Protein AF-0000000067506538 (afdb_homodimer)

pLDDT: mean 72.64, std 36.06, range [13.76, 98.94]

Nearest PDB structures (foldseek):
  4bl5-assembly6_C  TM=9.824E-01  e=6.547E-61  Homo sapiens
  4e5y-assembly2_D  TM=9.819E-01  e=6.258E-58  Homo sapiens
  4b8w-assembly1_B  TM=9.930E-01  e=1.878E-56  Homo sapiens
  4e5y-assembly1_A  TM=9.834E-01  e=3.103E-55  Homo sapiens
  6aqy-assembly2_C  TM=9.647E-01  e=1.766E-44  Naegleria fowleri

Radius of gyration: 40.5 Å; Cα contacts (8 Å, |Δi|>4): 1282; chains: 2; bounding box: 120×134×134 Å

Solvent-accessible surface area (backbone atoms only — not comparable to full-atom values): 53972 Å² total; per-residue (Å²): 136,85,73,85,81,70,77,74,83,82,78,87,90,82,88,89,75,89,79,90,82,81,90,72,85,82,80,85,80,90,87,75,89,71,80,73,70,78,69,77,69,74,74,68,76,65,82,73,86,67,85,69,77,79,79,70,81,81,71,81,65,80,65,82,65,80,76,82,72,89,79,84,83,75,91,72,89,74,87,86,82,88,82,92,84,91,84,90,82,84,82,80,81,81,86,79,84,84,80,83,86,77,80,81,85,88,84,80,82,82,77,82,75,79,75,72,79,78,69,80,71,72,80,73,71,77,71,78,75,73,66,74,81,67,78,42,28,37,33,30,37,30,25,82,38,34,56,30,45,22,34,52,50,48,38,74,74,60,66,61,52,92,58,58,42,81,44,77,37,37,72,88,76,37,52,43,65,36,56,67,45,32,38,50,51,36,68,71,66,51,35,38,29,34,40,43,56,59,66,78,80,70,20,68,63,54,25,57,58,36,23,39,56,29,23,54,47,29,41,35,29,53,52,29,50,55,49,33,36,54,73,60,58,30,58,33,37,40,31,65,48,47,64,61,32,29,30,57,78,70,72,78,62,36,52,73,87,42,44,50,55,19,49,42,40,82,56,40,40,22,46,20,51,31,45,46,45,50,58,54,47,21,50,24,40,28,74,60,69,66,43,50,25,25,35,36,29,44,34,62,71,43,42,60,72,40,52,28,20,69,82,54,26,51,70,66,43,20,49,49,42,46,46,53,51,16,59,74,69,70,41,62,36,74,40,74,4,75,28,68,32,39,45,48,65,28,46,26,59,54,50,26,54,49,51,55,45,42,72,75,67,54,88,52,50,66,56,44,40,52,51,54,48,70,87,60,46,39,28,47,44,57,51,49,49,43,44,34,60,55,65,69,52,83,64,55,78,44,66,39,62,88,38,77,61,72,72,51,66,77,53,47,47,24,62,71,43,39,72,76,42,72,79,68,76,73,74,54,67,63,58,47,45,31,54,24,51,51,44,44,66,76,36,53,92,76,49,51,95,136,79,79,80,65,81,86,78,80,77,72,83,76,83,83,81,79,74,76,78,78,77,83,64,84,66,85,67,84,69,89,73,81,81,86,85,90,89,81,89,81,88,79,87,85,84,84,84,91,79,83,88,84,87,86,87,91,82,91,92,83,94,87,89,93,94,86,91,90,83,91,78,92,77,94,76,92,80,91,82,88,91,82,91,83,89,84,90,80,81,74,83,77,76,81,76,80,80,72,84,84,78,83,85,81,89,84,76,86,86,84,76,79,91,69,82,77,82,67,81,69,69,78,72,69,74,71,80,76,73,70,73,80,68,77,43,30,36,34,30,38,29,26,80,39,34,57,29,45,23,35,51,50,49,37,73,72,60,67,61,54,92,59,58,41,80,44,76,36,37,69,89,75,36,51,43,64,36,55,67,47,32,39,51,52,36,68,71,66,49,35,38,30,36,39,44,56,61,65,79,79,69,19,68,65,53,25,56,60,36,23,39,56,29,23,55,48,30,41,34,30,50,50,30,50,54,49,31,36,55,74,62,57,31,58,34,35,42,31,65,50,48,65,62,31,29,29,58,78,70,73,78,62,36,51,75,87,42,44,50,55,19,49,41,42,82,58,40,40,23,47,22,51,30,46,47,46,48,60,54,48,22,50,23,40,27,76,61,71,66,43,48,26,26,33,36,29,44,34,64,71,43,40,60,72,39,52,29,20,68,81,53,26,50,71,65,43,18,49,47,43,46,46,53,50,14,58,74,68,70,41,61,35,74,42,73,4,78,28,69,32,38,45,47,64,29,46,25,58,55,51,26,54,49,50,53,44,42,70,76,68,55,89,51,49,67,55,44,41,54,49,55,49,72,87,60,48,39,28,47,46,56,49,50,50,44,44,34,59,55,66,68,53,84,61,53,76,44,65,40,64,88,40,77,63,71,71,52,65,77,53,48,48,24,60,71,42,39,72,76,44,72,79,69,78,71,74,52,67,62,60,46,46,31,53,23,52,52,43,46,66,76,33,53,92,75,50,52,95

Secondary structure (DSSP, 8-state):
--------------------------------------------------------------------------------------------------------------------------------S------EEEEEESTTSHHHHHHHHHIIIIIPPTTEEEEE--TTT--TTSHHHHHHHHHHH--SEEEE-------HHHHHHTHHHHHHHHHHHHHHHHHHHHHTT-SEEEEE--GGGS-SS--SSB-GGGTTSS---GGGHHHHHHHHHHHHHHHHHHHHH--EEEEEEE-SEE-TT-B--TTTS-HHHHHHHHHHHHHHHTPPEEEES-S--EE--EEHHHHHHHHHHHHHH---SS-EEE---GGG-EEHHHHHHHHHHHTT--S-EEEETTS----S---B--HHHHHH-TT--PPPHHHHHHHHHHHHHHTTTTSB-/--------------------------------------------------------------------------------------------------------------------------------S------EEEEEESTTSHHHHHHHHHIIIIIPPTTEEEEE--TTT--TTSHHHHHHHHHHH--SEEEE-------HHHHHHTHHHHHHHHHHHHHHHHHHHHHTT-SEEEEE--GGGS-SS--SSB-GGGTTSS---GGGHHHHHHHHHHHHHHHHHHHHH--EEEEEEE-SEE-TT-B--TTTS-HHHHHHHHHHHHHHHTPPEEEES-S--EE--EEHHHHHHHHHHHHHH---SS-EEE---GGG-EEHHHHHHHHHHHTT--S-EEEETTS----S---B--HHHHHH-TT--PPPHHHHHHHHHHHHHHTTTTSB-

Structure (mmCIF, N/CA/C/O backbone):
data_AF-0000000067506538-model_v1
#
loop_
_entity.id
_entity.type
_entity.pdbx_description
1 polymer 'GDP-L-fucose synthase'
#
loop_
_atom_site.group_PDB
_atom_site.id
_atom_site.type_symbol
_atom_site.label_atom_id
_atom_site.label_alt_id
_atom_site.label_comp_id
_atom_site.label_asym_id
_atom_site.label_entity_id
_atom_site.label_seq_id
_atom_site.pdbx_PDB_ins_code
_atom_site.Cartn_x
_atom_site.Cartn_y
_atom_site.Cartn_z
_atom_site.occupancy
_atom_site.B_iso_or_equiv
_atom_site.auth_seq_id
_atom_site.auth_comp_id
_atom_site.auth_asym_id
_atom_site.auth_atom_id
_atom_site.pdbx_PDB_model_num
ATOM 1 N N . MET A 1 1 ? 45.25 61.656 -10.297 1 15.48 1 MET A N 1
ATOM 2 C CA . MET A 1 1 ? 44.625 62.844 -10.883 1 15.48 1 MET A CA 1
ATOM 3 C C . MET A 1 1 ? 43.625 62.438 -11.961 1 15.48 1 MET A C 1
ATOM 5 O O . MET A 1 1 ? 42.5 62.906 -11.945 1 15.48 1 MET A O 1
ATOM 9 N N . TRP A 1 2 ? 44.406 62.156 -12.953 1 16.36 2 TRP A N 1
ATOM 10 C CA . TRP A 1 2 ? 43.906 62.531 -14.266 1 16.36 2 TRP A CA 1
ATOM 11 C C . TRP A 1 2 ? 42.812 61.562 -14.719 1 16.36 2 TRP A C 1
ATOM 13 O O . TRP A 1 2 ? 42.781 60.406 -14.273 1 16.36 2 TRP A O 1
ATOM 23 N N . ARG A 1 3 ? 42.281 61.906 -15.672 1 14.91 3 ARG A N 1
ATOM 24 C CA . ARG A 1 3 ? 41 62.25 -16.266 1 14.91 3 ARG A CA 1
ATOM 25 C C . ARG A 1 3 ? 40.438 61.125 -17.125 1 14.91 3 ARG A C 1
ATOM 27 O O . ARG A 1 3 ? 39.281 60.719 -16.969 1 14.91 3 ARG A O 1
ATOM 34 N N . PRO A 1 4 ? 41 61.094 -18.359 1 17.25 4 PRO A N 1
ATOM 35 C CA . PRO A 1 4 ? 40.094 61.219 -19.516 1 17.25 4 PRO A CA 1
ATOM 36 C C . PRO A 1 4 ? 39.625 59.844 -20.031 1 17.25 4 PRO A C 1
ATOM 38 O O . PRO A 1 4 ? 40.438 59.031 -20.422 1 17.25 4 PRO A O 1
ATOM 41 N N . VAL A 1 5 ? 38.75 59.125 -19.328 1 18.78 5 VAL A N 1
ATOM 42 C CA . VAL A 1 5 ? 38.094 57.812 -19.359 1 18.78 5 VAL A CA 1
ATOM 43 C C . VAL A 1 5 ? 37.344 57.656 -20.672 1 18.78 5 VAL A C 1
ATOM 45 O O . VAL A 1 5 ? 36.094 57.594 -20.688 1 18.78 5 VAL A O 1
ATOM 48 N N . PRO A 1 6 ? 38.031 58.312 -21.609 1 16.31 6 PRO A N 1
ATOM 49 C CA . PRO A 1 6 ? 37.219 58.812 -22.719 1 16.31 6 PRO A CA 1
ATOM 50 C C . PRO A 1 6 ? 36.406 57.719 -23.406 1 16.31 6 PRO A C 1
ATOM 52 O O . PRO A 1 6 ? 36.656 56.531 -23.188 1 16.31 6 PRO A O 1
ATOM 55 N N . GLY A 1 7 ? 36.188 57.969 -24.516 1 15.46 7 GLY A N 1
ATOM 56 C CA . GLY A 1 7 ? 35.062 58.219 -25.422 1 15.46 7 GLY A CA 1
ATOM 57 C C . GLY A 1 7 ? 34.562 56.938 -26.094 1 15.46 7 GLY A C 1
ATOM 58 O O . GLY A 1 7 ? 33.375 56.594 -26 1 15.46 7 GLY A O 1
ATOM 59 N N . HIS A 1 8 ? 35 56.562 -27.359 1 14.83 8 HIS A N 1
ATOM 60 C CA . HIS A 1 8 ? 34.25 57.125 -28.484 1 14.83 8 HIS A CA 1
ATOM 61 C C . HIS A 1 8 ? 33.406 56.062 -29.172 1 14.83 8 HIS A C 1
ATOM 63 O O . HIS A 1 8 ? 32.844 56.312 -30.234 1 14.83 8 HIS A O 1
ATOM 69 N N . TRP A 1 9 ? 33.188 54.781 -28.609 1 16.8 9 TRP A N 1
ATOM 70 C CA . TRP A 1 9 ? 33 54 -29.828 1 16.8 9 TRP A CA 1
ATOM 71 C C . TRP A 1 9 ? 31.781 54.438 -30.609 1 16.8 9 TRP A C 1
ATOM 73 O O . TRP A 1 9 ? 30.844 55 -30.031 1 16.8 9 TRP A O 1
ATOM 83 N N . VAL A 1 10 ? 31.641 54.062 -31.719 1 16.06 10 VAL A N 1
ATOM 84 C CA . VAL A 1 10 ? 31.234 54.531 -33.031 1 16.06 10 VAL A CA 1
ATOM 85 C C . VAL A 1 10 ? 29.719 54.5 -33.156 1 16.06 10 VAL A C 1
ATOM 87 O O . VAL A 1 10 ? 29.047 53.812 -32.438 1 16.06 10 VAL A O 1
ATOM 90 N N . LEU A 1 11 ? 29.141 54.781 -34.312 1 15.32 11 LEU A N 1
ATOM 91 C CA . LEU A 1 11 ? 28.312 55.75 -35.031 1 15.32 11 LEU A CA 1
ATOM 92 C C . LEU A 1 11 ? 26.875 55.281 -35.125 1 15.32 11 LEU A C 1
ATOM 94 O O . LEU A 1 11 ? 25.953 56 -34.781 1 15.32 11 LEU A O 1
ATOM 98 N N . GLY A 1 12 ? 26.438 54.688 -36.188 1 14.47 12 GLY A N 1
ATOM 99 C CA . GLY A 1 12 ? 25.578 55.469 -37.094 1 14.47 12 GLY A CA 1
ATOM 100 C C . GLY A 1 12 ? 24.109 55.312 -36.75 1 14.47 12 GLY A C 1
ATOM 101 O O . GLY A 1 12 ? 23.719 54.469 -35.969 1 14.47 12 GLY A O 1
ATOM 102 N N . ASP A 1 13 ? 23.125 55.375 -37.844 1 14.57 13 ASP A N 1
ATOM 103 C CA . ASP A 1 13 ? 22.141 56.312 -38.375 1 14.57 13 ASP A CA 1
ATOM 104 C C . ASP A 1 13 ? 20.719 55.906 -37.969 1 14.57 13 ASP A C 1
ATOM 106 O O . ASP A 1 13 ? 20.5 54.781 -37.5 1 14.57 13 ASP A O 1
ATOM 110 N N . SER A 1 14 ? 19.75 56 -38.938 1 14.23 14 SER A N 1
ATOM 111 C CA . SER A 1 14 ? 18.672 56.969 -39.219 1 14.23 14 SER A CA 1
ATOM 112 C C . SER A 1 14 ? 17.328 56.406 -38.75 1 14.23 14 SER A C 1
ATOM 114 O O . SER A 1 14 ? 16.609 57.094 -38.031 1 14.23 14 SER A O 1
ATOM 116 N N . GLN A 1 15 ? 16.438 55.844 -39.719 1 13.76 15 GLN A N 1
ATOM 117 C CA . GLN A 1 15 ? 15.266 56.562 -40.219 1 13.76 15 GLN A CA 1
ATOM 118 C C . GLN A 1 15 ? 14.047 56.281 -39.344 1 13.76 15 GLN A C 1
ATOM 120 O O . GLN A 1 15 ? 14 55.281 -38.625 1 13.76 15 GLN A O 1
ATOM 125 N N . ARG A 1 16 ? 12.992 57.094 -39.625 1 14.7 16 ARG A N 1
ATOM 126 C CA . ARG A 1 16 ? 11.891 57.875 -39.094 1 14.7 16 ARG A CA 1
ATOM 127 C C . ARG A 1 16 ? 10.711 57 -38.719 1 14.7 16 ARG A C 1
ATOM 129 O O . ARG A 1 16 ? 10.625 55.844 -39.156 1 14.7 16 ARG A O 1
ATOM 136 N N . ALA A 1 17 ? 9.359 57.656 -38.469 1 14.28 17 ALA A N 1
ATOM 137 C CA . ALA A 1 17 ? 8.297 58.031 -37.531 1 14.28 17 ALA A CA 1
ATOM 138 C C . ALA A 1 17 ? 6.969 57.406 -37.938 1 14.28 17 ALA A C 1
ATOM 140 O O . ALA A 1 17 ? 5.957 57.562 -37.25 1 14.28 17 ALA A O 1
ATOM 141 N N . VAL A 1 18 ? 6.828 56.562 -38.906 1 14.52 18 VAL A N 1
ATOM 142 C CA . VAL A 1 18 ? 5.559 56.875 -39.562 1 14.52 18 VAL A CA 1
ATOM 143 C C . VAL A 1 18 ? 4.41 56.719 -38.594 1 14.52 18 VAL A C 1
ATOM 145 O O . VAL A 1 18 ? 4.434 55.812 -37.75 1 14.52 18 VAL A O 1
ATOM 148 N N . ARG A 1 19 ? 3.275 57.406 -38.812 1 14.38 19 ARG A N 1
ATOM 149 C CA . ARG A 1 19 ? 2.23 58.25 -38.219 1 14.38 19 ARG A CA 1
ATOM 150 C C . ARG A 1 19 ? 1.1 57.375 -37.656 1 14.38 19 ARG A C 1
ATOM 152 O O . ARG A 1 19 ? 0.715 57.562 -36.5 1 14.38 19 ARG A O 1
ATOM 159 N N . ARG A 1 20 ? 0.06 57.031 -38.531 1 14.58 20 ARG A N 1
ATOM 160 C CA . ARG A 1 20 ? -1.212 57.75 -38.5 1 14.58 20 ARG A CA 1
ATOM 161 C C . ARG A 1 20 ? -2.168 57.094 -37.5 1 14.58 20 ARG A C 1
ATOM 163 O O . ARG A 1 20 ? -2.125 55.875 -37.281 1 14.58 20 ARG A O 1
ATOM 170 N N . ALA A 1 21 ? -3.18 57.781 -36.906 1 14.84 21 ALA A N 1
ATOM 171 C CA . ALA A 1 21 ? -3.967 58.062 -35.719 1 14.84 21 ALA A CA 1
ATOM 172 C C . ALA A 1 21 ? -5.227 57.188 -35.688 1 14.84 21 ALA A C 1
ATOM 174 O O . ALA A 1 21 ? -5.605 56.688 -34.625 1 14.84 21 ALA A O 1
ATOM 175 N N . GLY A 1 22 ? -6.027 57 -36.781 1 14.52 22 GLY A N 1
ATOM 176 C CA . GLY A 1 22 ? -7.289 57.719 -36.594 1 14.52 22 GLY A CA 1
ATOM 177 C C . GLY A 1 22 ? -8.227 57 -35.625 1 14.52 22 GLY A C 1
ATOM 178 O O . GLY A 1 22 ? -8.703 57.594 -34.688 1 14.52 22 GLY A O 1
ATOM 179 N N . ILE A 1 23 ? -9.328 56.188 -36.188 1 15.2 23 ILE A N 1
ATOM 180 C CA . ILE A 1 23 ? -10.758 56.5 -36.125 1 15.2 23 ILE A CA 1
ATOM 181 C C . ILE A 1 23 ? -11.398 55.781 -34.938 1 15.2 23 ILE A C 1
ATOM 183 O O . ILE A 1 23 ? -11.188 54.562 -34.781 1 15.2 23 ILE A O 1
ATOM 187 N N . LEU A 1 24 ? -12.125 56.406 -34.031 1 15.18 24 LEU A N 1
ATOM 188 C CA . LEU A 1 24 ? -12.656 56.469 -32.688 1 15.18 24 LEU A CA 1
ATOM 189 C C . LEU A 1 24 ? -13.93 55.656 -32.562 1 15.18 24 LEU A C 1
ATOM 191 O O . LEU A 1 24 ? -14.539 55.625 -31.484 1 15.18 24 LEU A O 1
ATOM 195 N N . GLY A 1 25 ? -14.406 54.969 -33.594 1 15.52 25 GLY A N 1
ATOM 196 C CA . GLY A 1 25 ? -15.859 55.094 -33.531 1 15.52 25 GLY A CA 1
ATOM 197 C C . GLY A 1 25 ? -16.453 54.594 -32.25 1 15.52 25 GLY A C 1
ATOM 198 O O . GLY A 1 25 ? -15.867 53.719 -31.562 1 15.52 25 GLY A O 1
ATOM 199 N N . ALA A 1 26 ? -17.609 55.156 -31.797 1 15.46 26 ALA A N 1
ATOM 200 C CA . ALA A 1 26 ? -18.469 55.5 -30.672 1 15.46 26 ALA A CA 1
ATOM 201 C C . ALA A 1 26 ? -19.219 54.25 -30.156 1 15.46 26 ALA A C 1
ATOM 203 O O . ALA A 1 26 ? -19.625 53.406 -30.938 1 15.46 26 ALA A O 1
ATOM 204 N N . TRP A 1 27 ? -19.25 53.969 -28.781 1 15.13 27 TRP A N 1
ATOM 205 C CA . TRP A 1 27 ? -19.469 53 -27.703 1 15.13 27 TRP A CA 1
ATOM 206 C C . TRP A 1 27 ? -20.953 52.875 -27.391 1 15.13 27 TRP A C 1
ATOM 208 O O . TRP A 1 27 ? -21.344 52.344 -26.344 1 15.13 27 TRP A O 1
ATOM 218 N N . GLU A 1 28 ? -21.75 53.281 -28.469 1 15.52 28 GLU A N 1
ATOM 219 C CA . GLU A 1 28 ? -23.016 53.656 -27.859 1 15.52 28 GLU A CA 1
ATOM 220 C C . GLU A 1 28 ? -23.578 52.5 -27.016 1 15.52 28 GLU A C 1
ATOM 222 O O . GLU A 1 28 ? -23.328 51.344 -27.312 1 15.52 28 GLU A O 1
ATOM 227 N N . GLY A 1 29 ? -24.359 52.812 -25.875 1 15.34 29 GLY A N 1
ATOM 228 C CA . GLY A 1 29 ? -24.766 52.5 -24.516 1 15.34 29 GLY A CA 1
ATOM 229 C C . GLY A 1 29 ? -25.812 51.406 -24.453 1 15.34 29 GLY A C 1
ATOM 230 O O . GLY A 1 29 ? -25.672 50.438 -23.703 1 15.34 29 GLY A O 1
ATOM 231 N N . THR A 1 30 ? -27.094 51.656 -25 1 15.59 30 THR A N 1
ATOM 232 C CA . THR A 1 30 ? -28.219 51.719 -24.094 1 15.59 30 THR A CA 1
ATOM 233 C C . THR A 1 30 ? -28.781 50.312 -23.812 1 15.59 30 THR A C 1
ATOM 235 O O . THR A 1 30 ? -28.469 49.375 -24.531 1 15.59 30 THR A O 1
ATOM 238 N N . SER A 1 31 ? -30.172 50.25 -23.453 1 15.62 31 SER A N 1
ATOM 239 C CA . SER A 1 31 ? -31.016 49.906 -22.312 1 15.62 31 SER A CA 1
ATOM 240 C C . SER A 1 31 ? -31.672 48.531 -22.484 1 15.62 31 SER A C 1
ATOM 242 O O . SER A 1 31 ? -31.578 47.688 -21.609 1 15.62 31 SER A O 1
ATOM 244 N N . ARG A 1 32 ? -32.781 48.438 -23.297 1 15.54 32 ARG A N 1
ATOM 245 C CA . ARG A 1 32 ? -34.094 48.188 -22.734 1 15.54 32 ARG A CA 1
ATOM 246 C C . ARG A 1 32 ? -34.469 46.719 -22.812 1 15.54 32 ARG A C 1
ATOM 248 O O . ARG A 1 32 ? -35.188 46.188 -21.938 1 15.54 32 ARG A O 1
ATOM 255 N N . SER A 1 33 ? -34.188 46 -23.953 1 15.48 33 SER A N 1
ATOM 256 C CA . SER A 1 33 ? -35.375 45.312 -24.453 1 15.48 33 SER A CA 1
ATOM 257 C C . SER A 1 33 ? -35.688 44.094 -23.594 1 15.48 33 SER A C 1
ATOM 259 O O . SER A 1 33 ? -34.781 43.406 -23.125 1 15.48 33 SER A O 1
ATOM 261 N N . GLY A 1 34 ? -37 43.906 -23.234 1 16.98 34 GLY A N 1
ATOM 262 C CA . GLY A 1 34 ? -38 43.344 -22.328 1 16.98 34 GLY A CA 1
ATOM 263 C C . GLY A 1 34 ? -38.25 41.875 -22.547 1 16.98 34 GLY A C 1
ATOM 264 O O . GLY A 1 34 ? -39.125 41.281 -21.938 1 16.98 34 GLY A O 1
ATOM 265 N N . VAL A 1 35 ? -37.469 41.219 -23.297 1 16.62 35 VAL A N 1
ATOM 266 C CA . VAL A 1 35 ? -38.094 40.031 -23.891 1 16.62 35 VAL A CA 1
ATOM 267 C C . VAL A 1 35 ? -38.562 39.094 -22.766 1 16.62 35 VAL A C 1
ATOM 269 O O . VAL A 1 35 ? -37.844 38.844 -21.812 1 16.62 35 VAL A O 1
ATOM 272 N N . SER A 1 36 ? -39.875 38.938 -22.875 1 17.05 36 SER A N 1
ATOM 273 C CA . SER A 1 36 ? -40.875 38.344 -22.047 1 17.05 36 SER A CA 1
ATOM 274 C C . SER A 1 36 ? -40.625 36.844 -21.875 1 17.05 36 SER A C 1
ATOM 276 O O . SER A 1 36 ? -40.469 36.125 -22.859 1 17.05 36 SER A O 1
ATOM 278 N N . PRO A 1 37 ? -39.75 36.5 -21.047 1 17.69 37 PRO A N 1
ATOM 279 C CA . PRO A 1 37 ? -39.438 35.094 -20.812 1 17.69 37 PRO A CA 1
ATOM 280 C C . PRO A 1 37 ? -40.656 34.25 -20.516 1 17.69 37 PRO A C 1
ATOM 282 O O . PRO A 1 37 ? -41.562 34.688 -19.828 1 17.69 37 PRO A O 1
ATOM 285 N N . ARG A 1 38 ? -41.062 33.688 -21.672 1 16.94 38 ARG A N 1
ATOM 286 C CA . ARG A 1 38 ? -42.188 32.75 -21.719 1 16.94 38 ARG A CA 1
ATOM 287 C C . ARG A 1 38 ? -42.188 31.797 -20.516 1 16.94 38 ARG A C 1
ATOM 289 O O . ARG A 1 38 ? -41.125 31.219 -20.188 1 16.94 38 ARG A O 1
ATOM 296 N N . GLY A 1 39 ? -43 32.25 -19.547 1 16.62 39 GLY A N 1
ATOM 297 C CA . GLY A 1 39 ? -43.25 31.766 -18.203 1 16.62 39 GLY A CA 1
ATOM 298 C C . GLY A 1 39 ? -43.656 30.297 -18.156 1 16.62 39 GLY A C 1
ATOM 299 O O . GLY A 1 39 ? -44.719 29.922 -18.641 1 16.62 39 GLY A O 1
ATOM 300 N N . CYS A 1 40 ? -42.938 29.453 -18.984 1 16.72 40 CYS A N 1
ATOM 301 C CA . CYS A 1 40 ? -43.5 28.109 -19.031 1 16.72 40 CYS A CA 1
ATOM 302 C C . CYS A 1 40 ? -43.875 27.625 -17.641 1 16.72 40 CYS A C 1
ATOM 304 O O . CY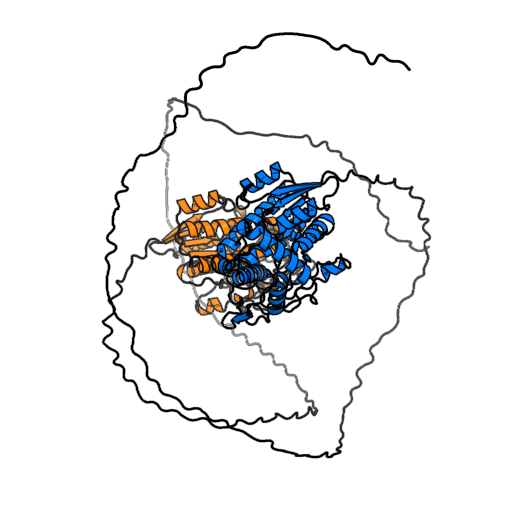S A 1 40 ? -43 27.531 -16.75 1 16.72 40 CYS A O 1
ATOM 306 N N . CYS A 1 41 ? -45.125 28.062 -17.297 1 16.83 41 CYS A N 1
ATOM 307 C CA . CYS A 1 41 ? -45.781 27.875 -16.016 1 16.83 41 CYS A CA 1
ATOM 308 C C . CYS A 1 41 ? -45.875 26.391 -15.648 1 16.83 41 CYS A C 1
ATOM 310 O O . CYS A 1 41 ? -46.594 25.641 -16.312 1 16.83 41 CYS A O 1
ATOM 312 N N . TRP A 1 42 ? -44.781 25.609 -15.906 1 17.19 42 TRP A N 1
ATOM 313 C CA . TRP A 1 42 ? -45.062 24.188 -15.688 1 17.19 42 TRP A CA 1
ATOM 314 C C . TRP A 1 42 ? -45.844 23.984 -14.391 1 17.19 42 TRP A C 1
ATOM 316 O O . TRP A 1 42 ? -45.5 24.547 -13.352 1 17.19 42 TRP A O 1
ATOM 326 N N . ALA A 1 43 ? -47.125 23.781 -14.641 1 17.19 43 ALA A N 1
ATOM 327 C CA . ALA A 1 43 ? -48.219 23.609 -13.68 1 17.19 43 ALA A CA 1
ATOM 328 C C . ALA A 1 43 ? -47.875 22.531 -12.656 1 17.19 43 ALA A C 1
ATOM 330 O O . ALA A 1 43 ? -47.656 21.375 -13.016 1 17.19 43 ALA A O 1
ATOM 331 N N . VAL A 1 44 ? -46.938 22.75 -11.852 1 18.41 44 VAL A N 1
ATOM 332 C CA . VAL A 1 44 ? -46.594 21.781 -10.812 1 18.41 44 VAL A CA 1
ATOM 333 C C . VAL A 1 44 ? -47.844 21.406 -10.016 1 18.41 44 VAL A C 1
ATOM 335 O O . VAL A 1 44 ? -48.5 22.266 -9.461 1 18.41 44 VAL A O 1
ATOM 338 N N . PRO A 1 45 ? -48.625 20.531 -10.656 1 17.19 45 PRO A N 1
ATOM 339 C CA . PRO A 1 45 ? -49.938 20.359 -10.008 1 17.19 45 PRO A CA 1
ATOM 340 C C . PRO A 1 45 ? -49.812 20.297 -8.484 1 17.19 45 PRO A C 1
ATOM 342 O O . PRO A 1 45 ? -48.75 19.984 -7.945 1 17.19 45 PRO A O 1
ATOM 345 N N . ALA A 1 46 ? -50.812 21.031 -7.922 1 16.75 46 ALA A N 1
ATOM 346 C CA . ALA A 1 46 ? -51.125 21.438 -6.555 1 16.75 46 ALA A CA 1
ATOM 347 C C . ALA A 1 46 ? -51.406 20.234 -5.672 1 16.75 46 ALA A C 1
ATOM 349 O O . ALA A 1 46 ? -51.75 20.375 -4.488 1 16.75 46 ALA A O 1
ATOM 350 N N . ILE A 1 47 ? -50.969 19.078 -6.035 1 17.66 47 ILE A N 1
ATOM 351 C CA . ILE A 1 47 ? -51.781 18.094 -5.328 1 17.66 47 ILE A CA 1
ATOM 352 C C . ILE A 1 47 ? -51.875 18.469 -3.855 1 17.66 47 ILE A C 1
ATOM 354 O O . ILE A 1 47 ? -50.875 18.719 -3.195 1 17.66 47 ILE A O 1
ATOM 358 N N . GLY A 1 48 ? -53.031 18.969 -3.559 1 15.48 48 GLY A N 1
ATOM 359 C CA . GLY A 1 48 ? -53.625 19.688 -2.451 1 15.48 48 GLY A CA 1
ATOM 360 C C . GLY A 1 48 ? -53.25 19.141 -1.093 1 15.48 48 GLY A C 1
ATOM 361 O O . GLY A 1 48 ? -52.062 18.828 -0.855 1 15.48 48 GLY A O 1
ATOM 362 N N . SER A 1 49 ? -54.281 18.734 -0.357 1 15.31 49 SER A N 1
ATOM 363 C CA . SER A 1 49 ? -54.875 19.266 0.865 1 15.31 49 SER A CA 1
ATOM 364 C C . SER A 1 49 ? -54.188 18.703 2.105 1 15.31 49 SER A C 1
ATOM 366 O O . SER A 1 49 ? -53.375 17.781 2.006 1 15.31 49 SER A O 1
ATOM 368 N N . SER A 1 50 ? -55.031 18.609 3.199 1 14.96 50 SER A N 1
ATOM 369 C CA . SER A 1 50 ? -55.219 19.094 4.562 1 14.96 50 SER A CA 1
ATOM 370 C C . SER A 1 50 ? -54.719 18.094 5.586 1 14.96 50 SER A C 1
ATOM 372 O O . SER A 1 50 ? -54.812 18.312 6.793 1 14.96 50 SER A O 1
ATOM 374 N N . ARG A 1 51 ? -54.344 16.922 5.137 1 16.42 51 ARG A N 1
ATOM 375 C CA . ARG A 1 51 ? -54.781 15.969 6.145 1 16.42 51 ARG A CA 1
ATOM 376 C C . ARG A 1 51 ? -54.219 16.312 7.516 1 16.42 51 ARG A C 1
ATOM 378 O O . ARG A 1 51 ? -53 16.328 7.699 1 16.42 51 ARG A O 1
ATOM 385 N N . CYS A 1 52 ? -54.938 17.188 8.211 1 15.01 52 CYS A N 1
ATOM 386 C CA . CYS A 1 52 ? -54.656 17.844 9.477 1 15.01 52 CYS A CA 1
ATOM 387 C C . CYS A 1 52 ? -53.938 16.906 10.43 1 15.01 52 CYS A C 1
ATOM 389 O O . CYS A 1 52 ? -53.875 15.703 10.211 1 15.01 52 CYS A O 1
ATOM 391 N N . LEU A 1 53 ? -53.594 17.516 11.484 1 16.69 53 LEU A N 1
ATOM 392 C CA . LEU A 1 53 ? -52.906 17.594 12.766 1 16.69 53 LEU A CA 1
ATOM 393 C C . LEU A 1 53 ? -53.344 16.469 13.695 1 16.69 53 LEU A C 1
ATOM 395 O O . LEU A 1 53 ? -54.531 16.266 13.938 1 16.69 53 LEU A O 1
ATOM 399 N N . GLY A 1 54 ? -52.781 15.383 13.445 1 15.84 54 GLY A N 1
ATOM 400 C CA . GLY A 1 54 ? -53 14.258 14.344 1 15.84 54 GLY A CA 1
ATOM 401 C C . GLY A 1 54 ? -53.219 14.68 15.789 1 15.84 54 GLY A C 1
ATOM 402 O O . GLY A 1 54 ? -52.781 15.758 16.203 1 15.84 54 GLY A O 1
ATOM 403 N N . ARG A 1 55 ? -54.25 14.102 16.391 1 15.78 55 ARG A N 1
ATOM 404 C CA . ARG A 1 55 ? -55 14.156 17.641 1 15.78 55 ARG A CA 1
ATOM 405 C C . ARG A 1 55 ? -54.031 14.258 18.844 1 15.78 55 ARG A C 1
ATOM 407 O O . ARG A 1 55 ? -52.875 13.844 18.75 1 15.78 55 ARG A O 1
ATOM 414 N N . ALA A 1 56 ? -54.531 14.914 19.828 1 15.99 56 ALA A N 1
ATOM 415 C CA . ALA A 1 56 ? -54.281 15.555 21.125 1 15.99 56 ALA A CA 1
ATOM 416 C C . ALA A 1 56 ? -53.812 14.539 22.156 1 15.99 56 ALA A C 1
ATOM 418 O O . ALA A 1 56 ? -53.812 14.82 23.359 1 15.99 56 ALA A O 1
ATOM 419 N N . PRO A 1 57 ? -52.875 13.625 21.875 1 16.19 57 PRO A N 1
ATOM 420 C CA . PRO A 1 57 ? -53.062 12.711 23.016 1 16.19 57 PRO A CA 1
ATOM 421 C C . PRO A 1 57 ? -53.125 13.445 24.344 1 16.19 57 PRO A C 1
ATOM 423 O O . PRO A 1 57 ? -52.688 14.586 24.469 1 16.19 57 PRO A O 1
ATOM 426 N N . SER A 1 58 ? -53.969 12.883 25.172 1 15.34 58 SER A N 1
ATOM 427 C CA . SER A 1 58 ? -54.5 12.977 26.531 1 15.34 58 SER A CA 1
ATOM 428 C C . SER A 1 58 ? -53.375 13.234 27.547 1 15.34 58 SER A C 1
ATOM 430 O O . SER A 1 58 ? -52.219 12.93 27.281 1 15.34 58 SER A O 1
ATOM 432 N N . ARG A 1 59 ? -53.719 13.969 28.516 1 15.59 59 ARG A N 1
ATOM 433 C CA . ARG A 1 59 ? -53.344 14.773 29.688 1 15.59 59 ARG A CA 1
ATOM 434 C C . ARG A 1 59 ? -52.594 13.938 30.703 1 15.59 59 ARG A C 1
ATOM 436 O O . ARG A 1 59 ? -51.938 14.477 31.609 1 15.59 59 ARG A O 1
ATOM 443 N N . ARG A 1 60 ? -52.625 12.508 30.609 1 16 60 ARG A N 1
ATOM 444 C CA . ARG A 1 60 ? -52.812 12.148 32 1 16 60 ARG A CA 1
ATOM 445 C C . ARG A 1 60 ? -51.656 12.656 32.844 1 16 60 ARG A C 1
ATOM 447 O O . ARG A 1 60 ? -50.531 12.75 32.375 1 16 60 ARG A O 1
ATOM 454 N N . GLY A 1 61 ? -51.969 13.43 33.844 1 15.68 61 GLY A N 1
ATOM 455 C CA . GLY A 1 61 ? -51.438 14.18 34.969 1 15.68 61 GLY A CA 1
ATOM 456 C C . GLY A 1 61 ? -50.469 13.391 35.844 1 15.68 61 GLY A C 1
ATOM 457 O O . GLY A 1 61 ? -50 13.883 36.875 1 15.68 61 GLY A O 1
ATOM 458 N N . TRP A 1 62 ? -49.625 12.422 35.219 1 16.2 62 TRP A N 1
ATOM 459 C CA . TRP A 1 62 ? -49.25 11.609 36.406 1 16.2 62 TRP A CA 1
ATOM 460 C C . TRP A 1 62 ? -48.594 12.469 37.469 1 16.2 62 TRP A C 1
ATOM 462 O O . TRP A 1 62 ? -47.844 13.398 37.156 1 16.2 62 TRP A O 1
ATOM 472 N N . PRO A 1 63 ? -49.125 12.406 38.594 1 17.27 63 PRO A N 1
ATOM 473 C CA . PRO A 1 63 ? -49.031 13.109 39.875 1 17.27 63 PRO A CA 1
ATOM 474 C C . PRO A 1 63 ? -47.656 12.953 40.531 1 17.27 63 PRO A C 1
ATOM 476 O O . PRO A 1 63 ? -47.375 13.602 41.531 1 17.27 63 PRO A O 1
ATOM 479 N N . TRP A 1 64 ? -46.625 12.469 39.688 1 16.42 64 TRP A N 1
ATOM 480 C CA . TRP A 1 64 ? -45.812 11.742 40.656 1 16.42 64 TRP A CA 1
ATOM 481 C C . TRP A 1 64 ? -45.156 12.695 41.656 1 16.42 64 TRP A C 1
ATOM 483 O O . TRP A 1 64 ? -44.344 13.555 41.281 1 16.42 64 TRP A O 1
ATOM 493 N N . GLY A 1 65 ? -45.906 13.305 42.5 1 15.38 65 GLY A N 1
ATOM 494 C CA . GLY A 1 65 ? -45.281 14.242 43.406 1 15.38 65 GLY A CA 1
ATOM 495 C C . GLY A 1 65 ? -44.125 13.648 44.188 1 15.38 65 GLY A C 1
ATOM 496 O O . GLY A 1 65 ? -43.125 14.328 44.438 1 15.38 65 GLY A O 1
ATOM 497 N N . PRO A 1 66 ? -43.969 12.234 44.5 1 16.03 66 PRO A N 1
ATOM 498 C CA . PRO A 1 66 ? -43.75 12.227 45.938 1 16.03 66 PRO A CA 1
ATOM 499 C C . PRO A 1 66 ? -42.312 12.617 46.312 1 16.03 66 PRO A C 1
ATOM 501 O O . PRO A 1 66 ? -41.406 12.469 45.5 1 16.03 66 PRO A O 1
ATOM 504 N N . ALA A 1 67 ? -42.094 13.484 47.344 1 16.47 67 ALA A N 1
ATOM 505 C CA . ALA A 1 67 ? -41.062 14.172 48.125 1 16.47 67 ALA A CA 1
ATOM 506 C C . ALA A 1 67 ? -40.125 13.18 48.812 1 16.47 67 ALA A C 1
ATOM 508 O O . ALA A 1 67 ? -39.156 13.57 49.438 1 16.47 67 ALA A O 1
ATOM 509 N N . GLY A 1 68 ? -40.031 11.766 48.344 1 15.1 68 GLY A N 1
ATOM 510 C CA . GLY A 1 68 ? -39.688 11.062 49.562 1 15.1 68 GLY A CA 1
ATOM 511 C C . GLY A 1 68 ? -38.344 11.5 50.156 1 15.1 68 GLY A C 1
ATOM 512 O O . GLY A 1 68 ? -37.438 11.906 49.438 1 15.1 68 GLY A O 1
ATOM 513 N N . GLU A 1 69 ? -38.188 11.672 51.469 1 15.35 69 GLU A N 1
ATOM 514 C CA . GLU A 1 69 ? -37.375 12.117 52.625 1 15.35 69 GLU A CA 1
ATOM 515 C C . GLU A 1 69 ? -36.25 11.148 52.906 1 15.35 69 GLU A C 1
ATOM 517 O O . GLU A 1 69 ? -35.281 11.5 53.594 1 15.35 69 GLU A O 1
ATOM 522 N N . ALA A 1 70 ? -35.938 9.992 52.219 1 15.12 70 ALA A N 1
ATOM 523 C CA . ALA A 1 70 ? -35.469 9.086 53.281 1 15.12 70 ALA A CA 1
ATOM 524 C C . ALA A 1 70 ? -34.219 9.617 53.938 1 15.12 70 ALA A C 1
ATOM 526 O O . ALA A 1 70 ? -33.344 10.219 53.281 1 15.12 70 ALA A O 1
ATOM 527 N N . ALA A 1 71 ? -34.094 9.305 55.281 1 15.69 71 ALA A N 1
ATOM 528 C CA . ALA A 1 71 ? -33.469 9.445 56.594 1 15.69 71 ALA A CA 1
ATOM 529 C C . ALA A 1 71 ? -32.062 8.836 56.625 1 15.69 71 ALA A C 1
ATOM 531 O O . ALA A 1 71 ? -31.75 8.016 55.75 1 15.69 71 ALA A O 1
ATOM 532 N N . GLU A 1 72 ? -31.359 8.961 57.75 1 16.67 72 GLU A N 1
ATOM 533 C CA . GLU A 1 72 ? -30.062 9.156 58.375 1 16.67 72 GLU A CA 1
ATOM 534 C C . GLU A 1 72 ? -29.312 7.836 58.5 1 16.67 72 GLU A C 1
ATOM 536 O O . GLU A 1 72 ? -28.078 7.805 58.406 1 16.67 72 GLU A O 1
ATOM 541 N N . LEU A 1 73 ? -29.953 6.512 58.406 1 15.72 73 LEU A N 1
ATOM 542 C CA . LEU A 1 73 ? -29.531 5.82 59.625 1 15.72 73 LEU A CA 1
ATOM 543 C C . LEU A 1 73 ? -28.078 5.387 59.531 1 15.72 73 LEU A C 1
ATOM 545 O O . LEU A 1 73 ? -27.547 5.223 58.406 1 15.72 73 LEU A O 1
ATOM 549 N N . SER A 1 74 ? -27.5 4.797 60.719 1 15.58 74 SER A N 1
ATOM 550 C CA . SER A 1 74 ? -26.422 4.695 61.688 1 15.58 74 SER A CA 1
ATOM 551 C C . SER A 1 74 ? -25.516 3.498 61.375 1 15.58 74 SER A C 1
ATOM 553 O O . SER A 1 74 ? -24.422 3.385 61.938 1 15.58 74 SER A O 1
ATOM 555 N N . CYS A 1 75 ? -25.719 2.525 60.344 1 15.85 75 CYS A N 1
ATOM 556 C CA . CYS A 1 75 ? -25.328 1.294 61.031 1 15.85 75 CYS A CA 1
ATOM 557 C C . CYS A 1 75 ? -23.828 1.209 61.188 1 15.85 75 CYS A C 1
ATOM 559 O O . CYS A 1 75 ? -23.078 1.528 60.25 1 15.85 75 CYS A O 1
ATOM 561 N N . SER A 1 76 ? -23.328 0.831 62.438 1 15.87 76 SER A N 1
ATOM 562 C CA . SER A 1 76 ? -22.203 0.725 63.375 1 15.87 76 SER A CA 1
ATOM 563 C C . SER A 1 76 ? -21.266 -0.406 62.969 1 15.87 76 SER A C 1
ATOM 565 O O . SER A 1 76 ? -20.078 -0.375 63.281 1 15.87 76 SER A O 1
ATOM 567 N N . CYS A 1 77 ? -21.688 -1.563 62.312 1 16.23 77 CYS A N 1
ATOM 568 C CA . CYS A 1 77 ? -21.141 -2.676 63.062 1 16.23 77 CYS A CA 1
ATOM 569 C C . CYS A 1 77 ? -19.625 -2.805 62.844 1 16.23 77 CYS A C 1
ATOM 571 O O . CYS A 1 77 ? -19.141 -2.586 61.719 1 16.23 77 CYS A O 1
ATOM 573 N N . ARG A 1 78 ? -18.828 -3.125 63.906 1 16.11 78 ARG A N 1
ATOM 574 C CA . ARG A 1 78 ? -17.531 -3.174 64.562 1 16.11 78 ARG A CA 1
ATOM 575 C C . ARG A 1 78 ? -16.688 -4.348 64.062 1 16.11 78 ARG A C 1
ATOM 577 O O . ARG A 1 78 ? -15.492 -4.422 64.375 1 16.11 78 ARG A O 1
ATOM 584 N N . ILE A 1 79 ? -17.219 -5.375 63.25 1 15.82 79 ILE A N 1
ATOM 585 C CA . ILE A 1 79 ? -16.719 -6.617 63.812 1 15.82 79 ILE A CA 1
ATOM 586 C C . ILE A 1 79 ? -15.211 -6.695 63.656 1 15.82 79 ILE A C 1
ATOM 588 O O . ILE A 1 79 ? -14.672 -6.273 62.625 1 15.82 79 ILE A O 1
ATOM 592 N N . ARG A 1 80 ? -14.547 -7.465 64.688 1 15.3 80 ARG A N 1
ATOM 593 C CA . ARG A 1 80 ? -13.328 -7.73 65.438 1 15.3 80 ARG A CA 1
ATOM 594 C C . ARG A 1 80 ? -12.312 -8.484 64.562 1 15.3 80 ARG A C 1
ATOM 596 O O . ARG A 1 80 ? -12.672 -9.094 63.562 1 15.3 80 ARG A O 1
ATOM 603 N N . PHE A 1 81 ? -11.172 -8.93 65.188 1 16.03 81 PHE A N 1
ATOM 604 C CA . PHE A 1 81 ? -9.711 -8.953 65.25 1 16.03 81 PHE A CA 1
ATOM 605 C C . PHE A 1 81 ? -9.18 -10.289 64.75 1 16.03 81 PHE A C 1
ATOM 607 O O . PHE A 1 81 ? -8.156 -10.344 64.062 1 16.03 81 PHE A O 1
ATOM 614 N N . PRO A 1 82 ? -9.859 -11.625 64.875 1 15.85 82 PRO A N 1
ATOM 615 C CA . PRO A 1 82 ? -8.953 -12.383 65.688 1 15.85 82 PRO A CA 1
ATOM 616 C C . PRO A 1 82 ? -7.73 -12.906 65 1 15.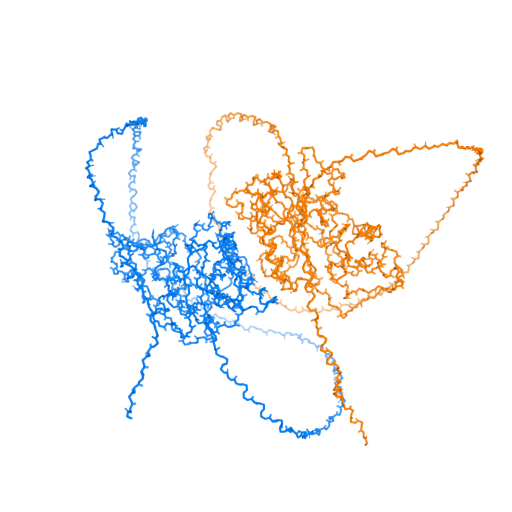85 82 PRO A C 1
ATOM 618 O O . PRO A 1 82 ? -7.664 -12.82 63.75 1 15.85 82 PRO A O 1
ATOM 621 N N . ALA A 1 83 ? -7.438 -14.375 65.125 1 15.77 83 ALA A N 1
ATOM 622 C CA . ALA A 1 83 ? -6.453 -15.133 65.875 1 15.77 83 ALA A CA 1
ATOM 623 C C . ALA A 1 83 ? -5.41 -15.766 65 1 15.77 83 ALA A C 1
ATOM 625 O O . ALA A 1 83 ? -4.207 -15.578 65.188 1 15.77 83 ALA A O 1
ATOM 626 N N . PRO A 1 84 ? -5.562 -17.094 64.5 1 16.06 84 PRO A N 1
ATOM 627 C CA . PRO A 1 84 ? -4.652 -18.078 65.062 1 16.06 84 PRO A CA 1
ATOM 628 C C . PRO A 1 84 ? -3.398 -18.312 64.25 1 16.06 84 PRO A C 1
ATOM 630 O O . PRO A 1 84 ? -3.359 -17.938 63.062 1 16.06 84 PRO A O 1
ATOM 633 N N . ARG A 1 85 ? -2.525 -19.375 64.625 1 15.68 85 ARG A N 1
ATOM 634 C CA . ARG A 1 85 ? -1.211 -19.859 65 1 15.68 85 ARG A CA 1
ATOM 635 C C . ARG A 1 85 ? -0.552 -20.641 63.906 1 15.68 85 ARG A C 1
ATOM 637 O O . ARG A 1 85 ? 0.654 -20.531 63.656 1 15.68 85 ARG A O 1
ATOM 644 N N . ILE A 1 86 ? -1.212 -21.656 63.031 1 15.2 86 ILE A N 1
ATOM 645 C CA . ILE A 1 86 ? -0.611 -22.969 63.219 1 15.2 86 ILE A CA 1
ATOM 646 C C . ILE A 1 86 ? 0.603 -23.094 62.281 1 15.2 86 ILE A C 1
ATOM 648 O O . ILE A 1 86 ? 0.708 -22.391 61.281 1 15.2 86 ILE A O 1
ATOM 652 N N . GLY A 1 87 ? 1.218 -24.375 62.094 1 15.4 87 GLY A N 1
ATOM 653 C CA . GLY A 1 87 ? 2.375 -25.188 62.406 1 15.4 87 GLY A CA 1
ATOM 654 C C . GLY A 1 87 ? 3.238 -25.5 61.219 1 15.4 87 GLY A C 1
ATOM 655 O O . GLY A 1 87 ? 4.445 -25.25 61.219 1 15.4 87 GLY A O 1
ATOM 656 N N . SER A 1 88 ? 2.979 -26.562 60.312 1 15.1 88 SER A N 1
ATOM 657 C CA . SER A 1 88 ? 3.83 -27.75 60.344 1 15.1 88 SER A CA 1
ATOM 658 C C . SER A 1 88 ? 4.891 -27.688 59.25 1 15.1 88 SER A C 1
ATOM 660 O O . SER A 1 88 ? 4.801 -26.875 58.344 1 15.1 88 SER A O 1
ATOM 662 N N . SER A 1 89 ? 5.422 -28.891 58.688 1 15.68 89 SER A N 1
ATOM 663 C CA . SER A 1 89 ? 6.652 -29.656 58.812 1 15.68 89 SER A CA 1
ATOM 664 C C . SER A 1 89 ? 7.449 -29.625 57.5 1 15.68 89 SER A C 1
ATOM 666 O O . SER A 1 89 ? 8.641 -29.328 57.5 1 15.68 89 SER A O 1
ATOM 668 N N . GLY A 1 90 ? 7.039 -30.344 56.375 1 15.47 90 GLY A N 1
ATOM 669 C CA . GLY A 1 90 ? 7.828 -31.516 56.062 1 15.47 90 GLY A CA 1
ATOM 670 C C . GLY A 1 90 ? 8.961 -31.234 55.094 1 15.47 90 GLY A C 1
ATOM 671 O O . GLY A 1 90 ? 9.062 -30.141 54.562 1 15.47 90 GLY A O 1
ATOM 672 N N . ALA A 1 91 ? 9.359 -32.281 54.094 1 15.97 91 ALA A N 1
ATOM 673 C CA . ALA A 1 91 ? 10.523 -33.125 53.844 1 15.97 91 ALA A CA 1
ATOM 674 C C . ALA A 1 91 ? 11.281 -32.656 52.594 1 15.97 91 ALA A C 1
ATOM 676 O O . ALA A 1 91 ? 10.836 -32.875 51.469 1 15.97 91 ALA A O 1
ATOM 677 N N . ARG A 1 92 ? 11.586 -31.422 52.375 1 16.16 92 ARG A N 1
ATOM 678 C CA . ARG A 1 92 ? 12.086 -31.047 51.062 1 16.16 92 ARG A CA 1
ATOM 679 C C . ARG A 1 92 ? 13.398 -31.766 50.75 1 16.16 92 ARG A C 1
ATOM 681 O O . ARG A 1 92 ? 14.398 -31.562 51.438 1 16.16 92 ARG A O 1
ATOM 688 N N . GLU A 1 93 ? 13.289 -32.844 50.219 1 15.78 93 GLU A N 1
ATOM 689 C CA . GLU A 1 93 ? 14.352 -33.844 50.031 1 15.78 93 GLU A CA 1
ATOM 690 C C . GLU A 1 93 ? 15.539 -33.25 49.281 1 15.78 93 GLU A C 1
ATOM 692 O O . GLU A 1 93 ? 15.414 -32.219 48.625 1 15.78 93 GLU A O 1
ATOM 697 N N . CYS A 1 94 ? 16.422 -34.188 48.531 1 15.51 94 CYS A N 1
ATOM 698 C CA . CYS A 1 94 ? 17.766 -34.75 48.656 1 15.51 94 CYS A CA 1
ATOM 699 C C . CYS A 1 94 ? 18.703 -34.188 47.594 1 15.51 94 CYS A C 1
ATOM 701 O O . CYS A 1 94 ? 19.812 -33.75 47.938 1 15.51 94 CYS A O 1
ATOM 703 N N . CYS A 1 95 ? 18.562 -34.5 46.188 1 16.23 95 CYS A N 1
ATOM 704 C CA . CYS A 1 95 ? 19.672 -35.312 45.719 1 16.23 95 CYS A CA 1
ATOM 705 C C . CYS A 1 95 ? 20.797 -34.438 45.156 1 16.23 95 CYS A C 1
ATOM 707 O O . CYS A 1 95 ? 20.547 -33.344 44.656 1 16.23 95 CYS A O 1
ATOM 709 N N . PRO A 1 96 ? 22.141 -34.906 45.062 1 15.91 96 PRO A N 1
ATOM 710 C CA . PRO A 1 96 ? 23.531 -34.469 45.188 1 15.91 96 PRO A CA 1
ATOM 711 C C . PRO A 1 96 ? 24.125 -34.031 43.844 1 15.91 96 PRO A C 1
ATOM 713 O O . PRO A 1 96 ? 25.297 -33.688 43.75 1 15.91 96 PRO A O 1
ATOM 716 N N . LYS A 1 97 ? 23.328 -33.719 42.781 1 16.48 97 LYS A N 1
ATOM 717 C CA . LYS A 1 97 ? 24.016 -34.125 41.562 1 16.48 97 LYS A CA 1
ATOM 718 C C . LYS A 1 97 ? 25.406 -33.5 41.469 1 16.48 97 LYS A C 1
ATOM 720 O O . LYS A 1 97 ? 25.656 -32.438 42.094 1 16.48 97 LYS A O 1
ATOM 725 N N . ALA A 1 98 ? 26.266 -34 40.438 1 16.47 98 ALA A N 1
ATOM 726 C CA . ALA A 1 98 ? 27.656 -34.344 40.125 1 16.47 98 ALA A CA 1
ATOM 727 C C . ALA A 1 98 ? 28.422 -33.094 39.656 1 16.47 98 ALA A C 1
ATOM 729 O O . ALA A 1 98 ? 27.844 -32.188 39.062 1 16.47 98 ALA A O 1
ATOM 730 N N . CYS A 1 99 ? 29.734 -32.906 39.969 1 16.27 99 CYS A N 1
ATOM 731 C CA . CYS A 1 99 ? 30.875 -32 40.156 1 16.27 99 CYS A CA 1
ATOM 732 C C . CYS A 1 99 ? 31.547 -31.688 38.844 1 16.27 99 CYS A C 1
ATOM 734 O O . CYS A 1 99 ? 32.594 -31.047 38.812 1 16.27 99 CYS A O 1
ATOM 736 N N . PRO A 1 100 ? 30.859 -31.844 37.562 1 17.58 100 PRO A N 1
ATOM 737 C CA . PRO A 1 100 ? 31.953 -32.219 36.688 1 17.58 100 PRO A CA 1
ATOM 738 C C . PRO A 1 100 ? 33.094 -31.188 36.688 1 17.58 100 PRO A C 1
ATOM 740 O O . PRO A 1 100 ? 32.875 -30.031 37.094 1 17.58 100 PRO A O 1
ATOM 743 N N . VAL A 1 101 ? 34.188 -31.531 35.844 1 16.75 101 VAL A N 1
ATOM 744 C CA . VAL A 1 101 ? 35.656 -31.562 35.688 1 16.75 101 VAL A CA 1
ATOM 745 C C . VAL A 1 101 ? 36.125 -30.281 34.969 1 16.75 101 VAL A C 1
ATOM 747 O O . VAL A 1 101 ? 35.75 -30.047 33.812 1 16.75 101 VAL A O 1
ATOM 750 N N . LEU A 1 102 ? 36.344 -29.156 35.531 1 17.41 102 LEU A N 1
ATOM 751 C CA . LEU A 1 102 ? 36.688 -27.797 35.125 1 17.41 102 LEU A CA 1
ATOM 752 C C . LEU A 1 102 ? 38.094 -27.703 34.562 1 17.41 102 LEU A C 1
ATOM 754 O O . LEU A 1 102 ? 38.562 -26.625 34.219 1 17.41 102 LEU A O 1
ATOM 758 N N . SER A 1 103 ? 38.875 -28.828 34.344 1 15.97 103 SER A N 1
ATOM 759 C CA . SER A 1 103 ? 40.188 -28.391 34.812 1 15.97 103 SER A CA 1
ATOM 760 C C . SER A 1 103 ? 40.75 -27.281 33.906 1 15.97 103 SER A C 1
ATOM 762 O O . SER A 1 103 ? 41.125 -26.203 34.406 1 15.97 103 SER A O 1
ATOM 764 N N . PRO A 1 104 ? 42.062 -27.484 33.312 1 16.67 104 PRO A N 1
ATOM 765 C CA . PRO A 1 104 ? 43.312 -26.828 33.625 1 16.67 104 PRO A CA 1
ATOM 766 C C . PRO A 1 104 ? 43.688 -25.734 32.625 1 16.67 104 PRO A C 1
ATOM 768 O O . PRO A 1 104 ? 44.25 -24.703 33.031 1 16.67 104 PRO A O 1
ATOM 771 N N . LYS A 1 105 ? 43.688 -26.047 31.234 1 16.77 105 LYS A N 1
ATOM 772 C CA . LYS A 1 105 ? 45.031 -26.031 30.672 1 16.77 105 LYS A CA 1
ATOM 773 C C . LYS A 1 105 ? 45.562 -24.594 30.531 1 16.77 105 LYS A C 1
ATOM 775 O O . LYS A 1 105 ? 46.656 -24.281 31 1 16.77 105 LYS A O 1
ATOM 780 N N . ARG A 1 106 ? 45.688 -24.047 29.125 1 17.83 106 ARG A N 1
ATOM 781 C CA . ARG A 1 106 ? 46.969 -23.734 28.469 1 17.83 106 ARG A CA 1
ATOM 782 C C . ARG A 1 106 ? 47.312 -22.266 28.609 1 17.83 106 ARG A C 1
ATOM 784 O O . ARG A 1 106 ? 46.438 -21.422 28.812 1 17.83 106 ARG A O 1
ATOM 791 N N . ASP A 1 107 ? 48.625 -21.828 28.328 1 17.88 107 ASP A N 1
ATOM 792 C CA . ASP A 1 107 ? 49.688 -20.859 28.656 1 17.88 107 ASP A CA 1
ATOM 793 C C . ASP A 1 107 ? 49.469 -19.547 27.906 1 17.88 107 ASP A C 1
ATOM 795 O O . ASP A 1 107 ? 48.938 -19.531 26.797 1 17.88 107 ASP A O 1
ATOM 799 N N . LEU A 1 108 ? 49.719 -18.422 28.562 1 18.78 108 LEU A N 1
ATOM 800 C CA . LEU A 1 108 ? 49.5 -16.984 28.531 1 18.78 108 LEU A CA 1
ATOM 801 C C . LEU A 1 108 ? 50.469 -16.297 27.562 1 18.78 108 LEU A C 1
ATOM 803 O O . LEU A 1 108 ? 51.531 -15.82 27.969 1 18.78 108 LEU A O 1
ATOM 807 N N . PRO A 1 109 ? 50.625 -16.844 26.266 1 19.45 109 PRO A N 1
ATOM 808 C CA . PRO A 1 109 ? 51.875 -16.25 25.781 1 19.45 109 PRO A CA 1
ATOM 809 C C . PRO A 1 109 ? 51.844 -14.727 25.797 1 19.45 109 PRO A C 1
ATOM 811 O O . PRO A 1 109 ? 50.781 -14.117 25.844 1 19.45 109 PRO A O 1
ATOM 814 N N . SER A 1 110 ? 53.125 -14.117 25.766 1 17.95 110 SER A N 1
ATOM 815 C CA . SER A 1 110 ? 53.812 -12.883 26.078 1 17.95 110 SER A CA 1
ATOM 816 C C . SER A 1 110 ? 53.469 -11.773 25.094 1 17.95 110 SER A C 1
ATOM 818 O O . SER A 1 110 ? 53.094 -12.055 23.953 1 17.95 110 SER A O 1
ATOM 820 N N . ARG A 1 111 ? 53.469 -10.453 25.609 1 19.8 111 ARG A N 1
ATOM 821 C CA . ARG A 1 111 ? 52.969 -9.102 25.406 1 19.8 111 ARG A CA 1
ATOM 822 C C . ARG A 1 111 ? 53.719 -8.383 24.297 1 19.8 111 ARG A C 1
ATOM 824 O O . ARG A 1 111 ? 53.531 -7.184 24.094 1 19.8 111 ARG A O 1
ATOM 831 N N . THR A 1 112 ? 54.688 -9.078 23.562 1 18.56 112 THR A N 1
ATOM 832 C CA . THR A 1 112 ? 55.688 -8.102 23.141 1 18.56 112 THR A CA 1
ATOM 833 C C . THR A 1 112 ? 55.062 -7.059 22.219 1 18.56 112 THR A C 1
ATOM 835 O O . THR A 1 112 ? 54.438 -7.406 21.234 1 18.56 112 THR A O 1
ATOM 838 N N . ARG A 1 113 ? 55.031 -5.809 22.734 1 18.41 113 ARG A N 1
ATOM 839 C CA . ARG A 1 113 ? 54.5 -4.488 22.406 1 18.41 113 ARG A CA 1
ATOM 840 C C . ARG A 1 113 ? 55.125 -3.932 21.141 1 18.41 113 ARG A C 1
ATOM 842 O O . ARG A 1 113 ? 56.312 -3.555 21.156 1 18.41 113 ARG A O 1
ATOM 849 N N . LEU A 1 114 ? 55.031 -4.703 19.969 1 18.17 114 LEU A N 1
ATOM 850 C CA . LEU A 1 114 ? 55.719 -4.176 18.797 1 18.17 114 LEU A CA 1
ATOM 851 C C . LEU A 1 114 ? 55.312 -2.723 18.547 1 18.17 114 LEU A C 1
ATOM 853 O O . LEU A 1 114 ? 54.125 -2.418 18.375 1 18.17 114 LEU A O 1
ATOM 857 N N . ALA A 1 115 ? 56.156 -1.652 18.984 1 19.73 115 ALA A N 1
ATOM 858 C CA . ALA A 1 115 ? 56.281 -0.201 18.875 1 19.73 115 ALA A CA 1
ATOM 859 C C . ALA A 1 115 ? 56.281 0.236 17.406 1 19.73 115 ALA A C 1
ATOM 861 O O . ALA A 1 115 ? 57.312 0.186 16.734 1 19.73 115 ALA A O 1
ATOM 862 N N . LYS A 1 116 ? 55.656 -0.553 16.547 1 19.97 116 LYS A N 1
ATOM 863 C CA . LYS A 1 116 ? 55.969 -0.118 15.188 1 19.97 116 LYS A CA 1
ATOM 864 C C . LYS A 1 116 ? 55.719 1.375 15.016 1 19.97 116 LYS A C 1
ATOM 866 O O . LYS A 1 116 ? 54.719 1.894 15.516 1 19.97 116 LYS A O 1
ATOM 871 N N . THR A 1 117 ? 56.75 2.176 14.773 1 19.58 117 THR A N 1
ATOM 872 C CA . THR A 1 117 ? 57.062 3.576 14.5 1 19.58 117 THR A CA 1
ATOM 873 C C . THR A 1 117 ? 56.094 4.129 13.43 1 19.58 117 THR A C 1
ATOM 875 O O . THR A 1 117 ? 56.062 3.609 12.312 1 19.58 117 THR A O 1
ATOM 878 N N . LEU A 1 118 ? 54.906 4.512 13.836 1 22.33 118 LEU A N 1
ATOM 879 C CA . LEU A 1 118 ? 53.844 5.168 13.109 1 22.33 118 LEU A CA 1
ATOM 880 C C . LEU A 1 118 ? 54.344 6.379 12.336 1 22.33 118 LEU A C 1
ATOM 882 O O . LEU A 1 118 ? 54.719 7.387 12.938 1 22.33 118 LEU A O 1
ATOM 886 N N . GLY A 1 119 ? 55.281 5.969 11.352 1 20.05 119 GLY A N 1
ATOM 887 C CA . GLY A 1 119 ? 55.906 7.059 10.594 1 20.05 119 GLY A CA 1
ATOM 888 C C . GLY A 1 119 ? 54.906 8.125 10.195 1 20.05 119 GLY A C 1
ATOM 889 O O . GLY A 1 119 ? 53.688 7.902 10.25 1 20.05 119 GLY A O 1
ATOM 890 N N . ASP A 1 120 ? 55.5 9.328 9.781 1 22.09 120 ASP A N 1
ATOM 891 C CA . ASP A 1 120 ? 55.188 10.734 9.586 1 22.09 120 ASP A CA 1
ATOM 892 C C . ASP A 1 120 ? 54.219 10.922 8.414 1 22.09 120 ASP A C 1
ATOM 894 O O . ASP A 1 120 ? 54.625 10.875 7.254 1 22.09 120 ASP A O 1
ATOM 898 N N . GLN A 1 121 ? 53.344 9.906 8.188 1 20.94 121 GLN A N 1
ATOM 899 C CA . GLN A 1 121 ? 52.719 10.156 6.887 1 20.94 121 GLN A CA 1
ATOM 900 C C . GLN A 1 121 ? 52.25 11.594 6.777 1 20.94 121 GLN A C 1
ATOM 902 O O . GLN A 1 121 ? 51.688 12.148 7.734 1 20.94 121 GLN A O 1
ATOM 907 N N . PRO A 1 122 ? 52.875 12.32 5.742 1 22.61 122 PRO A N 1
ATOM 908 C CA . PRO A 1 122 ? 52.656 13.766 5.598 1 22.61 122 PRO A CA 1
ATOM 909 C C . PRO A 1 122 ? 51.188 14.172 5.711 1 22.61 122 PRO A C 1
ATOM 911 O O . PRO A 1 122 ? 50.312 13.328 5.57 1 22.61 122 PRO A O 1
ATOM 914 N N . ALA A 1 123 ? 51.062 15.43 6.074 1 20.39 123 ALA A N 1
ATOM 915 C CA . ALA A 1 123 ? 49.906 16.281 6.348 1 20.39 123 ALA A CA 1
ATOM 916 C C . ALA A 1 123 ? 48.938 16.266 5.176 1 20.39 123 ALA A C 1
ATOM 918 O O . ALA A 1 123 ? 49.25 16.781 4.094 1 20.39 123 ALA A O 1
ATOM 919 N N . ALA A 1 124 ? 48.344 15.125 4.918 1 22.33 124 ALA A N 1
ATOM 920 C CA . ALA A 1 124 ? 47.344 15.078 3.855 1 22.33 124 ALA A CA 1
ATOM 921 C C . ALA A 1 124 ? 46.594 16.406 3.736 1 22.33 124 ALA A C 1
ATOM 923 O O . ALA A 1 124 ? 46.219 17.016 4.746 1 22.33 124 ALA A O 1
ATOM 924 N N . GLY A 1 125 ? 46.844 17.094 2.719 1 21.31 125 GLY A N 1
ATOM 925 C CA . GLY A 1 125 ? 46.344 18.422 2.402 1 21.31 125 GLY A CA 1
ATOM 926 C C . GLY A 1 125 ? 44.906 18.625 2.832 1 21.31 125 GLY A C 1
ATOM 927 O O . GLY A 1 125 ? 44.188 17.656 3.047 1 21.31 125 GLY A O 1
ATOM 928 N N . ALA A 1 126 ? 44.656 19.75 3.436 1 21.97 126 ALA A N 1
ATOM 929 C CA . ALA A 1 126 ? 43.406 20.422 3.785 1 21.97 126 ALA A CA 1
ATOM 930 C C . ALA A 1 126 ? 42.375 20.281 2.672 1 21.97 126 ALA A C 1
ATOM 932 O O . ALA A 1 126 ? 42.562 20.812 1.574 1 21.97 126 ALA A O 1
ATOM 933 N N . ALA A 1 127 ? 41.938 19.062 2.469 1 26.03 127 ALA A N 1
ATOM 934 C CA . ALA A 1 127 ? 40.781 18.984 1.572 1 26.03 127 ALA A CA 1
ATOM 935 C C . ALA A 1 127 ? 39.969 20.266 1.623 1 26.03 127 ALA A C 1
ATOM 937 O O . ALA A 1 127 ? 39.625 20.75 2.705 1 26.03 127 ALA A O 1
ATOM 938 N N . ASN A 1 128 ? 40.344 21.172 0.759 1 27.3 128 ASN A N 1
ATOM 939 C CA . ASN A 1 128 ? 39.656 22.438 0.561 1 27.3 128 ASN A CA 1
ATOM 940 C C . ASN A 1 128 ? 38.156 22.297 0.898 1 27.3 128 ASN A C 1
ATOM 942 O O . ASN A 1 128 ? 37.5 21.375 0.44 1 27.3 128 ASN A O 1
ATOM 946 N N . MET A 1 129 ? 37.719 22.891 1.938 1 29.05 129 MET A N 1
ATOM 947 C CA . MET A 1 129 ? 36.406 23.172 2.527 1 29.05 129 MET A CA 1
ATOM 948 C C . MET A 1 129 ? 35.344 23.312 1.444 1 29.05 129 MET A C 1
ATOM 950 O O . MET A 1 129 ? 34.312 22.688 1.521 1 29.05 129 MET A O 1
ATOM 954 N N . GLY A 1 130 ? 35.281 24.562 0.873 1 31.89 130 GLY A N 1
ATOM 955 C CA . GLY A 1 130 ? 34.031 25.234 0.535 1 31.89 130 GLY A CA 1
ATOM 956 C C . GLY A 1 130 ? 33.375 24.672 -0.712 1 31.89 130 GLY A C 1
ATOM 957 O O . GLY A 1 130 ? 33.688 25.078 -1.829 1 31.89 130 GLY A O 1
ATOM 958 N N . GLU A 1 131 ? 33.406 23.453 -0.979 1 38.5 131 GLU A N 1
ATOM 959 C CA . GLU A 1 131 ? 32.594 23.297 -2.189 1 38.5 131 GLU A CA 1
ATOM 960 C C . GLU A 1 131 ? 31.422 24.25 -2.201 1 38.5 131 GLU A C 1
ATOM 962 O O . GLU A 1 131 ? 30.75 24.438 -1.18 1 38.5 131 GLU A O 1
ATOM 967 N N . PRO A 1 132 ? 31.391 25.328 -2.934 1 40.25 132 PRO A N 1
ATOM 968 C CA . PRO A 1 132 ? 30.281 26.281 -2.924 1 40.25 132 PRO A CA 1
ATOM 969 C C . PRO A 1 132 ? 28.938 25.625 -2.66 1 40.25 132 PRO A C 1
ATOM 971 O O . PRO A 1 132 ? 28.656 24.547 -3.201 1 40.25 132 PRO A O 1
ATOM 974 N N . GLN A 1 133 ? 28.406 25.391 -1.52 1 47.12 133 GLN A N 1
ATOM 975 C CA . GLN A 1 133 ? 27.031 24.969 -1.238 1 47.12 133 GLN A CA 1
ATOM 976 C C . GLN A 1 133 ? 26.094 25.344 -2.383 1 47.12 133 GLN A C 1
ATOM 978 O O . GLN A 1 133 ? 25.812 26.516 -2.596 1 47.12 133 GLN A O 1
ATOM 983 N N . GLY A 1 134 ? 26.203 24.797 -3.582 1 60.31 134 GLY A N 1
ATOM 984 C CA . GLY A 1 134 ? 25.391 25.094 -4.746 1 60.31 134 GLY A CA 1
ATOM 985 C C . GLY A 1 134 ? 23.984 25.562 -4.391 1 60.31 134 GLY A C 1
ATOM 986 O O . GLY A 1 134 ? 23.578 25.453 -3.234 1 60.31 134 GLY A O 1
ATOM 987 N N . SER A 1 135 ? 23.234 26.328 -5.242 1 85.81 135 SER A N 1
ATOM 988 C CA . SER A 1 135 ? 21.891 26.906 -5.168 1 85.81 135 SER A CA 1
ATOM 989 C C . SER A 1 135 ? 20.844 25.859 -4.879 1 85.81 135 SER A C 1
ATOM 991 O O . SER A 1 135 ? 20.859 24.781 -5.477 1 85.81 135 SER A O 1
ATOM 993 N N . MET A 1 136 ? 20.188 25.969 -3.609 1 94.88 136 MET A N 1
ATOM 994 C CA . MET A 1 136 ? 19.078 25.078 -3.217 1 94.88 136 MET A CA 1
ATOM 995 C C . MET A 1 136 ? 17.766 25.578 -3.789 1 94.88 136 MET A C 1
ATOM 997 O O . MET A 1 136 ? 17.359 26.719 -3.543 1 94.88 136 MET A O 1
ATOM 1001 N N . ARG A 1 137 ? 17.188 24.812 -4.664 1 98.31 137 ARG A N 1
ATOM 1002 C CA . ARG A 1 137 ? 15.852 25.094 -5.184 1 98.31 137 ARG A CA 1
ATOM 1003 C C . ARG A 1 137 ? 14.812 24.156 -4.566 1 98.31 137 ARG A C 1
ATOM 1005 O O . ARG A 1 137 ? 14.867 22.953 -4.77 1 98.31 137 ARG A O 1
ATOM 1012 N N . ILE A 1 138 ? 13.898 24.766 -3.791 1 98.81 138 ILE A N 1
ATOM 1013 C CA . ILE A 1 138 ? 12.945 23.984 -3.006 1 98.81 138 ILE A CA 1
ATOM 1014 C C . ILE A 1 138 ? 11.555 24.094 -3.629 1 98.81 138 ILE A C 1
ATOM 1016 O O . ILE A 1 138 ? 10.984 25.188 -3.711 1 98.81 138 ILE A O 1
ATOM 1020 N N . LEU A 1 139 ? 11.047 22.984 -4.129 1 98.94 139 LEU A N 1
ATOM 1021 C CA . LEU A 1 139 ? 9.68 22.922 -4.645 1 98.94 139 LEU A CA 1
ATOM 1022 C C . LEU A 1 139 ? 8.711 22.484 -3.551 1 98.94 139 LEU A C 1
ATOM 1024 O O . LEU A 1 139 ? 8.93 21.469 -2.889 1 98.94 139 LEU A O 1
ATOM 1028 N N . VAL A 1 140 ? 7.68 23.234 -3.293 1 98.94 140 VAL A N 1
ATOM 1029 C CA . VAL A 1 140 ? 6.625 22.891 -2.346 1 98.94 140 VAL A CA 1
ATOM 1030 C C . VAL A 1 140 ? 5.324 22.625 -3.096 1 98.94 140 VAL A C 1
ATOM 1032 O O . VAL A 1 140 ? 4.734 23.531 -3.682 1 98.94 140 VAL A O 1
ATOM 1035 N N . THR A 1 141 ? 4.891 21.344 -3.111 1 98.88 141 THR A N 1
ATOM 1036 C CA . THR A 1 141 ? 3.596 21.016 -3.697 1 98.88 141 THR A CA 1
ATOM 1037 C C . THR A 1 141 ? 2.48 21.188 -2.668 1 98.88 141 THR A C 1
ATOM 1039 O O . THR A 1 141 ? 2.717 21.062 -1.464 1 98.88 141 THR A O 1
ATOM 1042 N N . GLY A 1 142 ? 1.259 21.453 -3.166 1 98.12 142 GLY A N 1
ATOM 1043 C CA . GLY A 1 142 ? 0.16 21.672 -2.24 1 98.12 142 GLY A CA 1
ATOM 1044 C C . GLY A 1 142 ? 0.297 22.969 -1.444 1 98.12 142 GLY A C 1
ATOM 1045 O O . GLY A 1 142 ? -0.097 23.016 -0.278 1 98.12 142 GLY A O 1
ATOM 1046 N N . SER A 1 143 ? 0.816 23.984 -2.051 1 98 143 SER A N 1
ATOM 1047 C CA . SER A 1 143 ? 1.219 25.188 -1.334 1 98 143 SER A CA 1
ATOM 1048 C C . SER A 1 143 ? 0.013 26.062 -0.993 1 98 143 SER A C 1
ATOM 1050 O O . SER A 1 143 ? 0.113 26.969 -0.175 1 98 143 SER A O 1
ATOM 1052 N N . SER A 1 144 ? -1.138 25.797 -1.542 1 96.69 144 SER A N 1
ATOM 1053 C CA . SER A 1 144 ? -2.33 26.594 -1.273 1 96.69 144 SER A CA 1
ATOM 1054 C C . SER A 1 144 ? -3.057 26.094 -0.027 1 96.69 144 SER A C 1
ATOM 1056 O O . SER A 1 144 ? -4.008 26.734 0.437 1 96.69 144 SER A O 1
ATOM 1058 N N . GLY A 1 145 ? -2.619 24.984 0.515 1 96.12 145 GLY A N 1
ATOM 1059 C CA . GLY A 1 145 ? -3.25 24.422 1.703 1 96.12 145 GLY A CA 1
ATOM 1060 C C . GLY A 1 145 ? -2.721 25.031 2.992 1 96.12 145 GLY A C 1
ATOM 1061 O O . GLY A 1 145 ? -1.843 25.891 2.967 1 96.12 145 GLY A O 1
ATOM 1062 N N . LEU A 1 146 ? -3.234 24.531 4.086 1 97.25 146 LEU A N 1
ATOM 1063 C CA . LEU A 1 146 ? -2.932 25.016 5.434 1 97.25 146 LEU A CA 1
ATOM 1064 C C . LEU A 1 146 ? -1.428 25 5.688 1 97.25 146 LEU A C 1
ATOM 1066 O O . LEU A 1 146 ? -0.845 26.047 6.023 1 97.25 146 LEU A O 1
ATOM 1070 N N . VAL A 1 147 ? -0.808 23.859 5.484 1 98.38 147 VAL A N 1
ATOM 1071 C CA . VAL A 1 147 ? 0.61 23.703 5.793 1 98.38 147 VAL A CA 1
ATOM 1072 C C . VAL A 1 147 ? 1.447 24.469 4.77 1 98.38 147 VAL A C 1
ATOM 1074 O O . VAL A 1 147 ? 2.453 25.094 5.121 1 98.38 147 VAL A O 1
ATOM 1077 N N . GLY A 1 148 ? 1.051 24.453 3.516 1 98.69 148 GLY A N 1
ATOM 1078 C CA . GLY A 1 148 ? 1.745 25.203 2.48 1 98.69 148 GLY A CA 1
ATOM 1079 C C . GLY A 1 148 ? 1.789 26.688 2.756 1 98.69 148 GLY A C 1
ATOM 1080 O O . GLY A 1 148 ? 2.848 27.312 2.65 1 98.69 148 GLY A O 1
ATOM 1081 N N . ARG A 1 149 ? 0.668 27.266 3.146 1 98.56 149 ARG A N 1
ATOM 1082 C CA . ARG A 1 149 ? 0.586 28.688 3.467 1 98.56 149 ARG A CA 1
ATOM 1083 C C . ARG A 1 149 ? 1.404 29.016 4.711 1 98.56 149 ARG A C 1
ATOM 1085 O O . ARG A 1 149 ? 1.964 30.109 4.82 1 98.56 149 ARG A O 1
ATOM 1092 N N . ALA A 1 150 ? 1.408 28.078 5.609 1 98.81 150 ALA A N 1
ATOM 1093 C CA . ALA A 1 150 ? 2.219 28.281 6.809 1 98.81 150 ALA A CA 1
ATOM 1094 C C . ALA A 1 150 ? 3.705 28.344 6.461 1 98.81 150 ALA A C 1
ATOM 1096 O O . ALA A 1 150 ? 4.438 29.172 6.992 1 98.81 150 ALA A O 1
ATOM 1097 N N . ILE A 1 151 ? 4.141 27.453 5.57 1 98.88 151 ILE A N 1
ATOM 1098 C CA . ILE A 1 151 ? 5.539 27.438 5.16 1 98.88 151 ILE A CA 1
ATOM 1099 C C . ILE A 1 151 ? 5.867 28.75 4.426 1 98.88 151 ILE A C 1
ATOM 1101 O O . ILE A 1 151 ? 6.918 29.344 4.652 1 98.88 151 ILE A O 1
ATOM 1105 N N . GLN A 1 152 ? 4.988 29.203 3.578 1 98.69 152 GLN A N 1
ATOM 1106 C CA . GLN A 1 152 ? 5.176 30.484 2.895 1 98.69 152 GLN A CA 1
ATOM 1107 C C . GLN A 1 152 ? 5.375 31.625 3.893 1 98.69 152 GLN A C 1
ATOM 1109 O O . GLN A 1 152 ? 6.277 32.438 3.73 1 98.69 152 GLN A O 1
ATOM 1114 N N . LYS A 1 153 ? 4.547 31.641 4.918 1 98.62 153 LYS A N 1
ATOM 1115 C CA . LYS A 1 153 ? 4.617 32.688 5.93 1 98.62 153 LYS A CA 1
ATOM 1116 C C . LYS A 1 153 ? 5.945 32.625 6.684 1 98.62 153 LYS A C 1
ATOM 1118 O O . LYS A 1 153 ? 6.602 33.656 6.871 1 98.62 153 LYS A O 1
ATOM 1123 N N . VAL A 1 154 ? 6.297 31.438 7.117 1 98.62 154 VAL A N 1
ATOM 1124 C CA . VAL A 1 154 ? 7.52 31.266 7.895 1 98.62 154 VAL A CA 1
ATOM 1125 C C . VAL A 1 154 ? 8.734 31.656 7.047 1 98.62 154 VAL A C 1
ATOM 1127 O O . VAL A 1 154 ? 9.664 32.281 7.539 1 98.62 154 VAL A O 1
ATOM 1130 N N . VAL A 1 155 ? 8.773 31.281 5.754 1 98.38 155 VAL A N 1
ATOM 1131 C CA . VAL A 1 155 ? 9.852 31.625 4.832 1 98.38 155 VAL A CA 1
ATOM 1132 C C . VAL A 1 155 ? 9.891 33.125 4.625 1 98.38 155 VAL A C 1
ATOM 1134 O O . VAL A 1 155 ? 10.961 33.75 4.672 1 98.38 155 VAL A O 1
ATOM 1137 N N . ALA A 1 156 ? 8.773 33.781 4.469 1 97.81 156 ALA A N 1
ATOM 1138 C CA . ALA A 1 156 ? 8.68 35.219 4.273 1 97.81 156 ALA A CA 1
ATOM 1139 C C . ALA A 1 156 ? 9.117 35.969 5.527 1 97.81 156 ALA A C 1
ATOM 1141 O O . ALA A 1 156 ? 9.672 37.062 5.438 1 97.81 156 ALA A O 1
ATOM 1142 N N . ASP A 1 157 ? 8.891 35.344 6.668 1 97.56 157 ASP A N 1
ATOM 1143 C CA . ASP A 1 157 ? 9.18 36 7.941 1 97.56 157 ASP A CA 1
ATOM 1144 C C . ASP A 1 157 ? 10.648 35.844 8.32 1 97.56 157 ASP A C 1
ATOM 1146 O O . ASP A 1 157 ? 11.055 36.219 9.422 1 97.56 157 ASP A O 1
ATOM 1150 N N . GLY A 1 158 ? 11.461 35.188 7.453 1 96.38 158 GLY A N 1
ATOM 1151 C CA . GLY A 1 158 ? 12.883 35.25 7.719 1 96.38 158 GLY A CA 1
ATOM 1152 C C . GLY A 1 158 ? 13.555 33.906 7.688 1 96.38 158 GLY A C 1
ATOM 1153 O O . GLY A 1 158 ? 14.773 33.812 7.855 1 96.38 158 GLY A O 1
ATOM 1154 N N . ALA A 1 159 ? 12.766 32.844 7.449 1 96.25 159 ALA A N 1
ATOM 1155 C CA . ALA A 1 159 ? 13.375 31.5 7.492 1 96.25 159 ALA A CA 1
ATOM 1156 C C . ALA A 1 159 ? 14.172 31.219 6.223 1 96.25 159 ALA A C 1
ATOM 1158 O O . ALA A 1 159 ? 14.961 30.281 6.176 1 96.25 159 ALA A O 1
ATOM 1159 N N . ARG A 1 160 ? 14.016 32 5.207 1 96.12 160 ARG A N 1
ATOM 1160 C CA . ARG A 1 160 ? 14.75 31.812 3.961 1 96.12 160 ARG A CA 1
ATOM 1161 C C . ARG A 1 160 ? 16.25 32.031 4.172 1 96.12 160 ARG A C 1
ATOM 1163 O O . ARG A 1 160 ? 16.656 33.031 4.75 1 96.12 160 ARG A O 1
ATOM 1170 N N . LEU A 1 161 ? 17.062 31.109 3.711 1 95.88 161 LEU A N 1
ATOM 1171 C CA . LEU A 1 161 ? 18.5 31.25 3.773 1 95.88 161 LEU A CA 1
ATOM 1172 C C . LEU A 1 161 ? 19.062 31.75 2.439 1 95.88 161 LEU A C 1
ATOM 1174 O O . LEU A 1 161 ? 18.438 31.562 1.396 1 95.88 161 LEU A O 1
ATOM 1178 N N . PRO A 1 162 ? 20.266 32.375 2.516 1 94.44 162 PRO A N 1
ATOM 1179 C CA . PRO A 1 162 ? 20.906 32.75 1.253 1 94.44 162 PRO A CA 1
ATOM 1180 C C . PRO A 1 162 ? 21.156 31.562 0.335 1 94.44 162 PRO A C 1
ATOM 1182 O O . PRO A 1 162 ? 21.547 30.484 0.802 1 94.44 162 PRO A O 1
ATOM 1185 N N . GLY A 1 163 ? 20.797 31.703 -0.918 1 95.31 163 GLY A N 1
ATOM 1186 C CA . GLY A 1 163 ? 21.031 30.656 -1.892 1 95.31 163 GLY A CA 1
ATOM 1187 C C . GLY A 1 163 ? 19.828 29.75 -2.076 1 95.31 163 GLY A C 1
ATOM 1188 O O . GLY A 1 163 ? 19.844 28.844 -2.922 1 95.31 163 GLY A O 1
ATOM 1189 N N . GLU A 1 164 ? 18.797 30.031 -1.268 1 97.44 164 GLU A N 1
ATOM 1190 C CA . GLU A 1 164 ? 17.594 29.219 -1.394 1 97.44 164 GLU A CA 1
ATOM 1191 C C . GLU A 1 164 ? 16.578 29.875 -2.332 1 97.44 164 GLU A C 1
ATOM 1193 O O . GLU A 1 164 ? 16.344 31.094 -2.25 1 97.44 164 GLU A O 1
ATOM 1198 N N . ASP A 1 165 ? 16.094 29.094 -3.246 1 97.94 165 ASP A N 1
ATOM 1199 C CA . ASP A 1 165 ? 14.984 29.484 -4.117 1 97.94 165 ASP A CA 1
ATOM 1200 C C . ASP A 1 165 ? 13.75 28.625 -3.84 1 97.94 165 ASP A C 1
ATOM 1202 O O . ASP A 1 165 ? 13.789 27.406 -4 1 97.94 165 ASP A O 1
ATOM 1206 N N . TRP A 1 166 ? 12.742 29.312 -3.4 1 98.56 166 TRP A N 1
ATOM 1207 C CA . TRP A 1 166 ? 11.516 28.609 -3.029 1 98.56 166 TRP A CA 1
ATOM 1208 C C . TRP A 1 166 ? 10.461 28.75 -4.121 1 98.56 166 TRP A C 1
ATOM 1210 O O . TRP A 1 166 ? 10.109 29.859 -4.516 1 98.56 166 TRP A O 1
ATOM 1220 N N . VAL A 1 167 ? 9.969 27.625 -4.609 1 98.75 167 VAL A N 1
ATOM 1221 C CA . VAL A 1 167 ? 8.93 27.578 -5.629 1 98.75 167 VAL A CA 1
ATOM 1222 C C . VAL A 1 167 ? 7.676 26.906 -5.059 1 98.75 167 VAL A C 1
ATOM 1224 O O . VAL A 1 167 ? 7.691 25.719 -4.746 1 98.75 167 VAL A O 1
ATOM 1227 N N . PHE A 1 168 ? 6.656 27.703 -4.93 1 98.81 168 PHE A N 1
ATOM 1228 C CA . PHE A 1 168 ? 5.395 27.219 -4.383 1 98.81 168 PHE A CA 1
ATOM 1229 C C . PHE A 1 168 ? 4.383 26.953 -5.492 1 98.81 168 PHE A C 1
ATOM 1231 O O . PHE A 1 168 ? 4.094 27.844 -6.297 1 98.81 168 PHE A O 1
ATOM 1238 N N . VAL A 1 169 ? 3.834 25.656 -5.52 1 98.75 169 VAL A N 1
ATOM 1239 C CA . VAL A 1 169 ? 2.926 25.328 -6.613 1 98.75 169 VAL A CA 1
ATOM 1240 C C . VAL A 1 169 ? 1.642 24.719 -6.051 1 98.75 169 VAL A C 1
ATOM 1242 O O . VAL A 1 169 ? 1.627 24.219 -4.926 1 98.75 169 VAL A O 1
ATOM 1245 N N . SER A 1 170 ? 0.583 24.844 -6.832 1 97.56 170 SER A N 1
ATOM 1246 C CA . SER A 1 170 ? -0.731 24.281 -6.527 1 97.56 170 SER A CA 1
ATOM 1247 C C . SER A 1 170 ? -1.293 23.516 -7.719 1 97.56 170 SER A C 1
ATOM 1249 O O . SER A 1 170 ? -0.605 23.328 -8.727 1 97.56 170 SER A O 1
ATOM 1251 N N . SER A 1 171 ? -2.535 23.047 -7.535 1 96.31 171 SER A N 1
ATOM 1252 C CA . SER A 1 171 ? -3.191 22.266 -8.586 1 96.31 171 SER A CA 1
ATOM 1253 C C . SER A 1 171 ? -3.385 23.109 -9.844 1 96.31 171 SER A C 1
ATOM 1255 O O . SER A 1 171 ? -3.615 22.578 -10.93 1 96.31 171 SER A O 1
ATOM 1257 N N . LYS A 1 172 ? -3.301 24.438 -9.727 1 96.31 172 LYS A N 1
ATOM 1258 C CA . LYS A 1 172 ? -3.402 25.328 -10.875 1 96.31 172 LYS A CA 1
ATOM 1259 C C . LYS A 1 172 ? -2.162 25.234 -11.758 1 96.31 172 LYS A C 1
ATOM 1261 O O . LYS A 1 172 ? -2.227 25.516 -12.961 1 96.31 172 LYS A O 1
ATOM 1266 N N . ASP A 1 173 ? -1.107 24.797 -11.203 1 98.19 173 ASP A N 1
ATOM 1267 C CA . ASP A 1 173 ? 0.156 24.719 -11.93 1 98.19 173 ASP A CA 1
ATOM 1268 C C . ASP A 1 173 ? 0.287 23.375 -12.648 1 98.19 173 ASP A C 1
ATOM 1270 O O . ASP A 1 173 ? 0.87 23.297 -13.734 1 98.19 173 ASP A O 1
ATOM 1274 N N . ALA A 1 174 ? -0.21 22.297 -12.023 1 98.44 174 ALA A N 1
ATOM 1275 C CA . ALA A 1 174 ? -0.165 20.953 -12.602 1 98.44 174 ALA A CA 1
ATOM 1276 C C . ALA A 1 174 ? -1.096 20 -11.859 1 98.44 174 ALA A C 1
ATOM 1278 O O . ALA A 1 174 ? -1.19 20.047 -10.633 1 98.44 174 ALA A O 1
ATOM 1279 N N . ASP A 1 175 ? -1.746 19.156 -12.602 1 98.5 175 ASP A N 1
ATOM 1280 C CA . ASP A 1 175 ? -2.428 18 -12.008 1 98.5 175 ASP A CA 1
ATOM 1281 C C . ASP A 1 175 ? -1.441 16.891 -11.672 1 98.5 175 ASP A C 1
ATOM 1283 O O . ASP A 1 175 ? -0.996 16.156 -12.562 1 98.5 175 ASP A O 1
ATOM 1287 N N . LEU A 1 176 ? -1.209 16.703 -10.445 1 98.75 176 LEU A N 1
ATOM 1288 C CA . LEU A 1 176 ? -0.148 15.797 -10.016 1 98.75 176 LEU A CA 1
ATOM 1289 C C . LEU A 1 176 ? -0.6 14.344 -10.125 1 98.75 176 LEU A C 1
ATOM 1291 O O . LEU A 1 176 ? 0.207 13.422 -9.961 1 98.75 176 LEU A O 1
ATOM 1295 N N . THR A 1 177 ? -1.89 14.055 -10.383 1 98.19 177 THR A N 1
ATOM 1296 C CA . THR A 1 177 ? -2.328 12.688 -10.672 1 98.19 177 THR A CA 1
ATOM 1297 C C . THR A 1 177 ? -1.904 12.273 -12.078 1 98.19 177 THR A C 1
ATOM 1299 O O . THR A 1 177 ? -1.919 11.078 -12.406 1 98.19 177 THR A O 1
ATOM 1302 N N . ASP A 1 178 ? -1.592 13.258 -12.859 1 97.62 178 ASP A N 1
ATOM 1303 C CA . ASP A 1 178 ? -1.144 13.031 -14.227 1 97.62 178 ASP A CA 1
ATOM 1304 C C . ASP A 1 178 ? 0.38 12.961 -14.305 1 97.62 178 ASP A C 1
ATOM 1306 O O . ASP A 1 178 ? 1.066 13.945 -14.039 1 97.62 178 ASP A O 1
ATOM 1310 N N . ALA A 1 179 ? 0.874 11.875 -14.789 1 97.56 179 ALA A N 1
ATOM 1311 C CA . ALA A 1 179 ? 2.314 11.633 -14.797 1 97.56 179 ALA A CA 1
ATOM 1312 C C . ALA A 1 179 ? 3.029 12.609 -15.719 1 97.56 179 ALA A C 1
ATOM 1314 O O . ALA A 1 179 ? 4.094 13.133 -15.383 1 97.56 179 ALA A O 1
ATOM 1315 N N . ALA A 1 180 ? 2.494 12.867 -16.844 1 97.5 180 ALA A N 1
ATOM 1316 C CA . ALA A 1 180 ? 3.133 13.742 -17.812 1 97.5 180 ALA A CA 1
ATOM 1317 C C . ALA A 1 180 ? 3.189 15.18 -17.312 1 97.5 180 ALA A C 1
ATOM 1319 O O . ALA A 1 180 ? 4.215 15.852 -17.453 1 97.5 180 ALA A O 1
ATOM 1320 N N . GLN A 1 181 ? 2.088 15.648 -16.719 1 98.38 181 GLN A N 1
ATOM 1321 C CA . GLN A 1 181 ? 2.066 17 -16.188 1 98.38 181 GLN A CA 1
ATOM 1322 C C . GLN A 1 181 ? 3.047 17.156 -15.023 1 98.38 181 GLN A C 1
ATOM 1324 O O . GLN A 1 181 ? 3.711 18.188 -14.898 1 98.38 181 GLN A O 1
ATOM 1329 N N . THR A 1 182 ? 3.115 16.109 -14.195 1 98.75 182 THR A N 1
ATOM 1330 C CA . THR A 1 182 ? 4.031 16.156 -13.062 1 98.75 182 THR A CA 1
ATOM 1331 C C . THR A 1 182 ? 5.48 16.219 -13.539 1 98.75 182 THR A C 1
ATOM 1333 O O . THR A 1 182 ? 6.266 17.031 -13.055 1 98.75 182 THR A O 1
ATOM 1336 N N . ARG A 1 183 ? 5.801 15.406 -14.5 1 98.5 183 ARG A N 1
ATOM 1337 C CA . ARG A 1 183 ? 7.152 15.383 -15.055 1 98.5 183 ARG A CA 1
ATOM 1338 C C . ARG A 1 183 ? 7.516 16.734 -15.664 1 98.5 183 ARG A C 1
ATOM 1340 O O . ARG A 1 183 ? 8.641 17.219 -15.484 1 98.5 183 ARG A O 1
ATOM 1347 N N . ALA A 1 184 ? 6.586 17.281 -16.359 1 98.69 184 ALA A N 1
ATOM 1348 C CA . ALA A 1 184 ? 6.828 18.578 -17 1 98.69 184 ALA A CA 1
ATOM 1349 C C . ALA A 1 184 ? 7.109 19.656 -15.945 1 98.69 184 ALA A C 1
ATOM 1351 O O . ALA A 1 184 ? 7.992 20.5 -16.141 1 98.69 184 ALA A O 1
ATOM 1352 N N . LEU A 1 185 ? 6.355 19.641 -14.891 1 98.81 185 LEU A N 1
ATOM 1353 C CA . LEU A 1 185 ? 6.559 20.594 -13.797 1 98.81 185 LEU A CA 1
ATOM 1354 C C . LEU A 1 185 ? 7.957 20.453 -13.203 1 98.81 185 LEU A C 1
ATOM 1356 O O . LEU A 1 185 ? 8.648 21.453 -13 1 98.81 185 LEU A O 1
ATOM 1360 N N . PHE A 1 186 ? 8.414 19.25 -12.969 1 98.88 186 PHE A N 1
ATOM 1361 C CA . PHE A 1 186 ? 9.711 19 -12.344 1 98.88 186 PHE A CA 1
ATOM 1362 C C . PHE A 1 186 ? 10.844 19.328 -13.305 1 98.88 186 PHE A C 1
ATOM 1364 O O . PHE A 1 186 ? 11.906 19.797 -12.875 1 98.88 186 PHE A O 1
ATOM 1371 N N . GLU A 1 187 ? 10.656 19.094 -14.609 1 98.62 187 GLU A N 1
ATOM 1372 C CA . GLU A 1 187 ? 11.656 19.453 -15.609 1 98.62 187 GLU A CA 1
ATOM 1373 C C . GLU A 1 187 ? 11.812 20.969 -15.719 1 98.62 187 GLU A C 1
ATOM 1375 O O . GLU A 1 187 ? 12.906 21.484 -15.961 1 98.62 187 GLU A O 1
ATOM 1380 N N . LYS A 1 188 ? 10.727 21.609 -15.562 1 98.56 188 LYS A N 1
ATOM 1381 C CA . LYS A 1 188 ? 10.742 23.062 -15.617 1 98.56 188 LYS A CA 1
ATOM 1382 C C . LYS A 1 188 ? 11.43 23.656 -14.391 1 98.56 188 LYS A C 1
ATOM 1384 O O . LYS A 1 188 ? 12.273 24.547 -14.516 1 98.56 188 LYS A O 1
ATOM 1389 N N . VAL A 1 189 ? 11.117 23.125 -13.211 1 98.5 189 VAL A N 1
ATOM 1390 C CA . VAL A 1 189 ? 11.57 23.703 -11.953 1 98.5 189 VAL A CA 1
ATOM 1391 C C . VAL A 1 189 ? 12.961 23.156 -11.609 1 98.5 189 VAL A C 1
ATOM 1393 O O . VAL A 1 189 ? 13.797 23.891 -11.055 1 98.5 189 VAL A O 1
ATOM 1396 N N . ARG A 1 190 ? 13.188 21.906 -11.883 1 98.25 190 ARG A N 1
ATOM 1397 C CA . ARG A 1 190 ? 14.414 21.188 -11.562 1 98.25 190 ARG A CA 1
ATOM 1398 C C . ARG A 1 190 ? 14.797 21.375 -10.094 1 98.25 190 ARG A C 1
ATOM 1400 O O . ARG A 1 190 ? 15.906 21.812 -9.789 1 98.25 190 ARG A O 1
ATOM 1407 N N . PRO A 1 191 ? 13.953 21 -9.188 1 98.75 191 PRO A N 1
ATOM 1408 C CA . PRO A 1 191 ? 14.227 21.203 -7.766 1 98.75 191 PRO A CA 1
ATOM 1409 C C . PRO A 1 191 ? 15.352 20.312 -7.246 1 98.75 191 PRO A C 1
ATOM 1411 O O . PRO A 1 191 ? 15.5 19.172 -7.699 1 98.75 191 PRO A O 1
ATOM 1414 N N . THR A 1 192 ? 16.094 20.859 -6.293 1 98.44 192 THR A N 1
ATOM 1415 C CA . THR A 1 192 ? 17.062 20.047 -5.555 1 98.44 192 THR A CA 1
ATOM 1416 C C . THR A 1 192 ? 16.406 19.422 -4.324 1 98.44 192 THR A C 1
ATOM 1418 O O . THR A 1 192 ? 16.844 18.391 -3.838 1 98.44 192 THR A O 1
ATOM 1421 N N . HIS A 1 193 ? 15.422 20.125 -3.762 1 98.62 193 HIS A N 1
ATOM 1422 C CA . HIS A 1 193 ? 14.656 19.672 -2.602 1 98.62 193 HIS A CA 1
ATOM 1423 C C . HIS A 1 193 ? 13.156 19.844 -2.834 1 98.62 193 HIS A C 1
ATOM 1425 O O . HIS A 1 193 ? 12.734 20.734 -3.557 1 98.62 193 HIS A O 1
ATOM 1431 N N . VAL A 1 194 ? 12.367 18.906 -2.24 1 98.88 194 VAL A N 1
ATOM 1432 C CA . VAL A 1 194 ? 10.922 18.953 -2.424 1 98.88 194 VAL A CA 1
ATOM 1433 C C . VAL A 1 194 ? 10.227 18.781 -1.075 1 98.88 194 VAL A C 1
ATOM 1435 O O . VAL A 1 194 ? 10.594 17.922 -0.277 1 98.88 194 VAL A O 1
ATOM 1438 N N . ILE A 1 195 ? 9.352 19.641 -0.757 1 98.94 195 ILE A N 1
ATOM 1439 C CA . ILE A 1 195 ? 8.344 19.422 0.272 1 98.94 195 ILE A CA 1
ATOM 1440 C C . ILE A 1 195 ? 7.02 19.016 -0.38 1 98.94 195 ILE A C 1
ATOM 1442 O O . ILE A 1 195 ? 6.418 19.812 -1.11 1 98.94 195 ILE A O 1
ATOM 1446 N N . HIS A 1 196 ? 6.602 17.828 -0.149 1 98.94 196 HIS A N 1
ATOM 1447 C CA . HIS A 1 196 ? 5.434 17.266 -0.819 1 98.94 196 HIS A CA 1
ATOM 1448 C C . HIS A 1 196 ? 4.223 17.25 0.106 1 98.94 196 HIS A C 1
ATOM 1450 O O . HIS A 1 196 ? 4.051 16.312 0.893 1 98.94 196 HIS A O 1
ATOM 1456 N N . LEU A 1 197 ? 3.309 18.203 -0.128 1 98.88 197 LEU A N 1
ATOM 1457 C CA . LEU A 1 197 ? 2.137 18.359 0.729 1 98.88 197 LEU A CA 1
ATOM 1458 C C . LEU A 1 197 ? 0.86 18.016 -0.033 1 98.88 197 LEU A C 1
ATOM 1460 O O . LEU A 1 197 ? -0.204 17.859 0.569 1 98.88 197 LEU A O 1
ATOM 1464 N N . ALA A 1 198 ? 0.938 17.953 -1.346 1 98.69 198 ALA A N 1
ATOM 1465 C CA . ALA A 1 198 ? -0.248 17.734 -2.172 1 98.69 198 ALA A CA 1
ATOM 1466 C C . ALA A 1 198 ? -0.89 16.391 -1.876 1 98.69 198 ALA A C 1
ATOM 1468 O O . ALA A 1 198 ? -0.194 15.375 -1.754 1 98.69 198 ALA A O 1
ATOM 1469 N N . ALA A 1 199 ? -2.166 16.438 -1.712 1 98.12 199 ALA A N 1
ATOM 1470 C CA . ALA A 1 199 ? -2.951 15.227 -1.474 1 98.12 199 ALA A CA 1
ATOM 1471 C C . ALA A 1 199 ? -4.445 15.508 -1.643 1 98.12 199 ALA A C 1
ATOM 1473 O O . ALA A 1 199 ? -4.883 16.656 -1.552 1 98.12 199 ALA A O 1
ATOM 1474 N N . MET A 1 200 ? -5.16 14.484 -2.027 1 95.56 200 MET A N 1
ATOM 1475 C CA . MET A 1 200 ? -6.59 14.492 -1.73 1 95.56 200 MET A CA 1
ATOM 1476 C C . MET A 1 200 ? -6.836 14.266 -0.243 1 95.56 200 MET A C 1
ATOM 1478 O O . MET A 1 200 ? -6.355 13.281 0.329 1 95.56 200 MET A O 1
ATOM 1482 N N . VAL A 1 201 ? -7.492 15.266 0.328 1 89.81 201 VAL A N 1
ATOM 1483 C CA . VAL A 1 201 ? -7.762 15.211 1.761 1 89.81 201 VAL A CA 1
ATOM 1484 C C . VAL A 1 201 ? -9.25 15.43 2.018 1 89.81 201 VAL A C 1
ATOM 1486 O O . VAL A 1 201 ? -9.977 15.891 1.132 1 89.81 201 VAL A O 1
ATOM 1489 N N . GLY A 1 202 ? -9.711 15.008 3.158 1 84.38 202 GLY A N 1
ATOM 1490 C CA . GLY A 1 202 ? -11.094 15.219 3.549 1 84.38 202 GLY A CA 1
ATOM 1491 C C . GLY A 1 202 ? -11.414 14.672 4.926 1 84.38 202 GLY A C 1
ATOM 1492 O O . GLY A 1 202 ? -10.664 13.859 5.469 1 84.38 202 GLY A O 1
ATOM 1493 N N . GLY A 1 203 ? -12.539 15.141 5.402 1 80 203 GLY A N 1
ATOM 1494 C CA . GLY A 1 203 ? -12.984 14.688 6.707 1 80 203 GLY A CA 1
ATOM 1495 C C . GLY A 1 203 ? -13.477 13.25 6.703 1 80 203 GLY A C 1
ATOM 1496 O O . GLY A 1 203 ? -13.328 12.539 5.703 1 80 203 GLY A O 1
ATOM 1497 N N . LEU A 1 204 ? -13.992 12.82 7.75 1 78 204 LEU A N 1
ATOM 1498 C CA . LEU A 1 204 ? -14.406 11.445 8.008 1 78 204 LEU A CA 1
ATOM 1499 C C . LEU A 1 204 ? -15.445 10.992 6.988 1 78 204 LEU A C 1
ATOM 1501 O O . LEU A 1 204 ? -15.305 9.938 6.375 1 78 204 LEU A O 1
ATOM 1505 N N . PHE A 1 205 ? -16.375 11.758 6.715 1 78.44 205 PHE A N 1
ATOM 1506 C CA . PHE A 1 205 ? -17.484 11.359 5.859 1 78.44 205 PHE A CA 1
ATOM 1507 C C . PHE A 1 205 ? -17.047 11.242 4.406 1 78.44 205 PHE A C 1
ATOM 1509 O O . PHE A 1 205 ? -17.5 10.352 3.682 1 78.44 205 PHE A O 1
ATOM 1516 N N . ARG A 1 206 ? -16.25 12.164 4.047 1 85.62 206 ARG A N 1
ATOM 1517 C CA . ARG A 1 206 ? -15.734 12.094 2.684 1 85.62 206 ARG A CA 1
ATOM 1518 C C . ARG A 1 206 ? -14.891 10.844 2.484 1 85.62 206 ARG A C 1
ATOM 1520 O O . ARG A 1 206 ? -14.961 10.203 1.434 1 85.62 206 ARG A O 1
ATOM 1527 N N . ASN A 1 207 ? -14.148 10.492 3.504 1 86.12 207 ASN A N 1
ATOM 1528 C CA . ASN A 1 207 ? -13.336 9.289 3.434 1 86.12 207 ASN A CA 1
ATOM 1529 C C . ASN A 1 207 ? -14.203 8.031 3.334 1 86.12 207 ASN A C 1
ATOM 1531 O O . ASN A 1 207 ? -13.938 7.152 2.516 1 86.12 207 ASN A O 1
ATOM 1535 N N . ILE A 1 208 ? -15.18 7.973 4.051 1 86.25 208 ILE A N 1
ATOM 1536 C CA . ILE A 1 208 ? -16.062 6.812 4.039 1 86.25 208 ILE A CA 1
ATOM 1537 C C . ILE A 1 208 ? -16.688 6.652 2.656 1 86.25 208 ILE A C 1
ATOM 1539 O O . ILE A 1 208 ? -16.766 5.543 2.131 1 86.25 208 ILE A O 1
ATOM 1543 N N . LYS A 1 209 ? -16.984 7.734 2.102 1 90 209 LYS A N 1
ATOM 1544 C CA . LYS A 1 209 ? -17.703 7.699 0.834 1 90 209 LYS A CA 1
ATOM 1545 C C . LYS A 1 209 ? -16.75 7.465 -0.337 1 90 209 LYS A C 1
ATOM 1547 O O . LYS A 1 209 ? -17.141 6.855 -1.339 1 90 209 LYS A O 1
ATOM 1552 N N . TYR A 1 210 ? -15.539 7.914 -0.241 1 95.56 210 TYR A N 1
ATOM 1553 C CA . TYR A 1 210 ? -14.664 7.926 -1.407 1 95.56 210 TYR A CA 1
ATOM 1554 C C . TYR A 1 210 ? -13.32 7.27 -1.09 1 95.56 210 TYR A C 1
ATOM 1556 O O . TYR A 1 210 ? -12.266 7.789 -1.457 1 95.56 210 TYR A O 1
ATOM 1564 N N . ASN A 1 211 ? -13.312 6.148 -0.4 1 96.31 211 ASN A N 1
ATOM 1565 C CA . ASN A 1 211 ? -12.07 5.465 -0.041 1 96.31 211 ASN A CA 1
ATOM 1566 C C . ASN A 1 211 ? -11.25 5.105 -1.276 1 96.31 211 ASN A C 1
ATOM 1568 O O . ASN A 1 211 ? -10.023 5.203 -1.262 1 96.31 211 ASN A O 1
ATOM 1572 N N . LEU A 1 212 ? -11.938 4.668 -2.326 1 98.38 212 LEU A N 1
ATOM 1573 C CA . LEU A 1 212 ? -11.219 4.297 -3.541 1 98.38 212 LEU A CA 1
ATOM 1574 C C . LEU A 1 212 ? -10.508 5.504 -4.145 1 98.38 212 LEU A C 1
ATOM 1576 O O . LEU A 1 212 ? -9.344 5.414 -4.527 1 98.38 212 LEU A O 1
ATOM 1580 N N . ASP A 1 213 ? -11.203 6.602 -4.223 1 98 213 ASP A N 1
ATOM 1581 C CA . ASP A 1 213 ? -10.609 7.82 -4.766 1 98 213 ASP A CA 1
ATOM 1582 C C . ASP A 1 213 ? -9.406 8.258 -3.93 1 98 213 ASP A C 1
ATOM 1584 O O . ASP A 1 213 ? -8.375 8.664 -4.477 1 98 213 ASP A O 1
ATOM 1588 N N . PHE A 1 214 ? -9.594 8.18 -2.598 1 97.81 214 PHE A N 1
ATOM 1589 C CA . PHE A 1 214 ? -8.5 8.547 -1.707 1 97.81 214 PHE A CA 1
ATOM 1590 C C . PHE A 1 214 ? -7.281 7.668 -1.956 1 97.81 214 PHE A C 1
ATOM 1592 O O . PHE A 1 214 ? -6.148 8.148 -1.938 1 97.81 214 PHE A O 1
ATOM 1599 N N . TRP A 1 215 ? -7.5 6.391 -2.23 1 98.38 215 TRP A N 1
ATOM 1600 C CA . TRP A 1 215 ? -6.391 5.492 -2.535 1 98.38 215 TRP A CA 1
ATOM 1601 C C . TRP A 1 215 ? -5.77 5.836 -3.887 1 98.38 215 TRP A C 1
ATOM 1603 O O . TRP A 1 215 ? -4.586 6.168 -3.967 1 98.38 215 TRP A O 1
ATOM 1613 N N . ARG A 1 216 ? -6.527 5.824 -4.918 1 98.31 216 ARG A N 1
ATOM 1614 C CA . ARG A 1 216 ? -6.008 5.891 -6.281 1 98.31 216 ARG A CA 1
ATOM 1615 C C . ARG A 1 216 ? -5.375 7.25 -6.559 1 98.31 216 ARG A C 1
ATOM 1617 O O . ARG A 1 216 ? -4.258 7.328 -7.07 1 98.31 216 ARG A O 1
ATOM 1624 N N . LYS A 1 217 ? -6.07 8.328 -6.199 1 98.38 217 LYS A N 1
ATOM 1625 C CA . LYS A 1 217 ? -5.539 9.664 -6.488 1 98.38 217 LYS A CA 1
ATOM 1626 C C . LYS A 1 217 ? -4.254 9.922 -5.711 1 98.38 217 LYS A C 1
ATOM 1628 O O . LYS A 1 217 ? -3.271 10.406 -6.273 1 98.38 217 LYS A O 1
ATOM 1633 N N . ASN A 1 218 ? -4.262 9.57 -4.43 1 98.62 218 ASN A N 1
ATOM 1634 C CA . ASN A 1 218 ? -3.082 9.875 -3.629 1 98.62 218 ASN A CA 1
ATOM 1635 C C . ASN A 1 218 ? -1.901 8.984 -4.012 1 98.62 218 ASN A C 1
ATOM 1637 O O . ASN A 1 218 ? -0.749 9.414 -3.957 1 98.62 218 ASN A O 1
ATOM 1641 N N . VAL A 1 219 ? -2.143 7.734 -4.414 1 98.62 219 VAL A N 1
ATOM 1642 C CA . VAL A 1 219 ? -1.045 6.883 -4.855 1 98.62 219 VAL A CA 1
ATOM 1643 C C . VAL A 1 219 ? -0.441 7.438 -6.145 1 98.62 219 VAL A C 1
ATOM 1645 O O . VAL A 1 219 ? 0.778 7.414 -6.328 1 98.62 219 VAL A O 1
ATOM 1648 N N . HIS A 1 220 ? -1.279 7.977 -7.062 1 98.5 220 HIS A N 1
ATOM 1649 C CA . HIS A 1 220 ? -0.781 8.594 -8.281 1 98.5 220 HIS A CA 1
ATOM 1650 C C . HIS A 1 220 ? 0.022 9.852 -7.977 1 98.5 220 HIS A C 1
ATOM 1652 O O . HIS A 1 220 ? 1.125 10.039 -8.492 1 98.5 220 HIS A O 1
ATOM 1658 N N . ILE A 1 221 ? -0.524 10.688 -7.133 1 98.81 221 ILE A N 1
ATOM 1659 C CA . ILE A 1 221 ? 0.154 11.922 -6.766 1 98.81 221 ILE A CA 1
ATOM 1660 C C . ILE A 1 221 ? 1.521 11.609 -6.164 1 98.81 221 ILE A C 1
ATOM 1662 O O . ILE A 1 221 ? 2.539 12.148 -6.598 1 98.81 221 ILE A O 1
ATOM 1666 N N . ASN A 1 222 ? 1.512 10.703 -5.195 1 98.81 222 ASN A N 1
ATOM 1667 C CA . ASN A 1 222 ? 2.734 10.367 -4.477 1 98.81 222 ASN A CA 1
ATOM 1668 C C . ASN A 1 222 ? 3.779 9.75 -5.402 1 98.81 222 ASN A C 1
ATOM 1670 O O . ASN A 1 222 ? 4.941 10.156 -5.395 1 98.81 222 ASN A O 1
ATOM 1674 N N . ASP A 1 223 ? 3.373 8.789 -6.176 1 98.69 223 ASP A N 1
ATOM 1675 C CA . ASP A 1 223 ? 4.301 8.102 -7.07 1 98.69 223 ASP A CA 1
ATOM 1676 C C . ASP A 1 223 ? 4.879 9.07 -8.102 1 98.69 223 ASP A C 1
ATOM 1678 O O . ASP A 1 223 ? 6.078 9.047 -8.383 1 98.69 223 ASP A O 1
ATOM 1682 N N . ASN A 1 224 ? 4.02 9.898 -8.688 1 98.75 224 ASN A N 1
ATOM 1683 C CA . ASN A 1 224 ? 4.465 10.859 -9.695 1 98.75 224 ASN A CA 1
ATOM 1684 C C . ASN A 1 224 ? 5.461 11.859 -9.125 1 98.75 224 ASN A C 1
ATOM 1686 O O . ASN A 1 224 ? 6.48 12.156 -9.75 1 98.75 224 ASN A O 1
ATOM 1690 N N . VAL A 1 225 ? 5.199 12.312 -7.953 1 98.94 225 VAL A N 1
ATOM 1691 C CA . VAL A 1 225 ? 6.055 13.328 -7.336 1 98.94 225 VAL A CA 1
ATOM 1692 C C . VAL A 1 225 ? 7.402 12.711 -6.969 1 98.94 225 VAL A C 1
ATOM 1694 O O . VAL A 1 225 ? 8.453 13.258 -7.312 1 98.94 225 VAL A O 1
ATOM 1697 N N . LEU A 1 226 ? 7.391 11.602 -6.312 1 98.88 226 LEU A N 1
ATOM 1698 C CA . LEU A 1 226 ? 8.633 10.961 -5.887 1 98.88 226 LEU A CA 1
ATOM 1699 C C . LEU A 1 226 ? 9.469 10.547 -7.09 1 98.88 226 LEU A C 1
ATOM 1701 O O . LEU A 1 226 ? 10.688 10.742 -7.102 1 98.88 226 LEU A O 1
ATOM 1705 N N . HIS A 1 227 ? 8.797 10.031 -8.07 1 98.75 227 HIS A N 1
ATOM 1706 C CA . HIS A 1 227 ? 9.539 9.555 -9.234 1 98.75 227 HIS A CA 1
ATOM 1707 C C . HIS A 1 227 ? 10.102 10.719 -10.047 1 98.75 227 HIS A C 1
ATOM 1709 O O . HIS A 1 227 ? 11.227 10.648 -10.539 1 98.75 227 HIS A O 1
ATOM 1715 N N . SER A 1 228 ? 9.305 11.75 -10.242 1 98.88 228 SER A N 1
ATOM 1716 C CA . SER A 1 228 ? 9.797 12.922 -10.953 1 98.88 228 SER A CA 1
ATOM 1717 C C . SER A 1 228 ? 10.961 13.578 -10.203 1 98.88 228 SER A C 1
ATOM 1719 O O . SER A 1 228 ? 11.914 14.039 -10.828 1 98.88 228 SER A O 1
ATOM 1721 N N . ALA A 1 229 ? 10.852 13.625 -8.883 1 98.88 229 ALA A N 1
ATOM 1722 C CA . ALA A 1 229 ? 11.961 14.125 -8.078 1 98.88 229 ALA A CA 1
ATOM 1723 C C . ALA A 1 229 ? 13.234 13.32 -8.328 1 98.88 229 ALA A C 1
ATOM 1725 O O . ALA A 1 229 ? 14.305 13.883 -8.539 1 98.88 229 ALA A O 1
ATOM 1726 N N . PHE A 1 230 ? 13.141 12 -8.305 1 98.75 230 PHE A N 1
ATOM 1727 C CA . PHE A 1 230 ? 14.258 11.109 -8.562 1 98.75 230 PHE A CA 1
ATOM 1728 C C . PHE A 1 230 ? 14.859 11.367 -9.938 1 98.75 230 PHE A C 1
ATOM 1730 O O . PHE A 1 230 ? 16.078 11.477 -10.086 1 98.75 230 PHE A O 1
ATOM 1737 N N . GLU A 1 231 ? 13.953 11.516 -10.938 1 98.56 231 GLU A N 1
ATOM 1738 C CA . GLU A 1 231 ? 14.383 11.641 -12.328 1 98.56 231 GLU A CA 1
ATOM 1739 C C . GLU A 1 231 ? 15.188 12.922 -12.539 1 98.56 231 GLU A C 1
ATOM 1741 O O . GLU A 1 231 ? 16.141 12.938 -13.336 1 98.56 231 GLU A O 1
ATOM 1746 N N . VAL A 1 232 ? 14.859 13.977 -11.875 1 98.31 232 VAL A N 1
ATOM 1747 C CA . VAL A 1 232 ? 15.547 15.242 -12.094 1 98.31 232 VAL A CA 1
ATOM 1748 C C . VAL A 1 232 ? 16.719 15.359 -11.133 1 98.31 232 VAL A C 1
ATOM 1750 O O . VAL A 1 232 ? 17.422 16.375 -11.125 1 98.31 232 VAL A O 1
ATOM 1753 N N . GLY A 1 233 ? 16.891 14.398 -10.273 1 97.88 233 GLY A N 1
ATOM 1754 C CA . GLY A 1 233 ? 18.062 14.344 -9.414 1 97.88 233 GLY A CA 1
ATOM 1755 C C . GLY A 1 233 ? 17.891 15.102 -8.117 1 97.88 233 GLY A C 1
ATOM 1756 O O . GLY A 1 233 ? 18.859 15.602 -7.547 1 97.88 233 GLY A O 1
ATOM 1757 N N . ALA A 1 234 ? 16.641 15.258 -7.621 1 98.19 234 ALA A N 1
ATOM 1758 C CA . ALA A 1 234 ? 16.406 15.891 -6.324 1 98.19 234 ALA A CA 1
ATOM 1759 C C . ALA A 1 234 ? 17.156 15.148 -5.219 1 98.19 234 ALA A C 1
ATOM 1761 O O . ALA A 1 234 ? 17.172 13.914 -5.191 1 98.19 234 ALA A O 1
ATOM 1762 N N . ARG A 1 235 ? 17.703 15.883 -4.332 1 96.5 235 ARG A N 1
ATOM 1763 C CA . ARG A 1 235 ? 18.516 15.32 -3.256 1 96.5 235 ARG A CA 1
ATOM 1764 C C . ARG A 1 235 ? 17.625 14.82 -2.119 1 96.5 235 ARG A C 1
ATOM 1766 O O . ARG A 1 235 ? 17.969 13.852 -1.438 1 96.5 235 ARG A O 1
ATOM 1773 N N . LYS A 1 236 ? 16.547 15.555 -1.926 1 98.06 236 LYS A N 1
ATOM 1774 C CA . LYS A 1 236 ? 15.711 15.219 -0.777 1 98.06 236 LYS A CA 1
ATOM 1775 C C . LYS A 1 236 ? 14.242 15.555 -1.05 1 98.06 236 LYS A C 1
ATOM 1777 O O . LYS A 1 236 ? 13.945 16.562 -1.691 1 98.06 236 LYS A O 1
ATOM 1782 N N . VAL A 1 237 ? 13.406 14.648 -0.613 1 98.88 237 VAL A N 1
ATOM 1783 C CA . VAL A 1 237 ? 11.969 14.883 -0.594 1 98.88 237 VAL A CA 1
ATOM 1784 C C . VAL A 1 237 ? 11.43 14.672 0.819 1 98.88 237 VAL A C 1
ATOM 1786 O O . VAL A 1 237 ? 11.742 13.672 1.47 1 98.88 237 VAL A O 1
ATOM 1789 N N . VAL A 1 238 ? 10.703 15.625 1.363 1 98.94 238 VAL A N 1
ATOM 1790 C CA . VAL A 1 238 ? 10 15.5 2.635 1 98.94 238 VAL A CA 1
ATOM 1791 C C . VAL A 1 238 ? 8.492 15.469 2.391 1 98.94 238 VAL A C 1
ATOM 1793 O O . VAL A 1 238 ? 7.895 16.484 2.053 1 98.94 238 VAL A O 1
ATOM 1796 N N . SER A 1 239 ? 7.934 14.32 2.57 1 98.94 239 SER A N 1
ATOM 1797 C CA . SER A 1 239 ? 6.5 14.148 2.375 1 98.94 239 SER A CA 1
ATOM 1798 C C . SER A 1 239 ? 5.742 14.281 3.691 1 98.94 239 SER A C 1
ATOM 1800 O O . SER A 1 239 ? 6.324 14.133 4.766 1 98.94 239 SER A O 1
ATOM 1802 N N . CYS A 1 240 ? 4.48 14.578 3.59 1 98.81 240 CYS A N 1
ATOM 1803 C CA . CYS A 1 240 ? 3.623 14.742 4.758 1 98.81 240 CYS A CA 1
ATOM 1804 C C . CYS A 1 240 ? 2.66 13.57 4.895 1 98.81 240 CYS A C 1
ATOM 1806 O O . CYS A 1 240 ? 1.788 13.375 4.047 1 98.81 240 CYS A O 1
ATOM 1808 N N . LEU A 1 241 ? 2.812 12.82 5.953 1 98.44 241 LEU A N 1
ATOM 1809 C CA . LEU A 1 241 ? 1.889 11.734 6.27 1 98.44 241 LEU A CA 1
ATOM 1810 C C . LEU A 1 241 ? 0.837 12.195 7.273 1 98.44 241 LEU A C 1
ATOM 1812 O O . LEU A 1 241 ? 0.325 13.312 7.176 1 98.44 241 LEU A O 1
ATOM 1816 N N . SER A 1 242 ? 0.23 11.289 8.016 1 96.25 242 SER A N 1
ATOM 1817 C CA . SER A 1 242 ? -0.8 11.531 9.023 1 96.25 242 SER A CA 1
ATOM 1818 C C . SER A 1 242 ? -0.8 10.438 10.086 1 96.25 242 SER A C 1
ATOM 1820 O O . SER A 1 242 ? -0.336 9.328 9.844 1 96.25 242 SER A O 1
ATOM 1822 N N . THR A 1 243 ? -1.305 10.805 11.234 1 95.25 243 THR A N 1
ATOM 1823 C CA . THR A 1 243 ? -1.395 9.781 12.273 1 95.25 243 THR A CA 1
ATOM 1824 C C . THR A 1 243 ? -2.443 8.734 11.914 1 95.25 243 THR A C 1
ATOM 1826 O O . THR A 1 243 ? -2.488 7.664 12.516 1 95.25 243 THR A O 1
ATOM 1829 N N . CYS A 1 244 ? -3.301 9.008 10.969 1 93.94 244 CYS A N 1
ATOM 1830 C CA . CYS A 1 244 ? -4.309 8.047 10.531 1 93.94 244 CYS A CA 1
ATOM 1831 C C . CYS A 1 244 ? -3.654 6.805 9.945 1 93.94 244 CYS A C 1
ATOM 1833 O O . CYS A 1 244 ? -4.305 5.766 9.805 1 93.94 244 CYS A O 1
ATOM 1835 N N . ILE A 1 245 ? -2.408 6.859 9.656 1 97.38 245 ILE A N 1
ATOM 1836 C CA . ILE A 1 245 ? -1.726 5.762 8.977 1 97.38 245 ILE A CA 1
ATOM 1837 C C . ILE A 1 245 ? -1.427 4.648 9.977 1 97.38 245 ILE A C 1
ATOM 1839 O O . ILE A 1 245 ? -1.091 3.527 9.578 1 97.38 245 ILE A O 1
ATOM 1843 N N . PHE A 1 246 ? -1.476 4.941 11.266 1 97.56 246 PHE A N 1
ATOM 1844 C CA . PHE A 1 246 ? -1.121 3.961 12.281 1 97.56 246 PHE A CA 1
ATOM 1845 C C . PHE A 1 246 ? -2.227 2.924 12.445 1 97.56 246 PHE A C 1
ATOM 1847 O O . PHE A 1 246 ? -3.375 3.172 12.07 1 97.56 246 PHE A O 1
ATOM 1854 N N . PRO A 1 247 ? -1.858 1.788 13.055 1 97.19 247 PRO A N 1
ATOM 1855 C CA . PRO A 1 247 ? -2.871 0.756 13.289 1 97.19 247 PRO A CA 1
ATOM 1856 C C . PRO A 1 247 ? -4.027 1.249 14.156 1 97.19 247 PRO A C 1
ATOM 1858 O O . PRO A 1 247 ? -3.809 2.006 15.109 1 97.19 247 PRO A O 1
ATOM 1861 N N . ASP A 1 248 ? -5.176 0.788 13.75 1 94.44 248 ASP A N 1
ATOM 1862 C CA . ASP A 1 248 ? -6.363 1.097 14.539 1 94.44 248 ASP A CA 1
ATOM 1863 C C . ASP A 1 248 ? -6.285 0.461 15.922 1 94.44 248 ASP A C 1
ATOM 1865 O O . ASP A 1 248 ? -6.551 1.12 16.938 1 94.44 248 ASP A O 1
ATOM 1869 N N . LYS A 1 249 ? -5.98 -0.813 15.969 1 93.88 249 LYS A N 1
ATOM 1870 C CA . LYS A 1 249 ? -5.746 -1.524 17.219 1 93.88 249 LYS A CA 1
ATOM 1871 C C . LYS A 1 249 ? -4.266 -1.537 17.578 1 93.88 249 LYS A C 1
ATOM 1873 O O . LYS A 1 249 ? -3.465 -2.191 16.922 1 93.88 249 LYS A O 1
ATOM 1878 N N . THR A 1 250 ? -3.928 -0.761 18.594 1 94.81 250 THR A N 1
ATOM 1879 C CA . THR A 1 250 ? -2.529 -0.622 18.984 1 94.81 250 THR A CA 1
ATOM 1880 C C . THR A 1 250 ? -2.414 -0.127 20.422 1 94.81 250 THR A C 1
ATOM 1882 O O . THR A 1 250 ? -3.426 0.119 21.078 1 94.81 250 THR A O 1
ATOM 1885 N N . THR A 1 251 ? -1.202 -0.071 20.891 1 94.81 251 THR A N 1
ATOM 1886 C CA . THR A 1 251 ? -0.906 0.51 22.203 1 94.81 251 THR A CA 1
ATOM 1887 C C . THR A 1 251 ? -0.449 1.959 22.062 1 94.81 251 THR A C 1
ATOM 1889 O O . THR A 1 251 ? -0.071 2.391 20.969 1 94.81 251 THR A O 1
ATOM 1892 N N . TYR A 1 252 ? -0.557 2.688 23.172 1 94.06 252 TYR A N 1
ATOM 1893 C CA . TYR A 1 252 ? -0.17 4.094 23.172 1 94.06 252 TYR A CA 1
ATOM 1894 C C . TYR A 1 252 ? 0.907 4.355 24.219 1 94.06 252 TYR A C 1
ATOM 1896 O O . TYR A 1 252 ? 0.953 3.686 25.266 1 94.06 252 TYR A O 1
ATOM 1904 N N . PRO A 1 253 ? 1.749 5.305 24 1 97.38 253 PRO A N 1
ATOM 1905 C CA . PRO A 1 253 ? 1.791 6.168 22.812 1 97.38 253 PRO A CA 1
ATOM 1906 C C . PRO A 1 253 ? 2.354 5.457 21.594 1 97.38 253 PRO A C 1
ATOM 1908 O O . PRO A 1 253 ? 3.199 4.57 21.719 1 97.38 253 PRO A O 1
ATOM 1911 N N . ILE A 1 254 ? 1.876 5.879 20.469 1 97.56 254 ILE A N 1
ATOM 1912 C CA . ILE A 1 254 ? 2.432 5.352 19.219 1 97.56 254 ILE A CA 1
ATOM 1913 C C . ILE A 1 254 ? 3.754 6.051 18.906 1 97.56 254 ILE A C 1
ATOM 1915 O O . ILE A 1 254 ? 3.951 7.211 19.281 1 97.56 254 ILE A O 1
ATOM 1919 N N . ASP A 1 255 ? 4.613 5.367 18.219 1 98.19 255 ASP A N 1
ATOM 1920 C CA . ASP A 1 255 ? 5.859 5.953 17.734 1 98.19 255 ASP A CA 1
ATOM 1921 C C . ASP A 1 255 ? 6.16 5.512 16.297 1 98.19 255 ASP A C 1
ATOM 1923 O O . ASP A 1 255 ? 5.375 4.781 15.695 1 98.19 255 ASP A O 1
ATOM 1927 N N . GLU A 1 256 ? 7.258 5.961 15.711 1 98.5 256 GLU A N 1
ATOM 1928 C CA . GLU A 1 256 ? 7.555 5.832 14.281 1 98.5 256 GLU A CA 1
ATOM 1929 C C . GLU A 1 256 ? 7.715 4.367 13.883 1 98.5 256 GLU A C 1
ATOM 1931 O O . GLU A 1 256 ? 7.535 4.012 12.719 1 98.5 256 GLU A O 1
ATOM 1936 N N . THR A 1 257 ? 7.98 3.447 14.797 1 97.62 257 THR A N 1
ATOM 1937 C CA . THR A 1 257 ? 8.266 2.051 14.484 1 97.62 257 THR A CA 1
ATOM 1938 C C . THR A 1 257 ? 6.973 1.257 14.32 1 97.62 257 THR A C 1
ATOM 1940 O O . THR A 1 257 ? 6.996 0.109 13.875 1 97.62 257 THR A O 1
ATOM 1943 N N . MET A 1 258 ? 5.922 1.868 14.57 1 97.88 258 MET A N 1
ATOM 1944 C CA . MET A 1 258 ? 4.68 1.113 14.719 1 97.88 258 MET A CA 1
ATOM 1945 C C . MET A 1 258 ? 3.791 1.27 13.492 1 97.88 258 MET A C 1
ATOM 1947 O O . MET A 1 258 ? 2.689 0.72 13.445 1 97.88 258 MET A O 1
ATOM 1951 N N . ILE A 1 259 ? 4.191 1.969 12.484 1 98 259 ILE A N 1
ATOM 1952 C CA . ILE A 1 259 ? 3.393 2.373 11.328 1 98 259 ILE A CA 1
ATOM 1953 C C . ILE A 1 259 ? 2.771 1.142 10.672 1 98 259 ILE A C 1
ATOM 1955 O O . ILE A 1 259 ? 1.589 1.145 10.328 1 98 259 ILE A O 1
ATOM 1959 N N . HIS A 1 260 ?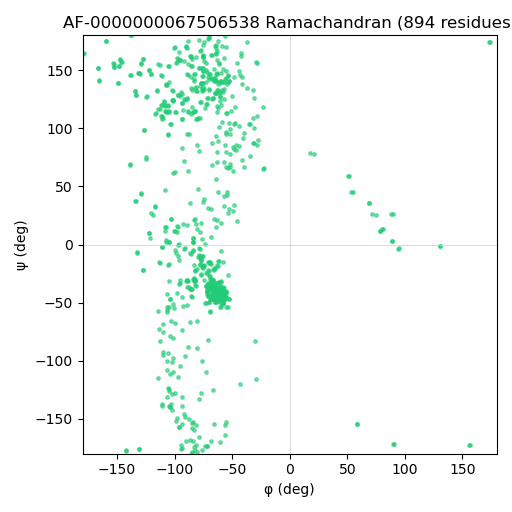 3.477 0.058 10.539 1 97.75 260 HIS A N 1
ATOM 1960 C CA . HIS A 1 260 ? 3.055 -1.068 9.719 1 97.75 260 HIS A CA 1
ATOM 1961 C C . HIS A 1 260 ? 2.627 -2.252 10.578 1 97.75 260 HIS A C 1
ATOM 1963 O O . HIS A 1 260 ? 2.43 -3.357 10.062 1 97.75 260 HIS A O 1
ATOM 1969 N N . ASN A 1 261 ? 2.387 -2.041 11.852 1 97.31 261 ASN A N 1
ATOM 1970 C CA . ASN A 1 261 ? 2.184 -3.141 12.789 1 97.31 261 ASN A CA 1
ATOM 1971 C C . ASN A 1 261 ? 0.736 -3.625 12.781 1 97.31 261 ASN A C 1
ATOM 1973 O O . ASN A 1 261 ? 0.368 -4.504 13.562 1 97.31 261 ASN A O 1
ATOM 1977 N N . GLY A 1 262 ? -0.086 -3.156 11.961 1 97.25 262 GLY A N 1
ATOM 1978 C CA . GLY A 1 262 ? -1.486 -3.535 11.844 1 97.25 262 GLY A CA 1
ATOM 1979 C C . GLY A 1 262 ? -2.256 -2.676 10.859 1 97.25 262 GLY A C 1
ATOM 1980 O O . GLY A 1 262 ? -1.727 -1.688 10.336 1 97.25 262 GLY A O 1
ATOM 1981 N N . PRO A 1 263 ? -3.494 -3.062 10.641 1 97.25 263 PRO A N 1
ATOM 1982 C CA . PRO A 1 263 ? -4.293 -2.283 9.688 1 97.25 263 PRO A CA 1
ATOM 1983 C C . PRO A 1 263 ? -4.766 -0.954 10.266 1 97.25 263 PRO A C 1
ATOM 1985 O O . PRO A 1 263 ? -5.039 -0.861 11.469 1 97.25 263 PRO A O 1
ATOM 1988 N N . PRO A 1 264 ? -4.836 0.051 9.43 1 96.44 264 PRO A N 1
ATOM 1989 C CA . PRO A 1 264 ? -5.453 1.301 9.883 1 96.44 264 PRO A CA 1
ATOM 1990 C C . PRO A 1 264 ? -6.961 1.181 10.078 1 96.44 264 PRO A C 1
ATOM 1992 O O . PRO A 1 264 ? -7.535 0.115 9.836 1 96.44 264 PRO A O 1
ATOM 1995 N N . HIS A 1 265 ? -7.504 2.277 10.523 1 93.56 265 HIS A N 1
ATOM 1996 C CA . HIS A 1 265 ? -8.945 2.283 10.75 1 93.56 265 HIS A CA 1
ATOM 1997 C C . HIS A 1 265 ? -9.711 2.074 9.453 1 93.56 265 HIS A C 1
ATOM 1999 O O . HIS A 1 265 ? -9.32 2.605 8.406 1 93.56 265 HIS A O 1
ATOM 2005 N N . SER A 1 266 ? -10.844 1.425 9.516 1 92.69 266 SER A N 1
ATOM 2006 C CA . SER A 1 266 ? -11.578 0.983 8.328 1 92.69 266 SER A CA 1
ATOM 2007 C C . SER A 1 266 ? -12.289 2.15 7.652 1 92.69 266 SER A C 1
ATOM 2009 O O . SER A 1 266 ? -12.641 2.07 6.473 1 92.69 266 SER A O 1
ATOM 2011 N N . SER A 1 267 ? -12.508 3.27 8.305 1 90.62 267 SER A N 1
ATOM 2012 C CA . SER A 1 267 ? -13.281 4.379 7.762 1 90.62 267 SER A CA 1
ATOM 2013 C C . SER A 1 267 ? -12.469 5.18 6.75 1 90.62 267 SER A C 1
ATOM 2015 O O . SER A 1 267 ? -13.031 5.852 5.883 1 90.62 267 SER A O 1
ATOM 2017 N N . ASN A 1 268 ? -11.164 5.152 6.891 1 94.06 268 ASN A N 1
ATOM 2018 C CA . ASN A 1 268 ? -10.32 5.949 6.008 1 94.06 268 ASN A CA 1
ATOM 2019 C C . ASN A 1 268 ? -9.141 5.141 5.469 1 94.06 268 ASN A C 1
ATOM 2021 O O . ASN A 1 268 ? -8.031 5.656 5.352 1 94.06 268 ASN A O 1
ATOM 2025 N N . PHE A 1 269 ? -9.383 3.91 5.18 1 96.19 269 PHE A N 1
ATOM 2026 C CA . PHE A 1 269 ? -8.289 3.008 4.844 1 96.19 269 PHE A CA 1
ATOM 2027 C C . PHE A 1 269 ? -7.652 3.404 3.518 1 96.19 269 PHE A C 1
ATOM 2029 O O . PHE A 1 269 ? -6.445 3.238 3.332 1 96.19 269 PHE A O 1
ATOM 2036 N N . GLY A 1 270 ? -8.438 4.004 2.561 1 97.56 270 GLY A N 1
ATOM 2037 C CA . GLY A 1 270 ? -7.844 4.445 1.311 1 97.56 270 GLY A CA 1
ATOM 2038 C C . GLY A 1 270 ? -6.793 5.523 1.499 1 97.56 270 GLY A C 1
ATOM 2039 O O . GLY A 1 270 ? -5.676 5.406 0.993 1 97.56 270 GLY A O 1
ATOM 2040 N N . TYR A 1 271 ? -7.129 6.508 2.273 1 97.25 271 TYR A N 1
ATOM 2041 C CA . TYR A 1 271 ? -6.219 7.602 2.598 1 97.25 271 TYR A CA 1
ATOM 2042 C C . TYR A 1 271 ? -5.02 7.098 3.393 1 97.25 271 TYR A C 1
ATOM 2044 O O . TYR A 1 271 ? -3.873 7.41 3.064 1 97.25 271 TYR A O 1
ATOM 2052 N N . SER A 1 272 ? -5.258 6.277 4.371 1 97.81 272 SER A N 1
ATOM 2053 C CA . SER A 1 272 ? -4.23 5.781 5.277 1 97.81 272 SER A CA 1
ATOM 2054 C C . SER A 1 272 ? -3.199 4.938 4.539 1 97.81 272 SER A C 1
ATOM 2056 O O . SER A 1 272 ? -1.994 5.16 4.672 1 97.81 272 SER A O 1
ATOM 2058 N N . TYR A 1 273 ? -3.664 4.035 3.76 1 98.38 273 TYR A N 1
ATOM 2059 C CA . TYR A 1 273 ? -2.729 3.18 3.039 1 98.38 273 TYR A CA 1
ATOM 2060 C C . TYR A 1 273 ? -1.958 3.973 1.991 1 98.38 273 TYR A C 1
ATOM 2062 O O . TYR A 1 273 ? -0.77 3.729 1.769 1 98.38 273 TYR A O 1
ATOM 2070 N N . ALA A 1 274 ? -2.635 4.883 1.332 1 98.56 274 ALA A N 1
ATOM 2071 C CA . ALA A 1 274 ? -1.935 5.688 0.334 1 98.56 274 ALA A CA 1
ATOM 2072 C C . ALA A 1 274 ? -0.765 6.441 0.959 1 98.56 274 ALA A C 1
ATOM 2074 O O . ALA A 1 274 ? 0.334 6.473 0.399 1 98.56 274 ALA A O 1
ATOM 2075 N N . LYS A 1 275 ? -0.973 6.988 2.121 1 98.5 275 LYS A N 1
ATOM 2076 C CA . LYS A 1 275 ? 0.079 7.73 2.811 1 98.5 275 LYS A CA 1
ATOM 2077 C C . LYS A 1 275 ? 1.143 6.785 3.365 1 98.5 275 LYS A C 1
ATOM 2079 O O . LYS A 1 275 ? 2.336 7.09 3.314 1 98.5 275 LYS A O 1
ATOM 2084 N N . ARG A 1 276 ? 0.727 5.672 3.797 1 98.06 276 ARG A N 1
ATOM 2085 C CA . ARG A 1 276 ? 1.654 4.668 4.309 1 98.06 276 ARG A CA 1
ATOM 2086 C C . ARG A 1 276 ? 2.646 4.238 3.236 1 98.06 276 ARG A C 1
ATOM 2088 O O . ARG A 1 276 ? 3.816 3.982 3.529 1 98.06 276 ARG A O 1
ATOM 2095 N N . MET A 1 277 ? 2.154 4.145 2.1 1 98.56 277 MET A N 1
ATOM 2096 C CA . MET A 1 277 ? 2.992 3.609 1.03 1 98.56 277 MET A CA 1
ATOM 2097 C C . MET A 1 277 ? 4.094 4.594 0.656 1 98.56 277 MET A C 1
ATOM 2099 O O . MET A 1 277 ? 5.082 4.215 0.027 1 98.56 277 MET A O 1
ATOM 2103 N N . ILE A 1 278 ? 3.982 5.875 1.076 1 98.75 278 ILE A N 1
ATOM 2104 C CA . ILE A 1 278 ? 5.086 6.809 0.883 1 98.75 278 ILE A CA 1
ATOM 2105 C C . ILE A 1 278 ? 6.309 6.332 1.657 1 98.75 278 ILE A C 1
ATOM 2107 O O . ILE A 1 278 ? 7.434 6.379 1.148 1 98.75 278 ILE A O 1
ATOM 2111 N N . ASP A 1 279 ? 6.078 5.918 2.869 1 98.44 279 ASP A N 1
ATOM 2112 C CA . ASP A 1 279 ? 7.168 5.387 3.684 1 98.44 279 ASP A CA 1
ATOM 2113 C C . ASP A 1 279 ? 7.84 4.199 2.998 1 98.44 279 ASP A C 1
ATOM 2115 O O . ASP A 1 279 ? 9.07 4.094 2.994 1 98.44 279 ASP A O 1
ATOM 2119 N N . VAL A 1 280 ? 7.035 3.346 2.402 1 98.12 280 VAL A N 1
ATOM 2120 C CA . VAL A 1 280 ? 7.527 2.176 1.686 1 98.12 280 VAL A CA 1
ATOM 2121 C C . VAL A 1 280 ? 8.336 2.617 0.469 1 98.12 280 VAL A C 1
ATOM 2123 O O . VAL A 1 280 ? 9.438 2.107 0.225 1 98.12 280 VAL A O 1
ATOM 2126 N N . GLN A 1 281 ? 7.852 3.562 -0.235 1 98.56 281 GLN A N 1
ATOM 2127 C CA . GLN A 1 281 ? 8.547 4.074 -1.411 1 98.56 281 GLN A CA 1
ATOM 2128 C C . GLN A 1 281 ? 9.859 4.742 -1.027 1 98.56 281 GLN A C 1
ATOM 2130 O O . GLN A 1 281 ? 10.867 4.59 -1.725 1 98.56 281 GLN A O 1
ATOM 2135 N N . ASN A 1 282 ? 9.828 5.48 0.067 1 98.62 282 ASN A N 1
ATOM 2136 C CA . ASN A 1 282 ? 11.055 6.117 0.526 1 98.62 282 ASN A CA 1
ATOM 2137 C C . ASN A 1 282 ? 12.156 5.094 0.788 1 98.62 282 ASN A C 1
ATOM 2139 O O . ASN A 1 282 ? 13.297 5.273 0.353 1 98.62 282 ASN A O 1
ATOM 2143 N N . ARG A 1 283 ? 11.805 4.082 1.445 1 97.69 283 ARG A N 1
ATOM 2144 C CA . ARG A 1 283 ? 12.758 3.008 1.722 1 97.69 283 ARG A CA 1
ATOM 2145 C C . ARG A 1 283 ? 13.266 2.379 0.428 1 97.69 283 ARG A C 1
ATOM 2147 O O . ARG A 1 283 ? 14.461 2.113 0.287 1 97.69 283 ARG A O 1
ATOM 2154 N N . ALA A 1 284 ? 12.367 2.182 -0.446 1 98.06 284 ALA A N 1
ATOM 2155 C CA . ALA A 1 284 ? 12.734 1.558 -1.716 1 98.06 284 ALA A CA 1
ATOM 2156 C C . ALA A 1 284 ? 13.68 2.449 -2.514 1 98.06 284 ALA A C 1
ATOM 2158 O O . ALA A 1 284 ? 14.641 1.962 -3.113 1 98.06 284 ALA A O 1
ATOM 2159 N N . TYR A 1 285 ? 13.398 3.738 -2.596 1 98.44 285 TYR A N 1
ATOM 2160 C CA . TYR A 1 285 ? 14.281 4.672 -3.297 1 98.44 285 TYR A CA 1
ATOM 2161 C C . TYR A 1 285 ? 15.664 4.688 -2.67 1 98.44 285 TYR A C 1
ATOM 2163 O O . TYR A 1 285 ? 16.672 4.793 -3.375 1 98.44 285 TYR A O 1
ATOM 2171 N N . PHE A 1 286 ? 15.758 4.559 -1.34 1 98 286 PHE A N 1
ATOM 2172 C CA . PHE A 1 286 ? 17.031 4.535 -0.647 1 98 286 PHE A CA 1
ATOM 2173 C C . PHE A 1 286 ? 17.797 3.256 -0.971 1 98 286 PHE A C 1
ATOM 2175 O O . PHE A 1 286 ? 18.984 3.305 -1.339 1 98 286 PHE A O 1
ATOM 2182 N N . GLN A 1 287 ? 17.125 2.137 -0.91 1 96.44 287 GLN A N 1
ATOM 2183 C CA . GLN A 1 287 ? 17.766 0.844 -1.112 1 96.44 287 GLN A CA 1
ATOM 2184 C C . GLN A 1 287 ? 18.25 0.691 -2.549 1 96.44 287 GLN A C 1
ATOM 2186 O O . GLN A 1 287 ? 19.344 0.182 -2.787 1 96.44 287 GLN A O 1
ATOM 2191 N N . GLN A 1 288 ? 17.453 1.145 -3.438 1 96.94 288 GLN A N 1
ATOM 2192 C CA . GLN A 1 288 ? 17.781 0.881 -4.84 1 96.94 288 GLN A CA 1
ATOM 2193 C C . GLN A 1 288 ? 18.672 1.97 -5.414 1 96.94 288 GLN A C 1
ATOM 2195 O O . GLN A 1 288 ? 19.5 1.703 -6.297 1 96.94 288 GLN A O 1
ATOM 2200 N N . HIS A 1 289 ? 18.547 3.271 -4.902 1 97.06 289 HIS A N 1
ATOM 2201 C CA . HIS A 1 289 ? 19.234 4.363 -5.586 1 97.06 289 HIS A CA 1
ATOM 2202 C C . HIS A 1 289 ? 19.984 5.246 -4.594 1 97.06 289 HIS A C 1
ATOM 2204 O O . HIS A 1 289 ? 20.641 6.211 -4.988 1 97.06 289 HIS A O 1
ATOM 2210 N N . GLY A 1 290 ? 19.828 5.02 -3.322 1 96.19 290 GLY A N 1
ATOM 2211 C CA . GLY A 1 290 ? 20.547 5.789 -2.322 1 96.19 290 GLY A CA 1
ATOM 2212 C C . GLY A 1 290 ? 19.922 7.148 -2.053 1 96.19 290 GLY A C 1
ATOM 2213 O O . GLY A 1 290 ? 20.562 8.023 -1.46 1 96.19 290 GLY A O 1
ATOM 2214 N N . CYS A 1 291 ? 18.641 7.402 -2.521 1 94.19 291 CYS A N 1
ATOM 2215 C CA . CYS A 1 291 ? 17.938 8.664 -2.312 1 94.19 291 CYS A CA 1
ATOM 2216 C C . CYS A 1 291 ? 17.547 8.836 -0.85 1 94.19 291 CYS A C 1
ATOM 2218 O O . CYS A 1 291 ? 17.141 7.867 -0.197 1 94.19 291 CYS A O 1
ATOM 2220 N N . THR A 1 292 ? 17.641 10.055 -0.354 1 95.19 292 THR A N 1
ATOM 2221 C CA . THR A 1 292 ? 17.219 10.352 1.007 1 95.19 292 THR A CA 1
ATOM 2222 C C . THR A 1 292 ? 15.828 10.992 1.006 1 95.19 292 THR A C 1
ATOM 2224 O O . THR A 1 292 ? 15.672 12.148 1.405 1 95.19 292 THR A O 1
ATOM 2227 N N . PHE A 1 293 ? 14.836 10.32 0.562 1 98.69 293 PHE A N 1
ATOM 2228 C CA . PHE A 1 293 ? 13.43 10.695 0.695 1 98.69 293 PHE A CA 1
ATOM 2229 C C . PHE A 1 293 ? 12.891 10.289 2.059 1 98.69 293 PHE A C 1
ATOM 2231 O O . PHE A 1 293 ? 13.227 9.227 2.574 1 98.69 293 PHE A O 1
ATOM 2238 N N . THR A 1 294 ? 12.156 11.188 2.701 1 98.81 294 THR A N 1
ATOM 2239 C CA . THR A 1 294 ? 11.609 10.906 4.023 1 98.81 294 THR A CA 1
ATOM 2240 C C . THR A 1 294 ? 10.211 11.5 4.164 1 98.81 294 THR A C 1
ATOM 2242 O O . THR A 1 294 ? 9.609 11.93 3.178 1 98.81 294 THR A O 1
ATOM 2245 N N . ALA A 1 295 ? 9.648 11.32 5.395 1 98.88 295 ALA A N 1
ATOM 2246 C CA . ALA A 1 295 ? 8.297 11.82 5.637 1 98.88 295 ALA A CA 1
ATOM 2247 C C . ALA A 1 295 ? 8.125 12.258 7.09 1 98.88 295 ALA A C 1
ATOM 2249 O O . ALA A 1 295 ? 8.867 11.82 7.969 1 98.88 295 ALA A O 1
ATOM 2250 N N . VAL A 1 296 ? 7.262 13.133 7.293 1 98.94 296 VAL A N 1
ATOM 2251 C CA . VAL A 1 296 ? 6.918 13.578 8.641 1 98.94 296 VAL A CA 1
ATOM 2252 C C . VAL A 1 296 ? 5.488 13.156 8.977 1 98.94 296 VAL A C 1
ATOM 2254 O O . VAL A 1 296 ? 4.668 12.945 8.078 1 98.94 296 VAL A O 1
ATOM 2257 N N . ILE A 1 297 ? 5.254 13.023 10.227 1 98.81 297 ILE A N 1
ATOM 2258 C CA . ILE A 1 297 ? 3.932 12.648 10.719 1 98.81 297 ILE A CA 1
ATOM 2259 C C . ILE A 1 297 ? 3.459 13.664 11.758 1 98.81 297 ILE A C 1
ATOM 2261 O O . ILE A 1 297 ? 3.793 13.555 12.938 1 98.81 297 ILE A O 1
ATOM 2265 N N . PRO A 1 298 ? 2.662 14.562 11.336 1 98.56 298 PRO A N 1
ATOM 2266 C CA . PRO A 1 298 ? 2.113 15.516 12.305 1 98.56 298 PRO A CA 1
ATOM 2267 C C . PRO A 1 298 ? 0.853 15 12.992 1 98.56 298 PRO A C 1
ATOM 2269 O O . PRO A 1 298 ? 0.239 14.039 12.523 1 98.56 298 PRO A O 1
ATOM 2272 N N . THR A 1 299 ? 0.579 15.641 14.109 1 97.19 299 THR A N 1
ATOM 2273 C CA . THR A 1 299 ? -0.692 15.391 14.781 1 97.19 299 THR A CA 1
ATOM 2274 C C . THR A 1 299 ? -1.657 16.547 14.562 1 97.19 299 THR A C 1
ATOM 2276 O O . THR A 1 299 ? -1.259 17.719 14.625 1 97.19 299 THR A O 1
ATOM 2279 N N . ASN A 1 300 ? -2.881 16.375 14.352 1 95.06 300 ASN A N 1
ATOM 2280 C CA . ASN A 1 300 ? -4.02 17.281 14.25 1 95.06 300 ASN A CA 1
ATOM 2281 C C . ASN A 1 300 ? -3.568 18.719 14.008 1 95.06 300 ASN A C 1
ATOM 2283 O O . ASN A 1 300 ? -3.682 19.578 14.891 1 95.06 300 ASN A O 1
ATOM 2287 N N . VAL A 1 301 ? -3.221 19.062 12.867 1 97.88 301 VAL A N 1
ATOM 2288 C CA . VAL A 1 301 ? -2.695 20.375 12.492 1 97.88 301 VAL A CA 1
ATOM 2289 C C . VAL A 1 301 ? -3.836 21.391 12.43 1 97.88 301 VAL A C 1
ATOM 2291 O O . VAL A 1 301 ? -4.934 21.062 11.969 1 97.88 301 VAL A O 1
ATOM 2294 N N . PHE A 1 302 ? -3.588 22.625 12.945 1 98.19 302 PHE A N 1
ATOM 2295 C CA . PHE A 1 302 ? -4.559 23.703 12.836 1 98.19 302 PHE A CA 1
ATOM 2296 C C . PHE A 1 302 ? -3.861 25.047 12.719 1 98.19 302 PHE A C 1
ATOM 2298 O O . PHE A 1 302 ? -2.68 25.172 13.055 1 98.19 302 PHE A O 1
ATOM 2305 N N . GLY A 1 303 ? -4.559 26.031 12.203 1 98.56 303 GLY A N 1
ATOM 2306 C CA . GLY A 1 303 ? -4.004 27.375 12.078 1 98.56 303 GLY A CA 1
ATOM 2307 C C . GLY A 1 303 ? -4.68 28.203 11 1 98.56 303 GLY A C 1
ATOM 2308 O O . GLY A 1 303 ? -5.711 27.797 10.461 1 98.56 303 GLY A O 1
ATOM 2309 N N . PRO A 1 304 ? -4.102 29.391 10.727 1 97.88 304 PRO A N 1
ATOM 2310 C CA . PRO A 1 304 ? -4.609 30.219 9.633 1 97.88 304 PRO A CA 1
ATOM 2311 C C . PRO A 1 304 ? -4.703 29.453 8.305 1 97.88 304 PRO A C 1
ATOM 2313 O O . PRO A 1 304 ? -3.842 28.625 8.008 1 97.88 304 PRO A O 1
ATOM 2316 N N . HIS A 1 305 ? -5.75 29.672 7.508 1 96.81 305 HIS A N 1
ATOM 2317 C CA . HIS A 1 305 ? -5.98 29.109 6.184 1 96.81 305 HIS A CA 1
ATOM 2318 C C . HIS A 1 305 ? -6.473 27.672 6.27 1 96.81 305 HIS A C 1
ATOM 2320 O O . HIS A 1 305 ? -6.492 26.953 5.266 1 96.81 305 HIS A O 1
ATOM 2326 N N . ASP A 1 306 ? 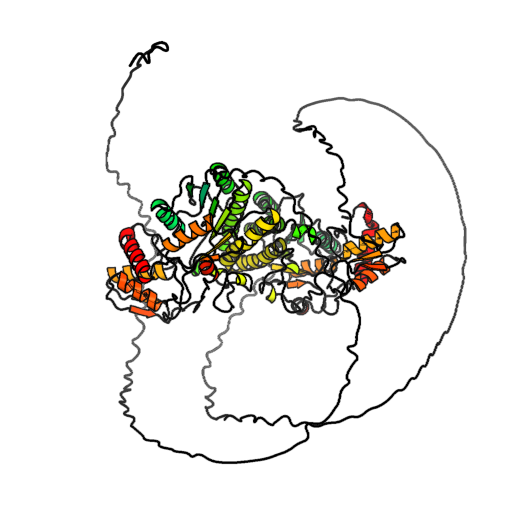-6.848 27.203 7.461 1 96.88 306 ASP A N 1
ATOM 2327 C CA . ASP A 1 306 ? -7.418 25.875 7.617 1 96.88 306 ASP A CA 1
ATOM 2328 C C . ASP A 1 306 ? -8.758 25.766 6.887 1 96.88 306 ASP A C 1
ATOM 2330 O O . ASP A 1 306 ? -9.273 26.75 6.379 1 96.88 306 ASP A O 1
ATOM 2334 N N . ASN A 1 307 ? -9.195 24.516 6.691 1 94.19 307 ASN A N 1
ATOM 2335 C CA . ASN A 1 307 ? -10.562 24.266 6.234 1 94.19 307 ASN A CA 1
ATOM 2336 C C . ASN A 1 307 ? -11.562 24.344 7.387 1 94.19 307 ASN A C 1
ATOM 2338 O O . ASN A 1 307 ? -11.703 23.375 8.148 1 94.19 307 ASN A O 1
ATOM 2342 N N . PHE A 1 308 ? -12.383 25.422 7.414 1 95.44 308 PHE A N 1
ATOM 2343 C CA . PHE A 1 308 ? -13.273 25.672 8.547 1 95.44 308 PHE A CA 1
ATOM 2344 C C . PHE A 1 308 ? -14.68 25.172 8.25 1 95.44 308 PHE A C 1
ATOM 2346 O O . PHE A 1 308 ? -15.633 25.531 8.938 1 95.44 308 PHE A O 1
ATOM 2353 N N . ASN A 1 309 ? -14.773 24.312 7.184 1 92 309 ASN A N 1
ATOM 2354 C CA . ASN A 1 309 ? -16.062 23.703 6.891 1 92 309 ASN A CA 1
ATOM 2355 C C . ASN A 1 309 ? -16.516 22.766 8.023 1 92 309 ASN A C 1
ATOM 2357 O O . ASN A 1 309 ? -15.758 21.906 8.453 1 92 309 ASN A O 1
ATOM 2361 N N . ILE A 1 310 ? -17.719 22.984 8.422 1 86.44 310 ILE A N 1
ATOM 2362 C CA . ILE A 1 310 ? -18.219 22.266 9.594 1 86.44 310 ILE A CA 1
ATOM 2363 C C . ILE A 1 310 ? -18.438 20.797 9.242 1 86.44 310 ILE A C 1
ATOM 2365 O O . ILE A 1 310 ? -18.188 19.906 10.07 1 86.44 310 ILE A O 1
ATOM 2369 N N . GLU A 1 311 ? -18.844 20.453 8.055 1 79.38 311 GLU A N 1
ATOM 2370 C CA . GLU A 1 311 ? -19.156 19.078 7.652 1 79.38 311 GLU A CA 1
ATOM 2371 C C . GLU A 1 311 ? -17.906 18.344 7.191 1 79.38 311 GLU A C 1
ATOM 2373 O O . GLU A 1 311 ? -17.719 17.172 7.527 1 79.38 311 GLU A O 1
ATOM 2378 N N . ASP A 1 312 ? -17.031 19.031 6.504 1 81.81 312 ASP A N 1
ATOM 2379 C CA . ASP A 1 312 ? -15.93 18.375 5.824 1 81.81 312 ASP A CA 1
ATOM 2380 C C . ASP A 1 312 ? -14.594 18.719 6.484 1 81.81 312 ASP A C 1
ATOM 2382 O O . ASP A 1 312 ? -13.555 18.188 6.113 1 81.81 312 ASP A O 1
ATOM 2386 N N . GLY A 1 313 ? -14.68 19.547 7.477 1 84.44 313 GLY A N 1
ATOM 2387 C CA . GLY A 1 313 ? -13.445 19.969 8.117 1 84.44 313 GLY A CA 1
ATOM 2388 C C . GLY A 1 313 ? -13.078 19.125 9.32 1 84.44 313 GLY A C 1
ATOM 2389 O O . GLY A 1 313 ? -13.719 18.109 9.594 1 84.44 313 GLY A O 1
ATOM 2390 N N . HIS A 1 314 ? -11.977 19.547 10.008 1 88.12 314 HIS A N 1
ATOM 2391 C CA . HIS A 1 314 ? -11.492 18.891 11.219 1 88.12 314 HIS A CA 1
ATOM 2392 C C . HIS A 1 314 ? -12.125 19.484 12.469 1 88.12 314 HIS A C 1
ATOM 2394 O O . HIS A 1 314 ? -12.773 20.531 12.391 1 88.12 314 HIS A O 1
ATOM 2400 N N . VAL A 1 315 ? -11.93 18.891 13.539 1 87 315 VAL A N 1
ATOM 2401 C CA . VAL A 1 315 ? -12.648 19.172 14.773 1 87 315 VAL A CA 1
ATOM 2402 C C . VAL A 1 315 ? -12.406 20.609 15.195 1 87 315 VAL A C 1
ATOM 2404 O O . VAL A 1 315 ? -13.359 21.375 15.422 1 87 315 VAL A O 1
ATOM 2407 N N . LEU A 1 316 ? -11.195 21.078 15.25 1 94.19 316 LEU A N 1
ATOM 2408 C CA . LEU A 1 316 ? -10.883 22.375 15.836 1 94.19 316 LEU A CA 1
ATOM 2409 C C . LEU A 1 316 ? -11.336 23.5 14.922 1 94.19 316 LEU A C 1
ATOM 2411 O O . LEU A 1 316 ? -12.023 24.422 15.359 1 94.19 316 LEU A O 1
ATOM 2415 N N . PRO A 1 317 ? -10.969 23.453 13.625 1 95.75 317 PRO A N 1
ATOM 2416 C CA . PRO A 1 317 ? -11.516 24.5 12.758 1 95.75 317 PRO A CA 1
ATOM 2417 C C . PRO A 1 317 ? -13.047 24.469 12.688 1 95.75 317 PRO A C 1
ATOM 2419 O O . PRO A 1 317 ? -13.68 25.516 12.578 1 95.75 317 PRO A O 1
ATOM 2422 N N . GLY A 1 318 ? -13.617 23.266 12.789 1 92.56 318 GLY A N 1
ATOM 2423 C CA . GLY A 1 318 ? -15.07 23.172 12.867 1 92.56 318 GLY A CA 1
ATOM 2424 C C . GLY A 1 318 ? -15.641 23.844 14.094 1 92.56 318 GLY A C 1
ATOM 2425 O O . GLY A 1 318 ? -16.656 24.547 14.008 1 92.56 318 GLY A O 1
ATOM 2426 N N . LEU A 1 319 ? -15.031 23.672 15.188 1 94.44 319 LEU A N 1
ATOM 2427 C CA . LEU A 1 319 ? -15.445 24.297 16.438 1 94.44 319 LEU A CA 1
ATOM 2428 C C . LEU A 1 319 ? -15.336 25.812 16.344 1 94.44 319 LEU A C 1
ATOM 2430 O O . LEU A 1 319 ? -16.219 26.547 16.797 1 94.44 319 LEU A O 1
ATOM 2434 N N . ILE A 1 320 ? -14.297 26.281 15.797 1 97.25 320 ILE A N 1
ATOM 2435 C CA . ILE A 1 320 ? -14.07 27.703 15.633 1 97.25 320 ILE A CA 1
ATOM 2436 C C . ILE A 1 320 ? -15.203 28.312 14.812 1 97.25 320 ILE A C 1
ATOM 2438 O O . ILE A 1 320 ? -15.758 29.359 15.18 1 97.25 320 ILE A O 1
ATOM 2442 N N . HIS A 1 321 ? -15.5 27.656 13.719 1 96.75 321 HIS A N 1
ATOM 2443 C CA . HIS A 1 321 ? -16.578 28.141 12.867 1 96.75 321 HIS A CA 1
ATOM 2444 C C . HIS A 1 321 ? -17.922 28.125 13.594 1 96.75 321 HIS A C 1
ATOM 2446 O O . HIS A 1 321 ? -18.703 29.062 13.492 1 96.75 321 HIS A O 1
ATOM 2452 N N . LYS A 1 322 ? -18.188 27.078 14.336 1 95.06 322 LYS A N 1
ATOM 2453 C CA . LYS A 1 322 ? -19.422 26.969 15.086 1 95.06 322 LYS A CA 1
ATOM 2454 C C . LYS A 1 322 ? -19.562 28.078 16.109 1 95.06 322 LYS A C 1
ATOM 2456 O O . LYS A 1 322 ? -20.641 28.656 16.266 1 95.06 322 LYS A O 1
ATOM 2461 N N . VAL A 1 323 ? -18.531 28.375 16.797 1 96.31 323 VAL A N 1
ATOM 2462 C CA . VAL A 1 323 ? -18.562 29.438 17.797 1 96.31 323 VAL A CA 1
ATOM 2463 C C . VAL A 1 323 ? -18.781 30.781 17.125 1 96.31 323 VAL A C 1
ATOM 2465 O O . VAL A 1 323 ? -19.531 31.625 17.625 1 96.31 323 VAL A O 1
ATOM 2468 N N . HIS A 1 324 ? -18.078 30.984 16.016 1 95.88 324 HIS A N 1
ATOM 2469 C CA . HIS A 1 324 ? -18.266 32.219 15.258 1 95.88 324 HIS A CA 1
ATOM 2470 C C . HIS A 1 324 ? -19.734 32.406 14.875 1 95.88 324 HIS A C 1
ATOM 2472 O O . HIS A 1 324 ? -20.281 33.5 15.031 1 95.88 324 HIS A O 1
ATOM 2478 N N . LEU A 1 325 ? -20.375 31.328 14.391 1 95.5 325 LEU A N 1
ATOM 2479 C CA . LEU A 1 325 ? -21.766 31.375 13.992 1 95.5 325 LEU A CA 1
ATOM 2480 C C . LEU A 1 325 ? -22.672 31.625 15.195 1 95.5 325 LEU A C 1
ATOM 2482 O O . LEU A 1 325 ? -23.609 32.438 15.133 1 95.5 325 LEU A O 1
ATOM 2486 N N . ALA A 1 326 ? -22.391 30.938 16.25 1 95.44 326 ALA A N 1
ATOM 2487 C CA . ALA A 1 326 ? -23.172 31.109 17.469 1 95.44 326 ALA A CA 1
ATOM 2488 C C . ALA A 1 326 ? -23.078 32.531 17.984 1 95.44 326 ALA A C 1
ATOM 2490 O O . ALA A 1 326 ? -24.078 33.125 18.406 1 95.44 326 ALA A O 1
ATOM 2491 N N . LYS A 1 327 ? -21.922 33.062 17.984 1 94.69 327 LYS A N 1
ATOM 2492 C CA . LYS A 1 327 ? -21.703 34.438 18.438 1 94.69 327 LYS A CA 1
ATOM 2493 C C . LYS A 1 327 ? -22.438 35.438 17.562 1 94.69 327 LYS A C 1
ATOM 2495 O O . LYS A 1 327 ? -23.078 36.375 18.062 1 94.69 327 LYS A O 1
ATOM 2500 N N . SER A 1 328 ? -22.375 35.219 16.297 1 93.56 328 SER A N 1
ATOM 2501 C CA . SER A 1 328 ? -23 36.125 15.344 1 93.56 328 SER A CA 1
ATOM 2502 C C . SER A 1 328 ? -24.516 36.062 15.43 1 93.56 328 SER A C 1
ATOM 2504 O O . SER A 1 328 ? -25.203 37.062 15.242 1 93.56 328 SER A O 1
ATOM 2506 N N . SER A 1 329 ? -25.047 34.844 15.742 1 94 329 SER A N 1
ATOM 2507 C CA . SER A 1 329 ? -26.484 34.656 15.758 1 94 329 SER A CA 1
ATOM 2508 C C . SER A 1 329 ? -27.047 34.812 17.172 1 94 329 SER A C 1
ATOM 2510 O O . SER A 1 329 ? -28.266 34.812 17.375 1 94 329 SER A O 1
ATOM 2512 N N . GLY A 1 330 ? -26.188 34.812 18.047 1 92.56 330 GLY A N 1
ATOM 2513 C CA . GLY A 1 330 ? -26.641 34.875 19.438 1 92.56 330 GLY A CA 1
ATOM 2514 C C . GLY A 1 330 ? -27.219 33.562 19.922 1 92.56 330 GLY A C 1
ATOM 2515 O O . GLY A 1 330 ? -28.094 33.562 20.797 1 92.56 330 GLY A O 1
ATOM 2516 N N . SER A 1 331 ? -26.797 32.469 19.312 1 93.5 331 SER A N 1
ATOM 2517 C CA . SER A 1 331 ? -27.281 31.156 19.672 1 93.5 331 SER A CA 1
ATOM 2518 C C . SER A 1 331 ? -26.281 30.422 20.562 1 93.5 331 SER A C 1
ATOM 2520 O O . SER A 1 331 ? -25.156 30.891 20.766 1 93.5 331 SER A O 1
ATOM 2522 N N . ALA A 1 332 ? -26.781 29.297 21.109 1 93.62 332 ALA A N 1
ATOM 2523 C CA . ALA A 1 332 ? -25.922 28.469 21.938 1 93.62 332 ALA A CA 1
ATOM 2524 C C . ALA A 1 332 ? -24.953 27.672 21.078 1 93.62 332 ALA A C 1
ATOM 2526 O O . ALA A 1 332 ? -25.203 27.422 19.906 1 93.62 332 ALA A O 1
ATOM 2527 N N . LEU A 1 333 ? -23.812 27.359 21.656 1 94.88 333 LEU A N 1
ATOM 2528 C CA . LEU A 1 333 ? -22.828 26.484 21.016 1 94.88 333 LEU A CA 1
ATOM 2529 C C . LEU A 1 333 ? -23.094 25.031 21.375 1 94.88 333 LEU A C 1
ATOM 2531 O O . LEU A 1 333 ? -23.219 24.672 22.547 1 94.88 333 LEU A O 1
ATOM 2535 N N . THR A 1 334 ? -23.219 24.219 20.391 1 92.62 334 THR A N 1
ATOM 2536 C CA . THR A 1 334 ? -23.328 22.781 20.609 1 92.62 334 THR A CA 1
ATOM 2537 C C . THR A 1 334 ? -22.062 22.062 20.172 1 92.62 334 THR A C 1
ATOM 2539 O O . THR A 1 334 ? -21.656 22.156 19 1 92.62 334 THR A O 1
ATOM 2542 N N . VAL A 1 335 ? -21.438 21.406 21.109 1 92.62 335 VAL A N 1
ATOM 2543 C CA . VAL A 1 335 ? -20.266 20.578 20.828 1 92.62 335 VAL A CA 1
ATOM 2544 C C . VAL A 1 335 ? -20.688 19.125 20.688 1 92.62 335 VAL A C 1
ATOM 2546 O O . VAL A 1 335 ? -21.375 18.578 21.547 1 92.62 335 VAL A O 1
ATOM 2549 N N . TRP A 1 336 ? -20.266 18.531 19.594 1 86.44 336 TRP A N 1
ATOM 2550 C CA . TRP A 1 336 ? -20.625 17.141 19.359 1 86.44 336 TRP A CA 1
ATOM 2551 C C . TRP A 1 336 ? -19.812 16.203 20.234 1 86.44 336 TRP A C 1
ATOM 2553 O O . TRP A 1 336 ? -18.594 16.344 20.312 1 86.44 336 TRP A O 1
ATOM 2563 N N . GLY A 1 337 ? -20.531 15.258 20.859 1 88.5 337 GLY A N 1
ATOM 2564 C CA . GLY A 1 337 ? -19.891 14.281 21.734 1 88.5 337 GLY A CA 1
ATOM 2565 C C . GLY A 1 337 ? -19.797 14.734 23.172 1 88.5 337 GLY A C 1
ATOM 2566 O O . GLY A 1 337 ? -20.391 15.742 23.547 1 88.5 337 GLY A O 1
ATOM 2567 N N . THR A 1 338 ? -19.062 13.922 23.938 1 91.44 338 THR A N 1
ATOM 2568 C CA . THR A 1 338 ? -18.938 14.195 25.359 1 91.44 338 THR A CA 1
ATOM 2569 C C . THR A 1 338 ? -17.859 15.25 25.609 1 91.44 338 THR A C 1
ATOM 2571 O O . THR A 1 338 ? -17.812 15.844 26.688 1 91.44 338 THR A O 1
ATOM 2574 N N . GLY A 1 339 ? -16.984 15.344 24.656 1 92.88 339 GLY A N 1
ATOM 2575 C CA . GLY A 1 339 ? -15.859 16.234 24.828 1 92.88 339 GLY A CA 1
ATOM 2576 C C . GLY A 1 339 ? -14.672 15.586 25.5 1 92.88 339 GLY A C 1
ATOM 2577 O O . GLY A 1 339 ? -13.617 16.203 25.641 1 92.88 339 GLY A O 1
ATOM 2578 N N . LYS A 1 340 ? -14.75 14.359 25.781 1 92.88 340 LYS A N 1
ATOM 2579 C CA . LYS A 1 340 ? -13.75 13.672 26.578 1 92.88 340 LYS A CA 1
ATOM 2580 C C . LYS A 1 340 ? -12.547 13.266 25.719 1 92.88 340 LYS A C 1
ATOM 2582 O O . LYS A 1 340 ? -11.422 13.211 26.219 1 92.88 340 LYS A O 1
ATOM 2587 N N . PRO A 1 341 ? -12.75 12.953 24.406 1 93.19 341 PRO A N 1
ATOM 2588 C CA . PRO A 1 341 ? -11.602 12.539 23.594 1 93.19 341 PRO A CA 1
ATOM 2589 C C . PRO A 1 341 ? -10.469 13.562 23.609 1 93.19 341 PRO A C 1
ATOM 2591 O O . PRO A 1 341 ? -10.727 14.766 23.688 1 93.19 341 PRO A O 1
ATOM 2594 N N . ARG A 1 342 ? -9.281 13.031 23.609 1 95.31 342 ARG A N 1
ATOM 2595 C CA . ARG A 1 342 ? -8.102 13.883 23.703 1 95.31 342 ARG A CA 1
ATOM 2596 C C . ARG A 1 342 ? -7.305 13.859 22.406 1 95.31 342 ARG A C 1
ATOM 2598 O O . ARG A 1 342 ? -7.281 12.844 21.703 1 95.31 342 ARG A O 1
ATOM 2605 N N . ARG A 1 343 ? -6.723 14.977 22.094 1 95.69 343 ARG A N 1
ATOM 2606 C CA . ARG A 1 343 ? -5.906 15.117 20.891 1 95.69 343 ARG A CA 1
ATOM 2607 C C . ARG A 1 343 ? -4.648 15.93 21.172 1 95.69 343 ARG A C 1
ATOM 2609 O O . ARG A 1 343 ? -4.629 16.75 22.094 1 95.69 343 ARG A O 1
ATOM 2616 N N . GLN A 1 344 ? -3.633 15.617 20.547 1 97.75 344 GLN A N 1
ATOM 2617 C CA . GLN A 1 344 ? -2.475 16.5 20.406 1 97.75 344 GLN A CA 1
ATOM 2618 C C . GLN A 1 344 ? -2.611 17.406 19.188 1 97.75 344 GLN A C 1
ATOM 2620 O O . GLN A 1 344 ? -2.602 16.922 18.047 1 97.75 344 GLN A O 1
ATOM 2625 N N . PHE A 1 345 ? -2.723 18.719 19.422 1 97.94 345 PHE A N 1
ATOM 2626 C CA . PHE A 1 345 ? -2.844 19.688 18.344 1 97.94 345 PHE A CA 1
ATOM 2627 C C . PHE A 1 345 ? -1.514 20.391 18.094 1 97.94 345 PHE A C 1
ATOM 2629 O O . PHE A 1 345 ? -0.855 20.828 19.031 1 97.94 345 PHE A O 1
ATOM 2636 N N . ILE A 1 346 ? -1.152 20.453 16.859 1 98.56 346 ILE A N 1
ATOM 2637 C CA . ILE A 1 346 ? 0.053 21.203 16.531 1 98.56 346 ILE A CA 1
ATOM 2638 C C . ILE A 1 346 ? -0.312 22.406 15.672 1 98.56 346 ILE A C 1
ATOM 2640 O O . ILE A 1 346 ? -1.098 22.297 14.727 1 98.56 346 ILE A O 1
ATOM 2644 N N . TYR A 1 347 ? 0.236 23.562 16.062 1 98.81 347 TYR A N 1
ATOM 2645 C CA . TYR A 1 347 ? 0.038 24.812 15.344 1 98.81 347 TYR A CA 1
ATOM 2646 C C . TYR A 1 347 ? 0.763 24.797 14 1 98.81 347 TYR A C 1
ATOM 2648 O O . TYR A 1 347 ? 1.931 24.406 13.922 1 98.81 347 TYR A O 1
ATOM 2656 N N . SER A 1 348 ? 0.087 25.219 12.898 1 98.81 348 SER A N 1
ATOM 2657 C CA . SER A 1 348 ? 0.601 25.109 11.539 1 98.81 348 SER A CA 1
ATOM 2658 C C . SER A 1 348 ? 1.937 25.828 11.391 1 98.81 348 SER A C 1
ATOM 2660 O O . SER A 1 348 ? 2.824 25.359 10.672 1 98.81 348 SER A O 1
ATOM 2662 N N . LEU A 1 349 ? 2.123 26.969 12.062 1 98.81 349 LEU A N 1
ATOM 2663 C CA . LEU A 1 349 ? 3.377 27.719 11.953 1 98.81 349 LEU A CA 1
ATOM 2664 C C . LEU A 1 349 ? 4.516 26.953 12.625 1 98.81 349 LEU A C 1
ATOM 2666 O O . LEU A 1 349 ? 5.66 27.016 12.18 1 98.81 349 LEU A O 1
ATOM 2670 N N . ASP A 1 350 ? 4.207 26.281 13.727 1 98.88 350 ASP A N 1
ATOM 2671 C CA . ASP A 1 350 ? 5.207 25.422 14.352 1 98.88 350 ASP A CA 1
ATOM 2672 C C . ASP A 1 350 ? 5.59 24.266 13.438 1 98.88 350 ASP A C 1
ATOM 2674 O O . ASP A 1 350 ? 6.77 23.938 13.289 1 98.88 350 ASP A O 1
ATOM 2678 N N . LEU A 1 351 ? 4.582 23.656 12.859 1 98.88 351 LEU A N 1
ATOM 2679 C CA . LEU A 1 351 ? 4.832 22.562 11.938 1 98.88 351 LEU A CA 1
ATOM 2680 C C . LEU A 1 351 ? 5.676 23.031 10.75 1 98.88 351 LEU A C 1
ATOM 2682 O O . LEU A 1 351 ? 6.566 22.297 10.297 1 98.88 351 LEU A O 1
ATOM 2686 N N . ALA A 1 352 ? 5.387 24.203 10.242 1 98.94 352 ALA A N 1
ATOM 2687 C CA . ALA A 1 352 ? 6.148 24.781 9.133 1 98.94 352 ALA A CA 1
ATOM 2688 C C . ALA A 1 352 ? 7.629 24.906 9.484 1 98.94 352 ALA A C 1
ATOM 2690 O O . ALA A 1 352 ? 8.492 24.531 8.695 1 98.94 352 ALA A O 1
ATOM 2691 N N . ARG A 1 353 ? 7.902 25.438 10.633 1 98.81 353 ARG A N 1
ATOM 2692 C CA . ARG A 1 353 ? 9.289 25.547 11.078 1 98.81 353 ARG A CA 1
ATOM 2693 C C . ARG A 1 353 ? 9.953 24.188 11.172 1 98.81 353 ARG A C 1
ATOM 2695 O O . ARG A 1 353 ? 11.125 24.031 10.82 1 98.81 353 ARG A O 1
ATOM 2702 N N . LEU A 1 354 ? 9.211 23.219 11.656 1 98.94 354 LEU A N 1
ATOM 2703 C CA . LEU A 1 354 ? 9.758 21.875 11.781 1 98.94 354 LEU A CA 1
ATOM 2704 C C . LEU A 1 354 ? 9.969 21.25 10.414 1 98.94 354 LEU A C 1
ATOM 2706 O O . LEU A 1 354 ? 10.93 20.5 10.211 1 98.94 354 LEU A O 1
ATOM 2710 N N . PHE A 1 355 ? 9.094 21.484 9.43 1 98.88 355 PHE A N 1
ATOM 2711 C CA . PHE A 1 355 ? 9.297 21.016 8.062 1 98.88 355 PHE A CA 1
ATOM 2712 C C . PHE A 1 355 ? 10.625 21.516 7.512 1 98.88 355 PHE A C 1
ATOM 2714 O O . PHE A 1 355 ? 11.367 20.75 6.879 1 98.88 355 PHE A O 1
ATOM 2721 N N . ILE A 1 356 ? 10.891 22.797 7.707 1 98.75 356 ILE A N 1
ATOM 2722 C CA . ILE A 1 356 ? 12.117 23.391 7.203 1 98.75 356 ILE A CA 1
ATOM 2723 C C . ILE A 1 356 ? 13.32 22.75 7.879 1 98.75 356 ILE A C 1
ATOM 2725 O O . ILE A 1 356 ? 14.328 22.469 7.227 1 98.75 356 ILE A O 1
ATOM 2729 N N . TRP A 1 357 ? 13.219 22.469 9.172 1 98.75 357 TRP A N 1
ATOM 2730 C CA . TRP A 1 357 ? 14.289 21.781 9.883 1 98.75 357 TRP A CA 1
ATOM 2731 C C . TRP A 1 357 ? 14.516 20.391 9.289 1 98.75 357 TRP A C 1
ATOM 2733 O O . TRP A 1 357 ? 15.656 19.984 9.047 1 98.75 357 TRP A O 1
ATOM 2743 N N . VAL A 1 358 ? 13.438 19.625 9.062 1 98.88 358 VAL A N 1
ATOM 2744 C CA . VAL A 1 358 ? 13.562 18.281 8.508 1 98.88 358 VAL A CA 1
ATOM 2745 C C . VAL A 1 358 ? 14.227 18.359 7.133 1 98.88 358 VAL A C 1
ATOM 2747 O O . VAL A 1 358 ? 15.094 17.531 6.816 1 98.88 358 VAL A O 1
ATOM 2750 N N . LEU A 1 359 ? 13.812 19.328 6.367 1 98.62 359 LEU A N 1
ATOM 2751 C CA . LEU A 1 359 ? 14.359 19.5 5.027 1 98.62 359 LEU A CA 1
ATOM 2752 C C . LEU A 1 359 ? 15.867 19.734 5.074 1 98.62 359 LEU A C 1
ATOM 2754 O O . LEU A 1 359 ? 16.609 19.156 4.27 1 98.62 359 LEU A O 1
ATOM 2758 N N . ARG A 1 360 ? 16.359 20.422 6.02 1 97.88 360 ARG A N 1
ATOM 2759 C CA . ARG A 1 360 ? 17.734 20.906 6.043 1 97.88 360 ARG A CA 1
ATOM 2760 C C . ARG A 1 360 ? 18.625 19.953 6.836 1 97.88 360 ARG A C 1
ATOM 2762 O O . ARG A 1 360 ? 19.797 19.75 6.492 1 97.88 360 ARG A O 1
ATOM 2769 N N . GLU A 1 361 ? 18 19.328 7.91 1 97.81 361 GLU A N 1
ATOM 2770 C CA . GLU A 1 361 ? 18.906 18.781 8.906 1 97.81 361 GLU A CA 1
ATOM 2771 C C . GLU A 1 361 ? 18.609 17.312 9.203 1 97.81 361 GLU A C 1
ATOM 2773 O O . GLU A 1 361 ? 19.438 16.609 9.773 1 97.81 361 GLU A O 1
ATOM 2778 N N . TYR A 1 362 ? 17.469 16.875 8.938 1 98.44 362 TYR A N 1
ATOM 2779 C CA . TYR A 1 362 ? 17.094 15.492 9.203 1 98.44 362 TYR A CA 1
ATOM 2780 C C . TYR A 1 362 ? 17.531 14.586 8.062 1 98.44 362 TYR A C 1
ATOM 2782 O O . TYR A 1 362 ? 16.922 14.609 6.984 1 98.44 362 TYR A O 1
ATOM 2790 N N . ASN A 1 363 ? 18.453 13.68 8.258 1 96.88 363 ASN A N 1
ATOM 2791 C CA . ASN A 1 363 ? 19.031 12.93 7.148 1 96.88 363 ASN A CA 1
ATOM 2792 C C . ASN A 1 363 ? 18.734 11.438 7.27 1 96.88 363 ASN A C 1
ATOM 2794 O O . ASN A 1 363 ? 19.578 10.609 6.914 1 96.88 363 ASN A O 1
ATOM 2798 N N . GLU A 1 364 ? 17.594 11.102 7.82 1 97.69 364 GLU A N 1
ATOM 2799 C CA . GLU A 1 364 ? 17.125 9.711 7.867 1 97.69 364 GLU A CA 1
ATOM 2800 C C . GLU A 1 364 ? 16 9.469 6.867 1 97.69 364 GLU A C 1
ATOM 2802 O O . GLU A 1 364 ? 15.312 10.406 6.461 1 97.69 364 GLU A O 1
ATOM 2807 N N . VAL A 1 365 ? 15.922 8.211 6.469 1 98.12 365 VAL A N 1
ATOM 2808 C CA . VAL A 1 365 ? 14.859 7.797 5.562 1 98.12 365 VAL A CA 1
ATOM 2809 C C . VAL A 1 365 ? 13.586 7.512 6.359 1 98.12 365 VAL A C 1
ATOM 2811 O O . VAL A 1 365 ? 12.477 7.723 5.867 1 98.12 365 VAL A O 1
ATOM 2814 N N . GLU A 1 366 ? 13.766 7.078 7.645 1 98.06 366 GLU A N 1
ATOM 2815 C CA . GLU A 1 366 ? 12.641 6.773 8.523 1 98.06 366 GLU A CA 1
ATOM 2816 C C . GLU A 1 366 ? 11.828 8.023 8.836 1 98.06 366 GLU A C 1
ATOM 2818 O O . GLU A 1 366 ? 12.391 9.102 9.047 1 98.06 366 GLU A O 1
ATOM 2823 N N . PRO A 1 367 ? 10.547 7.816 8.922 1 98.69 367 PRO A N 1
ATOM 2824 C CA . PRO A 1 367 ? 9.711 8.984 9.211 1 98.69 367 PRO A CA 1
ATOM 2825 C C . PRO A 1 367 ? 9.922 9.516 10.625 1 98.69 367 PRO A C 1
ATOM 2827 O O . PRO A 1 367 ? 10.508 8.836 11.469 1 98.69 367 PRO A O 1
ATOM 2830 N N . ILE A 1 368 ? 9.492 10.719 10.852 1 98.88 368 ILE A N 1
ATOM 2831 C CA . ILE A 1 368 ? 9.609 11.344 12.164 1 98.88 368 ILE A CA 1
ATOM 2832 C C . ILE A 1 368 ? 8.281 12.016 12.531 1 98.88 368 ILE A C 1
ATOM 2834 O O . ILE A 1 368 ? 7.68 12.703 11.711 1 98.88 368 ILE A O 1
ATOM 2838 N N . ILE A 1 369 ? 7.832 11.773 13.719 1 98.88 369 ILE A N 1
ATOM 2839 C CA . ILE A 1 369 ? 6.621 12.391 14.242 1 98.88 369 ILE A CA 1
ATOM 2840 C C . ILE A 1 369 ? 6.922 13.828 14.672 1 98.88 369 ILE A C 1
ATOM 2842 O O . ILE A 1 369 ? 7.844 14.07 15.453 1 98.88 369 ILE A O 1
ATOM 2846 N N . LEU A 1 370 ? 6.203 14.719 14.102 1 98.81 370 LEU A N 1
ATOM 2847 C CA . LEU A 1 370 ? 6.25 16.125 14.5 1 98.81 370 LEU A CA 1
ATOM 2848 C C . LEU A 1 370 ? 5.008 16.5 15.289 1 98.81 370 LEU A C 1
ATOM 2850 O O . LEU A 1 370 ? 3.971 16.844 14.711 1 98.81 370 LEU A O 1
ATOM 2854 N N . SER A 1 371 ? 5.129 16.438 16.594 1 98.31 371 SER A N 1
ATOM 2855 C CA . SER A 1 371 ? 3.996 16.656 17.484 1 98.31 371 SER A CA 1
ATOM 2856 C C . SER A 1 371 ? 4.438 17.328 18.781 1 98.31 371 SER A C 1
ATOM 2858 O O . SER A 1 371 ? 5.602 17.234 19.172 1 98.31 371 SER A O 1
ATOM 2860 N N . VAL A 1 372 ? 3.463 17.984 19.406 1 98.31 372 VAL A N 1
ATOM 2861 C CA . VAL A 1 372 ? 3.654 18.375 20.797 1 98.31 372 VAL A CA 1
ATOM 2862 C C . VAL A 1 372 ? 3.771 17.141 21.672 1 98.31 372 VAL A C 1
ATOM 2864 O O . VAL A 1 372 ? 3.541 16.016 21.219 1 98.31 372 VAL A O 1
ATOM 2867 N N . GLY A 1 373 ? 4.125 17.344 22.891 1 96.75 373 GLY A N 1
ATOM 2868 C CA . GLY A 1 373 ? 4.324 16.219 23.797 1 96.75 373 GLY A CA 1
ATOM 2869 C C . GLY A 1 373 ? 3.021 15.633 24.312 1 96.75 373 GLY A C 1
ATOM 2870 O O . GLY A 1 373 ? 1.962 16.25 24.172 1 96.75 373 GLY A O 1
ATOM 2871 N N . GLU A 1 374 ? 3.127 14.461 24.922 1 95.88 374 GLU A N 1
ATOM 2872 C CA . GLU A 1 374 ? 1.976 13.789 25.516 1 95.88 374 GLU A CA 1
ATOM 2873 C C . GLU A 1 374 ? 1.332 14.648 26.594 1 95.88 374 GLU A C 1
ATOM 2875 O O . GLU A 1 374 ? 0.113 14.625 26.781 1 95.88 374 GLU A O 1
ATOM 2880 N N . GLU A 1 375 ? 2.123 15.406 27.266 1 94.94 375 GLU A N 1
ATOM 2881 C CA . GLU A 1 375 ? 1.667 16.266 28.344 1 94.94 375 GLU A CA 1
ATOM 2882 C C . GLU A 1 375 ? 0.811 17.406 27.828 1 94.94 375 GLU A C 1
ATOM 2884 O O . GLU A 1 375 ? 0.094 18.062 28.594 1 94.94 375 GLU A O 1
ATOM 2889 N N . ASP A 1 376 ? 0.893 17.641 26.562 1 96.56 376 ASP A N 1
ATOM 2890 C CA . ASP A 1 376 ? 0.172 18.766 25.969 1 96.56 376 ASP A CA 1
ATOM 2891 C C . ASP A 1 376 ? -1.122 18.297 25.312 1 96.56 376 ASP A C 1
ATOM 2893 O O . ASP A 1 376 ? -1.769 19.062 24.594 1 96.56 376 ASP A O 1
ATOM 2897 N N . GLU A 1 377 ? -1.496 17.125 25.547 1 96.19 377 GLU A N 1
ATOM 2898 C CA . GLU A 1 377 ? -2.791 16.641 25.062 1 96.19 377 GLU A CA 1
ATOM 2899 C C . GLU A 1 377 ? -3.936 17.422 25.719 1 96.19 377 GLU A C 1
ATOM 2901 O O . GLU A 1 377 ? -3.887 17.734 26.906 1 96.19 377 GLU A O 1
ATOM 2906 N N . VAL A 1 378 ? -4.969 17.703 24.875 1 97.06 378 VAL A N 1
ATOM 2907 C CA . VAL A 1 378 ? -6.137 18.406 25.406 1 97.06 378 VAL A CA 1
ATOM 2908 C C . VAL A 1 378 ? -7.41 17.672 24.984 1 97.06 378 VAL A C 1
ATOM 2910 O O . VAL A 1 378 ? -7.465 17.078 23.906 1 97.06 378 VAL A O 1
ATOM 2913 N N . SER A 1 379 ? -8.391 17.734 25.844 1 95.94 379 SER A N 1
ATOM 2914 C CA . SER A 1 379 ? -9.688 17.172 25.484 1 95.94 379 SER A CA 1
ATOM 2915 C C . SER A 1 379 ? -10.43 18.078 24.5 1 95.94 379 SER A C 1
ATOM 2917 O O . SER A 1 379 ? -10.102 19.266 24.375 1 95.94 379 SER A O 1
ATOM 2919 N N . ILE A 1 380 ? -11.359 17.516 23.859 1 94.69 380 ILE A N 1
ATOM 2920 C CA . ILE A 1 380 ? -12.195 18.312 22.969 1 94.69 380 ILE A CA 1
ATOM 2921 C C . ILE A 1 380 ? -12.906 19.406 23.766 1 94.69 380 ILE A C 1
ATOM 2923 O O . ILE A 1 380 ? -13.109 20.516 23.281 1 94.69 380 ILE A O 1
ATOM 2927 N N . GLN A 1 381 ? -13.312 19.094 24.969 1 95.56 381 GLN A N 1
ATOM 2928 C CA . GLN A 1 381 ? -13.914 20.094 25.844 1 95.56 381 GLN A CA 1
ATOM 2929 C C . GLN A 1 381 ? -12.953 21.25 26.109 1 95.56 381 GLN A C 1
ATOM 2931 O O . GLN A 1 381 ? -13.336 22.422 26.016 1 95.56 381 GLN A O 1
ATOM 2936 N N . GLU A 1 382 ? -11.75 20.938 26.453 1 97 382 GLU A N 1
ATOM 2937 C CA . GLU A 1 382 ? -10.742 21.969 26.688 1 97 382 GLU A CA 1
ATOM 2938 C C . GLU A 1 382 ? -10.492 22.797 25.422 1 97 382 GLU A C 1
ATOM 2940 O O . GLU A 1 382 ? -10.273 24 25.5 1 97 382 GLU A O 1
ATOM 2945 N N . ALA A 1 383 ? -10.484 22.125 24.281 1 97.25 383 ALA A N 1
ATOM 2946 C CA . ALA A 1 383 ? -10.344 22.828 23.016 1 97.25 383 ALA A CA 1
ATOM 2947 C C . ALA A 1 383 ? -11.5 23.797 22.781 1 97.25 383 ALA A C 1
ATOM 2949 O O . ALA A 1 383 ? -11.297 24.938 22.359 1 97.25 383 ALA A O 1
ATOM 2950 N N . ALA A 1 384 ? -12.688 23.328 23.094 1 96.56 384 ALA A N 1
ATOM 2951 C CA . ALA A 1 384 ? -13.867 24.172 22.953 1 96.56 384 ALA A CA 1
ATOM 2952 C C . ALA A 1 384 ? -13.781 25.375 23.875 1 96.56 384 ALA A C 1
ATOM 2954 O O . ALA A 1 384 ? -14.102 26.5 23.469 1 96.56 384 ALA A O 1
ATOM 2955 N N . GLU A 1 385 ? -13.383 25.156 25.016 1 96.81 385 GLU A N 1
ATOM 2956 C CA . GLU A 1 385 ? -13.234 26.234 25.984 1 96.81 385 GLU A CA 1
ATOM 2957 C C . GLU A 1 385 ? -12.203 27.266 25.516 1 96.81 385 GLU A C 1
ATOM 2959 O O . GLU A 1 385 ? -12.398 28.469 25.688 1 96.81 385 GLU A O 1
ATOM 2964 N N . ALA A 1 386 ? -11.141 26.766 24.984 1 98.06 386 ALA A N 1
ATOM 2965 C CA . ALA A 1 386 ? -10.109 27.656 24.469 1 98.06 386 ALA A CA 1
ATOM 2966 C C . ALA A 1 386 ? -10.664 28.531 23.344 1 98.06 386 ALA A C 1
ATOM 2968 O O . ALA A 1 386 ? -10.359 29.719 23.266 1 98.06 386 ALA A O 1
ATOM 2969 N N . VAL A 1 387 ? -11.445 27.922 22.484 1 98.25 387 VAL A N 1
ATOM 2970 C CA . VAL A 1 387 ? -12.039 28.672 21.375 1 98.25 387 VAL A CA 1
ATOM 2971 C C . VAL A 1 387 ? -13.031 29.703 21.906 1 98.25 387 VAL A C 1
ATOM 2973 O O . VAL A 1 387 ? -13.055 30.844 21.453 1 98.25 387 VAL A O 1
ATOM 2976 N N . VAL A 1 388 ? -13.883 29.312 22.859 1 97.62 388 VAL A N 1
ATOM 2977 C CA . VAL A 1 388 ? -14.875 30.188 23.484 1 97.62 388 VAL A CA 1
ATOM 2978 C C . VAL A 1 388 ? -14.18 31.406 24.094 1 97.62 388 VAL A C 1
ATOM 2980 O O . VAL A 1 388 ? -14.633 32.531 23.922 1 97.62 388 VAL A O 1
ATOM 2983 N N . GLU A 1 389 ? -13.109 31.141 24.766 1 97.75 389 GLU A N 1
ATOM 2984 C CA . GLU A 1 389 ? -12.328 32.219 25.375 1 97.75 389 GLU A CA 1
ATOM 2985 C C . GLU A 1 389 ? -11.719 33.125 24.328 1 97.75 389 GLU A C 1
ATOM 2987 O O . GLU A 1 389 ? -11.805 34.344 24.438 1 97.75 389 GLU A O 1
ATOM 2992 N N . ALA A 1 390 ? -11.125 32.562 23.328 1 98.19 390 ALA A N 1
ATOM 2993 C CA . ALA A 1 390 ? -10.438 33.312 22.281 1 98.19 390 ALA A CA 1
ATOM 2994 C C . ALA A 1 390 ? -11.422 34.219 21.516 1 98.19 390 ALA A C 1
ATOM 2996 O O . ALA A 1 390 ? -11.062 35.312 21.078 1 98.19 390 ALA A O 1
ATOM 2997 N N . MET A 1 391 ? -12.633 33.75 21.391 1 97.31 391 MET A N 1
ATOM 2998 C CA . MET A 1 391 ? -13.633 34.469 20.594 1 97.31 391 MET A CA 1
ATOM 2999 C C . MET A 1 391 ? -14.508 35.344 21.484 1 97.31 391 MET A C 1
ATOM 3001 O O . MET A 1 391 ? -15.422 36.031 20.984 1 97.31 391 MET A O 1
ATOM 3005 N N . ASP A 1 392 ? -14.234 35.312 22.719 1 96.56 392 ASP A N 1
ATOM 3006 C CA . ASP A 1 392 ? -15.023 36.062 23.688 1 96.56 392 ASP A CA 1
ATOM 3007 C C . ASP A 1 392 ? -16.516 35.75 23.562 1 96.56 392 ASP A C 1
ATOM 3009 O O . ASP A 1 392 ? -17.344 36.656 23.438 1 96.56 392 ASP A O 1
ATOM 3013 N N . PHE A 1 393 ? -16.766 34.469 23.453 1 97.12 393 PHE A N 1
ATOM 3014 C CA . PHE A 1 393 ? -18.141 34 23.375 1 97.12 393 PHE A CA 1
ATOM 3015 C C . PHE A 1 393 ? -18.719 33.812 24.781 1 97.12 393 PHE A C 1
ATOM 3017 O O . PHE A 1 393 ? -18.109 33.188 25.641 1 97.12 393 PHE A O 1
ATOM 3024 N N . HIS A 1 394 ? -19.922 34.281 25 1 94.75 394 HIS A N 1
ATOM 3025 C CA . HIS A 1 394 ? -20.516 34.281 26.344 1 94.75 394 HIS A CA 1
ATOM 3026 C C . HIS A 1 394 ? -21.844 33.5 26.344 1 94.75 394 HIS A C 1
ATOM 3028 O O . HIS A 1 394 ? -22.562 33.531 27.344 1 94.75 394 HIS A O 1
ATOM 3034 N N . GLY A 1 395 ? -22.141 32.844 25.328 1 94.06 395 GLY A N 1
ATOM 3035 C CA . GLY A 1 395 ? -23.359 32.062 25.281 1 94.06 395 GLY A CA 1
ATOM 3036 C C . GLY A 1 395 ? -23.219 30.703 25.953 1 94.06 395 GLY A C 1
ATOM 3037 O O . GLY A 1 395 ? -22.141 30.375 26.469 1 94.06 395 GLY A O 1
ATOM 3038 N N . ASP A 1 396 ? -24.344 29.953 25.844 1 94.94 396 ASP A N 1
ATOM 3039 C CA . ASP A 1 396 ? -24.359 28.625 26.453 1 94.94 396 ASP A CA 1
ATOM 3040 C C . ASP A 1 396 ? -23.594 27.625 25.594 1 94.94 396 ASP A C 1
ATOM 3042 O O . ASP A 1 396 ? -23.641 27.672 24.375 1 94.94 396 ASP A O 1
ATOM 3046 N N . VAL A 1 397 ? -22.875 26.812 26.281 1 94.69 397 VAL A N 1
ATOM 3047 C CA . VAL A 1 397 ? -22.156 25.703 25.641 1 94.69 397 VAL A CA 1
ATOM 3048 C C . VAL A 1 397 ? -22.781 24.375 26.062 1 94.69 397 VAL A C 1
ATOM 3050 O O . VAL A 1 397 ? -22.875 24.062 27.25 1 94.69 397 VAL A O 1
ATOM 3053 N N . THR A 1 398 ? -23.266 23.609 25.078 1 94.19 398 THR A N 1
ATOM 3054 C CA . THR A 1 398 ? -23.859 22.312 25.344 1 94.19 398 THR A CA 1
ATOM 3055 C C . THR A 1 398 ? -23.109 21.203 24.594 1 94.19 398 THR A C 1
ATOM 3057 O O . THR A 1 398 ? -22.562 21.438 23.516 1 94.19 398 THR A O 1
ATOM 3060 N N . PHE A 1 399 ? -23.062 20.016 25.25 1 93.25 399 PHE A N 1
ATOM 3061 C CA . PHE A 1 399 ? -22.453 18.844 24.641 1 93.25 399 PHE A CA 1
ATOM 3062 C C . PHE A 1 399 ? -23.516 17.844 24.188 1 93.25 399 PHE A C 1
ATOM 3064 O O . PHE A 1 399 ? -24.328 17.391 25 1 93.25 399 PHE A O 1
ATOM 3071 N N . ASP A 1 400 ? -23.531 17.594 22.906 1 91.56 400 ASP A N 1
ATOM 3072 C CA . ASP A 1 400 ? -24.5 16.656 22.344 1 91.56 400 ASP A CA 1
ATOM 3073 C C . ASP A 1 400 ? -23.969 15.227 22.391 1 91.56 400 ASP A C 1
ATOM 3075 O O . ASP A 1 400 ? -23.359 14.75 21.422 1 91.56 400 ASP A O 1
ATOM 3079 N N . THR A 1 401 ? -24.266 14.477 23.344 1 90.19 401 THR A N 1
ATOM 3080 C CA . THR A 1 401 ? -23.719 13.148 23.609 1 90.19 401 THR A CA 1
ATOM 3081 C C . THR A 1 401 ? -24.375 12.109 22.703 1 90.19 401 THR A C 1
ATOM 3083 O O . THR A 1 401 ? -23.984 10.938 22.719 1 90.19 401 THR A O 1
ATOM 3086 N N . THR A 1 402 ? -25.344 12.523 21.891 1 88 402 THR A N 1
ATOM 3087 C CA . THR A 1 402 ? -25.938 11.602 20.922 1 88 402 THR A CA 1
ATOM 3088 C C . THR A 1 402 ? -25 11.391 19.734 1 88 402 THR A C 1
ATOM 3090 O O . THR A 1 402 ? -25.156 10.422 18.984 1 88 402 THR A O 1
ATOM 3093 N N . LYS A 1 403 ? -24.156 12.273 19.625 1 81 403 LYS A N 1
ATOM 3094 C CA . LYS A 1 403 ? -23.141 12.164 18.578 1 81 403 LYS A CA 1
ATOM 3095 C C . LYS A 1 403 ? -21.922 11.406 19.078 1 81 403 LYS A C 1
ATOM 3097 O O . LYS A 1 403 ? -21.594 11.461 20.266 1 81 403 LYS A O 1
ATOM 3102 N N . SER A 1 404 ? -21.297 10.672 18.188 1 76.38 404 SER A N 1
ATOM 3103 C CA . SER A 1 404 ? -20.188 9.797 18.531 1 76.38 404 SER A CA 1
ATOM 3104 C C . SER A 1 404 ? -18.953 10.602 18.938 1 76.38 404 SER A C 1
ATOM 3106 O O . SER A 1 404 ? -18.688 11.664 18.375 1 76.38 404 SER A O 1
ATOM 3108 N N . ASP A 1 405 ? -18.172 10.078 19.969 1 81.31 405 ASP A N 1
ATOM 3109 C CA . ASP A 1 405 ? -16.891 10.641 20.391 1 81.31 405 ASP A CA 1
ATOM 3110 C C . ASP A 1 405 ? -15.781 10.281 19.406 1 81.31 405 ASP A C 1
ATOM 3112 O O . ASP A 1 405 ? -14.734 10.922 19.391 1 81.31 405 ASP A O 1
ATOM 3116 N N . GLY A 1 406 ? -16.016 9.43 18.5 1 71.62 406 GLY A N 1
ATOM 3117 C CA . GLY A 1 406 ? -14.922 8.914 17.703 1 71.62 406 GLY A CA 1
ATOM 3118 C C . GLY A 1 406 ? -13.844 8.25 18.531 1 71.62 406 GLY A C 1
ATOM 3119 O O . GLY A 1 406 ? -14.133 7.641 19.562 1 71.62 406 GLY A O 1
ATOM 3120 N N . GLN A 1 407 ? -12.672 8.195 18.078 1 76.62 407 GLN A N 1
ATOM 3121 C CA . GLN A 1 407 ? -11.531 7.609 18.781 1 76.62 407 GLN A CA 1
ATOM 3122 C C . GLN A 1 407 ? -11.172 8.43 20.016 1 76.62 407 GLN A C 1
ATOM 3124 O O . GLN A 1 407 ? -11.047 9.648 19.938 1 76.62 407 GLN A O 1
ATOM 3129 N N . PHE A 1 408 ? -11.117 7.734 21.203 1 77.62 408 PHE A N 1
ATOM 3130 C CA . PHE A 1 408 ? -10.891 8.422 22.469 1 77.62 408 PHE A CA 1
ATOM 3131 C C . PHE A 1 408 ? -9.555 9.148 22.453 1 77.62 408 PHE A C 1
ATOM 3133 O O . PHE A 1 408 ? -9.477 10.32 22.828 1 77.62 408 PHE A O 1
ATOM 3140 N N . LYS A 1 409 ? -8.555 8.312 22.125 1 82.44 409 LYS A N 1
ATOM 3141 C CA . LYS A 1 409 ? -7.254 8.977 22.031 1 82.44 409 LYS A CA 1
ATOM 3142 C C . LYS A 1 409 ? -6.332 8.25 21.062 1 82.44 409 LYS A C 1
ATOM 3144 O O . LYS A 1 409 ? -6.527 7.066 20.781 1 82.44 409 LYS A O 1
ATOM 3149 N N . LYS A 1 410 ? -5.398 8.977 20.469 1 88.25 410 LYS A N 1
ATOM 3150 C CA . LYS A 1 410 ? -4.305 8.492 19.625 1 88.25 410 LYS A CA 1
ATOM 3151 C C . LYS A 1 410 ? -3.008 9.234 19.938 1 88.25 410 LYS A C 1
ATOM 3153 O O . LYS A 1 410 ? -2.469 9.93 19.078 1 88.25 410 LYS A O 1
ATOM 3158 N N . THR A 1 411 ? -2.52 8.953 21.141 1 96.69 411 THR A N 1
ATOM 3159 C CA . THR A 1 411 ? -1.361 9.672 21.656 1 96.69 411 THR A CA 1
ATOM 3160 C C . THR A 1 411 ? -0.095 9.266 20.906 1 96.69 411 THR A C 1
ATOM 3162 O O . THR A 1 411 ? 0.197 8.078 20.766 1 96.69 411 THR A O 1
ATOM 3165 N N . ALA A 1 412 ? 0.568 10.266 20.406 1 98.12 412 ALA A N 1
ATOM 3166 C CA . ALA A 1 412 ? 1.822 10.031 19.688 1 98.12 412 ALA A CA 1
ATOM 3167 C C . ALA A 1 412 ? 3.018 10.492 20.516 1 98.12 412 ALA A C 1
ATOM 3169 O O . ALA A 1 412 ? 2.963 11.531 21.188 1 98.12 412 ALA A O 1
ATOM 3170 N N . SER A 1 413 ? 4.062 9.711 20.531 1 98.31 413 SER A N 1
ATOM 3171 C CA . SER A 1 413 ? 5.309 10.094 21.188 1 98.31 413 SER A CA 1
ATOM 3172 C C . SER A 1 413 ? 6.141 11.016 20.297 1 98.31 413 SER A C 1
ATOM 3174 O O . SER A 1 413 ? 6.328 10.742 19.109 1 98.31 413 SER A O 1
ATOM 3176 N N . ASN A 1 414 ? 6.625 12.102 20.859 1 98.31 414 ASN A N 1
ATOM 3177 C CA . ASN A 1 414 ? 7.555 12.945 20.125 1 98.31 414 ASN A CA 1
ATOM 3178 C C . ASN A 1 414 ? 8.992 12.742 20.578 1 98.31 414 ASN A C 1
ATOM 3180 O O . ASN A 1 414 ? 9.828 13.633 20.438 1 98.31 414 ASN A O 1
ATOM 3184 N N . GLY A 1 415 ? 9.211 11.57 21.188 1 98.44 415 GLY A N 1
ATOM 3185 C CA . GLY A 1 415 ? 10.531 11.258 21.703 1 98.44 415 GLY A CA 1
ATOM 3186 C C . GLY A 1 415 ? 11.633 11.43 20.672 1 98.44 415 GLY A C 1
ATOM 3187 O O . GLY A 1 415 ? 12.68 12 20.984 1 98.44 415 GLY A O 1
ATOM 3188 N N . LYS A 1 416 ? 11.492 10.953 19.5 1 98.62 416 LYS A N 1
ATOM 3189 C CA . LYS A 1 416 ? 12.492 11.078 18.453 1 98.62 416 LYS A CA 1
ATOM 3190 C C . LYS A 1 416 ? 12.758 12.539 18.109 1 98.62 416 LYS A C 1
ATOM 3192 O O . LYS A 1 416 ? 13.914 12.953 17.969 1 98.62 416 LYS A O 1
ATOM 3197 N N . LEU A 1 417 ? 11.719 13.328 17.969 1 98.81 417 LEU A N 1
ATOM 3198 C CA . LEU A 1 417 ? 11.867 14.758 17.703 1 98.81 417 LEU A CA 1
ATOM 3199 C C . LEU A 1 417 ? 12.68 15.43 18.812 1 98.81 417 LEU A C 1
ATOM 3201 O O . LEU A 1 417 ? 13.609 16.188 18.531 1 98.81 417 LEU A O 1
ATOM 3205 N N . ARG A 1 418 ? 12.383 15.117 20.047 1 98.69 418 ARG A N 1
ATOM 3206 C CA . ARG A 1 418 ? 13.031 15.734 21.188 1 98.69 418 ARG A CA 1
ATOM 3207 C C . ARG A 1 418 ? 14.5 15.328 21.281 1 98.69 418 ARG A C 1
ATOM 3209 O O . ARG A 1 418 ? 15.336 16.094 21.75 1 98.69 418 ARG A O 1
ATOM 3216 N N . ALA A 1 419 ? 14.773 14.156 20.812 1 98.5 419 ALA A N 1
ATOM 3217 C CA . ALA A 1 419 ? 16.172 13.742 20.766 1 98.5 419 ALA A CA 1
ATOM 3218 C C . ALA A 1 419 ? 16.984 14.625 19.812 1 98.5 419 ALA A C 1
ATOM 3220 O O . ALA A 1 419 ? 18.156 14.906 20.062 1 98.5 419 ALA A O 1
ATOM 3221 N N . TYR A 1 420 ? 16.391 15.094 18.75 1 98.5 420 TYR A N 1
ATOM 3222 C CA . TYR A 1 420 ? 17.047 15.953 17.781 1 98.5 420 TYR A CA 1
ATOM 3223 C C . TYR A 1 420 ? 16.984 17.422 18.219 1 98.5 420 TYR A C 1
ATOM 3225 O O . TYR A 1 420 ? 17.953 18.172 18.062 1 98.5 420 TYR A O 1
ATOM 3233 N N . LEU A 1 421 ? 15.734 17.781 18.672 1 98.44 421 LEU A N 1
ATOM 3234 C CA . LEU A 1 421 ? 15.477 19.172 19.016 1 98.44 421 LEU A CA 1
ATOM 3235 C C . LEU A 1 421 ? 14.961 19.297 20.438 1 98.44 421 LEU A C 1
ATOM 3237 O O . LEU A 1 421 ? 13.805 19.688 20.656 1 98.44 421 LEU A O 1
ATOM 3241 N N . PRO A 1 422 ? 15.789 19.156 21.406 1 97.56 422 PRO A N 1
ATOM 3242 C CA . PRO A 1 422 ? 15.328 19.203 22.797 1 97.56 422 PRO A CA 1
ATOM 3243 C C . PRO A 1 422 ? 14.82 20.594 23.203 1 97.56 422 PRO A C 1
ATOM 3245 O O . PRO A 1 422 ? 13.977 20.703 24.094 1 97.56 422 PRO A O 1
ATOM 3248 N N . ASP A 1 423 ? 15.234 21.625 22.484 1 97.06 423 ASP A N 1
ATOM 3249 C CA . ASP A 1 423 ? 14.93 22.984 22.938 1 97.06 423 ASP A CA 1
ATOM 3250 C C . ASP A 1 423 ? 13.859 23.625 22.062 1 97.06 423 ASP A C 1
ATOM 3252 O O . ASP A 1 423 ? 13.578 24.812 22.188 1 97.06 423 ASP A O 1
ATOM 3256 N N . PHE A 1 424 ? 13.352 22.891 21.109 1 98.12 424 PHE A N 1
ATOM 3257 C CA . PHE A 1 424 ? 12.297 23.469 20.281 1 98.12 424 PHE A CA 1
ATOM 3258 C C . PHE A 1 424 ? 11.086 23.844 21.125 1 98.12 424 PHE A C 1
ATOM 3260 O O . PHE A 1 424 ? 10.625 23.047 21.938 1 98.12 424 PHE A O 1
ATOM 3267 N N . ARG A 1 425 ? 10.594 25.016 20.969 1 97.94 425 ARG A N 1
ATOM 3268 C CA . ARG A 1 425 ? 9.438 25.484 21.734 1 97.94 425 ARG A CA 1
ATOM 3269 C C . ARG A 1 425 ? 8.203 25.594 20.844 1 97.94 425 ARG A C 1
ATOM 3271 O O . ARG A 1 425 ? 8.195 26.359 19.875 1 97.94 425 ARG A O 1
ATOM 3278 N N . PHE A 1 426 ? 7.23 24.922 21.25 1 98.62 426 PHE A N 1
ATOM 3279 C CA . PHE A 1 426 ? 5.949 25.016 20.562 1 98.62 426 PHE A CA 1
ATOM 3280 C C . PHE A 1 426 ? 5.168 26.234 21.047 1 98.62 426 PHE A C 1
ATOM 3282 O O . PHE A 1 426 ? 5.262 26.625 22.203 1 98.62 426 PHE A O 1
ATOM 3289 N N . THR A 1 427 ? 4.402 26.828 20.109 1 98.62 427 THR A N 1
ATOM 3290 C CA . THR A 1 427 ? 3.453 27.859 20.516 1 98.62 427 THR A CA 1
ATOM 3291 C C . THR A 1 427 ? 2.432 27.297 21.5 1 98.62 427 THR A C 1
ATOM 3293 O O . THR A 1 427 ? 1.828 26.25 21.25 1 98.62 427 THR A O 1
ATOM 3296 N N . PRO A 1 428 ? 2.301 27.969 22.641 1 98.12 428 PRO A N 1
ATOM 3297 C CA . PRO A 1 428 ? 1.29 27.484 23.578 1 98.12 428 PRO A CA 1
ATOM 3298 C C . PRO A 1 428 ? -0.091 27.344 22.938 1 98.12 428 PRO A C 1
ATOM 3300 O O . PRO A 1 428 ? -0.489 28.203 22.125 1 98.12 428 PRO A O 1
ATOM 3303 N N . PHE A 1 429 ? -0.849 26.328 23.375 1 98.38 429 PHE A N 1
ATOM 3304 C CA . PHE A 1 429 ? -2.094 25.922 22.734 1 98.38 429 PHE A CA 1
ATOM 3305 C C . PHE A 1 429 ? -3.078 27.094 22.703 1 98.38 429 PHE A C 1
ATOM 3307 O O . PHE A 1 429 ? -3.637 27.406 21.641 1 98.38 429 PHE A O 1
ATOM 3314 N N . LYS A 1 430 ? -3.279 27.75 23.766 1 98.25 430 LYS A N 1
ATOM 3315 C CA . LYS A 1 430 ? -4.25 28.828 23.859 1 98.25 430 LYS A CA 1
ATOM 3316 C C . LYS A 1 430 ? -3.85 30 22.969 1 98.25 430 LYS A C 1
ATOM 3318 O O . LYS A 1 430 ? -4.707 30.656 22.359 1 98.25 430 LYS A O 1
ATOM 3323 N N . GLN A 1 431 ? -2.58 30.266 22.938 1 98.56 431 GLN A N 1
ATOM 3324 C CA . GLN A 1 431 ? -2.094 31.312 22.047 1 98.56 431 GLN A CA 1
ATOM 3325 C C . GLN A 1 431 ? -2.359 30.969 20.578 1 98.56 431 GLN A C 1
ATOM 3327 O O . GLN A 1 431 ? -2.818 31.812 19.812 1 98.56 431 GLN A O 1
ATOM 3332 N N . ALA A 1 432 ? -2.027 29.75 20.203 1 98.75 432 ALA A N 1
ATOM 3333 C CA . ALA A 1 432 ? -2.246 29.297 18.828 1 98.75 432 ALA A CA 1
ATOM 3334 C C . ALA A 1 432 ? -3.725 29.375 18.453 1 98.75 432 ALA A C 1
ATOM 3336 O O . ALA A 1 432 ? -4.074 29.766 17.344 1 98.75 432 ALA A O 1
ATOM 3337 N N . VAL A 1 433 ? -4.59 28.984 19.391 1 98.69 433 VAL A N 1
ATOM 3338 C CA . VAL A 1 433 ? -6.031 29.031 19.156 1 98.69 433 VAL A CA 1
ATOM 3339 C C . VAL A 1 433 ? -6.48 30.484 18.984 1 98.69 433 VAL A C 1
ATOM 3341 O O . VAL A 1 433 ? -7.242 30.797 18.062 1 98.69 433 VAL A O 1
ATOM 3344 N N . LYS A 1 434 ? -6.004 31.359 19.828 1 98.62 434 LYS A N 1
ATOM 3345 C CA . LYS A 1 434 ? -6.352 32.781 19.75 1 98.62 434 LYS A CA 1
ATOM 3346 C C . LYS A 1 434 ? -5.961 33.375 18.391 1 98.62 434 LYS A C 1
ATOM 3348 O O . LYS A 1 434 ? -6.75 34.062 17.766 1 98.62 434 LYS A O 1
ATOM 3353 N N . GLU A 1 435 ? -4.758 33.031 17.984 1 98.56 435 GLU A N 1
ATOM 3354 C CA . GLU A 1 435 ? -4.262 33.531 16.703 1 98.56 435 GLU A CA 1
ATOM 3355 C C . GLU A 1 435 ? -5.082 32.969 15.531 1 98.56 435 GLU A C 1
ATOM 3357 O O . GLU A 1 435 ? -5.352 33.688 14.562 1 98.56 435 GLU A O 1
ATOM 3362 N N . THR A 1 436 ? -5.465 31.719 15.625 1 98.69 436 THR A N 1
ATOM 3363 C CA . THR A 1 436 ? -6.25 31.078 14.57 1 98.69 436 THR A CA 1
ATOM 3364 C C . THR A 1 436 ? -7.652 31.688 14.508 1 98.69 436 THR A C 1
ATOM 3366 O O . THR A 1 436 ? -8.164 31.969 13.43 1 98.69 436 THR A O 1
ATOM 3369 N N . CYS A 1 437 ? -8.281 31.891 15.68 1 98.44 437 CYS A N 1
ATOM 3370 C CA . CYS A 1 437 ? -9.602 32.5 15.758 1 98.44 437 CYS A CA 1
ATOM 3371 C C . CYS A 1 437 ? -9.586 33.906 15.188 1 98.44 437 CYS A C 1
ATOM 3373 O O . CYS A 1 437 ? -10.492 34.281 14.445 1 98.44 437 CYS A O 1
ATOM 3375 N N . ALA A 1 438 ? -8.562 34.688 15.57 1 98.19 438 ALA A N 1
ATOM 3376 C CA . ALA A 1 438 ? -8.43 36.062 15.062 1 98.19 438 ALA A CA 1
ATOM 3377 C C . ALA A 1 438 ? -8.312 36.062 13.539 1 98.19 438 ALA A C 1
ATOM 3379 O O . ALA A 1 438 ? -8.961 36.844 12.867 1 98.19 438 ALA A O 1
ATOM 3380 N N . TRP A 1 439 ? -7.492 35.156 13.016 1 98.19 439 TRP A N 1
ATOM 3381 C CA . TRP A 1 439 ? -7.34 35.062 11.562 1 98.19 439 TRP A CA 1
ATOM 3382 C C . TRP A 1 439 ? -8.672 34.75 10.898 1 98.19 439 TRP A C 1
ATOM 3384 O O . TRP A 1 439 ? -9.031 35.344 9.883 1 98.19 439 TRP A O 1
ATOM 3394 N N . PHE A 1 440 ? -9.359 33.75 11.445 1 98 440 PHE A N 1
ATOM 3395 C CA . PHE A 1 440 ? -10.633 33.312 10.883 1 98 440 PHE A CA 1
ATOM 3396 C C . PHE A 1 440 ? -11.633 34.469 10.859 1 98 440 PHE A C 1
ATOM 3398 O O . PHE A 1 440 ? -12.305 34.688 9.852 1 98 440 PHE A O 1
ATOM 3405 N N . THR A 1 441 ? -11.703 35.219 11.945 1 96.69 441 THR A N 1
ATOM 3406 C CA . THR A 1 441 ? -12.648 36.312 12.055 1 96.69 441 THR A CA 1
ATOM 3407 C C . THR A 1 441 ? -12.297 37.438 11.055 1 96.69 441 THR A C 1
ATOM 3409 O O . THR A 1 441 ? -13.172 37.938 10.367 1 96.69 441 THR A O 1
ATOM 3412 N N . ASP A 1 442 ? -11.031 37.688 10.93 1 97.25 442 ASP A N 1
ATOM 3413 C CA . ASP A 1 442 ? -10.57 38.75 10.047 1 97.25 442 ASP A CA 1
ATOM 3414 C C . ASP A 1 442 ? -10.727 38.375 8.586 1 97.25 442 ASP A C 1
ATOM 3416 O O . ASP A 1 442 ? -10.82 39.219 7.707 1 97.25 442 ASP A O 1
ATOM 3420 N N . ASN A 1 443 ? -10.758 37.031 8.305 1 97.38 443 ASN A N 1
ATOM 3421 C CA . ASN A 1 443 ? -10.781 36.562 6.93 1 97.38 443 ASN A CA 1
ATOM 3422 C C . ASN A 1 443 ? -12.031 35.719 6.648 1 97.38 443 ASN A C 1
ATOM 3424 O O . ASN A 1 443 ? -12.023 34.875 5.77 1 97.38 443 ASN A O 1
ATOM 3428 N N . TYR A 1 444 ? -13.07 35.969 7.375 1 95.56 444 TYR A N 1
ATOM 3429 C CA . TYR A 1 444 ? -14.266 35.125 7.336 1 95.56 444 TYR A CA 1
ATOM 3430 C C . TYR A 1 444 ? -14.805 35 5.918 1 95.56 444 TYR A C 1
ATOM 3432 O O . TYR A 1 444 ? -15.203 33.906 5.484 1 95.56 444 TYR A O 1
ATOM 3440 N N . GLU A 1 445 ? -14.797 36.094 5.141 1 93.69 445 GLU A N 1
ATOM 3441 C CA . GLU A 1 445 ? -15.383 36.125 3.803 1 93.69 445 GLU A CA 1
ATOM 3442 C C . GLU A 1 445 ? -14.555 35.281 2.83 1 93.69 445 GLU A C 1
ATOM 3444 O O . GLU A 1 445 ? -15.094 34.688 1.894 1 93.69 445 GLU A O 1
ATOM 3449 N N . GLN A 1 446 ? -13.242 35.094 3.043 1 92.56 446 GLN A N 1
ATOM 3450 C CA . GLN A 1 446 ? -12.344 34.438 2.111 1 92.56 446 GLN A CA 1
ATOM 3451 C C . GLN A 1 446 ? -11.984 33.031 2.604 1 92.56 446 GLN A C 1
ATOM 3453 O O . GLN A 1 446 ? -11.477 32.219 1.837 1 92.56 446 GLN A O 1
ATOM 3458 N N . ALA A 1 447 ? -12.227 32.812 3.873 1 92.31 447 ALA A N 1
ATOM 3459 C CA . ALA A 1 447 ? -11.82 31.531 4.473 1 92.31 447 ALA A CA 1
ATOM 3460 C C . ALA A 1 447 ? -12.594 30.359 3.865 1 92.31 447 ALA A C 1
ATOM 3462 O O . ALA A 1 447 ? -13.758 30.516 3.477 1 92.31 447 ALA A O 1
ATOM 3463 N N . ARG A 1 448 ? -11.914 29.25 3.672 1 84 448 ARG A N 1
ATOM 3464 C CA . ARG A 1 448 ? -12.594 28.016 3.283 1 84 448 ARG A CA 1
ATOM 3465 C C . ARG A 1 448 ? -13.562 27.562 4.371 1 84 448 ARG A C 1
ATOM 3467 O O . ARG A 1 448 ? -13.148 27.266 5.496 1 84 448 ARG A O 1
ATOM 3474 N N . LYS A 1 449 ? -14.891 27.5 3.957 1 83 449 LYS A N 1
ATOM 3475 C CA . LYS A 1 449 ? -15.883 27.172 4.98 1 83 449 LYS A CA 1
ATOM 3476 C C . LYS A 1 449 ? -17.125 26.562 4.355 1 83 449 LYS A C 1
ATOM 3478 O O . LYS A 1 449 ? -17.406 26.766 3.174 1 83 449 LYS A O 1
ATOM 3483 N N . MET B 1 1 ? 64.688 -18.859 17.719 1 18.8 1 MET B N 1
ATOM 3484 C CA . MET B 1 1 ? 64.688 -18.875 16.25 1 18.8 1 MET B CA 1
ATOM 3485 C C . MET B 1 1 ? 63.312 -18.656 15.672 1 18.8 1 MET B C 1
ATOM 3487 O O . MET B 1 1 ? 63.125 -18.688 14.453 1 18.8 1 MET B O 1
ATOM 3491 N N . TRP B 1 2 ? 62.344 -18.812 16.609 1 21.03 2 TRP B N 1
ATOM 3492 C CA . TRP B 1 2 ? 61.031 -19.266 16.156 1 21.03 2 TRP B CA 1
ATOM 3493 C C . TRP B 1 2 ? 60.375 -18.25 15.219 1 21.03 2 TRP B C 1
ATOM 3495 O O . TRP B 1 2 ? 60.75 -17.062 15.242 1 21.03 2 TRP B O 1
ATOM 3505 N N . ARG B 1 3 ? 59.344 -18.703 14.641 1 20.52 3 ARG B N 1
ATOM 3506 C CA . ARG B 1 3 ? 58.625 -18.719 13.375 1 20.52 3 ARG B CA 1
ATOM 3507 C C . ARG B 1 3 ? 57.656 -17.547 13.273 1 20.52 3 ARG B C 1
ATOM 3509 O O . ARG B 1 3 ? 56.625 -17.531 13.953 1 20.52 3 ARG B O 1
ATOM 3516 N N . PRO B 1 4 ? 58.156 -16.328 13.281 1 22.59 4 PRO B N 1
ATOM 3517 C CA . PRO B 1 4 ? 57.469 -15.039 13.242 1 22.59 4 PRO B CA 1
ATOM 3518 C C . PRO B 1 4 ? 56.562 -14.891 12.031 1 22.59 4 PRO B C 1
ATOM 3520 O O . PRO B 1 4 ? 57.031 -14.828 10.898 1 22.59 4 PRO B O 1
ATOM 3523 N N . VAL B 1 5 ? 55.469 -15.656 12.109 1 19.95 5 VAL B N 1
ATOM 3524 C CA . VAL B 1 5 ? 54.781 -16.125 10.93 1 19.95 5 VAL B CA 1
ATOM 3525 C C . VAL B 1 5 ? 54.094 -14.961 10.227 1 19.95 5 VAL B C 1
ATOM 3527 O O . VAL B 1 5 ? 53.688 -15.062 9.062 1 19.95 5 VAL B O 1
ATOM 3530 N N . PRO B 1 6 ? 53.656 -13.867 11.055 1 21.52 6 PRO B N 1
ATOM 3531 C CA . PRO B 1 6 ? 52.375 -13.461 10.469 1 21.52 6 PRO B CA 1
ATOM 3532 C C . PRO B 1 6 ? 52.531 -12.969 9.031 1 21.52 6 PRO B C 1
ATOM 3534 O O . PRO B 1 6 ? 53.656 -12.672 8.586 1 21.52 6 PRO B O 1
ATOM 3537 N N . GLY B 1 7 ? 51.375 -12.703 8.453 1 20.39 7 GLY B N 1
ATOM 3538 C CA . GLY B 1 7 ? 50.594 -12.68 7.227 1 20.39 7 GLY B CA 1
ATOM 3539 C C . GLY B 1 7 ? 50.875 -11.461 6.367 1 20.39 7 GLY B C 1
ATOM 3540 O O . GLY B 1 7 ? 50.75 -10.328 6.84 1 20.39 7 GLY B O 1
ATOM 3541 N N . HIS B 1 8 ? 51.906 -11.555 5.527 1 18.86 8 HIS B N 1
ATOM 3542 C CA . HIS B 1 8 ? 52.5 -10.727 4.5 1 18.86 8 HIS B CA 1
ATOM 3543 C C . HIS B 1 8 ? 51.469 -10.188 3.525 1 18.86 8 HIS B C 1
ATOM 3545 O O . HIS B 1 8 ? 50.594 -10.93 3.086 1 18.86 8 HIS B O 1
ATOM 3551 N N . TRP B 1 9 ? 51.156 -8.859 3.721 1 21.55 9 TRP B N 1
ATOM 3552 C CA . TRP B 1 9 ? 50.312 -7.898 2.996 1 21.55 9 TRP B CA 1
ATOM 3553 C C . TRP B 1 9 ? 50.688 -7.867 1.518 1 21.55 9 TRP B C 1
ATOM 3555 O O . TRP B 1 9 ? 51.812 -7.531 1.165 1 21.55 9 TRP B O 1
ATOM 3565 N N . VAL B 1 10 ? 50.375 -9 0.824 1 17.81 10 VAL B N 1
ATOM 3566 C CA . VAL B 1 10 ? 50.75 -9.055 -0.583 1 17.81 10 VAL B CA 1
ATOM 3567 C C . VAL B 1 10 ? 50.156 -7.867 -1.329 1 17.81 10 VAL B C 1
ATOM 3569 O O . VAL B 1 10 ? 48.938 -7.668 -1.291 1 17.81 10 VAL B O 1
ATOM 3572 N N . LEU B 1 11 ? 50.906 -6.75 -1.561 1 19.73 11 LEU B N 1
ATOM 3573 C CA . LEU B 1 11 ? 50.844 -5.5 -2.309 1 19.73 11 LEU B CA 1
ATOM 3574 C C . LEU B 1 11 ? 50.531 -5.758 -3.779 1 19.73 11 LEU B C 1
ATOM 3576 O O . LEU B 1 11 ? 50.875 -4.941 -4.641 1 19.73 11 LEU B O 1
ATOM 3580 N N . GLY B 1 12 ? 49.75 -6.859 -4.074 1 16.62 12 GLY B N 1
ATOM 3581 C CA . GLY B 1 12 ? 49.906 -7.082 -5.504 1 16.62 12 GLY B CA 1
ATOM 3582 C C . GLY B 1 12 ? 49.594 -5.848 -6.336 1 16.62 12 GLY B C 1
ATOM 3583 O O . GLY B 1 12 ? 48.875 -4.957 -5.891 1 16.62 12 GLY B O 1
ATOM 3584 N N . ASP B 1 13 ? 50.344 -5.508 -7.434 1 17.2 13 ASP B N 1
ATOM 3585 C CA . ASP B 1 13 ? 50.844 -4.648 -8.5 1 17.2 13 ASP B CA 1
ATOM 3586 C C . ASP B 1 13 ? 49.719 -4.254 -9.469 1 17.2 13 ASP B C 1
ATOM 3588 O O . ASP B 1 13 ? 49.719 -3.133 -9.984 1 17.2 13 ASP B O 1
ATOM 3592 N N . SER B 1 14 ? 48.969 -5.223 -9.93 1 16.25 14 SER B N 1
ATOM 3593 C CA . SER B 1 14 ? 49 -5.195 -11.391 1 16.25 14 SER B CA 1
ATOM 3594 C C . SER B 1 14 ? 48.281 -3.961 -11.93 1 16.25 14 SER B C 1
ATOM 3596 O O . SER B 1 14 ? 47.5 -3.318 -11.211 1 16.25 14 SER B O 1
ATOM 3598 N N . GLN B 1 15 ? 48.031 -3.922 -13.289 1 16.67 15 GLN B N 1
ATOM 3599 C CA . GLN B 1 15 ? 48.125 -3.266 -14.586 1 16.67 15 GLN B CA 1
ATOM 3600 C C . GLN B 1 15 ? 46.906 -2.404 -14.867 1 16.67 15 GLN B C 1
ATOM 3602 O O . GLN B 1 15 ? 45.781 -2.768 -14.5 1 16.67 15 GLN B O 1
ATOM 3607 N N . ARG B 1 16 ? 47.094 -1.08 -14.977 1 17.98 16 ARG B N 1
ATOM 3608 C CA . ARG B 1 16 ? 46.531 0.213 -15.352 1 17.98 16 ARG B CA 1
ATOM 3609 C C . ARG B 1 16 ? 45.812 0.122 -16.672 1 17.98 16 ARG B C 1
ATOM 3611 O O . ARG B 1 16 ? 46.25 0.65 -17.688 1 17.98 16 ARG B O 1
ATOM 3618 N N . ALA B 1 17 ? 45.344 -1.085 -17.25 1 16.8 17 ALA B N 1
ATOM 3619 C CA . ALA B 1 17 ? 45.031 -0.941 -18.672 1 16.8 17 ALA B CA 1
ATOM 3620 C C . ALA B 1 17 ? 43.875 0.036 -18.906 1 16.8 17 ALA B C 1
ATOM 3622 O O . ALA B 1 17 ? 42.812 -0.09 -18.281 1 16.8 17 ALA B O 1
ATOM 3623 N N . VAL B 1 18 ? 44.188 1.328 -19.156 1 18.09 18 VAL B N 1
ATOM 3624 C CA . VAL B 1 18 ? 43.5 2.555 -19.562 1 18.09 18 VAL B CA 1
ATOM 3625 C C . VAL B 1 18 ? 42.625 2.281 -20.781 1 18.09 18 VAL B C 1
ATOM 3627 O O . VAL B 1 18 ? 43.031 2.516 -21.922 1 18.09 18 VAL B O 1
ATOM 3630 N N . ARG B 1 19 ? 42.094 1.044 -20.984 1 16.48 19 ARG B N 1
ATOM 3631 C CA . ARG B 1 19 ? 41.594 0.89 -22.359 1 16.48 19 ARG B CA 1
ATOM 3632 C C . ARG B 1 19 ? 40.531 1.922 -22.672 1 16.48 19 ARG B C 1
ATOM 3634 O O . ARG B 1 19 ? 39.656 2.199 -21.828 1 16.48 19 ARG B O 1
ATOM 3641 N N . ARG B 1 20 ? 40.906 2.961 -23.484 1 18.56 20 ARG B N 1
ATOM 3642 C CA . ARG B 1 20 ? 40.281 4.043 -24.25 1 18.56 20 ARG B CA 1
ATOM 3643 C C . ARG B 1 20 ? 39.031 3.562 -24.969 1 18.56 20 ARG B C 1
ATOM 3645 O O . ARG B 1 20 ? 39.094 2.689 -25.828 1 18.56 20 ARG B O 1
ATOM 3652 N N . ALA B 1 21 ? 37.938 3.322 -24.188 1 17.05 21 ALA B N 1
ATOM 3653 C CA . ALA B 1 21 ? 36.688 2.814 -24.734 1 17.05 21 ALA B CA 1
ATOM 3654 C C . ALA B 1 21 ? 36.188 3.707 -25.859 1 17.05 21 ALA B C 1
ATOM 3656 O O . ALA B 1 21 ? 36.188 4.934 -25.734 1 17.05 21 ALA B O 1
ATOM 3657 N N . GLY B 1 22 ? 36.531 3.328 -27.188 1 18.8 22 GLY B N 1
ATOM 3658 C CA . GLY B 1 22 ? 36.062 3.717 -28.5 1 18.8 22 GLY B CA 1
ATOM 3659 C C . GLY B 1 22 ? 34.531 3.889 -28.562 1 18.8 22 GLY B C 1
ATOM 3660 O O . GLY B 1 22 ? 33.781 3.033 -28.094 1 18.8 22 GLY B O 1
ATOM 3661 N N . ILE B 1 23 ? 34.062 5.141 -28.312 1 17.06 23 ILE B N 1
ATOM 3662 C CA . ILE B 1 23 ? 32.688 5.602 -28.359 1 17.06 23 ILE B CA 1
ATOM 3663 C C . ILE B 1 23 ? 32.031 5.145 -29.672 1 17.06 23 ILE B C 1
ATOM 3665 O O . ILE B 1 23 ? 32.469 5.555 -30.75 1 17.06 23 ILE B O 1
ATOM 3669 N N . LEU B 1 24 ? 31.562 3.953 -29.734 1 17.73 24 LEU B N 1
ATOM 3670 C CA . LEU B 1 24 ? 30.969 3.236 -30.859 1 17.73 24 LEU B CA 1
ATOM 3671 C C . LEU B 1 24 ? 29.656 3.887 -31.281 1 17.73 24 LEU B C 1
ATOM 3673 O O . LEU B 1 24 ? 29.047 3.48 -32.281 1 17.73 24 LEU B O 1
ATOM 3677 N N . GLY B 1 25 ? 29.328 5.109 -31.031 1 16.03 25 GLY B N 1
ATOM 3678 C CA . GLY B 1 25 ? 27.891 5.25 -31.109 1 16.03 25 GLY B CA 1
ATOM 3679 C C . GLY B 1 25 ? 27.328 4.938 -32.469 1 16.03 25 GLY B C 1
ATOM 3680 O O . GLY B 1 25 ? 27.719 5.551 -33.469 1 16.03 25 GLY B O 1
ATOM 3681 N N . ALA B 1 26 ? 26.781 3.84 -32.719 1 17.72 26 ALA B N 1
ATOM 3682 C CA . ALA B 1 26 ? 26.219 3.139 -33.875 1 17.72 26 ALA B CA 1
ATOM 3683 C C . ALA B 1 26 ? 24.844 3.703 -34.219 1 17.72 26 ALA B C 1
ATOM 3685 O O . ALA B 1 26 ? 24.297 3.389 -35.281 1 17.72 26 ALA B O 1
ATOM 3686 N N . TRP B 1 27 ? 24.328 4.832 -33.875 1 15.66 27 TRP B N 1
ATOM 3687 C CA . TRP B 1 27 ? 22.875 4.734 -33.844 1 15.66 27 TRP B CA 1
ATOM 3688 C C . TRP B 1 27 ? 22.328 4.539 -35.25 1 15.66 27 TRP B C 1
ATOM 3690 O O . TRP B 1 27 ? 22.719 5.242 -36.188 1 15.66 27 TRP B O 1
ATOM 3700 N N . GLU B 1 28 ? 21.609 3.562 -35.406 1 17.78 28 GLU B N 1
ATOM 3701 C CA . GLU B 1 28 ? 21.062 2.771 -36.5 1 17.78 28 GLU B CA 1
ATOM 3702 C C . GLU B 1 28 ? 19.812 3.428 -37.094 1 17.78 28 GLU B C 1
ATOM 3704 O O . GLU B 1 28 ? 19.297 2.982 -38.094 1 17.78 28 GLU B O 1
ATOM 3709 N N . GLY B 1 29 ? 19.469 4.629 -36.938 1 16.58 29 GLY B N 1
ATOM 3710 C CA . GLY B 1 29 ? 18.031 4.676 -37.062 1 16.58 29 GLY B CA 1
ATOM 3711 C C . GLY B 1 29 ? 17.516 4.195 -38.406 1 16.58 29 GLY B C 1
ATOM 3712 O O . GLY B 1 29 ? 18.266 4.188 -39.375 1 16.58 29 GLY B O 1
ATOM 3713 N N . THR B 1 30 ? 16.328 3.588 -38.375 1 16.98 30 THR B N 1
ATOM 3714 C CA . THR B 1 30 ? 15.477 2.613 -39.062 1 16.98 30 THR B CA 1
ATOM 3715 C C . THR B 1 30 ? 14.75 3.256 -40.25 1 16.98 30 THR B C 1
ATOM 3717 O O . THR B 1 30 ? 14.328 2.562 -41.156 1 16.98 30 THR B O 1
ATOM 3720 N N . SER B 1 31 ? 14.344 4.484 -40.375 1 17.39 31 SER B N 1
ATOM 3721 C CA . SER B 1 31 ? 12.945 4.516 -40.781 1 17.39 31 SER B CA 1
ATOM 3722 C C . SER B 1 31 ? 12.789 4.246 -42.281 1 17.39 31 SER B C 1
ATOM 3724 O O . SER B 1 31 ? 13.195 5.059 -43.094 1 17.39 31 SER B O 1
ATOM 3726 N N . ARG B 1 32 ? 12.844 3.033 -42.594 1 17.67 32 ARG B N 1
ATOM 3727 C CA . ARG B 1 32 ? 12.766 2.656 -44 1 17.67 32 ARG B CA 1
ATOM 3728 C C . ARG B 1 32 ? 11.383 2.957 -44.562 1 17.67 32 ARG B C 1
ATOM 3730 O O . ARG B 1 32 ? 10.391 2.375 -44.125 1 17.67 32 ARG B O 1
ATOM 3737 N N . SER B 1 33 ? 11.117 4.066 -45.031 1 16.61 33 SER B N 1
ATOM 3738 C CA . SER B 1 33 ? 9.812 4.387 -45.625 1 16.61 33 SER B CA 1
ATOM 3739 C C . SER B 1 33 ? 9.453 3.418 -46.75 1 16.61 33 SER B C 1
ATOM 3741 O O . SER B 1 33 ? 10.305 2.65 -47.188 1 16.61 33 SER B O 1
ATOM 3743 N N . GLY B 1 34 ? 8.453 3.705 -47.656 1 15.99 34 GLY B N 1
ATOM 3744 C CA . GLY B 1 34 ? 7.234 3.232 -48.312 1 15.99 34 GLY B CA 1
ATOM 3745 C C . GLY B 1 34 ? 7.48 2.545 -49.625 1 15.99 34 GLY B C 1
ATOM 3746 O O . GLY B 1 34 ? 6.836 1.54 -49.938 1 15.99 34 GLY B O 1
ATOM 3747 N N . VAL B 1 35 ? 8.188 3.004 -50.719 1 16.05 35 VAL B N 1
ATOM 3748 C CA . VAL B 1 35 ? 7.387 3.342 -51.906 1 16.05 35 VAL B CA 1
ATOM 3749 C C . VAL B 1 35 ? 6.996 2.066 -52.656 1 16.05 35 VAL B C 1
ATOM 3751 O O . VAL B 1 35 ? 7.508 0.985 -52.344 1 16.05 35 VAL B O 1
ATOM 3754 N N . SER B 1 36 ? 7.168 2.025 -54.031 1 15.42 36 SER B N 1
ATOM 3755 C CA . SER B 1 36 ? 6.344 1.887 -55.25 1 15.42 36 SER B CA 1
ATOM 3756 C C . SER B 1 36 ? 6.27 0.433 -55.688 1 15.42 36 SER B C 1
ATOM 3758 O O . SER B 1 36 ? 5.238 -0.222 -55.531 1 15.42 36 SER B O 1
ATOM 3760 N N . PRO B 1 37 ? 6.523 0.041 -57.094 1 16.05 37 PRO B N 1
ATOM 3761 C CA . PRO B 1 37 ? 5.637 -0.291 -58.219 1 16.05 37 PRO B CA 1
ATOM 3762 C C . PRO B 1 37 ? 5.496 -1.796 -58.438 1 16.05 37 PRO B C 1
ATOM 3764 O O . PRO B 1 37 ? 6.117 -2.586 -57.719 1 16.05 37 PRO B O 1
ATOM 3767 N N . ARG B 1 38 ? 5.77 -2.271 -59.812 1 15.5 38 ARG B N 1
ATOM 3768 C CA . ARG B 1 38 ? 5.18 -2.83 -61.031 1 15.5 38 ARG B CA 1
ATOM 3769 C C . ARG B 1 38 ? 5.441 -4.328 -61.125 1 15.5 38 ARG B C 1
ATOM 3771 O O . ARG B 1 38 ? 6.184 -4.891 -60.312 1 15.5 38 ARG B O 1
ATOM 3778 N N . GLY B 1 39 ? 5.988 -4.918 -62.25 1 15.03 39 GLY B N 1
ATOM 3779 C CA . GLY B 1 39 ? 5.504 -5.762 -63.344 1 15.03 39 GLY B CA 1
ATOM 3780 C C . GLY B 1 39 ? 5.973 -7.199 -63.219 1 15.03 39 GLY B C 1
ATOM 3781 O O . GLY B 1 39 ? 5.191 -8.133 -63.438 1 15.03 39 GLY B O 1
ATOM 3782 N N . CYS B 1 40 ? 7.285 -7.66 -63.156 1 14.93 40 CYS B N 1
ATOM 3783 C CA . CYS B 1 40 ? 7.688 -8.422 -64.312 1 14.93 40 CYS B CA 1
ATOM 3784 C C . CYS B 1 40 ? 7.32 -9.898 -64.188 1 14.93 40 CYS B C 1
ATOM 3786 O O . CYS B 1 40 ? 7.238 -10.406 -63.062 1 14.93 40 CYS B O 1
ATOM 3788 N N . CYS B 1 41 ? 7.266 -10.789 -65.375 1 15.65 41 CYS B N 1
ATOM 3789 C CA . CYS B 1 41 ? 6.648 -11.828 -66.188 1 15.65 41 CYS B CA 1
ATOM 3790 C C . CYS B 1 41 ? 7.148 -13.203 -65.75 1 15.65 41 CYS B C 1
ATOM 3792 O O . CYS B 1 41 ? 6.371 -14.164 -65.688 1 15.65 41 CYS B O 1
ATOM 3794 N N . TRP B 1 42 ? 8.477 -13.539 -65.625 1 14.47 42 TRP B N 1
ATOM 3795 C CA . TRP B 1 42 ? 8.82 -14.492 -66.688 1 14.47 42 TRP B CA 1
ATOM 3796 C C . TRP B 1 42 ? 8.398 -15.906 -66.312 1 14.47 42 TRP B C 1
ATOM 3798 O O . TRP B 1 42 ? 8.219 -16.203 -65.125 1 14.47 42 TRP B O 1
ATOM 3808 N N . ALA B 1 43 ? 8.781 -16.984 -67.125 1 15.3 43 ALA B N 1
ATOM 3809 C CA . ALA B 1 43 ? 8.359 -18.125 -67.938 1 15.3 43 ALA B CA 1
ATOM 3810 C C . ALA B 1 43 ? 8.602 -19.438 -67.25 1 15.3 43 ALA B C 1
ATOM 3812 O O . ALA B 1 43 ? 7.723 -20.312 -67.188 1 15.3 43 ALA B O 1
ATOM 3813 N N . VAL B 1 44 ? 9.797 -19.938 -66.688 1 15.27 44 VAL B N 1
ATOM 3814 C CA . VAL B 1 44 ? 10.164 -21.047 -67.562 1 15.27 44 VAL B CA 1
ATOM 3815 C C . VAL B 1 44 ? 9.438 -22.328 -67.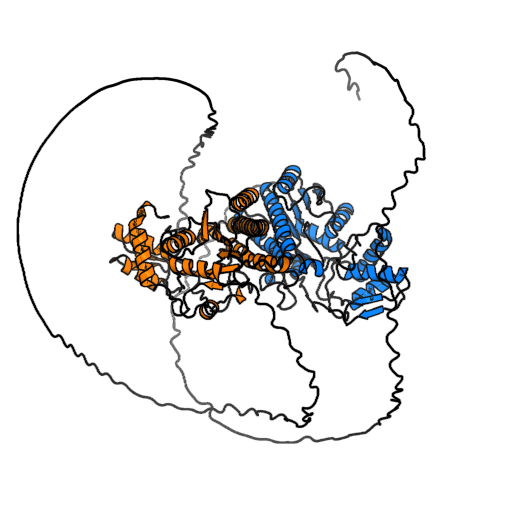125 1 15.27 44 VAL B C 1
ATOM 3817 O O . VAL B 1 44 ? 8.992 -22.422 -66 1 15.27 44 VAL B O 1
ATOM 3820 N N . PRO B 1 45 ? 9.969 -23.531 -67.5 1 15.82 45 PRO B N 1
ATOM 3821 C CA . PRO B 1 45 ? 9.523 -24.688 -68.312 1 15.82 45 PRO B CA 1
ATOM 3822 C C . PRO B 1 45 ? 9.07 -25.844 -67.438 1 15.82 45 PRO B C 1
ATOM 3824 O O . PRO B 1 45 ? 7.871 -26.047 -67.25 1 15.82 45 PRO B O 1
ATOM 3827 N N . ALA B 1 46 ? 9.906 -26.969 -67.438 1 15.37 46 ALA B N 1
ATOM 3828 C CA . ALA B 1 46 ? 9.664 -28.25 -68.062 1 15.37 46 ALA B CA 1
ATOM 3829 C C . ALA B 1 46 ? 9.086 -29.266 -67.125 1 15.37 46 ALA B C 1
ATOM 3831 O O . ALA B 1 46 ? 7.98 -29.766 -67.312 1 15.37 46 ALA B O 1
ATOM 3832 N N . ILE B 1 47 ? 9.938 -30.312 -66.625 1 15.19 47 ILE B N 1
ATOM 3833 C CA . ILE B 1 47 ? 9.938 -31.641 -67.25 1 15.19 47 ILE B CA 1
ATOM 3834 C C . ILE B 1 47 ? 9.203 -32.625 -66.375 1 15.19 47 ILE B C 1
ATOM 3836 O O . ILE B 1 47 ? 8.984 -32.375 -65.188 1 15.19 47 ILE B O 1
ATOM 3840 N N . GLY B 1 48 ? 9.742 -33.875 -66.25 1 14.66 48 GLY B N 1
ATOM 3841 C CA . GLY B 1 48 ? 9.367 -35.188 -66.75 1 14.66 48 GLY B CA 1
ATOM 3842 C C . GLY B 1 48 ? 8.758 -36.062 -65.625 1 14.66 48 GLY B C 1
ATOM 3843 O O . GLY B 1 48 ? 8.664 -35.656 -64.5 1 14.66 48 GLY B O 1
ATOM 3844 N N . SER B 1 49 ? 9.336 -37.281 -65.438 1 14.47 49 SER B N 1
ATOM 3845 C CA . SER B 1 49 ? 8.961 -38.656 -65.75 1 14.47 49 SER B CA 1
ATOM 3846 C C . SER B 1 49 ? 8.453 -39.406 -64.562 1 14.47 49 SER B C 1
ATOM 3848 O O . SER B 1 49 ? 8.594 -38.938 -63.406 1 14.47 49 SER B O 1
ATOM 3850 N N . SER B 1 50 ? 8.797 -40.781 -64.438 1 13.8 50 SER B N 1
ATOM 3851 C CA . SER B 1 50 ? 8.195 -42.094 -64.562 1 13.8 50 SER B CA 1
ATOM 3852 C C . SER B 1 50 ? 8.125 -42.844 -63.25 1 13.8 50 SER B C 1
ATOM 3854 O O . SER B 1 50 ? 7.145 -43.531 -62.969 1 13.8 50 SER B O 1
ATOM 3856 N N . ARG B 1 51 ? 9.406 -43.031 -62.594 1 14.38 51 ARG B N 1
ATOM 3857 C CA . ARG B 1 51 ? 9.789 -44.438 -62.469 1 14.38 51 ARG B CA 1
ATOM 3858 C C . ARG B 1 51 ? 8.844 -45.188 -61.531 1 14.38 51 ARG B C 1
ATOM 3860 O O . ARG B 1 51 ? 8.156 -44.594 -60.719 1 14.38 51 ARG B O 1
ATOM 3867 N N . CYS B 1 52 ? 9.359 -46.344 -60.875 1 14.02 52 CYS B N 1
ATOM 3868 C CA . CYS B 1 52 ? 9.133 -47.812 -60.906 1 14.02 52 CYS B CA 1
ATOM 3869 C C . CYS B 1 52 ? 8.336 -48.25 -59.719 1 14.02 52 CYS B C 1
ATOM 3871 O O . CYS B 1 52 ? 8.164 -47.5 -58.75 1 14.02 52 CYS B O 1
ATOM 3873 N N . LEU B 1 53 ? 8.711 -49.469 -59.094 1 14.84 53 LEU B N 1
ATOM 3874 C CA . LEU B 1 53 ? 8.281 -50.875 -59.125 1 14.84 53 LEU B CA 1
ATOM 3875 C C . LEU B 1 53 ? 7.699 -51.281 -57.781 1 14.84 53 LEU B C 1
ATOM 3877 O O . LEU B 1 53 ? 7.637 -50.469 -56.844 1 14.84 53 LEU B O 1
ATOM 3881 N N . GLY B 1 54 ? 8.445 -52.281 -57.094 1 14.43 54 GLY B N 1
ATOM 3882 C CA . GLY B 1 54 ? 8.062 -53.656 -56.906 1 14.43 54 GLY B CA 1
ATOM 3883 C C . GLY B 1 54 ? 7.328 -53.906 -55.594 1 14.43 54 GLY B C 1
ATOM 3884 O O . GLY B 1 54 ? 7.242 -53.031 -54.75 1 14.43 54 GLY B O 1
ATOM 3885 N N . ARG B 1 55 ? 7.668 -55.156 -54.812 1 15.19 55 ARG B N 1
ATOM 3886 C CA . ARG B 1 55 ? 7.066 -56.438 -54.562 1 15.19 55 ARG B CA 1
ATOM 3887 C C . ARG B 1 55 ? 6.516 -56.531 -53.125 1 15.19 55 ARG B C 1
ATOM 3889 O O . ARG B 1 55 ? 6.785 -55.656 -52.312 1 15.19 55 ARG B O 1
ATOM 3896 N N . ALA B 1 56 ? 6.855 -57.688 -52.344 1 15.23 56 ALA B N 1
ATOM 3897 C CA . ALA B 1 56 ? 6.098 -58.906 -52.031 1 15.23 56 ALA B CA 1
ATOM 3898 C C . ALA B 1 56 ? 5.613 -58.875 -50.594 1 15.23 56 ALA B C 1
ATOM 3900 O O . ALA B 1 56 ? 6 -58 -49.812 1 15.23 56 ALA B O 1
ATOM 3901 N N . PRO B 1 57 ? 6.004 -60 -49.688 1 15.42 57 PRO B N 1
ATOM 3902 C CA . PRO B 1 57 ? 5.176 -61.125 -49.25 1 15.42 57 PRO B CA 1
ATOM 3903 C C . PRO B 1 57 ? 4.691 -61 -47.812 1 15.42 57 PRO B C 1
ATOM 3905 O O . PRO B 1 57 ? 5.09 -60.062 -47.125 1 15.42 57 PRO B O 1
ATOM 3908 N N . SER B 1 58 ? 4.988 -62.062 -46.906 1 13.85 58 SER B N 1
ATOM 3909 C CA . SER B 1 58 ? 4.258 -63.156 -46.312 1 13.85 58 SER B CA 1
ATOM 3910 C C . SER B 1 58 ? 4.051 -62.938 -44.812 1 13.85 58 SER B C 1
ATOM 3912 O O . SER B 1 58 ? 2.926 -63.031 -44.312 1 13.85 58 SER B O 1
ATOM 3914 N N . ARG B 1 59 ? 5.09 -63.594 -43.875 1 14.3 59 ARG B N 1
ATOM 3915 C CA . ARG B 1 59 ? 4.859 -64.812 -43.062 1 14.3 59 ARG B CA 1
ATOM 3916 C C . ARG B 1 59 ? 4.18 -64.438 -41.75 1 14.3 59 ARG B C 1
ATOM 3918 O O . ARG B 1 59 ? 4.195 -63.281 -41.312 1 14.3 59 ARG B O 1
ATOM 3925 N N . ARG B 1 60 ? 4.43 -65.375 -40.531 1 14.98 60 ARG B N 1
ATOM 3926 C CA . ARG B 1 60 ? 3.754 -66.438 -39.75 1 14.98 60 ARG B CA 1
ATOM 3927 C C . ARG B 1 60 ? 3.412 -65.938 -38.344 1 14.98 60 ARG B C 1
ATOM 3929 O O . ARG B 1 60 ? 3.832 -64.875 -37.938 1 14.98 60 ARG B O 1
ATOM 3936 N N . GLY B 1 61 ? 3.68 -66.875 -37.25 1 14.44 61 GLY B N 1
ATOM 3937 C CA . GLY B 1 61 ? 2.936 -67.75 -36.344 1 14.44 61 GLY B CA 1
ATOM 3938 C C . GLY B 1 61 ? 2.912 -67.312 -34.906 1 14.44 61 GLY B C 1
ATOM 3939 O O . GLY B 1 61 ? 1.842 -67.188 -34.312 1 14.44 61 GLY B O 1
ATOM 3940 N N . TRP B 1 62 ? 4.043 -67.438 -33.938 1 14.52 62 TRP B N 1
ATOM 3941 C CA . TRP B 1 62 ? 4.012 -68.438 -32.875 1 14.52 62 TRP B CA 1
ATOM 3942 C C . TRP B 1 62 ? 3.326 -67.875 -31.641 1 14.52 62 TRP B C 1
ATOM 3944 O O . TRP B 1 62 ? 3.271 -66.625 -31.453 1 14.52 62 TRP B O 1
ATOM 3954 N N . PRO B 1 63 ? 3.09 -68.812 -30.453 1 15.91 63 PRO B N 1
ATOM 3955 C CA . PRO B 1 63 ? 2.109 -69.312 -29.5 1 15.91 63 PRO B CA 1
ATOM 3956 C C . PRO B 1 63 ? 2.248 -68.688 -28.109 1 15.91 63 PRO B C 1
ATOM 3958 O O . PRO B 1 63 ? 1.258 -68.25 -27.531 1 15.91 63 PRO B O 1
ATOM 3961 N N . TRP B 1 64 ? 3.475 -68.938 -27.234 1 14.45 64 TRP B N 1
ATOM 3962 C CA . TRP B 1 64 ? 3.48 -69.812 -26.062 1 14.45 64 TRP B CA 1
ATOM 3963 C C . TRP B 1 64 ? 2.906 -69.062 -24.859 1 14.45 64 TRP B C 1
ATOM 3965 O O . TRP B 1 64 ? 2.807 -67.875 -24.859 1 14.45 64 TRP B O 1
ATOM 3975 N N . GLY B 1 65 ? 3.398 -69.625 -23.5 1 14.75 65 GLY B N 1
ATOM 3976 C CA . GLY B 1 65 ? 2.943 -70.375 -22.359 1 14.75 65 GLY B CA 1
ATOM 3977 C C . GLY B 1 65 ? 2.682 -69.562 -21.125 1 14.75 65 GLY B C 1
ATOM 3978 O O . GLY B 1 65 ? 2.943 -68.312 -21.141 1 14.75 65 GLY B O 1
ATOM 3979 N N . PRO B 1 66 ? 3.102 -70.125 -19.766 1 15.56 66 PRO B N 1
ATOM 3980 C CA . PRO B 1 66 ? 2.354 -70.625 -18.609 1 15.56 66 PRO B CA 1
ATOM 3981 C C . PRO B 1 66 ? 2.324 -69.625 -17.469 1 15.56 66 PRO B C 1
ATOM 3983 O O . PRO B 1 66 ? 1.253 -69.125 -17.094 1 15.56 66 PRO B O 1
ATOM 3986 N N . ALA B 1 67 ? 3.121 -70 -16.156 1 14.84 67 ALA B N 1
ATOM 3987 C CA . ALA B 1 67 ? 2.791 -70.562 -14.875 1 14.84 67 ALA B CA 1
ATOM 3988 C C . ALA B 1 67 ? 2.809 -69.562 -13.75 1 14.84 67 ALA B C 1
ATOM 3990 O O . ALA B 1 67 ? 1.827 -69.438 -13.016 1 14.84 67 ALA B O 1
ATOM 3991 N N . GLY B 1 68 ? 3.922 -69.625 -12.766 1 14.3 68 GLY B N 1
ATOM 3992 C CA . GLY B 1 68 ? 3.93 -70.188 -11.422 1 14.3 68 GLY B CA 1
ATOM 3993 C C . GLY B 1 68 ? 3.643 -69.188 -10.344 1 14.3 68 GLY B C 1
ATOM 3994 O O . GLY B 1 68 ? 3.627 -68 -10.602 1 14.3 68 GLY B O 1
ATOM 3995 N N . GLU B 1 69 ? 4.156 -69.438 -8.969 1 14.71 69 GLU B N 1
ATOM 3996 C CA . GLU B 1 69 ? 3.875 -69.812 -7.578 1 14.71 69 GLU B CA 1
ATOM 3997 C C . GLU B 1 69 ? 4.07 -68.625 -6.652 1 14.71 69 GLU B C 1
ATOM 3999 O O . GLU B 1 69 ? 4.605 -67.562 -7.07 1 14.71 69 GLU B O 1
ATOM 4004 N N . ALA B 1 70 ? 4.789 -68.938 -5.254 1 14.65 70 ALA B N 1
ATOM 4005 C CA . ALA B 1 70 ? 4.398 -69.125 -3.861 1 14.65 70 ALA B CA 1
ATOM 4006 C C . ALA B 1 70 ? 4.734 -67.875 -3.02 1 14.65 70 ALA B C 1
ATOM 4008 O O . ALA B 1 70 ? 3.926 -67.438 -2.199 1 14.65 70 ALA B O 1
ATOM 4009 N N . ALA B 1 71 ? 5.938 -67.125 -2.992 1 14.67 71 ALA B N 1
ATOM 4010 C CA . ALA B 1 71 ? 6.762 -67.25 -1.792 1 14.67 71 ALA B CA 1
ATOM 4011 C C . ALA B 1 71 ? 6.266 -66.312 -0.695 1 14.67 71 ALA B C 1
ATOM 4013 O O . ALA B 1 71 ? 5.844 -65.188 -0.974 1 14.67 71 ALA B O 1
ATOM 4014 N N . GLU B 1 72 ? 6.312 -66.812 0.739 1 15.53 72 GLU B N 1
ATOM 4015 C CA . GLU B 1 72 ? 5.875 -66.875 2.129 1 15.53 72 GLU B CA 1
ATOM 4016 C C . GLU B 1 72 ? 6.535 -65.75 2.957 1 15.53 72 GLU B C 1
ATOM 4018 O O . GLU B 1 72 ? 5.957 -65.312 3.932 1 15.53 72 GLU B O 1
ATOM 4023 N N . LEU B 1 73 ? 7.727 -65.125 2.824 1 15.14 73 LEU B N 1
ATOM 4024 C CA . LEU B 1 73 ? 8.57 -65.25 4.008 1 15.14 73 LEU B CA 1
ATOM 4025 C C . LEU B 1 73 ? 8.039 -64.375 5.137 1 15.14 73 LEU B C 1
ATOM 4027 O O . LEU B 1 73 ? 7.52 -63.281 4.891 1 15.14 73 LEU B O 1
ATOM 4031 N N . SER B 1 74 ? 8.281 -64.812 6.598 1 14.78 74 SER B N 1
ATOM 4032 C CA . SER B 1 74 ? 7.98 -65 8.016 1 14.78 74 SER B CA 1
ATOM 4033 C C . SER B 1 74 ? 8.547 -63.844 8.844 1 14.78 74 SER B C 1
ATOM 4035 O O . SER B 1 74 ? 8.062 -63.562 9.938 1 14.78 74 SER B O 1
ATOM 4037 N N . CYS B 1 75 ? 9.586 -63.062 8.719 1 15.05 75 CYS B N 1
ATOM 4038 C CA . CYS B 1 75 ? 10.445 -63.094 9.898 1 15.05 75 CYS B CA 1
ATOM 4039 C C . CYS B 1 75 ? 9.805 -62.312 11.047 1 15.05 75 CYS B C 1
ATOM 4041 O O . CYS B 1 75 ? 9.102 -61.312 10.828 1 15.05 75 CYS B O 1
ATOM 4043 N N . SER B 1 76 ? 10.227 -62.625 12.438 1 14.98 76 SER B N 1
ATOM 4044 C CA . SER B 1 76 ? 9.977 -62.906 13.844 1 14.98 76 SER B CA 1
ATOM 4045 C C . SER B 1 76 ? 10.219 -61.656 14.703 1 14.98 76 SER B C 1
ATOM 4047 O O . SER B 1 76 ? 9.523 -61.438 15.688 1 14.98 76 SER B O 1
ATOM 4049 N N . CYS B 1 77 ? 11.344 -60.906 14.75 1 15.37 77 CYS B N 1
ATOM 4050 C CA . CYS B 1 77 ? 12 -60.906 16.047 1 15.37 77 CYS B CA 1
ATOM 4051 C C . CYS B 1 77 ? 11.242 -60.031 17.047 1 15.37 77 CYS B C 1
ATOM 4053 O O . CYS B 1 77 ? 10.586 -59.062 16.672 1 15.37 77 CYS B O 1
ATOM 4055 N N . ARG B 1 78 ? 11.539 -60.219 18.484 1 15.02 78 ARG B N 1
ATOM 4056 C CA . ARG B 1 78 ? 11.07 -60.406 19.844 1 15.02 78 ARG B CA 1
ATOM 4057 C C . ARG B 1 78 ? 11.188 -59.125 20.656 1 15.02 78 ARG B C 1
ATOM 4059 O O . ARG B 1 78 ? 10.328 -58.844 21.5 1 15.02 78 ARG B O 1
ATOM 4066 N N . ILE B 1 79 ? 12.266 -58.312 20.703 1 14.76 79 ILE B N 1
ATOM 4067 C CA . ILE B 1 79 ? 12.812 -58.25 22.062 1 14.76 79 ILE B CA 1
ATOM 4068 C C . ILE B 1 79 ? 11.953 -57.312 22.906 1 14.76 79 ILE B C 1
ATOM 4070 O O . ILE B 1 79 ? 11.336 -56.375 22.391 1 14.76 79 ILE B O 1
ATOM 4074 N N . ARG B 1 80 ? 12.383 -57.25 24.359 1 14.49 80 ARG B N 1
ATOM 4075 C CA . ARG B 1 80 ? 11.867 -57.344 25.734 1 14.49 80 ARG B CA 1
ATOM 4076 C C . ARG B 1 80 ? 11.672 -55.969 26.344 1 14.49 80 ARG B C 1
ATOM 4078 O O . ARG B 1 80 ? 10.625 -55.688 26.938 1 14.49 80 ARG B O 1
ATOM 4085 N N . PHE B 1 81 ? 12.719 -55.031 26.688 1 14.7 81 PHE B N 1
ATOM 4086 C CA . PHE B 1 81 ? 12.984 -54.875 28.109 1 14.7 81 PHE B CA 1
ATOM 4087 C C . PHE B 1 81 ? 12.023 -53.875 28.734 1 14.7 81 PHE B C 1
ATOM 4089 O O . PHE B 1 81 ? 11.469 -53.031 28.047 1 14.7 81 PHE B O 1
ATOM 4096 N N . PRO B 1 82 ? 12.398 -53.469 30.156 1 15.34 82 PRO B N 1
ATOM 4097 C CA . PRO B 1 82 ? 11.695 -53.5 31.438 1 15.34 82 PRO B CA 1
ATOM 4098 C C . PRO B 1 82 ? 11.047 -52.188 31.828 1 15.34 82 PRO B C 1
ATOM 4100 O O . PRO B 1 82 ? 11.234 -51.188 31.141 1 15.34 82 PRO B O 1
ATOM 4103 N N . ALA B 1 83 ? 11.625 -51.531 33.031 1 14.84 83 ALA B N 1
ATOM 4104 C CA . ALA B 1 83 ? 11.07 -51.5 34.375 1 14.84 83 ALA B CA 1
ATOM 4105 C C . ALA B 1 83 ? 10.484 -50.125 34.719 1 14.84 83 ALA B C 1
ATOM 4107 O O . ALA B 1 83 ? 9.328 -50.031 35.125 1 14.84 83 ALA B O 1
ATOM 4108 N N . PRO B 1 84 ? 11.336 -49.156 35.406 1 15.57 84 PRO B N 1
ATOM 4109 C CA . PRO B 1 84 ? 10.961 -48.906 36.812 1 15.57 84 PRO B CA 1
ATOM 4110 C C . PRO B 1 84 ? 9.961 -47.75 36.969 1 15.57 84 PRO B C 1
ATOM 4112 O O . PRO B 1 84 ? 9.781 -46.969 36.062 1 15.57 84 PRO B O 1
ATOM 4115 N N . ARG B 1 85 ? 9.773 -47.312 38.344 1 14.62 85 ARG B N 1
ATOM 4116 C CA . ARG B 1 85 ? 8.773 -47.156 39.375 1 14.62 85 ARG B CA 1
ATOM 4117 C C . ARG B 1 85 ? 8.445 -45.656 39.562 1 14.62 85 ARG B C 1
ATOM 4119 O O . ARG B 1 85 ? 7.281 -45.281 39.719 1 14.62 85 ARG B O 1
ATOM 4126 N N . ILE B 1 86 ? 9.453 -44.688 39.875 1 15.12 86 ILE B N 1
ATOM 4127 C CA . ILE B 1 86 ? 9.359 -44.156 41.219 1 15.12 86 ILE B CA 1
ATOM 4128 C C . ILE B 1 86 ? 8.328 -43.031 41.219 1 15.12 86 ILE B C 1
ATOM 4130 O O . ILE B 1 86 ? 8.016 -42.438 40.188 1 15.12 86 ILE B O 1
ATOM 4134 N N . GLY B 1 87 ? 8.406 -42.062 42.344 1 14.67 87 GLY B N 1
ATOM 4135 C CA . GLY B 1 87 ? 7.641 -41.75 43.531 1 14.67 87 GLY B CA 1
ATOM 4136 C C . GLY B 1 87 ? 6.863 -40.469 43.406 1 14.67 87 GLY B C 1
ATOM 4137 O O . GLY B 1 87 ? 5.637 -40.469 43.312 1 14.67 87 GLY B O 1
ATOM 4138 N N . SER B 1 88 ? 7.355 -39.281 44 1 14.85 88 SER B N 1
ATOM 4139 C CA . SER B 1 88 ? 6.789 -38.719 45.219 1 14.85 88 SER B CA 1
ATOM 4140 C C . SER B 1 88 ? 5.793 -37.594 44.906 1 14.85 88 SER B C 1
ATOM 4142 O O . SER B 1 88 ? 5.727 -37.125 43.781 1 14.85 88 SER B O 1
ATOM 4144 N N . SER B 1 89 ? 5.684 -36.562 45.875 1 15.14 89 SER B N 1
ATOM 4145 C CA . SER B 1 89 ? 4.648 -36.156 46.844 1 15.14 89 SER B CA 1
ATOM 4146 C C . SER B 1 89 ? 3.943 -34.875 46.406 1 15.14 89 SER B C 1
ATOM 4148 O O . SER B 1 89 ? 2.719 -34.781 46.469 1 15.14 89 SER B O 1
ATOM 4150 N N . GLY B 1 90 ? 4.699 -33.781 46.125 1 15.49 90 GLY B N 1
ATOM 4151 C CA . GLY B 1 90 ? 4.391 -32.719 47.062 1 15.49 90 GLY B CA 1
ATOM 4152 C C . GLY B 1 90 ? 3.078 -32.031 46.75 1 15.49 90 GLY B C 1
ATOM 4153 O O . GLY B 1 90 ? 2.516 -32.188 45.656 1 15.49 90 GLY B O 1
ATOM 4154 N N . ALA B 1 91 ? 2.762 -30.906 47.625 1 16 91 ALA B N 1
ATOM 4155 C CA . ALA B 1 91 ? 1.662 -30.406 48.438 1 16 91 ALA B CA 1
ATOM 4156 C C . ALA B 1 91 ? 0.867 -29.344 47.688 1 16 91 ALA B C 1
ATOM 4158 O O . ALA B 1 91 ? -0.123 -28.812 48.188 1 16 91 ALA B O 1
ATOM 4159 N N . ARG B 1 92 ? 1.1 -29.188 46.438 1 16.08 92 ARG B N 1
ATOM 4160 C CA . ARG B 1 92 ? 0.726 -27.797 46.188 1 16.08 92 ARG B CA 1
ATOM 4161 C C . ARG B 1 92 ? -0.73 -27.547 46.562 1 16.08 92 ARG B C 1
ATOM 4163 O O . ARG B 1 92 ? -1.595 -28.391 46.312 1 16.08 92 ARG B O 1
ATOM 4170 N N . GLU B 1 93 ? -0.869 -26.469 47.312 1 16.14 93 GLU B N 1
ATOM 4171 C CA . GLU B 1 93 ? -1.907 -25.891 48.156 1 16.14 93 GLU B CA 1
ATOM 4172 C C . GLU B 1 93 ? -3.146 -25.531 47.344 1 16.14 93 GLU B C 1
ATOM 4174 O O . GLU B 1 93 ? -3.061 -25.344 46.125 1 16.14 93 GLU B O 1
ATOM 4179 N N . CYS B 1 94 ? -4.316 -25.406 48.062 1 15.45 94 CYS B N 1
ATOM 4180 C CA . CYS B 1 94 ? -5.762 -25.578 48.062 1 15.45 94 CYS B CA 1
ATOM 4181 C C . CYS B 1 94 ? -6.473 -24.344 47.562 1 15.45 94 CYS B C 1
ATOM 4183 O O . CYS B 1 94 ? -7.703 -24.281 47.562 1 15.45 94 CYS B O 1
ATOM 4185 N N . CYS B 1 95 ? -5.68 -23.391 46.844 1 17.05 95 CYS B N 1
ATOM 4186 C CA . CYS B 1 95 ? -6.363 -22.141 47.188 1 17.05 95 CYS B CA 1
ATOM 4187 C C . CYS B 1 95 ? -7.809 -22.156 46.719 1 17.05 95 CYS B C 1
ATOM 4189 O O . CYS B 1 95 ? -8.102 -22.656 45.625 1 17.05 95 CYS B O 1
ATOM 4191 N N . PRO B 1 96 ? -8.664 -21.656 47.562 1 15.45 96 PRO B N 1
ATOM 4192 C CA . PRO B 1 96 ? -10.109 -21.828 47.719 1 15.45 96 PRO B CA 1
ATOM 4193 C C . PRO B 1 96 ? -10.922 -21.125 46.656 1 15.45 96 PRO B C 1
ATOM 4195 O O . PRO B 1 96 ? -10.484 -20.109 46.094 1 15.45 96 PRO B O 1
ATOM 4198 N N . LYS B 1 97 ? -11.641 -21.797 45.875 1 16.22 97 LYS B N 1
ATOM 4199 C CA . LYS B 1 97 ? -12.641 -21.547 44.844 1 16.22 97 LYS B CA 1
ATOM 4200 C C . LYS B 1 97 ? -13.781 -20.688 45.375 1 16.22 97 LYS B C 1
ATOM 4202 O O . LYS B 1 97 ? -14.57 -21.141 46.188 1 16.22 97 LYS B O 1
ATOM 4207 N N . ALA B 1 98 ? -13.461 -19.438 45.688 1 15.97 98 ALA B N 1
ATOM 4208 C CA . ALA B 1 98 ? -14.586 -18.734 46.312 1 15.97 98 ALA B CA 1
ATOM 4209 C C . ALA B 1 98 ? -15.828 -18.812 45.406 1 15.97 98 ALA B C 1
ATOM 4211 O O . ALA B 1 98 ? -15.727 -18.781 44.188 1 15.97 98 ALA B O 1
ATOM 4212 N N . CYS B 1 99 ? -17.047 -19.047 46 1 16.06 99 CYS B N 1
ATOM 4213 C CA . CYS B 1 99 ? -18.422 -19.531 45.812 1 16.06 99 CYS B CA 1
ATOM 4214 C C . CYS B 1 99 ? -19.297 -18.438 45.188 1 16.06 99 CYS B C 1
ATOM 4216 O O . CYS B 1 99 ? -20.484 -18.656 44.969 1 16.06 99 CYS B O 1
ATOM 4218 N N . PRO B 1 100 ? -18.75 -17.297 44.625 1 17.34 100 PRO B N 1
ATOM 4219 C CA . PRO B 1 100 ? -19.828 -16.375 45 1 17.34 100 PRO B CA 1
ATOM 4220 C C . PRO B 1 100 ? -21.172 -16.797 44.438 1 17.34 100 PRO B C 1
ATOM 4222 O O . PRO B 1 100 ? -21.25 -17.547 43.469 1 17.34 100 PRO B O 1
ATOM 4225 N N . VAL B 1 101 ? -22.312 -16.031 44.969 1 16.59 101 VAL B N 1
ATOM 4226 C CA . VAL B 1 101 ? -23.719 -16.078 45.344 1 16.59 101 VAL B CA 1
ATOM 4227 C C . VAL B 1 101 ? -24.578 -15.812 44.094 1 16.59 101 VAL B C 1
ATOM 4229 O O . VAL B 1 101 ? -24.391 -14.812 43.406 1 16.59 101 VAL B O 1
ATOM 4232 N N . LEU B 1 102 ? -25.312 -16.75 43.594 1 17.5 102 LEU B N 1
ATOM 4233 C CA . LEU B 1 102 ? -26.219 -17.047 42.469 1 17.5 102 LEU B CA 1
ATOM 4234 C C . LEU B 1 102 ? -27.531 -16.281 42.656 1 17.5 102 LEU B C 1
ATOM 4236 O O . LEU B 1 102 ? -28.484 -16.5 41.906 1 17.5 102 LEU B O 1
ATOM 4240 N N . SER B 1 103 ? -27.578 -15.078 43.281 1 15.97 103 SER B N 1
ATOM 4241 C CA . SER B 1 103 ? -28.969 -15.062 43.719 1 15.97 103 SER B CA 1
ATOM 4242 C C . SER B 1 103 ? -29.922 -15.133 42.531 1 15.97 103 SER B C 1
ATOM 4244 O O . SER B 1 103 ? -29.531 -14.812 41.406 1 15.97 103 SER B O 1
ATOM 4246 N N . PRO B 1 104 ? -31.328 -14.891 42.812 1 16.25 104 PRO B N 1
ATOM 4247 C CA . PRO B 1 104 ? -32.594 -15.562 42.625 1 16.25 104 PRO B CA 1
ATOM 4248 C C . PRO B 1 104 ? -33.312 -15.133 41.312 1 16.25 104 PRO B C 1
ATOM 4250 O O . PRO B 1 104 ? -33.75 -15.984 40.562 1 16.25 104 PRO B O 1
ATOM 4253 N N . LYS B 1 105 ? -33.906 -13.844 41.281 1 16.22 105 LYS B N 1
ATOM 4254 C CA . LYS B 1 105 ? -35.375 -13.859 41.344 1 16.22 105 LYS B CA 1
ATOM 4255 C C . LYS B 1 105 ? -35.969 -14.016 39.969 1 16.22 105 LYS B C 1
ATOM 4257 O O . LYS B 1 105 ? -36.938 -14.766 39.781 1 16.22 105 LYS B O 1
ATOM 4262 N N . ARG B 1 106 ? -35.844 -12.945 38.906 1 17.19 106 ARG B N 1
ATOM 4263 C CA . ARG B 1 106 ? -37.094 -12.289 38.562 1 17.19 106 ARG B CA 1
ATOM 4264 C C . ARG B 1 106 ? -37.844 -13.086 37.531 1 17.19 106 ARG B C 1
ATOM 4266 O O . ARG B 1 106 ? -37.25 -13.781 36.719 1 17.19 106 ARG B O 1
ATOM 4273 N N . ASP B 1 107 ? -39.25 -12.883 37.375 1 16.86 107 ASP B N 1
ATOM 4274 C CA . ASP B 1 107 ? -40.531 -13.477 37.031 1 16.86 107 ASP B CA 1
ATOM 4275 C C . ASP B 1 107 ? -40.719 -13.531 35.5 1 16.86 107 ASP B C 1
ATOM 4277 O O . ASP B 1 107 ? -40.094 -12.75 34.781 1 16.86 107 ASP B O 1
ATOM 4281 N N . LEU B 1 108 ? -41.656 -14.391 35.062 1 17.55 108 LEU B N 1
ATOM 4282 C CA . LEU B 1 108 ? -42.125 -15.211 33.969 1 17.55 108 LEU B CA 1
ATOM 4283 C C . LEU B 1 108 ? -43 -14.398 33.031 1 17.55 108 LEU B C 1
ATOM 4285 O O . LEU B 1 108 ? -43.562 -14.945 32.062 1 17.55 108 LEU B O 1
ATOM 4289 N N . PRO B 1 109 ? -42.812 -13.07 32.719 1 18.22 109 PRO B N 1
ATOM 4290 C CA . PRO B 1 109 ? -44.125 -12.656 32.25 1 18.22 109 PRO B CA 1
ATOM 4291 C C . PRO B 1 109 ? -44.594 -13.406 31.016 1 18.22 109 PRO B C 1
ATOM 4293 O O . PRO B 1 109 ? -43.75 -13.938 30.281 1 18.22 109 PRO B O 1
ATOM 4296 N N . SER B 1 110 ? -45.969 -13.477 30.781 1 17.45 110 SER B N 1
ATOM 4297 C CA . SER B 1 110 ? -47.031 -14.203 30.094 1 17.45 110 SER B CA 1
ATOM 4298 C C . SER B 1 110 ? -47.031 -13.938 28.594 1 17.45 110 SER B C 1
ATOM 4300 O O . SER B 1 110 ? -46.5 -12.906 28.141 1 17.45 110 SER B O 1
ATOM 4302 N N . ARG B 1 111 ? -47.625 -14.93 27.766 1 19.59 111 ARG B N 1
ATOM 4303 C CA . ARG B 1 111 ? -47.688 -15.562 26.438 1 19.59 111 ARG B CA 1
ATOM 4304 C C . ARG B 1 111 ? -48.531 -14.75 25.484 1 19.59 111 ARG B C 1
ATOM 4306 O O . ARG B 1 111 ? -48.625 -15.086 24.297 1 19.59 111 ARG B O 1
ATOM 4313 N N . THR B 1 112 ? -49.469 -13.836 25.938 1 16.48 112 THR B N 1
ATOM 4314 C CA . THR B 1 112 ? -50.719 -14.031 25.219 1 16.48 112 THR B CA 1
ATOM 4315 C C . THR B 1 112 ? -50.594 -13.578 23.766 1 16.48 112 THR B C 1
ATOM 4317 O O . THR B 1 112 ? -51 -14.289 22.844 1 16.48 112 THR B O 1
ATOM 4320 N N . ARG B 1 113 ? -50.75 -12.172 23.484 1 16.22 113 ARG B N 1
ATOM 4321 C CA . ARG B 1 113 ? -51.938 -11.711 22.75 1 16.22 113 ARG B CA 1
ATOM 4322 C C . ARG B 1 113 ? -51.75 -11.938 21.25 1 16.22 113 ARG B C 1
ATOM 4324 O O . ARG B 1 113 ? -52.625 -12.469 20.578 1 16.22 113 ARG B O 1
ATOM 4331 N N . LEU B 1 114 ? -51.125 -10.883 20.484 1 17.78 114 LEU B N 1
ATOM 4332 C CA . LEU B 1 114 ? -51.844 -10.234 19.391 1 17.78 114 LEU B CA 1
ATOM 4333 C C . LEU B 1 114 ? -51.688 -11.039 18.094 1 17.78 114 LEU B C 1
ATOM 4335 O O . LEU B 1 114 ? -50.594 -11.406 17.703 1 17.78 114 LEU B O 1
ATOM 4339 N N . ALA B 1 115 ? -52.781 -11.555 17.516 1 17.39 115 ALA B N 1
ATOM 4340 C CA . ALA B 1 115 ? -53.344 -12.344 16.422 1 17.39 115 ALA B CA 1
ATOM 4341 C C . ALA B 1 115 ? -53.031 -11.711 15.078 1 17.39 115 ALA B C 1
ATOM 4343 O O . ALA B 1 115 ? -53.625 -12.086 14.062 1 17.39 115 ALA B O 1
ATOM 4344 N N . LYS B 1 116 ? -52.406 -10.492 15.055 1 20.11 116 LYS B N 1
ATOM 4345 C CA . LYS B 1 116 ? -52.812 -9.852 13.812 1 20.11 116 LYS B CA 1
ATOM 4346 C C . LYS B 1 116 ? -52.625 -10.781 12.617 1 20.11 116 LYS B C 1
ATOM 4348 O O . LYS B 1 116 ? -51.656 -11.555 12.586 1 20.11 116 LYS B O 1
ATOM 4353 N N . THR B 1 117 ? -53.656 -10.969 11.812 1 18.92 117 THR B N 1
ATOM 4354 C CA . THR B 1 117 ? -54.094 -11.727 10.648 1 18.92 117 THR B CA 1
ATOM 4355 C C . THR B 1 117 ? -53.094 -11.578 9.492 1 18.92 117 THR B C 1
ATOM 4357 O O . THR B 1 117 ? -52.688 -10.461 9.164 1 18.92 117 THR B O 1
ATOM 4360 N N . LEU B 1 118 ? -52.312 -12.57 9.234 1 20.53 118 LEU B N 1
ATOM 4361 C CA . LEU B 1 118 ? -51.312 -12.922 8.227 1 20.53 118 LEU B CA 1
ATOM 4362 C C . LEU B 1 118 ? -51.906 -12.812 6.82 1 20.53 118 LEU B C 1
ATOM 4364 O O . LEU B 1 118 ? -52.656 -13.703 6.379 1 20.53 118 LEU B O 1
ATOM 4368 N N . GLY B 1 119 ? -52.688 -11.562 6.652 1 20.91 119 GLY B N 1
ATOM 4369 C CA . GLY B 1 119 ? -53.344 -11.633 5.363 1 20.91 119 GLY B CA 1
ATOM 4370 C C . GLY B 1 119 ? -52.469 -12.18 4.258 1 20.91 119 GLY B C 1
ATOM 4371 O O . GLY B 1 119 ? -51.25 -12.234 4.41 1 20.91 119 GLY B O 1
ATOM 4372 N N . ASP B 1 120 ? -53.188 -12.609 3.17 1 21.8 120 ASP B N 1
ATOM 4373 C CA . ASP B 1 120 ? -52.969 -13.445 1.99 1 21.8 120 ASP B CA 1
ATOM 4374 C C . ASP B 1 120 ? -51.906 -12.844 1.076 1 21.8 120 ASP B C 1
ATOM 4376 O O . ASP B 1 120 ? -52.062 -11.734 0.574 1 21.8 120 ASP B O 1
ATOM 4380 N N . GLN B 1 121 ? -50.688 -12.914 1.56 1 19.81 121 GLN B N 1
ATOM 4381 C CA . GLN B 1 121 ? -49.562 -12.445 0.739 1 19.81 121 GLN B CA 1
ATOM 4382 C C . GLN B 1 121 ? -49.656 -12.977 -0.687 1 19.81 121 GLN B C 1
ATOM 4384 O O . GLN B 1 121 ? -49.75 -14.188 -0.896 1 19.81 121 GLN B O 1
ATOM 4389 N N . PRO B 1 122 ? -50.469 -12.156 -1.499 1 23.41 122 PRO B N 1
ATOM 4390 C CA . PRO B 1 122 ? -50.594 -12.789 -2.814 1 23.41 122 PRO B CA 1
ATOM 4391 C C . PRO B 1 122 ? -49.281 -13.375 -3.316 1 23.41 122 PRO B C 1
ATOM 4393 O O . PRO B 1 122 ? -48.219 -12.992 -2.838 1 23.41 122 PRO B O 1
ATOM 4396 N N . ALA B 1 123 ? -49.438 -14.492 -4.004 1 19.7 123 ALA B N 1
ATOM 4397 C CA . ALA B 1 123 ? -48.406 -15.328 -4.641 1 19.7 123 ALA B CA 1
ATOM 4398 C C . ALA B 1 123 ? -47.469 -14.484 -5.477 1 19.7 123 ALA B C 1
ATOM 4400 O O . ALA B 1 123 ? -47.875 -13.789 -6.406 1 19.7 123 ALA B O 1
ATOM 4401 N N . ALA B 1 124 ? -46.5 -13.93 -4.812 1 21.92 124 ALA B N 1
ATOM 4402 C CA . ALA B 1 124 ? -45.375 -13.219 -5.449 1 21.92 124 ALA B CA 1
ATOM 4403 C C . ALA B 1 124 ? -45.062 -13.828 -6.812 1 21.92 124 ALA B C 1
ATOM 4405 O O . ALA B 1 124 ? -44.969 -15.055 -6.949 1 21.92 124 ALA B O 1
ATOM 4406 N N . GLY B 1 125 ? -45.531 -13.203 -7.805 1 21.44 125 GLY B N 1
ATOM 4407 C CA . GLY B 1 125 ? -45.312 -13.602 -9.188 1 21.44 125 GLY B CA 1
ATOM 4408 C C . GLY B 1 125 ? -44 -14.289 -9.422 1 21.44 125 GLY B C 1
ATOM 4409 O O . GLY B 1 125 ? -43.062 -14.109 -8.648 1 21.44 125 GLY B O 1
ATOM 4410 N N . ALA B 1 126 ? -44.031 -15.461 -10 1 22.28 126 ALA B N 1
ATOM 4411 C CA . ALA B 1 126 ? -42.938 -16.25 -10.562 1 22.28 126 ALA B CA 1
ATOM 4412 C C . ALA B 1 126 ? -41.875 -15.352 -11.195 1 22.28 126 ALA B C 1
ATOM 4414 O O . ALA B 1 126 ? -42.156 -14.641 -12.156 1 22.28 126 ALA B O 1
ATOM 4415 N N . ALA B 1 127 ? -41.094 -14.75 -10.344 1 26.08 127 ALA B N 1
ATOM 4416 C CA . ALA B 1 127 ? -39.906 -14.133 -10.906 1 26.08 127 ALA B CA 1
ATOM 4417 C C . ALA B 1 127 ? -39.438 -14.852 -12.172 1 26.08 127 ALA B C 1
ATOM 4419 O O . ALA B 1 127 ? -39.312 -16.078 -12.18 1 26.08 127 ALA B O 1
ATOM 4420 N N . ASN B 1 128 ? -40.031 -14.43 -13.258 1 26.91 128 ASN B N 1
ATOM 4421 C CA . ASN B 1 128 ? -39.625 -14.922 -14.57 1 26.91 128 ASN B CA 1
ATOM 4422 C C . ASN B 1 128 ? -38.188 -15.445 -14.547 1 26.91 128 ASN B C 1
ATOM 4424 O O . ASN B 1 128 ? -37.312 -14.812 -13.961 1 26.91 128 ASN B O 1
ATOM 4428 N N . MET B 1 129 ? -37.969 -16.688 -14.82 1 28.11 129 MET B N 1
ATOM 4429 C CA . MET B 1 129 ? -36.812 -17.562 -15.039 1 28.11 129 MET B CA 1
ATOM 4430 C C . MET B 1 129 ? -35.625 -16.781 -15.609 1 28.11 129 MET B C 1
ATOM 4432 O O . MET B 1 129 ? -34.594 -16.625 -14.938 1 28.11 129 MET B O 1
ATOM 4436 N N . GLY B 1 130 ? -35.25 -17.156 -16.875 1 31.55 130 GLY B N 1
ATOM 4437 C CA . GLY B 1 130 ? -34.031 -17.297 -17.609 1 31.55 130 GLY B CA 1
ATOM 4438 C C . GLY B 1 130 ? -33.406 -15.969 -18.031 1 31.55 130 GLY B C 1
ATOM 4439 O O . GLY B 1 130 ? -33.812 -15.383 -19.031 1 31.55 130 GLY B O 1
ATOM 4440 N N . GLU B 1 131 ? -33.438 -15.008 -17.25 1 38.34 131 GLU B N 1
ATOM 4441 C CA . GLU B 1 131 ? -32.656 -13.992 -17.953 1 38.34 131 GLU B CA 1
ATOM 4442 C C . GLU B 1 131 ? -31.5 -14.617 -18.75 1 38.34 131 GLU B C 1
ATOM 4444 O O . GLU B 1 131 ? -30.828 -15.523 -18.266 1 38.34 131 GLU B O 1
ATOM 4449 N N . PRO B 1 132 ? -31.547 -14.766 -20.047 1 40.31 132 PRO B N 1
ATOM 4450 C CA . PRO B 1 132 ? -30.469 -15.398 -20.812 1 40.31 132 PRO B CA 1
ATOM 4451 C C . PRO B 1 132 ? -29.094 -15.188 -20.188 1 40.31 132 PRO B C 1
ATOM 4453 O O . PRO B 1 132 ? -28.781 -14.086 -19.734 1 40.31 132 PRO B O 1
ATOM 4456 N N . GLN B 1 133 ? -28.562 -15.93 -19.297 1 47.16 133 GLN B N 1
ATOM 4457 C CA . GLN B 1 133 ? -27.172 -15.875 -18.844 1 47.16 133 GLN B CA 1
ATOM 4458 C C . GLN B 1 133 ? -26.281 -15.242 -19.906 1 47.16 133 GLN B C 1
ATOM 4460 O O . GLN B 1 133 ? -26.031 -15.844 -20.953 1 47.16 133 GLN B O 1
ATOM 4465 N N . GLY B 1 134 ? -26.391 -14 -20.281 1 60.34 134 GLY B N 1
ATOM 4466 C CA . GLY B 1 134 ? -25.609 -13.32 -21.297 1 60.34 134 GLY B CA 1
ATOM 4467 C C . GLY B 1 134 ? -24.219 -13.875 -21.453 1 60.34 134 GLY B C 1
ATOM 4468 O O . GLY B 1 134 ? -23.766 -14.688 -20.641 1 60.34 134 GLY B O 1
ATOM 4469 N N . SER B 1 135 ? -23.5 -13.727 -22.594 1 85.75 135 SER B N 1
ATOM 4470 C CA . SER B 1 135 ? -22.172 -14.148 -23.047 1 85.75 135 SER B CA 1
ATOM 4471 C C . SER B 1 135 ? -21.094 -13.664 -22.078 1 85.75 135 SER B C 1
ATOM 4473 O O . SER B 1 135 ? -21.109 -12.508 -21.656 1 85.75 135 SER B O 1
ATOM 4475 N N . MET B 1 136 ? -20.406 -14.703 -21.344 1 94.94 136 MET B N 1
ATOM 4476 C CA . MET B 1 136 ? -19.281 -14.406 -20.469 1 94.94 136 MET B CA 1
ATOM 4477 C C . MET B 1 136 ? -17.984 -14.273 -21.25 1 94.94 136 MET B C 1
ATOM 4479 O O . MET B 1 136 ? -17.594 -15.203 -21.969 1 94.94 136 MET B O 1
ATOM 4483 N N . ARG B 1 137 ? -17.422 -13.109 -21.266 1 98.31 137 ARG B N 1
ATOM 4484 C CA . ARG B 1 137 ? -16.109 -12.867 -21.875 1 98.31 137 ARG B CA 1
ATOM 4485 C C . ARG B 1 137 ? -15.047 -12.711 -20.797 1 98.31 137 ARG B C 1
ATOM 4487 O O . ARG B 1 137 ? -15.078 -11.758 -20.016 1 98.31 137 ARG B O 1
ATOM 4494 N N . ILE B 1 138 ? -14.117 -13.68 -20.766 1 98.81 138 ILE B N 1
ATOM 4495 C CA . ILE B 1 138 ? -13.125 -13.742 -19.703 1 98.81 138 ILE B CA 1
ATOM 4496 C C . ILE B 1 138 ? -11.758 -13.32 -20.234 1 98.81 138 ILE B C 1
ATOM 4498 O O . ILE B 1 138 ? -11.211 -13.961 -21.141 1 98.81 138 ILE B O 1
ATOM 4502 N N . LEU B 1 139 ? -11.25 -12.203 -19.75 1 98.94 139 LEU B N 1
ATOM 4503 C CA . LEU B 1 139 ? -9.906 -11.742 -20.078 1 98.94 139 LEU B CA 1
ATOM 4504 C C . LEU B 1 139 ? -8.891 -12.266 -19.062 1 98.94 139 LEU B C 1
ATOM 4506 O O . LEU B 1 139 ? -9.07 -12.109 -17.859 1 98.94 139 LEU B O 1
ATOM 4510 N N . VAL B 1 140 ? -7.859 -12.953 -19.516 1 98.94 140 VAL B N 1
ATOM 4511 C CA . VAL B 1 140 ? -6.77 -13.422 -18.656 1 98.94 140 VAL B CA 1
ATOM 4512 C C . VAL B 1 140 ? -5.492 -12.656 -18.984 1 98.94 140 VAL B C 1
ATOM 4514 O O . VAL B 1 140 ? -4.934 -12.805 -20.078 1 98.94 140 VAL B O 1
ATOM 4517 N N . THR B 1 141 ? -5.039 -11.797 -18.062 1 98.88 141 THR B N 1
ATOM 4518 C CA . THR B 1 141 ? -3.76 -11.117 -18.234 1 98.88 141 THR B CA 1
ATOM 4519 C C . THR B 1 141 ? -2.613 -11.984 -17.734 1 98.88 141 THR B C 1
ATOM 4521 O O . THR B 1 141 ? -2.805 -12.812 -16.844 1 98.88 141 THR B O 1
ATOM 4524 N N . GLY B 1 142 ? -1.423 -11.773 -18.297 1 98.12 142 GLY B N 1
ATOM 4525 C CA . GLY B 1 142 ? -0.295 -12.594 -17.906 1 98.12 142 GLY B CA 1
ATOM 4526 C C . GLY B 1 142 ? -0.424 -14.039 -18.359 1 98.12 142 GLY B C 1
ATOM 4527 O O . GLY B 1 142 ? 0.011 -14.953 -17.656 1 98.12 142 GLY B O 1
ATOM 4528 N N . SER B 1 143 ? -0.98 -14.258 -19.5 1 98 143 SER B N 1
ATOM 4529 C CA . SER B 1 143 ? -1.373 -15.594 -19.938 1 98 143 SER B CA 1
ATOM 4530 C C . SER B 1 143 ? -0.167 -16.406 -20.406 1 98 143 SER B C 1
ATOM 4532 O O . SER B 1 143 ? -0.251 -17.625 -20.562 1 98 143 SER B O 1
ATOM 4534 N N . SER B 1 144 ? 0.972 -15.797 -20.609 1 96.69 144 SER B N 1
ATOM 4535 C CA . SER B 1 144 ? 2.164 -16.5 -21.078 1 96.69 144 SER B CA 1
ATOM 4536 C C . SER B 1 144 ? 2.939 -17.109 -19.906 1 96.69 144 SER B C 1
ATOM 4538 O O . SER B 1 144 ? 3.9 -17.844 -20.125 1 96.69 144 SER B O 1
ATOM 4540 N N . GLY B 1 145 ? 2.543 -16.797 -18.688 1 96.06 145 GLY B N 1
ATOM 4541 C CA . GLY B 1 145 ? 3.221 -17.312 -17.516 1 96.06 145 GLY B CA 1
ATOM 4542 C C . GLY B 1 145 ? 2.729 -18.688 -17.109 1 96.06 145 GLY B C 1
ATOM 4543 O O . GLY B 1 145 ? 1.836 -19.25 -17.75 1 96.06 145 GLY B O 1
ATOM 4544 N N . LEU B 1 146 ? 3.293 -19.188 -16.047 1 97.12 146 LEU B N 1
ATOM 4545 C CA . LEU B 1 146 ? 3.031 -20.516 -15.523 1 97.12 146 LEU B CA 1
ATOM 4546 C C . LEU B 1 146 ? 1.537 -20.734 -15.297 1 97.12 146 LEU B C 1
ATOM 4548 O O . LEU B 1 146 ? 0.951 -21.672 -15.836 1 97.12 146 LEU B O 1
ATOM 4552 N N . VAL B 1 147 ? 0.92 -19.844 -14.547 1 98.38 147 VAL B N 1
ATOM 4553 C CA . VAL B 1 147 ? -0.483 -20 -14.172 1 98.38 147 VAL B CA 1
ATOM 4554 C C . VAL B 1 147 ? -1.369 -19.75 -15.391 1 98.38 147 VAL B C 1
ATOM 4556 O O . VAL B 1 147 ? -2.369 -20.438 -15.594 1 98.38 147 VAL B O 1
ATOM 4559 N N . GLY B 1 148 ? -1.019 -18.766 -16.203 1 98.69 148 GLY B N 1
ATOM 4560 C CA . GLY B 1 148 ? -1.762 -18.5 -17.422 1 98.69 148 GLY B CA 1
ATOM 4561 C C . GLY B 1 148 ? -1.817 -19.688 -18.375 1 98.69 148 GLY B C 1
ATOM 4562 O O . GLY B 1 148 ? -2.887 -20.031 -18.875 1 98.69 148 GLY B O 1
ATOM 4563 N N . ARG B 1 149 ? -0.694 -20.328 -18.578 1 98.56 149 ARG B N 1
ATOM 4564 C CA . ARG B 1 149 ? -0.622 -21.5 -19.453 1 98.56 149 ARG B CA 1
ATOM 4565 C C . ARG B 1 149 ? -1.399 -22.672 -18.859 1 98.56 149 ARG B C 1
ATOM 4567 O O . ARG B 1 149 ? -1.97 -23.484 -19.594 1 98.56 149 ARG B O 1
ATOM 4574 N N . ALA B 1 150 ? -1.36 -22.734 -17.578 1 98.81 150 ALA B N 1
ATOM 4575 C CA . ALA B 1 150 ? -2.131 -23.781 -16.906 1 98.81 150 ALA B CA 1
ATOM 4576 C C . ALA B 1 150 ? -3.629 -23.594 -17.125 1 98.81 150 ALA B C 1
ATOM 4578 O O . ALA B 1 150 ? -4.355 -24.562 -17.391 1 98.81 150 ALA B O 1
ATOM 4579 N N . ILE B 1 151 ? -4.086 -22.344 -17.031 1 98.88 151 ILE B N 1
ATOM 4580 C CA . ILE B 1 151 ? -5.5 -22.047 -17.234 1 98.88 151 ILE B CA 1
ATOM 4581 C C . ILE B 1 151 ? -5.867 -22.359 -18.688 1 98.88 151 ILE B C 1
ATOM 4583 O O . ILE B 1 151 ? -6.922 -22.938 -18.969 1 98.88 151 ILE B O 1
ATOM 4587 N N . GLN B 1 152 ? -5.02 -22 -19.625 1 98.69 152 GLN B N 1
ATOM 4588 C CA . GLN B 1 152 ? -5.25 -22.328 -21.031 1 98.69 152 GLN B CA 1
ATOM 4589 C C . GLN B 1 152 ? -5.43 -23.828 -21.234 1 98.69 152 GLN B C 1
ATOM 4591 O O . GLN B 1 152 ? -6.352 -24.266 -21.922 1 98.69 152 GLN B O 1
ATOM 4596 N N . LYS B 1 153 ? -4.562 -24.609 -20.609 1 98.62 153 LYS B N 1
ATOM 4597 C CA . LYS B 1 153 ? -4.613 -26.062 -20.734 1 98.62 153 LYS B CA 1
ATOM 4598 C C . LYS B 1 153 ? -5.906 -26.609 -20.156 1 98.62 153 LYS B C 1
ATOM 4600 O O . LYS B 1 153 ? -6.57 -27.438 -20.781 1 98.62 153 LYS B O 1
ATOM 4605 N N . VAL B 1 154 ? -6.234 -26.156 -18.953 1 98.62 154 VAL B N 1
ATOM 4606 C CA . VAL B 1 154 ? -7.426 -26.656 -18.266 1 98.62 154 VAL B CA 1
ATOM 4607 C C . VAL B 1 154 ? -8.672 -26.281 -19.078 1 98.62 154 VAL B C 1
ATOM 4609 O O . VAL B 1 154 ? -9.594 -27.094 -19.203 1 98.62 154 VAL B O 1
ATOM 4612 N N . VAL B 1 155 ? -8.758 -25.062 -19.641 1 98.44 155 VAL B N 1
ATOM 4613 C CA . VAL B 1 155 ? -9.875 -24.609 -20.453 1 98.44 155 VAL B CA 1
ATOM 4614 C C . VAL B 1 155 ? -9.945 -25.453 -21.734 1 98.44 155 VAL B C 1
ATOM 4616 O O . VAL B 1 155 ? -11.023 -25.906 -22.125 1 98.44 155 VAL B O 1
ATOM 4619 N N . ALA B 1 156 ? -8.828 -25.734 -22.359 1 97.81 156 ALA B N 1
ATOM 4620 C CA . ALA B 1 156 ? -8.758 -26.531 -23.594 1 97.81 156 ALA B CA 1
ATOM 4621 C C . ALA B 1 156 ? -9.164 -27.969 -23.328 1 97.81 156 ALA B C 1
ATOM 4623 O O . ALA B 1 156 ? -9.734 -28.641 -24.188 1 97.81 156 ALA B O 1
ATOM 4624 N N . ASP B 1 157 ? -8.891 -28.438 -22.109 1 97.56 157 ASP B N 1
ATOM 4625 C CA . ASP B 1 157 ? -9.141 -29.828 -21.766 1 97.56 157 ASP B CA 1
ATOM 4626 C C . ASP B 1 157 ? -10.594 -30.047 -21.344 1 97.56 157 ASP B C 1
ATOM 4628 O O . ASP B 1 157 ? -10.961 -31.125 -20.906 1 97.56 157 ASP B O 1
ATOM 4632 N N . GLY B 1 158 ? -11.422 -28.969 -21.391 1 96.44 158 GLY B N 1
ATOM 4633 C CA . GLY B 1 158 ? -12.836 -29.234 -21.219 1 96.44 158 GLY B CA 1
ATOM 4634 C C . GLY B 1 158 ? -13.492 -28.328 -20.188 1 96.44 158 GLY B C 1
ATOM 4635 O O . GLY B 1 158 ? -14.703 -28.422 -19.953 1 96.44 158 GLY B O 1
ATOM 4636 N N . ALA B 1 159 ? -12.703 -27.438 -19.562 1 96.38 159 ALA B N 1
ATOM 4637 C CA . ALA B 1 159 ? -13.289 -26.609 -18.5 1 96.38 159 ALA B CA 1
ATOM 4638 C C . ALA B 1 159 ? -14.125 -25.484 -19.094 1 96.38 159 ALA B C 1
ATOM 4640 O O . ALA B 1 159 ? -14.906 -24.844 -18.391 1 96.38 159 ALA B O 1
ATOM 4641 N N . ARG B 1 160 ? -14.023 -25.203 -20.344 1 96.12 160 ARG B N 1
ATOM 4642 C CA . ARG B 1 160 ? -14.805 -24.156 -21 1 96.12 160 ARG B CA 1
ATOM 4643 C C . ARG B 1 160 ? -16.297 -24.484 -20.969 1 96.12 160 ARG B C 1
ATOM 4645 O O . ARG B 1 160 ? -16.688 -25.594 -21.344 1 96.12 160 ARG B O 1
ATOM 4652 N N . LEU B 1 161 ? -17.109 -23.562 -20.562 1 95.94 161 LEU B N 1
ATOM 4653 C CA . LEU B 1 161 ? -18.562 -23.719 -20.578 1 95.94 161 LEU B CA 1
ATOM 4654 C C . LEU B 1 161 ? -19.156 -23.047 -21.797 1 95.94 161 LEU B C 1
ATOM 4656 O O . LEU B 1 161 ? -18.562 -22.125 -22.375 1 95.94 161 LEU B O 1
ATOM 4660 N N . PRO B 1 162 ? -20.375 -23.531 -22.203 1 94.5 162 PRO B N 1
ATOM 4661 C CA . PRO B 1 162 ? -21.062 -22.828 -23.281 1 94.5 162 PRO B CA 1
ATOM 4662 C C . PRO B 1 162 ? -21.312 -21.359 -22.969 1 94.5 162 PRO B C 1
ATOM 4664 O O . PRO B 1 162 ? -21.688 -21.016 -21.844 1 94.5 162 PRO B O 1
ATOM 4667 N N . GLY B 1 163 ? -21.016 -20.516 -23.922 1 95.44 163 GLY B N 1
ATOM 4668 C CA . GLY B 1 163 ? -21.25 -19.078 -23.734 1 95.44 163 GLY B CA 1
ATOM 4669 C C . GLY B 1 163 ? -20.047 -18.328 -23.219 1 95.44 163 GLY B C 1
ATOM 4670 O O . GLY B 1 163 ? -20.078 -17.109 -23.078 1 95.44 163 GLY B O 1
ATOM 4671 N N . GLU B 1 164 ? -19 -19.109 -22.938 1 97.5 164 GLU B N 1
ATOM 4672 C CA . GLU B 1 164 ? -17.781 -18.469 -22.453 1 97.5 164 GLU B CA 1
ATOM 4673 C C . GLU B 1 164 ? -16.812 -18.172 -23.594 1 97.5 164 GLU B C 1
ATOM 4675 O O . GLU B 1 164 ? -16.594 -19.031 -24.453 1 97.5 164 GLU B O 1
ATOM 4680 N N . ASP B 1 165 ? -16.359 -16.953 -23.625 1 97.94 165 ASP B N 1
ATOM 4681 C CA . ASP B 1 165 ? -15.289 -16.531 -24.516 1 97.94 165 ASP B CA 1
ATOM 4682 C C . ASP B 1 165 ? -14.031 -16.156 -23.734 1 97.94 165 ASP B C 1
ATOM 4684 O O . ASP B 1 165 ? -14.055 -15.234 -22.922 1 97.94 165 ASP B O 1
ATOM 4688 N N . TRP B 1 166 ? -13.016 -16.938 -24 1 98.56 166 TRP B N 1
ATOM 4689 C CA . TRP B 1 166 ? -11.773 -16.734 -23.266 1 98.56 166 TRP B CA 1
ATOM 4690 C C . TRP B 1 166 ? -10.75 -15.977 -24.109 1 98.56 166 TRP B C 1
ATOM 4692 O O . TRP B 1 166 ? -10.43 -16.406 -25.234 1 98.56 166 TRP B O 1
ATOM 4702 N N . VAL B 1 167 ? -10.266 -14.852 -23.594 1 98.75 167 VAL B N 1
ATOM 4703 C CA . VAL B 1 167 ? -9.258 -14.039 -24.266 1 98.75 167 VAL B CA 1
ATOM 4704 C C . VAL B 1 167 ? -7.977 -14.008 -23.438 1 98.75 167 VAL B C 1
ATOM 4706 O O . VAL B 1 167 ? -7.961 -13.469 -22.328 1 98.75 167 VAL B O 1
ATOM 4709 N N . PHE B 1 168 ? -6.969 -14.602 -23.984 1 98.81 168 PHE B N 1
ATOM 4710 C CA . PHE B 1 168 ? -5.68 -14.68 -23.312 1 98.81 168 PHE B CA 1
ATOM 4711 C C . PHE B 1 168 ? -4.707 -13.648 -23.875 1 98.81 168 PHE B C 1
ATOM 4713 O O . PHE B 1 168 ? -4.457 -13.617 -25.078 1 98.81 168 PHE B O 1
ATOM 4720 N N . VAL B 1 169 ? -4.141 -12.773 -22.922 1 98.75 169 VAL B N 1
ATOM 4721 C CA . VAL B 1 169 ? -3.266 -11.719 -23.422 1 98.75 169 VAL B CA 1
ATOM 4722 C C . VAL B 1 169 ? -1.954 -11.727 -22.641 1 98.75 169 VAL B C 1
ATOM 4724 O O . VAL B 1 169 ? -1.89 -12.25 -21.516 1 98.75 169 VAL B O 1
ATOM 4727 N N . SER B 1 170 ? -0.931 -11.203 -23.281 1 97.56 170 SER B N 1
ATOM 4728 C CA . SER B 1 170 ? 0.401 -11.039 -22.703 1 97.56 170 SER B CA 1
ATOM 4729 C C . SER B 1 170 ? 0.932 -9.625 -22.922 1 97.56 170 SER B C 1
ATOM 4731 O O . SER B 1 170 ? 0.213 -8.758 -23.422 1 97.56 170 SER B O 1
ATOM 4733 N N . SER B 1 171 ? 2.186 -9.438 -22.484 1 96.25 171 SER B N 1
ATOM 4734 C CA . SER B 1 171 ? 2.814 -8.125 -22.625 1 96.25 171 SER B CA 1
ATOM 4735 C C . SER B 1 171 ? 2.947 -7.727 -24.094 1 96.25 171 SER B C 1
ATOM 4737 O O . SER B 1 171 ? 3.143 -6.547 -24.406 1 96.25 171 SER B O 1
ATOM 4739 N N . LYS B 1 172 ? 2.854 -8.672 -25 1 96.19 172 LYS B N 1
ATOM 4740 C CA . LYS B 1 172 ? 2.898 -8.391 -26.438 1 96.19 172 LYS B CA 1
ATOM 4741 C C . LYS B 1 172 ? 1.629 -7.676 -26.906 1 96.19 172 LYS B C 1
ATOM 4743 O O . LYS B 1 172 ? 1.645 -6.953 -27.891 1 96.19 172 LYS B O 1
ATOM 4748 N N . ASP B 1 173 ? 0.601 -7.84 -26.172 1 98.19 173 ASP B N 1
ATOM 4749 C CA . ASP B 1 173 ? -0.685 -7.254 -26.531 1 98.19 173 ASP B CA 1
ATOM 4750 C C . ASP B 1 173 ? -0.82 -5.836 -25.984 1 98.19 173 ASP B C 1
ATOM 4752 O O . ASP B 1 173 ? -1.441 -4.977 -26.609 1 98.19 173 ASP B O 1
ATOM 4756 N N . ALA B 1 174 ? -0.275 -5.59 -24.781 1 98.44 174 ALA B N 1
ATOM 4757 C CA . ALA B 1 174 ? -0.317 -4.277 -24.141 1 98.44 174 ALA B CA 1
ATOM 4758 C C . ALA B 1 174 ? 0.658 -4.203 -22.969 1 98.44 174 ALA B C 1
ATOM 4760 O O . ALA B 1 174 ? 0.795 -5.164 -22.203 1 98.44 174 ALA B O 1
ATOM 4761 N N . ASP B 1 175 ? 1.293 -3.078 -22.812 1 98.5 175 ASP B N 1
ATOM 4762 C CA . ASP B 1 175 ? 2.016 -2.768 -21.594 1 98.5 175 ASP B CA 1
ATOM 4763 C C . ASP B 1 175 ? 1.058 -2.307 -20.5 1 98.5 175 ASP B C 1
ATOM 4765 O O . ASP B 1 175 ? 0.597 -1.163 -20.5 1 98.5 175 ASP B O 1
ATOM 4769 N N . LEU B 1 176 ? 0.875 -3.113 -19.547 1 98.75 176 LEU B N 1
ATOM 4770 C CA . LEU B 1 176 ? -0.156 -2.859 -18.547 1 98.75 176 LEU B CA 1
ATOM 4771 C C . LEU B 1 176 ? 0.314 -1.821 -17.531 1 98.75 176 LEU B C 1
ATOM 4773 O O . LEU B 1 176 ? -0.473 -1.357 -16.703 1 98.75 176 LEU B O 1
ATOM 4777 N N . THR B 1 177 ? 1.595 -1.409 -17.531 1 98.19 177 THR B N 1
ATOM 4778 C CA . THR B 1 177 ? 2.043 -0.294 -16.703 1 98.19 177 THR B CA 1
ATOM 4779 C C . THR B 1 177 ? 1.574 1.035 -17.281 1 98.19 177 THR B C 1
ATOM 4781 O O . THR B 1 177 ? 1.596 2.061 -16.609 1 98.19 177 THR B O 1
ATOM 4784 N N . ASP B 1 178 ? 1.214 0.967 -18.547 1 97.62 178 ASP B N 1
ATOM 4785 C CA . ASP B 1 178 ? 0.722 2.148 -19.25 1 97.62 178 ASP B CA 1
ATOM 4786 C C . ASP B 1 178 ? -0.802 2.227 -19.188 1 97.62 178 ASP B C 1
ATOM 4788 O O . ASP B 1 178 ? -1.495 1.372 -19.734 1 97.62 178 ASP B O 1
ATOM 4792 N N . ALA B 1 179 ? -1.292 3.291 -18.656 1 97.56 179 ALA B N 1
ATOM 4793 C CA . ALA B 1 179 ? -2.729 3.434 -18.438 1 97.56 179 ALA B CA 1
ATOM 4794 C C . ALA B 1 179 ? -3.49 3.479 -19.75 1 97.56 179 ALA B C 1
ATOM 4796 O O . ALA B 1 179 ? -4.551 2.863 -19.891 1 97.56 179 ALA B O 1
ATOM 4797 N N . ALA B 1 180 ? -2.994 4.168 -20.703 1 97.5 180 ALA B N 1
ATOM 4798 C CA . ALA B 1 180 ? -3.68 4.324 -21.969 1 97.5 180 ALA B CA 1
ATOM 4799 C C . ALA B 1 180 ? -3.74 3.002 -22.734 1 97.5 180 ALA B C 1
ATOM 4801 O O . ALA B 1 180 ? -4.777 2.65 -23.297 1 97.5 180 ALA B O 1
ATOM 4802 N N . GLN B 1 181 ? -2.631 2.262 -22.734 1 98.38 181 GLN B N 1
ATOM 4803 C CA . GLN B 1 181 ? -2.611 0.97 -23.406 1 98.38 181 GLN B CA 1
ATOM 4804 C C . GLN B 1 181 ? -3.553 -0.021 -22.734 1 98.38 181 GLN B C 1
ATOM 4806 O O . GLN B 1 181 ? -4.23 -0.803 -23.406 1 98.38 181 GLN B O 1
ATOM 4811 N N . THR B 1 182 ? -3.584 0.032 -21.406 1 98.75 182 THR B N 1
ATOM 4812 C CA . THR B 1 182 ? -4.461 -0.87 -20.656 1 98.75 182 THR B CA 1
ATOM 4813 C C . THR B 1 182 ? -5.926 -0.572 -20.969 1 98.75 182 THR B C 1
ATOM 4815 O O . THR B 1 182 ? -6.703 -1.485 -21.25 1 98.75 182 THR B O 1
ATOM 4818 N N . ARG B 1 183 ? -6.262 0.681 -20.969 1 98.5 183 ARG B N 1
ATOM 4819 C CA . ARG B 1 183 ? -7.629 1.093 -21.266 1 98.5 183 ARG B CA 1
ATOM 4820 C C . ARG B 1 183 ? -8.039 0.665 -22.672 1 98.5 183 ARG B C 1
ATOM 4822 O O . ARG B 1 183 ? -9.156 0.192 -22.891 1 98.5 183 ARG B O 1
ATOM 4829 N N . ALA B 1 184 ? -7.141 0.85 -23.578 1 98.69 184 ALA B N 1
ATOM 4830 C CA . ALA B 1 184 ? -7.426 0.475 -24.969 1 98.69 184 ALA B CA 1
ATOM 4831 C C . ALA B 1 184 ? -7.688 -1.024 -25.078 1 98.69 184 ALA B C 1
ATOM 4833 O O . ALA B 1 184 ? -8.586 -1.449 -25.812 1 98.69 184 ALA B O 1
ATOM 4834 N N . LEU B 1 185 ? -6.898 -1.804 -24.422 1 98.81 185 LEU B N 1
ATOM 4835 C CA . LEU B 1 185 ? -7.074 -3.252 -24.406 1 98.81 185 LEU B CA 1
ATOM 4836 C C . LEU B 1 185 ? -8.453 -3.631 -23.875 1 98.81 185 LEU B C 1
ATOM 4838 O O . LEU B 1 185 ? -9.148 -4.449 -24.469 1 98.81 185 LEU B O 1
ATOM 4842 N N . PHE B 1 186 ? -8.883 -3.033 -22.781 1 98.88 186 PHE B N 1
ATOM 4843 C CA . PHE B 1 186 ? -10.148 -3.359 -22.141 1 98.88 186 PHE B CA 1
ATOM 4844 C C . PHE B 1 186 ? -11.328 -2.875 -22.984 1 98.88 186 PHE B C 1
ATOM 4846 O O . PHE B 1 186 ? -12.375 -3.521 -23.031 1 98.88 186 PHE B O 1
ATOM 4853 N N . GLU B 1 187 ? -11.18 -1.727 -23.672 1 98.62 187 GLU B N 1
ATOM 4854 C CA . GLU B 1 187 ? -12.219 -1.222 -24.562 1 98.62 187 GLU B CA 1
ATOM 4855 C C . GLU B 1 187 ? -12.391 -2.131 -25.781 1 98.62 187 GLU B C 1
ATOM 4857 O O . GLU B 1 187 ? -13.508 -2.297 -26.281 1 98.62 187 GLU B O 1
ATOM 4862 N N . LYS B 1 188 ? -11.328 -2.65 -26.188 1 98.56 188 LYS B N 1
ATOM 4863 C CA . LYS B 1 188 ? -11.359 -3.561 -27.328 1 98.56 188 LYS B CA 1
ATOM 4864 C C . LYS B 1 188 ? -12.016 -4.887 -26.953 1 98.56 188 LYS B C 1
ATOM 4866 O O . LYS B 1 188 ? -12.883 -5.383 -27.672 1 98.56 188 LYS B O 1
ATOM 4871 N N . VAL B 1 189 ? -11.641 -5.426 -25.781 1 98.5 189 VAL B N 1
ATOM 4872 C CA . VAL B 1 189 ? -12.062 -6.766 -25.391 1 98.5 189 VAL B CA 1
ATOM 4873 C C . VAL B 1 189 ? -13.43 -6.699 -24.719 1 98.5 189 VAL B C 1
ATOM 4875 O O . VAL B 1 189 ? -14.258 -7.602 -24.875 1 98.5 189 VAL B O 1
ATOM 4878 N N . ARG B 1 190 ? -13.648 -5.672 -23.922 1 98.25 190 ARG B N 1
ATOM 4879 C CA . ARG B 1 190 ? -14.852 -5.465 -23.125 1 98.25 190 ARG B CA 1
ATOM 4880 C C . ARG B 1 190 ? -15.188 -6.707 -22.297 1 98.25 190 ARG B C 1
ATOM 4882 O O . ARG B 1 190 ? -16.297 -7.246 -22.406 1 98.25 190 ARG B O 1
ATOM 4889 N N . PRO B 1 191 ? -14.312 -7.125 -21.453 1 98.75 191 PRO B N 1
ATOM 4890 C CA . PRO B 1 191 ? -14.539 -8.344 -20.672 1 98.75 191 PRO B CA 1
ATOM 4891 C C . PRO B 1 191 ? -15.633 -8.172 -19.609 1 98.75 191 PRO B C 1
ATOM 4893 O O . PRO B 1 191 ? -15.781 -7.082 -19.047 1 98.75 191 PRO B O 1
ATOM 4896 N N . THR B 1 192 ? -16.344 -9.273 -19.375 1 98.44 192 THR B N 1
ATOM 4897 C CA . THR B 1 192 ? -17.266 -9.312 -18.25 1 98.44 192 THR B CA 1
ATOM 4898 C C . THR B 1 192 ? -16.547 -9.82 -17 1 98.44 192 THR B C 1
ATOM 4900 O O . THR B 1 192 ? -16.969 -9.516 -15.875 1 98.44 192 THR B O 1
ATOM 4903 N N . HIS B 1 193 ? -15.57 -10.68 -17.188 1 98.62 193 HIS B N 1
ATOM 4904 C CA . HIS B 1 193 ? -14.758 -11.25 -16.125 1 98.62 193 HIS B CA 1
ATOM 4905 C C . HIS B 1 193 ? -13.273 -11.156 -16.438 1 98.62 193 HIS B C 1
ATOM 4907 O O . HIS B 1 193 ? -12.883 -11.195 -17.609 1 98.62 193 HIS B O 1
ATOM 4913 N N . VAL B 1 194 ? -12.445 -10.992 -15.391 1 98.88 194 VAL B N 1
ATOM 4914 C CA . VAL B 1 194 ? -11.008 -10.852 -15.586 1 98.88 194 VAL B CA 1
ATOM 4915 C C . VAL B 1 194 ? -10.258 -11.758 -14.609 1 98.88 194 VAL B C 1
ATOM 4917 O O . VAL B 1 194 ? -10.586 -11.797 -13.422 1 98.88 194 VAL B O 1
ATOM 4920 N N . ILE B 1 195 ? -9.383 -12.531 -15.062 1 98.94 195 ILE B N 1
ATOM 4921 C CA . ILE B 1 195 ? -8.336 -13.148 -14.258 1 98.94 195 ILE B CA 1
ATOM 4922 C C . ILE B 1 195 ? -7.031 -12.375 -14.43 1 98.94 195 ILE B C 1
ATOM 4924 O O . ILE B 1 195 ? -6.469 -12.336 -15.531 1 98.94 195 ILE B O 1
ATOM 4928 N N . HIS B 1 196 ? -6.59 -11.766 -13.398 1 98.94 196 HIS B N 1
ATOM 4929 C CA . HIS B 1 196 ? -5.438 -10.867 -13.453 1 98.94 196 HIS B CA 1
ATOM 4930 C C . HIS B 1 196 ? -4.195 -11.539 -12.883 1 98.94 196 HIS B C 1
ATOM 4932 O O . HIS B 1 196 ? -3.982 -11.523 -11.664 1 98.94 196 HIS B O 1
ATOM 4938 N N . LEU B 1 197 ? -3.303 -11.969 -13.789 1 98.88 197 LEU B N 1
ATOM 4939 C CA . LEU B 1 197 ? -2.105 -12.695 -13.375 1 98.88 197 LEU B CA 1
ATOM 4940 C C . LEU B 1 197 ? -0.851 -11.875 -13.656 1 98.88 197 LEU B C 1
ATOM 4942 O O . LEU B 1 197 ? 0.236 -12.211 -13.18 1 98.88 197 LEU B O 1
ATOM 4946 N N . ALA B 1 198 ? -0.969 -10.844 -14.461 1 98.69 198 ALA B N 1
ATOM 4947 C CA . ALA B 1 198 ? 0.191 -10.062 -14.883 1 98.69 198 ALA B CA 1
ATOM 4948 C C . ALA B 1 198 ? 0.864 -9.391 -13.695 1 98.69 198 ALA B C 1
ATOM 4950 O O . ALA B 1 198 ? 0.188 -8.836 -12.82 1 98.69 198 ALA B O 1
ATOM 4951 N N . ALA B 1 199 ? 2.137 -9.523 -13.672 1 98.12 199 ALA B N 1
ATOM 4952 C CA . ALA B 1 199 ? 2.949 -8.898 -12.633 1 98.12 199 ALA B CA 1
ATOM 4953 C C . ALA B 1 199 ? 4.43 -8.922 -13 1 98.12 199 ALA B C 1
ATOM 4955 O O . ALA B 1 199 ? 4.855 -9.734 -13.828 1 98.12 199 ALA B O 1
ATOM 4956 N N . MET B 1 200 ? 5.148 -7.957 -12.508 1 95.5 200 MET B N 1
ATOM 4957 C CA . MET B 1 200 ? 6.586 -8.164 -12.367 1 95.5 200 MET B CA 1
ATOM 4958 C C . MET B 1 200 ? 6.891 -9.133 -11.234 1 95.5 200 MET B C 1
ATOM 4960 O O . MET B 1 200 ? 6.445 -8.93 -10.102 1 95.5 200 MET B O 1
ATOM 4964 N N . VAL B 1 201 ? 7.555 -10.203 -11.641 1 89.69 201 VAL B N 1
ATOM 4965 C CA . VAL B 1 201 ? 7.875 -11.25 -10.672 1 89.69 201 VAL B CA 1
ATOM 4966 C C . VAL B 1 201 ? 9.367 -11.555 -10.719 1 89.69 201 VAL B C 1
ATOM 4968 O O . VAL B 1 201 ? 10.062 -11.164 -11.664 1 89.69 201 VAL B O 1
ATOM 4971 N N . GLY B 1 202 ? 9.883 -12.148 -9.672 1 84.31 202 GLY B N 1
ATOM 4972 C CA . GLY B 1 202 ? 11.273 -12.555 -9.625 1 84.31 202 GLY B CA 1
ATOM 4973 C C . GLY B 1 202 ? 11.648 -13.234 -8.32 1 84.31 202 GLY B C 1
ATOM 4974 O O . GLY B 1 202 ? 10.938 -13.117 -7.324 1 84.31 202 GLY B O 1
ATOM 4975 N N . GLY B 1 203 ? 12.781 -13.883 -8.406 1 79.88 203 GLY B N 1
ATOM 4976 C CA . GLY B 1 203 ? 13.281 -14.562 -7.219 1 79.88 203 GLY B CA 1
ATOM 4977 C C . GLY B 1 203 ? 13.789 -13.609 -6.152 1 79.88 203 GLY B C 1
ATOM 4978 O O . GLY B 1 203 ? 13.617 -12.398 -6.266 1 79.88 203 GLY B O 1
ATOM 4979 N N . LEU B 1 204 ? 14.352 -14.125 -5.168 1 77.75 204 LEU B N 1
ATOM 4980 C CA . LEU B 1 204 ? 14.797 -13.406 -3.975 1 77.75 204 LEU B CA 1
ATOM 4981 C C . LEU B 1 204 ? 15.805 -12.328 -4.34 1 77.75 204 LEU B C 1
ATOM 4983 O O . LEU B 1 204 ? 15.656 -11.172 -3.93 1 77.75 204 LEU B O 1
ATOM 4987 N N . PHE B 1 205 ? 16.719 -12.594 -5.125 1 78.31 205 PHE B N 1
ATOM 4988 C CA . PHE B 1 205 ? 17.797 -11.664 -5.418 1 78.31 205 PHE B CA 1
ATOM 4989 C C . PHE B 1 205 ? 17.297 -10.5 -6.266 1 78.31 205 PHE B C 1
ATOM 4991 O O . PHE B 1 205 ? 17.75 -9.367 -6.09 1 78.31 205 PHE B O 1
ATOM 4998 N N . ARG B 1 206 ? 16.484 -10.852 -7.18 1 85.44 206 ARG B N 1
ATOM 4999 C CA . ARG B 1 206 ? 15.914 -9.789 -8 1 85.44 206 ARG B CA 1
ATOM 5000 C C . ARG B 1 206 ? 15.086 -8.828 -7.152 1 85.44 206 ARG B C 1
ATOM 5002 O O . ARG B 1 206 ? 15.133 -7.613 -7.355 1 85.44 206 ARG B O 1
ATOM 5009 N N . ASN B 1 207 ? 14.391 -9.383 -6.195 1 86 207 ASN B N 1
ATOM 5010 C CA . ASN B 1 207 ? 13.594 -8.547 -5.297 1 86 207 ASN B CA 1
ATOM 5011 C C . ASN B 1 207 ? 14.477 -7.641 -4.445 1 86 207 ASN B C 1
ATOM 5013 O O . ASN B 1 207 ? 14.188 -6.449 -4.305 1 86 207 ASN B O 1
ATOM 5017 N N . ILE B 1 208 ? 15.484 -8.133 -3.963 1 86 208 ILE B N 1
ATOM 5018 C CA . ILE B 1 208 ? 16.391 -7.352 -3.123 1 86 208 ILE B CA 1
ATOM 5019 C C . ILE B 1 208 ? 16.969 -6.188 -3.928 1 86 208 ILE B C 1
ATOM 5021 O O . ILE B 1 208 ? 17.047 -5.062 -3.432 1 86 208 ILE B O 1
ATOM 5025 N N . LYS B 1 209 ? 17.219 -6.469 -5.125 1 89.94 209 LYS B N 1
ATOM 5026 C CA . LYS B 1 209 ? 17.891 -5.477 -5.953 1 89.94 209 LYS B CA 1
ATOM 5027 C C . LYS B 1 209 ? 16.906 -4.449 -6.504 1 89.94 209 LYS B C 1
ATOM 5029 O O . LYS B 1 209 ? 17.266 -3.287 -6.711 1 89.94 209 LYS B O 1
ATOM 5034 N N . TYR B 1 210 ? 15.68 -4.84 -6.738 1 95.5 210 TYR B N 1
ATOM 5035 C CA . TYR B 1 210 ? 14.766 -3.979 -7.477 1 95.5 210 TYR B CA 1
ATOM 5036 C C . TYR B 1 210 ? 13.445 -3.811 -6.727 1 95.5 210 TYR B C 1
ATOM 5038 O O . TYR B 1 210 ? 12.375 -3.891 -7.32 1 95.5 210 TYR B O 1
ATOM 5046 N N . ASN B 1 211 ? 13.477 -3.588 -5.426 1 96.38 211 ASN B N 1
ATOM 5047 C CA . ASN B 1 211 ? 12.266 -3.434 -4.629 1 96.38 211 ASN B CA 1
ATOM 5048 C C . ASN B 1 211 ? 11.406 -2.275 -5.133 1 96.38 211 ASN B C 1
ATOM 5050 O O . ASN B 1 211 ? 10.18 -2.367 -5.148 1 96.38 211 ASN B O 1
ATOM 5054 N N . LEU B 1 212 ? 12.07 -1.195 -5.52 1 98.38 212 LEU B N 1
ATOM 5055 C CA . LEU B 1 212 ? 11.312 -0.045 -6.008 1 98.38 212 LEU B CA 1
ATOM 5056 C C . LEU B 1 212 ? 10.562 -0.39 -7.289 1 98.38 212 LEU B C 1
ATOM 5058 O O . LEU B 1 212 ? 9.383 -0.063 -7.43 1 98.38 212 LEU B O 1
ATOM 5062 N N . ASP B 1 213 ? 11.234 -1.035 -8.195 1 97.94 213 ASP B N 1
ATOM 5063 C CA . ASP B 1 213 ? 10.602 -1.431 -9.445 1 97.94 213 ASP B CA 1
ATOM 5064 C C . ASP B 1 213 ? 9.422 -2.369 -9.195 1 97.94 213 ASP B C 1
ATOM 5066 O O . ASP B 1 213 ? 8.375 -2.238 -9.82 1 97.94 213 ASP B O 1
ATOM 5070 N N . PHE B 1 214 ? 9.664 -3.318 -8.266 1 97.81 214 PHE B N 1
ATOM 5071 C CA . PHE B 1 214 ? 8.594 -4.25 -7.926 1 97.81 214 PHE B CA 1
ATOM 5072 C C . PHE B 1 214 ? 7.379 -3.506 -7.379 1 97.81 214 PHE B C 1
ATOM 5074 O O . PHE B 1 214 ? 6.238 -3.852 -7.695 1 97.81 214 PHE B O 1
ATOM 5081 N N . TRP B 1 215 ? 7.602 -2.469 -6.602 1 98.31 215 TRP B N 1
ATOM 5082 C CA . TRP B 1 215 ? 6.5 -1.666 -6.082 1 98.31 215 TRP B CA 1
ATOM 5083 C C . TRP B 1 215 ? 5.828 -0.878 -7.203 1 98.31 215 TRP B C 1
ATOM 5085 O O . TRP B 1 215 ? 4.633 -1.053 -7.465 1 98.31 215 TRP B O 1
ATOM 5095 N N . ARG B 1 216 ? 6.547 -0.076 -7.895 1 98.31 216 ARG B N 1
ATOM 5096 C CA . ARG B 1 216 ? 5.98 0.899 -8.82 1 98.31 216 ARG B CA 1
ATOM 5097 C C . ARG B 1 216 ? 5.316 0.206 -10.008 1 98.31 216 ARG B C 1
ATOM 5099 O O . ARG B 1 216 ? 4.18 0.525 -10.359 1 98.31 216 ARG B O 1
ATOM 5106 N N . LYS B 1 217 ? 6.004 -0.762 -10.609 1 98.38 217 LYS B N 1
ATOM 5107 C CA . LYS B 1 217 ? 5.441 -1.42 -11.789 1 98.38 217 LYS B CA 1
ATOM 5108 C C . LYS B 1 217 ? 4.18 -2.201 -11.43 1 98.38 217 LYS B C 1
ATOM 5110 O O . LYS B 1 217 ? 3.168 -2.109 -12.125 1 98.38 217 LYS B O 1
ATOM 5115 N N . ASN B 1 218 ? 4.242 -2.939 -10.328 1 98.62 218 ASN B N 1
ATOM 5116 C CA . ASN B 1 218 ? 3.086 -3.762 -9.984 1 98.62 218 ASN B CA 1
ATOM 5117 C C . ASN B 1 218 ? 1.909 -2.908 -9.523 1 98.62 218 ASN B C 1
ATOM 5119 O O . ASN B 1 218 ? 0.751 -3.248 -9.773 1 98.62 218 ASN B O 1
ATOM 5123 N N . VAL B 1 219 ? 2.152 -1.788 -8.852 1 98.62 219 VAL B N 1
ATOM 5124 C CA . VAL B 1 219 ? 1.053 -0.917 -8.453 1 98.62 219 VAL B CA 1
ATOM 5125 C C . VAL B 1 219 ? 0.393 -0.317 -9.695 1 98.62 219 VAL B C 1
ATOM 5127 O O . VAL B 1 219 ? -0.832 -0.184 -9.75 1 98.62 219 VAL B O 1
ATOM 5130 N N . HIS B 1 220 ? 1.181 0.044 -10.727 1 98.5 220 HIS B N 1
ATOM 5131 C CA . HIS B 1 220 ? 0.626 0.555 -11.977 1 98.5 220 HIS B CA 1
ATOM 5132 C C . HIS B 1 220 ? -0.182 -0.517 -12.703 1 98.5 220 HIS B C 1
ATOM 5134 O O . HIS B 1 220 ? -1.308 -0.263 -13.133 1 98.5 220 HIS B O 1
ATOM 5140 N N . ILE B 1 221 ? 0.39 -1.692 -12.805 1 98.81 221 ILE B N 1
ATOM 5141 C CA . ILE B 1 221 ? -0.294 -2.793 -13.477 1 98.81 221 ILE B CA 1
ATOM 5142 C C . ILE B 1 221 ? -1.633 -3.062 -12.789 1 98.81 221 ILE B C 1
ATOM 5144 O O . ILE B 1 221 ? -2.674 -3.107 -13.445 1 98.81 221 ILE B O 1
ATOM 5148 N N . ASN B 1 222 ? -1.586 -3.193 -11.477 1 98.81 222 ASN B N 1
ATOM 5149 C CA . ASN B 1 222 ? -2.775 -3.535 -10.711 1 98.81 222 ASN B CA 1
ATOM 5150 C C . ASN B 1 222 ? -3.842 -2.447 -10.812 1 98.81 222 ASN B C 1
ATOM 5152 O O . ASN B 1 222 ? -5.012 -2.74 -11.07 1 98.81 222 ASN B O 1
ATOM 5156 N N . ASP B 1 223 ? -3.439 -1.232 -10.617 1 98.69 223 ASP B N 1
ATOM 5157 C CA . ASP B 1 223 ? -4.387 -0.124 -10.648 1 98.69 223 ASP B CA 1
ATOM 5158 C C . ASP B 1 223 ? -5.02 0.013 -12.039 1 98.69 223 ASP B C 1
ATOM 5160 O O . ASP B 1 223 ? -6.23 0.212 -12.156 1 98.69 223 ASP B O 1
ATOM 5164 N N . ASN B 1 224 ? -4.195 -0.076 -13.07 1 98.75 224 ASN B N 1
ATOM 5165 C CA . ASN B 1 224 ? -4.688 0.059 -14.438 1 98.75 224 ASN B CA 1
ATOM 5166 C C . ASN B 1 224 ? -5.68 -1.048 -14.789 1 98.75 224 ASN B C 1
ATOM 5168 O O . ASN B 1 224 ? -6.719 -0.785 -15.391 1 98.75 224 ASN B O 1
ATOM 5172 N N . VAL B 1 225 ? -5.387 -2.227 -14.375 1 98.94 225 VAL B N 1
ATOM 5173 C CA . VAL B 1 225 ? -6.234 -3.367 -14.711 1 98.94 225 VAL B CA 1
ATOM 5174 C C . VAL B 1 225 ? -7.559 -3.262 -13.961 1 98.94 225 VAL B C 1
ATOM 5176 O O . VAL B 1 225 ? -8.633 -3.379 -14.555 1 98.94 225 VAL B O 1
ATOM 5179 N N . LEU B 1 226 ? -7.512 -3.033 -12.688 1 98.88 226 LEU B N 1
ATOM 5180 C CA . LEU B 1 226 ? -8.727 -2.957 -11.883 1 98.88 226 LEU B CA 1
ATOM 5181 C C . LEU B 1 226 ? -9.602 -1.788 -12.328 1 98.88 226 LEU B C 1
ATOM 5183 O O . LEU B 1 226 ? -10.82 -1.926 -12.445 1 98.88 226 LEU B O 1
ATOM 5187 N N . HIS B 1 227 ? -8.953 -0.694 -12.609 1 98.75 227 HIS B N 1
ATOM 5188 C CA . HIS B 1 227 ? -9.727 0.482 -12.977 1 98.75 227 HIS B CA 1
ATOM 5189 C C . HIS B 1 227 ? -10.336 0.323 -14.367 1 98.75 227 HIS B C 1
ATOM 5191 O O . HIS B 1 227 ? -11.477 0.725 -14.602 1 98.75 227 HIS B O 1
ATOM 5197 N N . SER B 1 228 ? -9.555 -0.195 -15.305 1 98.88 228 SER B N 1
ATOM 5198 C CA . SER B 1 228 ? -10.094 -0.434 -16.641 1 98.88 228 SER B CA 1
ATOM 5199 C C . SER B 1 228 ? -11.242 -1.441 -16.609 1 98.88 228 SER B C 1
ATOM 5201 O O . SER B 1 228 ? -12.227 -1.295 -17.328 1 98.88 228 SER B O 1
ATOM 5203 N N . ALA B 1 229 ? -11.094 -2.471 -15.781 1 98.88 229 ALA B N 1
ATOM 5204 C CA . ALA B 1 229 ? -12.18 -3.426 -15.594 1 98.88 229 ALA B CA 1
ATOM 5205 C C . ALA B 1 229 ? -13.445 -2.725 -15.102 1 98.88 229 ALA B C 1
ATOM 5207 O O . ALA B 1 229 ? -14.531 -2.955 -15.625 1 98.88 229 ALA B O 1
ATOM 5208 N N . PHE B 1 230 ? -13.336 -1.879 -14.102 1 98.75 230 PHE B N 1
ATOM 5209 C CA . PHE B 1 230 ? -14.445 -1.113 -13.547 1 98.75 230 PHE B CA 1
ATOM 5210 C C . PHE B 1 230 ? -15.094 -0.253 -14.625 1 98.75 230 PHE B C 1
ATOM 5212 O O . PHE B 1 230 ? -16.328 -0.236 -14.758 1 98.75 230 PHE B O 1
ATOM 5219 N N . GLU B 1 231 ? -14.234 0.415 -15.43 1 98.56 231 GLU B N 1
ATOM 5220 C CA . GLU B 1 231 ? -14.719 1.374 -16.422 1 98.56 231 GLU B CA 1
ATOM 5221 C C . GLU B 1 231 ? -15.547 0.685 -17.5 1 98.56 231 GLU B C 1
ATOM 5223 O O . GLU B 1 231 ? -16.516 1.251 -17.984 1 98.56 231 GLU B O 1
ATOM 5228 N N . VAL B 1 232 ? -15.203 -0.504 -17.859 1 98.31 232 VAL B N 1
ATOM 5229 C CA . VAL B 1 232 ? -15.922 -1.183 -18.938 1 98.31 232 VAL B CA 1
ATOM 5230 C C . VAL B 1 232 ? -17.062 -2.006 -18.359 1 98.31 232 VAL B C 1
ATOM 5232 O O . VAL B 1 232 ? -17.781 -2.691 -19.094 1 98.31 232 VAL B O 1
ATOM 5235 N N . GLY B 1 233 ? -17.172 -2.037 -17.062 1 97.88 233 GLY B N 1
ATOM 5236 C CA . GLY B 1 233 ? -18.312 -2.666 -16.422 1 97.88 233 GLY B CA 1
ATOM 5237 C C . GLY B 1 233 ? -18.109 -4.145 -16.141 1 97.88 233 GLY B C 1
ATOM 5238 O O . GLY B 1 233 ? -19.078 -4.914 -16.125 1 97.88 233 GLY B O 1
ATOM 5239 N N . ALA B 1 234 ? -16.844 -4.594 -15.977 1 98.19 234 ALA B N 1
ATOM 5240 C CA . ALA B 1 234 ? -16.594 -5.984 -15.617 1 98.19 234 ALA B CA 1
ATOM 5241 C C . ALA B 1 234 ? -17.281 -6.348 -14.305 1 98.19 234 ALA B C 1
ATOM 5243 O O . ALA B 1 234 ? -17.281 -5.562 -13.359 1 98.19 234 ALA B O 1
ATOM 5244 N N . ARG B 1 235 ? -17.812 -7.512 -14.273 1 96.5 235 ARG B N 1
ATOM 5245 C CA . ARG B 1 235 ? -18.562 -7.973 -13.117 1 96.5 235 ARG B CA 1
ATOM 5246 C C . ARG B 1 235 ? -17.625 -8.484 -12.023 1 96.5 235 ARG B C 1
ATOM 5248 O O . ARG B 1 235 ? -17.938 -8.375 -10.836 1 96.5 235 ARG B O 1
ATOM 5255 N N . LYS B 1 236 ? -16.562 -9.094 -12.492 1 98.06 236 LYS B N 1
ATOM 5256 C CA . LYS B 1 236 ? -15.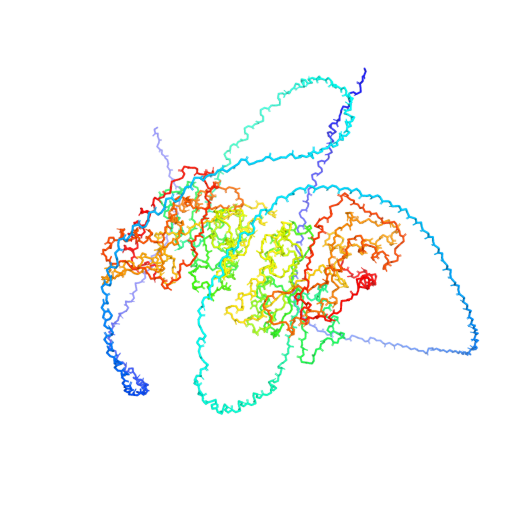672 -9.734 -11.516 1 98.06 236 LYS B CA 1
ATOM 5257 C C . LYS B 1 236 ? -14.227 -9.719 -12 1 98.06 236 LYS B C 1
ATOM 5259 O O . LYS B 1 236 ? -13.961 -9.906 -13.188 1 98.06 236 LYS B O 1
ATOM 5264 N N . VAL B 1 237 ? -13.359 -9.445 -11.062 1 98.88 237 VAL B N 1
ATOM 5265 C CA . VAL B 1 237 ? -11.922 -9.578 -11.273 1 98.88 237 VAL B CA 1
ATOM 5266 C C . VAL B 1 237 ? -11.328 -10.5 -10.211 1 98.88 237 VAL B C 1
ATOM 5268 O O . VAL B 1 237 ? -11.609 -10.344 -9.016 1 98.88 237 VAL B O 1
ATOM 5271 N N . VAL B 1 238 ? -10.602 -11.531 -10.609 1 98.94 238 VAL B N 1
ATOM 5272 C CA . VAL B 1 238 ? -9.852 -12.398 -9.703 1 98.94 238 VAL B CA 1
ATOM 5273 C C . VAL B 1 238 ? -8.352 -12.164 -9.891 1 98.94 238 VAL B C 1
ATOM 5275 O O . VAL B 1 238 ? -7.781 -12.562 -10.914 1 98.94 238 VAL B O 1
ATOM 5278 N N . SER B 1 239 ? -7.77 -11.547 -8.922 1 98.94 239 SER B N 1
ATOM 5279 C CA . SER B 1 239 ? -6.34 -11.266 -8.969 1 98.94 239 SER B CA 1
ATOM 5280 C C . SER B 1 239 ? -5.539 -12.328 -8.234 1 98.94 239 SER B C 1
ATOM 5282 O O . SER B 1 239 ? -6.082 -13.055 -7.398 1 98.94 239 SER B O 1
ATOM 5284 N N . CYS B 1 240 ? -4.285 -12.422 -8.562 1 98.81 240 CYS B N 1
ATOM 5285 C CA . CYS B 1 240 ? -3.389 -13.398 -7.957 1 98.81 240 CYS B CA 1
ATOM 5286 C C . CYS B 1 240 ? -2.404 -12.719 -7.012 1 98.81 240 CYS B C 1
ATOM 5288 O O . CYS B 1 240 ? -1.558 -11.938 -7.445 1 98.81 240 CYS B O 1
ATOM 5290 N N . LEU B 1 241 ? -2.516 -13.031 -5.75 1 98.44 241 LEU B N 1
ATOM 5291 C CA . LEU B 1 241 ? -1.566 -12.547 -4.754 1 98.44 241 LEU B CA 1
ATOM 5292 C C . LEU B 1 241 ? -0.485 -13.586 -4.48 1 98.44 241 LEU B C 1
ATOM 5294 O O . LEU B 1 241 ? 0 -14.242 -5.406 1 98.44 241 LEU B O 1
ATOM 5298 N N . SER B 1 242 ? 0.174 -13.539 -3.328 1 96.25 242 SER B N 1
ATOM 5299 C CA . SER B 1 242 ? 1.237 -14.438 -2.891 1 96.25 242 SER B CA 1
ATOM 5300 C C . SER B 1 242 ? 1.292 -14.531 -1.37 1 96.25 242 SER B C 1
ATOM 5302 O O . SER B 1 242 ? 0.843 -13.617 -0.67 1 96.25 242 SER B O 1
ATOM 5304 N N . THR B 1 243 ? 1.826 -15.625 -0.915 1 95.25 243 THR B N 1
ATOM 5305 C CA . THR B 1 243 ? 1.967 -15.75 0.533 1 95.25 243 THR B CA 1
ATOM 5306 C C . THR B 1 243 ? 3.018 -14.773 1.056 1 95.25 243 THR B C 1
ATOM 5308 O O . THR B 1 243 ? 3.102 -14.531 2.262 1 95.25 243 THR B O 1
ATOM 5311 N N . CYS B 1 244 ? 3.84 -14.227 0.207 1 93.88 244 CYS B N 1
ATOM 5312 C CA . CYS B 1 244 ? 4.844 -13.242 0.612 1 93.88 244 CYS B CA 1
ATOM 5313 C C . CYS B 1 244 ? 4.188 -12 1.197 1 93.88 244 CYS B C 1
ATOM 5315 O O . CYS B 1 244 ? 4.848 -11.203 1.86 1 93.88 244 CYS B O 1
ATOM 5317 N N . ILE B 1 245 ? 2.924 -11.836 1.007 1 97.44 245 ILE B N 1
ATOM 5318 C CA . ILE B 1 245 ? 2.234 -10.617 1.416 1 97.44 245 ILE B CA 1
ATOM 5319 C C . ILE B 1 245 ? 1.99 -10.641 2.924 1 97.44 245 ILE B C 1
ATOM 5321 O O . ILE B 1 245 ? 1.659 -9.617 3.523 1 97.44 245 ILE B O 1
ATOM 5325 N N . PHE B 1 246 ? 2.09 -11.812 3.537 1 97.62 246 PHE B N 1
ATOM 5326 C CA . PHE B 1 246 ? 1.787 -11.945 4.957 1 97.62 246 PHE B CA 1
ATOM 5327 C C . PHE B 1 246 ? 2.914 -11.367 5.809 1 97.62 246 PHE B C 1
ATOM 5329 O O . PHE B 1 246 ? 4.047 -11.227 5.336 1 97.62 246 PHE B O 1
ATOM 5336 N N . PRO B 1 247 ? 2.578 -11.102 7.082 1 97.19 247 PRO B N 1
ATOM 5337 C CA . PRO B 1 247 ? 3.613 -10.578 7.977 1 97.19 247 PRO B CA 1
ATOM 5338 C C . PRO B 1 247 ? 4.789 -11.539 8.141 1 97.19 247 PRO B C 1
ATOM 5340 O O . PRO B 1 247 ? 4.598 -12.758 8.203 1 97.19 247 PRO B O 1
ATOM 5343 N N . ASP B 1 248 ? 5.934 -10.914 8.18 1 94.44 248 ASP B N 1
ATOM 5344 C CA . ASP B 1 248 ? 7.145 -11.695 8.422 1 94.44 248 ASP B CA 1
ATOM 5345 C C . ASP B 1 248 ? 7.125 -12.32 9.812 1 94.44 248 ASP B C 1
ATOM 5347 O O . ASP B 1 248 ? 7.426 -13.508 9.969 1 94.44 248 ASP B O 1
ATOM 5351 N N . LYS B 1 249 ? 6.84 -11.531 10.82 1 93.94 249 LYS B N 1
ATOM 5352 C CA . LYS B 1 249 ? 6.66 -12.016 12.18 1 93.94 249 LYS B CA 1
ATOM 5353 C C . LYS B 1 249 ? 5.191 -12.305 12.477 1 93.94 249 LYS B C 1
ATOM 5355 O O . LYS B 1 249 ? 4.379 -11.383 12.57 1 93.94 249 LYS B O 1
ATOM 5360 N N . THR B 1 250 ? 4.883 -13.578 12.562 1 94.88 250 THR B N 1
ATOM 5361 C CA . THR B 1 250 ? 3.494 -13.984 12.758 1 94.88 250 THR B CA 1
ATOM 5362 C C . THR B 1 250 ? 3.424 -15.398 13.328 1 94.88 250 THR B C 1
ATOM 5364 O O . THR B 1 250 ? 4.453 -16.047 13.539 1 94.88 250 THR B O 1
ATOM 5367 N N . THR B 1 251 ? 2.227 -15.812 13.625 1 94.88 251 THR B N 1
ATOM 5368 C CA . THR B 1 251 ? 1.971 -17.188 14.055 1 94.88 251 THR B CA 1
ATOM 5369 C C . THR B 1 251 ? 1.49 -18.031 12.883 1 94.88 251 THR B C 1
ATOM 5371 O O . THR B 1 251 ? 1.071 -17.5 11.852 1 94.88 251 THR B O 1
ATOM 5374 N N . TYR B 1 252 ? 1.62 -19.359 13.055 1 94.06 252 TYR B N 1
ATOM 5375 C CA . TYR B 1 252 ? 1.212 -20.297 12.016 1 94.06 252 TYR B CA 1
ATOM 5376 C C . TYR B 1 252 ? 0.167 -21.266 12.539 1 94.06 252 TYR B C 1
ATOM 5378 O O . TYR B 1 252 ? 0.167 -21.609 13.727 1 94.06 252 TYR B O 1
ATOM 5386 N N . PRO B 1 253 ? -0.708 -21.734 11.695 1 97.38 253 PRO B N 1
ATOM 5387 C CA . PRO B 1 253 ? -0.802 -21.406 10.266 1 97.38 253 PRO B CA 1
ATOM 5388 C C . PRO B 1 253 ? -1.395 -20.031 10.016 1 97.38 253 PRO B C 1
ATOM 5390 O O . PRO B 1 253 ? -2.221 -19.547 10.805 1 97.38 253 PRO B O 1
ATOM 5393 N N . ILE B 1 254 ? -0.967 -19.438 8.945 1 97.56 254 ILE B N 1
ATOM 5394 C CA . ILE B 1 254 ? -1.557 -18.172 8.547 1 97.56 254 ILE B CA 1
ATOM 5395 C C . ILE B 1 254 ? -2.898 -18.406 7.863 1 97.56 254 ILE B C 1
ATOM 5397 O O . ILE B 1 254 ? -3.1 -19.453 7.23 1 97.56 254 ILE B O 1
ATOM 5401 N N . ASP B 1 255 ? -3.768 -17.453 7.965 1 98.19 255 ASP B N 1
ATOM 5402 C CA . ASP B 1 255 ? -5.039 -17.484 7.25 1 98.19 255 ASP B CA 1
ATOM 5403 C C . ASP B 1 255 ? -5.379 -16.125 6.656 1 98.19 255 ASP B C 1
ATOM 5405 O O . ASP B 1 255 ? -4.605 -15.172 6.789 1 98.19 255 ASP B O 1
ATOM 5409 N N . GLU B 1 256 ? -6.496 -15.984 5.977 1 98.5 256 GLU B N 1
ATOM 5410 C CA . GLU B 1 256 ? -6.84 -14.828 5.152 1 98.5 256 GLU B CA 1
ATOM 5411 C C . GLU B 1 256 ? -6.996 -13.57 6.004 1 98.5 256 GLU B C 1
ATOM 5413 O O . GLU B 1 256 ? -6.848 -12.453 5.504 1 98.5 256 GLU B O 1
ATOM 5418 N N . THR B 1 257 ? -7.223 -13.656 7.301 1 97.62 257 THR B N 1
ATOM 5419 C CA . THR B 1 257 ? -7.496 -12.508 8.164 1 97.62 257 THR B CA 1
ATOM 5420 C C . THR B 1 257 ? -6.195 -11.852 8.609 1 97.62 257 THR B C 1
ATOM 5422 O O . THR B 1 257 ? -6.215 -10.758 9.188 1 97.62 257 THR B O 1
ATOM 5425 N N . MET B 1 258 ? -5.137 -12.422 8.273 1 97.88 258 MET B N 1
ATOM 5426 C CA . MET B 1 258 ? -3.877 -12.023 8.898 1 97.88 258 MET B CA 1
ATOM 5427 C C . MET B 1 258 ? -3.037 -11.18 7.945 1 97.88 258 MET B C 1
ATOM 5429 O O . MET B 1 258 ? -1.929 -10.766 8.289 1 97.88 258 MET B O 1
ATOM 5433 N N . ILE B 1 259 ? -3.482 -10.875 6.777 1 98.06 259 ILE B N 1
ATOM 5434 C CA . ILE B 1 259 ? -2.732 -10.258 5.688 1 98.06 259 ILE B CA 1
ATOM 5435 C C . ILE B 1 259 ? -2.117 -8.945 6.168 1 98.06 259 ILE B C 1
ATOM 5437 O O . ILE B 1 259 ? -0.947 -8.664 5.898 1 98.06 259 ILE B O 1
ATOM 5441 N N . HIS B 1 260 ? -2.805 -8.141 6.926 1 97.75 260 HIS B N 1
ATOM 5442 C CA . HIS B 1 260 ? -2.396 -6.773 7.223 1 97.75 260 HIS B CA 1
ATOM 5443 C C . HIS B 1 260 ? -1.919 -6.641 8.664 1 97.75 260 HIS B C 1
ATOM 5445 O O . HIS B 1 260 ? -1.718 -5.531 9.156 1 97.75 260 HIS B O 1
ATOM 5451 N N . ASN B 1 261 ? -1.644 -7.75 9.328 1 97.31 261 ASN B N 1
ATOM 5452 C CA . ASN B 1 261 ? -1.394 -7.734 10.766 1 97.31 261 ASN B CA 1
ATOM 5453 C C . ASN B 1 261 ? 0.06 -7.391 11.078 1 97.31 261 ASN B C 1
ATOM 5455 O O . ASN B 1 261 ? 0.467 -7.395 12.242 1 97.31 261 ASN B O 1
ATOM 5459 N N . GLY B 1 262 ? 0.842 -7.062 10.156 1 97.31 262 GLY B N 1
ATOM 5460 C CA . GLY B 1 262 ? 2.242 -6.703 10.32 1 97.31 262 GLY B CA 1
ATOM 5461 C C . GLY B 1 262 ? 2.965 -6.508 9 1 97.31 262 GLY B C 1
ATOM 5462 O O . GLY B 1 262 ? 2.404 -6.777 7.934 1 97.31 262 GLY B O 1
ATOM 5463 N N . PRO B 1 263 ? 4.203 -6.074 9.109 1 97.25 263 PRO B N 1
ATOM 5464 C CA . PRO B 1 263 ? 4.953 -5.855 7.871 1 97.25 263 PRO B CA 1
ATOM 5465 C C . PRO B 1 263 ? 5.43 -7.156 7.23 1 97.25 263 PRO B C 1
ATOM 5467 O O . PRO B 1 263 ? 5.742 -8.117 7.938 1 97.25 263 PRO B O 1
ATOM 5470 N N . PRO B 1 264 ? 5.453 -7.18 5.926 1 96.5 264 PRO B N 1
ATOM 5471 C CA . PRO B 1 264 ? 6.062 -8.336 5.258 1 96.5 264 PRO B CA 1
ATOM 5472 C C . PRO B 1 264 ? 7.582 -8.375 5.422 1 96.5 264 PRO B C 1
ATOM 5474 O O . PRO B 1 264 ? 8.164 -7.48 6.047 1 96.5 264 PRO B O 1
ATOM 5477 N N . HIS B 1 265 ? 8.141 -9.414 4.863 1 93.62 265 HIS B N 1
ATOM 5478 C CA . HIS B 1 265 ? 9.586 -9.562 4.957 1 93.62 265 HIS B CA 1
ATOM 5479 C C . HIS B 1 265 ? 10.305 -8.43 4.23 1 93.62 265 HIS B C 1
ATOM 5481 O O . HIS B 1 265 ? 9.875 -7.996 3.16 1 93.62 265 HIS B O 1
ATOM 5487 N N . SER B 1 266 ? 11.445 -8.031 4.719 1 92.69 266 SER B N 1
ATOM 5488 C CA . SER B 1 266 ? 12.141 -6.84 4.25 1 92.69 266 SER B CA 1
ATOM 5489 C C . SER B 1 266 ? 12.812 -7.082 2.904 1 92.69 266 SER B C 1
ATOM 5491 O O . SER B 1 266 ? 13.117 -6.133 2.178 1 92.69 266 SER B O 1
ATOM 5493 N N . SER B 1 267 ? 13.047 -8.297 2.479 1 90.62 267 SER B N 1
ATOM 5494 C CA . SER B 1 267 ? 13.781 -8.602 1.256 1 90.62 267 SER B CA 1
ATOM 5495 C C . SER B 1 267 ? 12.914 -8.383 0.02 1 90.62 267 SER B C 1
ATOM 5497 O O . SER B 1 267 ? 13.438 -8.156 -1.075 1 90.62 267 SER B O 1
ATOM 5499 N N . ASN B 1 268 ? 11.609 -8.484 0.181 1 94 268 ASN B N 1
ATOM 5500 C CA . ASN B 1 268 ? 10.719 -8.359 -0.969 1 94 268 ASN B CA 1
ATOM 5501 C C . ASN B 1 268 ? 9.539 -7.441 -0.669 1 94 268 ASN B C 1
ATOM 5503 O O . ASN B 1 268 ? 8.422 -7.695 -1.105 1 94 268 ASN B O 1
ATOM 5507 N N . PHE B 1 269 ? 9.781 -6.414 0.061 1 96.19 269 PHE B N 1
ATOM 5508 C CA . PHE B 1 269 ? 8.695 -5.582 0.562 1 96.19 269 PHE B CA 1
ATOM 5509 C C . PHE B 1 269 ? 8 -4.852 -0.582 1 96.19 269 PHE B C 1
ATOM 5511 O O . PHE B 1 269 ? 6.793 -4.625 -0.538 1 96.19 269 PHE B O 1
ATOM 5518 N N . GLY B 1 270 ? 8.75 -4.508 -1.682 1 97.56 270 GLY B N 1
ATOM 5519 C CA . GLY B 1 270 ? 8.109 -3.861 -2.812 1 97.56 270 GLY B CA 1
ATOM 5520 C C . GLY B 1 270 ? 7.047 -4.727 -3.469 1 97.56 270 GLY B C 1
ATOM 5521 O O . GLY B 1 270 ? 5.914 -4.285 -3.672 1 97.56 270 GLY B O 1
ATOM 5522 N N . TYR B 1 271 ? 7.391 -5.945 -3.723 1 97.19 271 TYR B N 1
ATOM 5523 C CA . TYR B 1 271 ? 6.477 -6.922 -4.305 1 97.19 271 TYR B CA 1
ATOM 5524 C C . TYR B 1 271 ? 5.312 -7.211 -3.365 1 97.19 271 TYR B C 1
ATOM 5526 O O . TYR B 1 271 ? 4.152 -7.184 -3.779 1 97.19 271 TYR B O 1
ATOM 5534 N N . SER B 1 272 ? 5.602 -7.406 -2.115 1 97.88 272 SER B N 1
ATOM 5535 C CA . SER B 1 272 ? 4.609 -7.785 -1.111 1 97.88 272 SER B CA 1
ATOM 5536 C C . SER B 1 272 ? 3.57 -6.688 -0.92 1 97.88 272 SER B C 1
ATOM 5538 O O . SER B 1 272 ? 2.365 -6.953 -0.959 1 97.88 272 SER B O 1
ATOM 5540 N N . TYR B 1 273 ? 4.023 -5.512 -0.766 1 98.38 273 TYR B N 1
ATOM 5541 C CA . TYR B 1 273 ? 3.076 -4.422 -0.557 1 98.38 273 TYR B CA 1
ATOM 5542 C C . TYR B 1 273 ? 2.258 -4.16 -1.815 1 98.38 273 TYR B C 1
ATOM 5544 O O . TYR B 1 273 ? 1.067 -3.85 -1.736 1 98.38 273 TYR B O 1
ATOM 5552 N N . ALA B 1 274 ? 2.893 -4.246 -2.959 1 98.56 274 ALA B N 1
ATOM 5553 C CA . ALA B 1 274 ? 2.146 -4.031 -4.195 1 98.56 274 ALA B CA 1
ATOM 5554 C C . ALA B 1 274 ? 0.988 -5.016 -4.316 1 98.56 274 ALA B C 1
ATOM 5556 O O . ALA B 1 274 ? -0.13 -4.629 -4.668 1 98.56 274 ALA B O 1
ATOM 5557 N N . LYS B 1 275 ? 1.231 -6.25 -3.977 1 98.5 275 LYS B N 1
ATOM 5558 C CA . LYS B 1 275 ? 0.191 -7.273 -4.047 1 98.5 275 LYS B CA 1
ATOM 5559 C C . LYS B 1 275 ? -0.837 -7.086 -2.936 1 98.5 275 LYS B C 1
ATOM 5561 O O . LYS B 1 275 ? -2.037 -7.262 -3.158 1 98.5 275 LYS B O 1
ATOM 5566 N N . ARG B 1 276 ? -0.395 -6.676 -1.824 1 98.06 276 ARG B N 1
ATOM 5567 C CA . ARG B 1 276 ? -1.288 -6.422 -0.699 1 98.06 276 ARG B CA 1
ATOM 5568 C C . ARG B 1 276 ? -2.311 -5.344 -1.044 1 98.06 276 ARG B C 1
ATOM 5570 O O . ARG B 1 276 ? -3.465 -5.418 -0.62 1 98.06 276 ARG B O 1
ATOM 5577 N N . MET B 1 277 ? -1.857 -4.418 -1.741 1 98.56 277 MET B N 1
ATOM 5578 C CA . MET B 1 277 ? -2.725 -3.273 -2.008 1 98.56 277 MET B CA 1
ATOM 5579 C C . MET B 1 277 ? -3.852 -3.656 -2.961 1 98.56 277 MET B C 1
ATOM 5581 O O . MET B 1 277 ? -4.859 -2.949 -3.053 1 98.56 277 MET B O 1
ATOM 5585 N N . ILE B 1 278 ? -3.738 -4.805 -3.65 1 98.75 278 ILE B N 1
ATOM 5586 C CA . ILE B 1 278 ? -4.859 -5.289 -4.445 1 98.75 278 ILE B CA 1
ATOM 5587 C C . ILE B 1 278 ? -6.051 -5.582 -3.533 1 98.75 278 ILE B C 1
ATOM 5589 O O . ILE B 1 278 ? -7.191 -5.246 -3.861 1 98.75 278 ILE B O 1
ATOM 5593 N N . ASP B 1 279 ? -5.77 -6.219 -2.439 1 98.44 279 ASP B N 1
ATOM 5594 C CA . ASP B 1 279 ? -6.82 -6.508 -1.466 1 98.44 279 ASP B CA 1
ATOM 5595 C C . ASP B 1 279 ? -7.496 -5.223 -0.993 1 98.44 279 ASP B C 1
ATOM 5597 O O . ASP B 1 279 ? -8.727 -5.172 -0.871 1 98.44 279 ASP B O 1
ATOM 5601 N N . VAL B 1 280 ? -6.707 -4.207 -0.763 1 98.12 280 VAL B N 1
ATOM 5602 C CA . VAL B 1 280 ? -7.211 -2.908 -0.328 1 98.12 280 VAL B CA 1
ATOM 5603 C C . VAL B 1 280 ? -8.07 -2.291 -1.43 1 98.12 280 VAL B C 1
ATOM 5605 O O . VAL B 1 280 ? -9.164 -1.791 -1.164 1 98.12 280 VAL B O 1
ATOM 5608 N N . GLN B 1 281 ? -7.621 -2.363 -2.625 1 98.56 281 GLN B N 1
ATOM 5609 C CA . GLN B 1 281 ? -8.367 -1.823 -3.76 1 98.56 281 GLN B CA 1
ATOM 5610 C C . GLN B 1 281 ? -9.68 -2.57 -3.965 1 98.56 281 GLN B C 1
ATOM 5612 O O . GLN B 1 281 ? -10.703 -1.958 -4.27 1 98.56 281 GLN B O 1
ATOM 5617 N N . ASN B 1 282 ? -9.617 -3.887 -3.805 1 98.62 282 ASN B N 1
ATOM 5618 C CA . ASN B 1 282 ? -10.836 -4.668 -3.943 1 98.62 282 ASN B CA 1
ATOM 5619 C C . ASN B 1 282 ? -11.906 -4.211 -2.959 1 98.62 282 ASN B C 1
ATOM 5621 O O . ASN B 1 282 ? -13.062 -4.016 -3.34 1 98.62 282 ASN B O 1
ATOM 5625 N N . ARG B 1 283 ? -11.523 -4.043 -1.774 1 97.69 283 ARG B N 1
ATOM 5626 C CA . ARG B 1 283 ? -12.445 -3.562 -0.75 1 97.69 283 ARG B CA 1
ATOM 5627 C C . ARG B 1 283 ? -12.984 -2.18 -1.102 1 97.69 283 ARG B C 1
ATOM 5629 O O . ARG B 1 283 ? -14.18 -1.919 -0.954 1 97.69 283 ARG B O 1
ATOM 5636 N N . ALA B 1 284 ? -12.125 -1.372 -1.555 1 98.12 284 ALA B N 1
ATOM 5637 C CA . ALA B 1 284 ? -12.523 -0.008 -1.899 1 98.12 284 ALA B CA 1
ATOM 5638 C C . ALA B 1 284 ? -13.516 -0.002 -3.062 1 98.12 284 ALA B C 1
ATOM 5640 O O . ALA B 1 284 ? -14.484 0.754 -3.051 1 98.12 284 ALA B O 1
ATOM 5641 N N . TYR B 1 285 ? -13.266 -0.783 -4.105 1 98.44 285 TYR B N 1
ATOM 5642 C CA . TYR B 1 285 ? -14.18 -0.878 -5.234 1 98.44 285 TYR B CA 1
ATOM 5643 C C . TYR B 1 285 ? -15.547 -1.387 -4.789 1 98.44 285 TYR B C 1
ATOM 5645 O O . TYR B 1 285 ? -16.578 -0.939 -5.297 1 98.44 285 TYR B O 1
ATOM 5653 N N . PHE B 1 286 ? -15.57 -2.303 -3.822 1 97.94 286 PHE B N 1
ATOM 5654 C CA . PHE B 1 286 ? -16.828 -2.83 -3.307 1 97.94 286 PHE B CA 1
ATOM 5655 C C . PHE B 1 286 ? -17.578 -1.761 -2.525 1 97.94 286 PHE B C 1
ATOM 5657 O O . PHE B 1 286 ? -18.766 -1.531 -2.764 1 97.94 286 PHE B O 1
ATOM 5664 N N . GLN B 1 287 ? -16.891 -1.07 -1.657 1 96.5 287 GLN B N 1
ATOM 5665 C CA . GLN B 1 287 ? -17.516 -0.083 -0.789 1 96.5 287 GLN B CA 1
ATOM 5666 C C . GLN B 1 287 ? -18.047 1.098 -1.595 1 96.5 287 GLN B C 1
ATOM 5668 O O . GLN B 1 287 ? -19.141 1.594 -1.327 1 96.5 287 GLN B O 1
ATOM 5673 N N . GLN B 1 288 ? -17.297 1.483 -2.549 1 97.06 288 GLN B N 1
ATOM 5674 C CA . GLN B 1 288 ? -17.656 2.709 -3.256 1 97.06 288 GLN B CA 1
ATOM 5675 C C . GLN B 1 288 ? -18.594 2.42 -4.422 1 97.06 288 GLN B C 1
ATOM 5677 O O . GLN B 1 288 ? -19.438 3.248 -4.766 1 97.06 288 GLN B O 1
ATOM 5682 N N . HIS B 1 289 ? -18.469 1.186 -5.078 1 97.12 289 HIS B N 1
ATOM 5683 C CA . HIS B 1 289 ? -19.203 0.975 -6.324 1 97.12 289 HIS B CA 1
ATOM 5684 C C . HIS B 1 289 ? -19.938 -0.365 -6.316 1 97.12 289 HIS B C 1
ATOM 5686 O O . HIS B 1 289 ? -20.625 -0.704 -7.277 1 97.12 289 HIS B O 1
ATOM 5692 N N . GLY B 1 290 ? -19.719 -1.181 -5.332 1 96.25 290 GLY B N 1
ATOM 5693 C CA . GLY B 1 290 ? -20.422 -2.451 -5.238 1 96.25 290 GLY B CA 1
ATOM 5694 C C . GLY B 1 290 ? -19.812 -3.535 -6.105 1 96.25 290 GLY B C 1
ATOM 5695 O O . GLY B 1 290 ? -20.438 -4.566 -6.355 1 96.25 290 GLY B O 1
ATOM 5696 N N . CYS B 1 291 ? -18.547 -3.332 -6.641 1 94.31 291 CYS B N 1
ATOM 5697 C CA . CYS B 1 291 ? -17.875 -4.309 -7.477 1 94.31 291 CYS B CA 1
ATOM 5698 C C . CYS B 1 291 ? -17.438 -5.52 -6.656 1 94.31 291 CYS B C 1
ATOM 5700 O O . CYS B 1 291 ? -17 -5.375 -5.512 1 94.31 291 CYS B O 1
ATOM 5702 N N . THR B 1 292 ? -17.516 -6.699 -7.262 1 95.12 292 THR B N 1
ATOM 5703 C CA . THR B 1 292 ? -17.047 -7.914 -6.605 1 95.12 292 THR B CA 1
ATOM 5704 C C . THR B 1 292 ? -15.672 -8.312 -7.129 1 95.12 292 THR B C 1
ATOM 5706 O O . THR B 1 292 ? -15.516 -9.383 -7.723 1 95.12 292 THR B O 1
ATOM 5709 N N . PHE B 1 293 ? -14.688 -7.512 -6.965 1 98.69 293 PHE B N 1
ATOM 5710 C CA . PHE B 1 293 ? -13.289 -7.84 -7.215 1 98.69 293 PHE B CA 1
ATOM 5711 C C . PHE B 1 293 ? -12.688 -8.594 -6.035 1 98.69 293 PHE B C 1
ATOM 5713 O O . PHE B 1 293 ? -12.992 -8.289 -4.879 1 98.69 293 PHE B O 1
ATOM 5720 N N . THR B 1 294 ? -11.945 -9.656 -6.316 1 98.81 294 THR B N 1
ATOM 5721 C CA . THR B 1 294 ? -11.344 -10.453 -5.254 1 98.81 294 THR B CA 1
ATOM 5722 C C . THR B 1 294 ? -9.953 -10.93 -5.66 1 98.81 294 THR B C 1
ATOM 5724 O O . THR B 1 294 ? -9.398 -10.461 -6.656 1 98.81 294 THR B O 1
ATOM 5727 N N . ALA B 1 295 ? -9.336 -11.742 -4.738 1 98.88 295 ALA B N 1
ATOM 5728 C CA . ALA B 1 295 ? -7.984 -12.219 -5 1 98.88 295 ALA B CA 1
ATOM 5729 C C . ALA B 1 295 ? -7.766 -13.602 -4.391 1 98.88 295 ALA B C 1
ATOM 5731 O O . ALA B 1 295 ? -8.477 -14 -3.459 1 98.88 295 ALA B O 1
ATOM 5732 N N . VAL B 1 296 ? -6.902 -14.312 -4.941 1 98.94 296 VAL B N 1
ATOM 5733 C CA . VAL B 1 296 ? -6.523 -15.617 -4.402 1 98.94 296 VAL B CA 1
ATOM 5734 C C . VAL B 1 296 ? -5.078 -15.578 -3.922 1 98.94 296 VAL B C 1
ATOM 5736 O O . VAL B 1 296 ? -4.289 -14.742 -4.375 1 98.94 296 VAL B O 1
ATOM 5739 N N . ILE B 1 297 ? -4.793 -16.438 -3.021 1 98.81 297 ILE B N 1
ATOM 5740 C CA . ILE B 1 297 ? -3.451 -16.547 -2.461 1 98.81 297 ILE B CA 1
ATOM 5741 C C . ILE B 1 297 ? -2.959 -17.984 -2.568 1 98.81 297 ILE B C 1
ATOM 5743 O O . ILE B 1 297 ? -3.244 -18.812 -1.701 1 98.81 297 ILE B O 1
ATOM 5747 N N . PRO B 1 298 ? -2.186 -18.25 -3.553 1 98.56 298 PRO B N 1
ATOM 5748 C CA . PRO B 1 298 ? -1.618 -19.594 -3.664 1 98.56 298 PRO B CA 1
ATOM 5749 C C . PRO B 1 298 ? -0.327 -19.75 -2.865 1 98.56 298 PRO B C 1
ATOM 5751 O O . PRO B 1 298 ? 0.28 -18.766 -2.455 1 98.56 298 PRO B O 1
ATOM 5754 N N . THR B 1 299 ? -0.014 -21.016 -2.646 1 97.19 299 THR B N 1
ATOM 5755 C CA . THR B 1 299 ? 1.279 -21.328 -2.051 1 97.19 299 THR B CA 1
ATOM 5756 C C . THR B 1 299 ? 2.225 -21.922 -3.096 1 97.19 299 THR B C 1
ATOM 5758 O O . THR B 1 299 ? 1.828 -22.781 -3.881 1 97.19 299 THR B O 1
ATOM 5761 N N . ASN B 1 300 ? 3.43 -21.594 -3.18 1 95.06 300 ASN B N 1
ATOM 5762 C CA . ASN B 1 300 ? 4.551 -22.094 -3.963 1 95.06 300 ASN B CA 1
ATOM 5763 C C . ASN B 1 300 ? 4.074 -22.859 -5.191 1 95.06 300 ASN B C 1
ATOM 5765 O O . ASN B 1 300 ? 4.223 -24.094 -5.262 1 95.06 300 ASN B O 1
ATOM 5769 N N . VAL B 1 301 ? 3.672 -22.234 -6.172 1 97.88 301 VAL B N 1
ATOM 5770 C CA . VAL B 1 301 ? 3.113 -22.828 -7.383 1 97.88 301 VAL B CA 1
ATOM 5771 C C . VAL B 1 301 ? 4.234 -23.422 -8.234 1 97.88 301 VAL B C 1
ATOM 5773 O O . VAL B 1 301 ? 5.32 -22.844 -8.336 1 97.88 301 VAL B O 1
ATOM 5776 N N . PHE B 1 302 ? 3.99 -24.625 -8.828 1 98.19 302 PHE B N 1
ATOM 5777 C CA . PHE B 1 302 ? 4.941 -25.234 -9.75 1 98.19 302 PHE B CA 1
ATOM 5778 C C . PHE B 1 302 ? 4.219 -26.031 -10.812 1 98.19 302 PHE B C 1
ATOM 5780 O O . PHE B 1 302 ? 3.047 -26.391 -10.648 1 98.19 302 PHE B O 1
ATOM 5787 N N . GLY B 1 303 ? 4.867 -26.297 -11.922 1 98.5 303 GLY B N 1
ATOM 5788 C CA . GLY B 1 303 ? 4.293 -27.078 -13 1 98.5 303 GLY B CA 1
ATOM 5789 C C . GLY B 1 303 ? 4.918 -26.797 -14.352 1 98.5 303 GLY B C 1
ATOM 5790 O O . GLY B 1 303 ? 5.938 -26.109 -14.438 1 98.5 303 GLY B O 1
ATOM 5791 N N . PRO B 1 304 ? 4.309 -27.375 -15.406 1 97.81 304 PRO B N 1
ATOM 5792 C CA . PRO B 1 304 ? 4.766 -27.078 -16.766 1 97.81 304 PRO B CA 1
ATOM 5793 C C . PRO B 1 304 ? 4.824 -25.578 -17.062 1 97.81 304 PRO B C 1
ATOM 5795 O O . PRO B 1 304 ? 3.971 -24.828 -16.594 1 97.81 304 PRO B O 1
ATOM 5798 N N . HIS B 1 305 ? 5.84 -25.094 -17.781 1 96.81 305 HIS B N 1
ATOM 5799 C CA . HIS B 1 305 ? 6.031 -23.719 -18.234 1 96.81 305 HIS B CA 1
ATOM 5800 C C . HIS B 1 305 ? 6.551 -22.844 -17.094 1 96.81 305 HIS B C 1
ATOM 5802 O O . HIS B 1 305 ? 6.547 -21.609 -17.219 1 96.81 305 HIS B O 1
ATOM 5808 N N . ASP B 1 306 ? 6.98 -23.438 -15.977 1 96.88 306 ASP B N 1
ATOM 5809 C CA . ASP B 1 306 ? 7.578 -22.672 -14.883 1 96.88 306 ASP B CA 1
ATOM 5810 C C . ASP B 1 306 ? 8.883 -22.016 -15.32 1 96.88 306 ASP B C 1
ATOM 5812 O O . ASP B 1 306 ? 9.375 -22.281 -16.422 1 96.88 306 ASP B O 1
ATOM 5816 N N . ASN B 1 307 ? 9.344 -21.047 -14.523 1 94.19 307 ASN B N 1
ATOM 5817 C CA . ASN B 1 307 ? 10.695 -20.516 -14.688 1 94.19 307 ASN B CA 1
ATOM 5818 C C . ASN B 1 307 ? 11.734 -21.406 -14.016 1 94.19 307 ASN B C 1
ATOM 5820 O O . ASN B 1 307 ? 11.906 -21.359 -12.797 1 94.19 307 ASN B O 1
ATOM 5824 N N . PHE B 1 308 ? 12.539 -22.125 -14.859 1 95.38 308 PHE B N 1
ATOM 5825 C CA . PHE B 1 308 ? 13.461 -23.125 -14.336 1 95.38 308 PHE B CA 1
ATOM 5826 C C . PHE B 1 308 ? 14.867 -22.547 -14.195 1 95.38 308 PHE B C 1
ATOM 5828 O O . PHE B 1 308 ? 15.836 -23.281 -14.055 1 95.38 308 PHE B O 1
ATOM 5835 N N . ASN B 1 309 ? 14.922 -21.188 -14.258 1 91.88 309 ASN B N 1
ATOM 5836 C CA . ASN B 1 309 ? 16.203 -20.531 -14.031 1 91.88 309 ASN B CA 1
ATOM 5837 C C . ASN B 1 309 ? 16.719 -20.781 -12.617 1 91.88 309 ASN B C 1
ATOM 5839 O O . ASN B 1 309 ? 15.992 -20.547 -11.641 1 91.88 309 ASN B O 1
ATOM 5843 N N . ILE B 1 310 ? 17.938 -21.188 -12.539 1 86.5 310 ILE B N 1
ATOM 5844 C CA . ILE B 1 310 ? 18.5 -21.594 -11.258 1 86.5 310 ILE B CA 1
ATOM 5845 C C . ILE B 1 310 ? 18.719 -20.375 -10.375 1 86.5 310 ILE B C 1
ATOM 5847 O O . ILE B 1 310 ? 18.516 -20.422 -9.164 1 86.5 310 ILE B O 1
ATOM 5851 N N . GLU B 1 311 ? 19.094 -19.234 -10.898 1 79.19 311 GLU B N 1
ATOM 5852 C CA . GLU B 1 311 ? 19.406 -18.031 -10.141 1 79.19 311 GLU B CA 1
ATOM 5853 C C . GLU B 1 311 ? 18.156 -17.219 -9.836 1 79.19 311 GLU B C 1
ATOM 5855 O O . GLU B 1 311 ? 17.984 -16.719 -8.727 1 79.19 311 GLU B O 1
ATOM 5860 N N . ASP B 1 312 ? 17.25 -17.172 -10.789 1 81.62 312 ASP B N 1
ATOM 5861 C CA . ASP B 1 312 ? 16.125 -16.25 -10.695 1 81.62 312 ASP B CA 1
ATOM 5862 C C . ASP B 1 312 ? 14.812 -17 -10.469 1 81.62 312 ASP B C 1
ATOM 5864 O O . ASP B 1 312 ? 13.766 -16.375 -10.266 1 81.62 312 ASP B O 1
ATOM 5868 N N . GLY B 1 313 ? 14.922 -18.281 -10.453 1 84.44 313 GLY B N 1
ATOM 5869 C CA . GLY B 1 313 ? 13.703 -19.062 -10.312 1 84.44 313 GLY B CA 1
ATOM 5870 C C . GLY B 1 313 ? 13.398 -19.438 -8.867 1 84.44 313 GLY B C 1
ATOM 5871 O O . GLY B 1 313 ? 14.078 -18.969 -7.949 1 84.44 313 GLY B O 1
ATOM 5872 N N . HIS B 1 314 ? 12.297 -20.25 -8.703 1 88.19 314 HIS B N 1
ATOM 5873 C CA . HIS B 1 314 ? 11.875 -20.734 -7.398 1 88.19 314 HIS B CA 1
ATOM 5874 C C . HIS B 1 314 ? 12.539 -22.062 -7.066 1 88.19 314 HIS B C 1
ATOM 5876 O O . HIS B 1 314 ? 13.18 -22.672 -7.926 1 88.19 314 HIS B O 1
ATOM 5882 N N . VAL B 1 315 ? 12.406 -22.484 -5.898 1 87 315 VAL B N 1
ATOM 5883 C CA . VAL B 1 315 ? 13.164 -23.594 -5.324 1 87 315 VAL B CA 1
ATOM 5884 C C . VAL B 1 315 ? 12.922 -24.859 -6.141 1 87 315 VAL B C 1
ATOM 5886 O O . VAL B 1 315 ? 13.867 -25.5 -6.594 1 87 315 VAL B O 1
ATOM 5889 N N . LEU B 1 316 ? 11.695 -25.219 -6.402 1 94.19 316 LEU B N 1
ATOM 5890 C CA . LEU B 1 316 ? 11.383 -26.516 -6.992 1 94.19 316 LEU B CA 1
ATOM 5891 C C . LEU B 1 316 ? 11.789 -26.562 -8.461 1 94.19 316 LEU B C 1
ATOM 5893 O O . LEU B 1 316 ? 12.477 -27.484 -8.898 1 94.19 316 LEU B O 1
ATOM 5897 N N . PRO B 1 317 ? 11.383 -25.562 -9.258 1 95.75 317 PRO B N 1
ATOM 5898 C CA . PRO B 1 317 ? 11.883 -25.578 -10.633 1 95.75 317 PRO B CA 1
ATOM 5899 C C . PRO B 1 317 ? 13.406 -25.469 -10.711 1 95.75 317 PRO B C 1
ATOM 5901 O O . PRO B 1 317 ? 14.023 -26.062 -11.602 1 95.75 317 PRO B O 1
ATOM 5904 N N . GLY B 1 318 ? 13.992 -24.75 -9.758 1 92.5 318 GLY B N 1
ATOM 5905 C CA . GLY B 1 318 ? 15.445 -24.719 -9.68 1 92.5 318 GLY B CA 1
ATOM 5906 C C . GLY B 1 318 ? 16.047 -26.094 -9.414 1 92.5 318 GLY B C 1
ATOM 5907 O O . GLY B 1 318 ? 17.047 -26.469 -10.031 1 92.5 318 GLY B O 1
ATOM 5908 N N . LEU B 1 319 ? 15.484 -26.812 -8.547 1 94.38 319 LEU B N 1
ATOM 5909 C CA . LEU B 1 319 ? 15.93 -28.156 -8.219 1 94.38 319 LEU B CA 1
ATOM 5910 C C . LEU B 1 319 ? 15.789 -29.078 -9.43 1 94.38 319 LEU B C 1
ATOM 5912 O O . LEU B 1 319 ? 16.688 -29.875 -9.711 1 94.38 319 LEU B O 1
ATOM 5916 N N . ILE B 1 320 ? 14.727 -29 -10.102 1 97.25 320 ILE B N 1
ATOM 5917 C CA . ILE B 1 320 ? 14.477 -29.812 -11.281 1 97.25 320 ILE B CA 1
ATOM 5918 C C . ILE B 1 320 ? 15.57 -29.578 -12.32 1 97.25 320 ILE B C 1
ATOM 5920 O O . ILE B 1 320 ? 16.109 -30.516 -12.883 1 97.25 320 ILE B O 1
ATOM 5924 N N . HIS B 1 321 ? 15.844 -28.297 -12.539 1 96.69 321 HIS B N 1
ATOM 5925 C CA . HIS B 1 321 ? 16.875 -27.953 -13.5 1 96.69 321 HIS B CA 1
ATOM 5926 C C . HIS B 1 321 ? 18.234 -28.469 -13.055 1 96.69 321 HIS B C 1
ATOM 5928 O O . HIS B 1 321 ? 19.016 -28.984 -13.859 1 96.69 321 HIS B O 1
ATOM 5934 N N . LYS B 1 322 ? 18.547 -28.344 -11.805 1 95.06 322 LYS B N 1
ATOM 5935 C CA . LYS B 1 322 ? 19.812 -28.812 -11.266 1 95.06 322 LYS B CA 1
ATOM 5936 C C . LYS B 1 322 ? 19.969 -30.312 -11.445 1 95.06 322 LYS B C 1
ATOM 5938 O O . LYS B 1 322 ? 21.047 -30.797 -11.82 1 95.06 322 LYS B O 1
ATOM 5943 N N . VAL B 1 323 ? 18.969 -31.047 -11.188 1 96.25 323 VAL B N 1
ATOM 5944 C CA . VAL B 1 323 ? 19.016 -32.5 -11.328 1 96.25 323 VAL B CA 1
ATOM 5945 C C . VAL B 1 323 ? 19.188 -32.875 -12.797 1 96.25 323 VAL B C 1
ATOM 5947 O O . VAL B 1 323 ? 19.953 -33.781 -13.125 1 96.25 323 VAL B O 1
ATOM 5950 N N . HIS B 1 324 ? 18.438 -32.156 -13.648 1 95.81 324 HIS B N 1
ATOM 5951 C CA . HIS B 1 324 ? 18.594 -32.406 -15.078 1 95.81 324 HIS B CA 1
ATOM 5952 C C . HIS B 1 324 ? 20.031 -32.219 -15.523 1 95.81 324 HIS B C 1
ATOM 5954 O O . HIS B 1 324 ? 20.578 -33.031 -16.266 1 95.81 324 HIS B O 1
ATOM 5960 N N . LEU B 1 325 ? 20.672 -31.125 -15.047 1 95.44 325 LEU B N 1
ATOM 5961 C CA . LEU B 1 325 ? 22.062 -30.828 -15.398 1 95.44 325 LEU B CA 1
ATOM 5962 C C . LEU B 1 325 ? 23 -31.891 -14.82 1 95.44 325 LEU B C 1
ATOM 5964 O O . LEU B 1 325 ? 23.906 -32.344 -15.508 1 95.44 325 LEU B O 1
ATOM 5968 N N . ALA B 1 326 ? 22.75 -32.219 -13.609 1 95.44 326 ALA B N 1
ATOM 5969 C CA . ALA B 1 326 ? 23.578 -33.25 -12.961 1 95.44 326 ALA B CA 1
ATOM 5970 C C . ALA B 1 326 ? 23.484 -34.562 -13.695 1 95.44 326 ALA B C 1
ATOM 5972 O O . ALA B 1 326 ? 24.5 -35.25 -13.898 1 95.44 326 ALA B O 1
ATOM 5973 N N . LYS B 1 327 ? 22.312 -34.938 -14.07 1 94.69 327 LYS B N 1
ATOM 5974 C CA . LYS B 1 327 ? 22.094 -36.188 -14.797 1 94.69 327 LYS B CA 1
ATOM 5975 C C . LYS B 1 327 ? 22.797 -36.188 -16.156 1 94.69 327 LYS B C 1
ATOM 5977 O O . LYS B 1 327 ? 23.422 -37.156 -16.547 1 94.69 327 LYS B O 1
ATOM 5982 N N . SER B 1 328 ? 22.688 -35.094 -16.812 1 93.5 328 SER B N 1
ATOM 5983 C CA . SER B 1 328 ? 23.266 -34.938 -18.156 1 93.5 328 SER B CA 1
ATOM 5984 C C . SER B 1 328 ? 24.797 -34.938 -18.094 1 93.5 328 SER B C 1
ATOM 5986 O O . SER B 1 328 ? 25.453 -35.438 -19 1 93.5 328 SER B O 1
ATOM 5988 N N . SER B 1 329 ? 25.344 -34.375 -16.984 1 93.88 329 SER B N 1
ATOM 5989 C CA . SER B 1 329 ? 26.781 -34.25 -16.875 1 93.88 329 SER B CA 1
ATOM 5990 C C . SER B 1 329 ? 27.391 -35.375 -16.078 1 93.88 329 SER B C 1
ATOM 5992 O O . SER B 1 329 ? 28.609 -35.531 -15.992 1 93.88 329 SER B O 1
ATOM 5994 N N . GLY B 1 330 ? 26.578 -36.094 -15.492 1 92.44 330 GLY B N 1
ATOM 5995 C CA . GLY B 1 330 ? 27.062 -37.156 -14.641 1 92.44 330 GLY B CA 1
ATOM 5996 C C . GLY B 1 330 ? 27.688 -36.656 -13.352 1 92.44 330 GLY B C 1
ATOM 5997 O O . GLY B 1 330 ? 28.594 -37.281 -12.805 1 92.44 330 GLY B O 1
ATOM 5998 N N . SER B 1 331 ? 27.25 -35.469 -12.922 1 93.5 331 SER B N 1
ATOM 5999 C CA . SER B 1 331 ? 27.766 -34.875 -11.695 1 93.5 331 SER B CA 1
ATOM 6000 C C . SER B 1 331 ? 26.812 -35.094 -10.523 1 93.5 331 SER B C 1
ATOM 6002 O O . SER B 1 331 ? 25.703 -35.594 -10.711 1 93.5 331 SER B O 1
ATOM 6004 N N . ALA B 1 332 ? 27.344 -34.75 -9.336 1 93.62 332 ALA B N 1
ATOM 6005 C CA . ALA B 1 332 ? 26.531 -34.844 -8.133 1 93.62 332 ALA B CA 1
ATOM 6006 C C . ALA B 1 332 ? 25.531 -33.688 -8.055 1 93.62 332 ALA B C 1
ATOM 6008 O O . ALA B 1 332 ? 25.75 -32.625 -8.648 1 93.62 332 ALA B O 1
ATOM 6009 N N . LEU B 1 333 ? 24.422 -33.938 -7.41 1 94.88 333 LEU B N 1
ATOM 6010 C CA . LEU B 1 333 ? 23.438 -32.906 -7.133 1 94.88 333 LEU B CA 1
ATOM 6011 C C . LEU B 1 333 ? 23.719 -32.219 -5.809 1 94.88 333 LEU B C 1
ATOM 6013 O O . LEU B 1 333 ? 23.906 -32.875 -4.781 1 94.88 333 LEU B O 1
ATOM 6017 N N . THR B 1 334 ? 23.828 -30.938 -5.84 1 92.5 334 THR B N 1
ATOM 6018 C CA . THR B 1 334 ? 23.969 -30.172 -4.613 1 92.5 334 THR B CA 1
ATOM 6019 C C . THR B 1 334 ? 22.688 -29.391 -4.312 1 92.5 334 THR B C 1
ATOM 6021 O O . THR B 1 334 ? 22.25 -28.578 -5.129 1 92.5 334 THR B O 1
ATOM 6024 N N . VAL B 1 335 ? 22.125 -29.688 -3.182 1 92.56 335 VAL B N 1
ATOM 6025 C CA . VAL B 1 335 ? 20.953 -28.953 -2.699 1 92.56 335 VAL B CA 1
ATOM 6026 C C . VAL B 1 335 ? 21.391 -27.875 -1.708 1 92.56 335 VAL B C 1
ATOM 6028 O O . VAL B 1 335 ? 22.125 -28.172 -0.758 1 92.56 335 VAL B O 1
ATOM 6031 N N . TRP B 1 336 ? 20.938 -26.688 -1.952 1 86.62 336 TRP B N 1
ATOM 6032 C CA . TRP B 1 336 ? 21.328 -25.594 -1.068 1 86.62 336 TRP B CA 1
ATOM 6033 C C . TRP B 1 336 ? 20.547 -25.656 0.245 1 86.62 336 TRP B C 1
ATOM 6035 O O . TRP B 1 336 ? 19.328 -25.844 0.247 1 86.62 336 TRP B O 1
ATOM 6045 N N . GLY B 1 337 ? 21.312 -25.5 1.343 1 88.5 337 GLY B N 1
ATOM 6046 C CA . GLY B 1 337 ? 20.719 -25.516 2.668 1 88.5 337 GLY B CA 1
ATOM 6047 C C . GLY B 1 337 ? 20.672 -26.906 3.271 1 88.5 337 GLY B C 1
ATOM 6048 O O . GLY B 1 337 ? 21.266 -27.844 2.738 1 88.5 337 GLY B O 1
ATOM 6049 N N . THR B 1 338 ? 19.969 -26.969 4.406 1 91.56 338 THR B N 1
ATOM 6050 C CA . THR B 1 338 ? 19.891 -28.234 5.133 1 91.56 338 THR B CA 1
ATOM 6051 C C . THR B 1 338 ? 18.812 -29.125 4.539 1 91.56 338 THR B C 1
ATOM 6053 O O . THR B 1 338 ? 18.797 -30.344 4.797 1 91.56 338 THR B O 1
ATOM 6056 N N . GLY B 1 339 ? 17.906 -28.484 3.869 1 92.81 339 GLY B N 1
ATOM 6057 C CA . GLY B 1 339 ? 16.766 -29.234 3.344 1 92.81 339 GLY B CA 1
ATOM 6058 C C . GLY B 1 339 ? 15.609 -29.328 4.32 1 92.81 339 GLY B C 1
ATOM 6059 O O . GLY B 1 339 ? 14.547 -29.859 3.984 1 92.81 339 GLY B O 1
ATOM 6060 N N . LYS B 1 340 ? 15.719 -28.719 5.426 1 92.81 340 LYS B N 1
ATOM 6061 C CA . LYS B 1 340 ? 14.758 -28.891 6.504 1 92.81 340 LYS B CA 1
ATOM 6062 C C . LYS B 1 340 ? 13.531 -28 6.301 1 92.81 340 LYS B C 1
ATOM 6064 O O . LYS B 1 340 ? 12.422 -28.359 6.695 1 92.81 340 LYS B O 1
ATOM 6069 N N . PRO B 1 341 ? 13.688 -26.797 5.664 1 93.12 341 PRO B N 1
ATOM 6070 C CA . PRO B 1 341 ? 12.516 -25.938 5.492 1 93.12 341 PRO B CA 1
ATOM 6071 C C . PRO B 1 341 ? 11.367 -26.625 4.762 1 93.12 341 PRO B C 1
ATOM 6073 O O . PRO B 1 341 ? 11.609 -27.484 3.9 1 93.12 341 PRO B O 1
ATOM 6076 N N . ARG B 1 342 ? 10.195 -26.312 5.207 1 95.31 342 ARG B N 1
ATOM 6077 C CA . ARG B 1 342 ? 9 -26.953 4.668 1 95.31 342 ARG B CA 1
ATOM 6078 C C . ARG B 1 342 ? 8.164 -25.969 3.865 1 95.31 342 ARG B C 1
ATOM 6080 O O . ARG B 1 342 ? 8.133 -24.781 4.176 1 95.31 342 ARG B O 1
ATOM 6087 N N . ARG B 1 343 ? 7.559 -26.469 2.82 1 95.69 343 ARG B N 1
ATOM 6088 C CA . ARG B 1 343 ? 6.699 -25.672 1.959 1 95.69 343 ARG B CA 1
ATOM 6089 C C . ARG B 1 343 ? 5.438 -26.438 1.569 1 95.69 343 ARG B C 1
ATOM 6091 O O . ARG B 1 343 ? 5.438 -27.672 1.552 1 95.69 343 ARG B O 1
ATOM 6098 N N . GLN B 1 344 ? 4.41 -25.781 1.435 1 97.75 344 GLN B N 1
ATOM 6099 C CA . GLN B 1 344 ? 3.234 -26.266 0.723 1 97.75 344 GLN B CA 1
ATOM 6100 C C . GLN B 1 344 ? 3.311 -25.938 -0.764 1 97.75 344 GLN B C 1
ATOM 6102 O O . GLN B 1 344 ? 3.266 -24.766 -1.146 1 97.75 344 GLN B O 1
ATOM 6107 N N . PHE B 1 345 ? 3.408 -26.969 -1.606 1 97.94 345 PHE B N 1
ATOM 6108 C CA . PHE B 1 345 ? 3.473 -26.781 -3.051 1 97.94 345 PHE B CA 1
ATOM 6109 C C . PHE B 1 345 ? 2.125 -27.078 -3.697 1 97.94 345 PHE B C 1
ATOM 6111 O O . PHE B 1 345 ? 1.497 -28.094 -3.398 1 97.94 345 PHE B O 1
ATOM 6118 N N . ILE B 1 346 ? 1.722 -26.203 -4.535 1 98.56 346 ILE B N 1
ATOM 6119 C CA . ILE B 1 346 ? 0.494 -26.469 -5.277 1 98.56 346 ILE B CA 1
ATOM 6120 C C . ILE B 1 346 ? 0.812 -26.594 -6.766 1 98.56 346 ILE B C 1
ATOM 6122 O O . ILE B 1 346 ? 1.57 -25.797 -7.32 1 98.56 346 ILE B O 1
ATOM 6126 N N . TYR B 1 347 ? 0.252 -27.656 -7.359 1 98.81 347 TYR B N 1
ATOM 6127 C CA . TYR B 1 347 ? 0.405 -27.922 -8.789 1 98.81 347 TYR B CA 1
ATOM 6128 C C . TYR B 1 347 ? -0.366 -26.906 -9.625 1 98.81 347 TYR B C 1
ATOM 6130 O O . TYR B 1 347 ? -1.529 -26.625 -9.336 1 98.81 347 TYR B O 1
ATOM 6138 N N . SER B 1 348 ? 0.26 -26.344 -10.688 1 98.81 348 SER B N 1
ATOM 6139 C CA . SER B 1 348 ? -0.3 -25.266 -11.477 1 98.81 348 SER B CA 1
ATOM 6140 C C . SER B 1 348 ? -1.652 -25.641 -12.07 1 98.81 348 SER B C 1
ATOM 6142 O O . SER B 1 348 ? -2.559 -24.812 -12.148 1 98.81 348 SER B O 1
ATOM 6144 N N . LEU B 1 349 ? -1.83 -26.891 -12.5 1 98.81 349 LEU B N 1
ATOM 6145 C CA . LEU B 1 349 ? -3.1 -27.328 -13.078 1 98.81 349 LEU B CA 1
ATOM 6146 C C . LEU B 1 349 ? -4.199 -27.359 -12.023 1 98.81 349 LEU B C 1
ATOM 6148 O O . LEU B 1 349 ? -5.359 -27.062 -12.32 1 98.81 349 LEU B O 1
ATOM 6152 N N . ASP B 1 350 ? -3.842 -27.75 -10.805 1 98.88 350 ASP B N 1
ATOM 6153 C CA . ASP B 1 350 ? -4.805 -27.672 -9.711 1 98.88 350 ASP B CA 1
ATOM 6154 C C . ASP B 1 350 ? -5.199 -26.234 -9.422 1 98.88 350 ASP B C 1
ATOM 6156 O O . ASP B 1 350 ? -6.379 -25.922 -9.227 1 98.88 350 ASP B O 1
ATOM 6160 N N . LEU B 1 351 ? -4.211 -25.375 -9.375 1 98.88 351 LEU B N 1
ATOM 6161 C CA . LEU B 1 351 ? -4.477 -23.969 -9.141 1 98.88 351 LEU B CA 1
ATOM 6162 C C . LEU B 1 351 ? -5.371 -23.391 -10.234 1 98.88 351 LEU B C 1
ATOM 6164 O O . LEU B 1 351 ? -6.266 -22.578 -9.953 1 98.88 351 LEU B O 1
ATOM 6168 N N . ALA B 1 352 ? -5.121 -23.766 -11.469 1 98.94 352 ALA B N 1
ATOM 6169 C CA . ALA B 1 352 ? -5.93 -23.312 -12.602 1 98.94 352 ALA B CA 1
ATOM 6170 C C . ALA B 1 352 ? -7.395 -23.688 -12.406 1 98.94 352 ALA B C 1
ATOM 6172 O O . ALA B 1 352 ? -8.281 -22.859 -12.617 1 98.94 352 ALA B O 1
ATOM 6173 N N . ARG B 1 353 ? -7.637 -24.906 -12.047 1 98.81 353 ARG B N 1
ATOM 6174 C CA . ARG B 1 353 ? -9.008 -25.344 -11.797 1 98.81 353 ARG B CA 1
ATOM 6175 C C . ARG B 1 353 ? -9.648 -24.531 -10.68 1 98.81 353 ARG B C 1
ATOM 6177 O O . ARG B 1 353 ? -10.828 -24.172 -10.758 1 98.81 353 ARG B O 1
ATOM 6184 N N . LEU B 1 354 ? -8.875 -24.25 -9.664 1 98.94 354 LEU B N 1
ATOM 6185 C CA . LEU B 1 354 ? -9.391 -23.484 -8.547 1 98.94 354 LEU B CA 1
ATOM 6186 C C . LEU B 1 354 ? -9.641 -22.031 -8.961 1 98.94 354 LEU B C 1
ATOM 6188 O O . LEU B 1 354 ? -10.594 -21.406 -8.484 1 98.94 354 LEU B O 1
ATOM 6192 N N . PHE B 1 355 ? -8.812 -21.438 -9.82 1 98.88 355 PHE B N 1
ATOM 6193 C CA . PHE B 1 355 ? -9.047 -20.109 -10.352 1 98.88 355 PHE B CA 1
ATOM 6194 C C . PHE B 1 355 ? -10.406 -20.031 -11.039 1 98.88 355 PHE B C 1
ATOM 6196 O O . PHE B 1 355 ? -11.156 -19.078 -10.852 1 98.88 355 PHE B O 1
ATOM 6203 N N . ILE B 1 356 ? -10.672 -21.016 -11.867 1 98.75 356 ILE B N 1
ATOM 6204 C CA . ILE B 1 356 ? -11.93 -21.047 -12.609 1 98.75 356 ILE B CA 1
ATOM 6205 C C . ILE B 1 356 ? -13.102 -21.156 -11.641 1 98.75 356 ILE B C 1
ATOM 6207 O O . ILE B 1 356 ? -14.125 -20.5 -11.82 1 98.75 356 ILE B O 1
ATOM 6211 N N . TRP B 1 357 ? -12.945 -21.938 -10.586 1 98.81 357 TRP B N 1
ATOM 6212 C CA . TRP B 1 357 ? -13.977 -22.047 -9.555 1 98.81 357 TRP B CA 1
ATOM 6213 C C . TRP B 1 357 ? -14.203 -20.688 -8.883 1 98.81 357 TRP B C 1
ATOM 6215 O O . TRP B 1 357 ? -15.344 -20.266 -8.703 1 98.81 357 TRP B O 1
ATOM 6225 N N . VAL B 1 358 ? -13.125 -20.016 -8.5 1 98.88 358 VAL B N 1
ATOM 6226 C CA . VAL B 1 358 ? -13.242 -18.719 -7.844 1 98.88 358 VAL B CA 1
ATOM 6227 C C . VAL B 1 358 ? -13.961 -17.734 -8.773 1 98.88 358 VAL B C 1
ATOM 6229 O O . VAL B 1 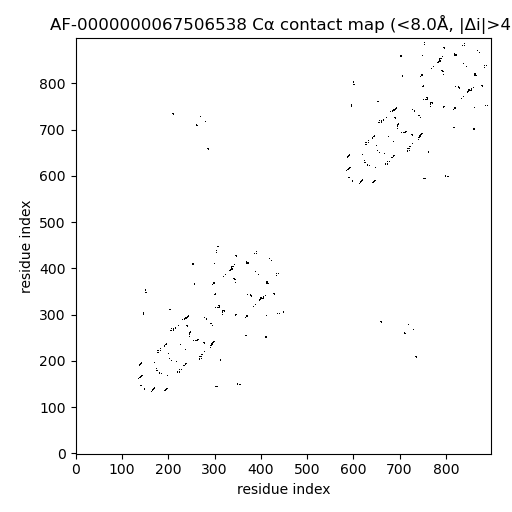358 ? -14.82 -16.969 -8.328 1 98.88 358 VAL B O 1
ATOM 6232 N N . LEU B 1 359 ? -13.594 -17.781 -10.023 1 98.62 359 LEU B N 1
ATOM 6233 C CA . LEU B 1 359 ? -14.188 -16.906 -11.016 1 98.62 359 LEU B CA 1
ATOM 6234 C C . LEU B 1 359 ? -15.695 -17.109 -11.102 1 98.62 359 LEU B C 1
ATOM 6236 O O . LEU B 1 359 ? -16.453 -16.141 -11.164 1 98.62 359 LEU B O 1
ATOM 6240 N N . ARG B 1 360 ? -16.172 -18.281 -11 1 97.94 360 ARG B N 1
ATOM 6241 C CA . ARG B 1 360 ? -17.547 -18.625 -11.289 1 97.94 360 ARG B CA 1
ATOM 6242 C C . ARG B 1 360 ? -18.391 -18.625 -10.023 1 97.94 360 ARG B C 1
ATOM 6244 O O . ARG B 1 360 ? -19.578 -18.25 -10.055 1 97.94 360 ARG B O 1
ATOM 6251 N N . GLU B 1 361 ? -17.719 -19.016 -8.867 1 97.88 361 GLU B N 1
ATOM 6252 C CA . GLU B 1 361 ? -18.594 -19.422 -7.773 1 97.88 361 GLU B CA 1
ATOM 6253 C C . GLU B 1 361 ? -18.25 -18.672 -6.484 1 97.88 361 GLU B C 1
ATOM 6255 O O . GLU B 1 361 ? -19.047 -18.656 -5.547 1 97.88 361 GLU B O 1
ATOM 6260 N N . TYR B 1 362 ? -17.094 -18.172 -6.359 1 98.44 362 TYR B N 1
ATOM 6261 C CA . TYR B 1 362 ? -16.703 -17.469 -5.145 1 98.44 362 TYR B CA 1
ATOM 6262 C C . TYR B 1 362 ? -17.156 -16.016 -5.191 1 98.44 362 TYR B C 1
ATOM 6264 O O . TYR B 1 362 ? -16.594 -15.203 -5.926 1 98.44 362 TYR B O 1
ATOM 6272 N N . ASN B 1 363 ? -18.062 -15.578 -4.352 1 96.88 363 ASN B N 1
ATOM 6273 C CA . ASN B 1 363 ? -18.672 -14.258 -4.488 1 96.88 363 ASN B CA 1
ATOM 6274 C C . ASN B 1 363 ? -18.359 -13.367 -3.293 1 96.88 363 ASN B C 1
ATOM 6276 O O . ASN B 1 363 ? -19.188 -12.555 -2.883 1 96.88 363 ASN B O 1
ATOM 6280 N N . GLU B 1 364 ? -17.188 -13.555 -2.705 1 97.69 364 GLU B N 1
ATOM 6281 C CA . GLU B 1 364 ? -16.703 -12.68 -1.643 1 97.69 364 GLU B CA 1
ATOM 6282 C C . GLU B 1 364 ? -15.609 -11.742 -2.154 1 97.69 364 GLU B C 1
ATOM 6284 O O . GLU B 1 364 ? -14.945 -12.039 -3.148 1 97.69 364 GLU B O 1
ATOM 6289 N N . VAL B 1 365 ? -15.523 -10.617 -1.476 1 98.12 365 VAL B N 1
ATOM 6290 C CA . VAL B 1 365 ? -14.484 -9.648 -1.795 1 98.12 365 VAL B CA 1
ATOM 6291 C C . VAL B 1 365 ? -13.18 -10.031 -1.102 1 98.12 365 VAL B C 1
ATOM 6293 O O . VAL B 1 365 ? -12.094 -9.781 -1.625 1 98.12 365 VAL B O 1
ATOM 6296 N N . GLU B 1 366 ? -13.305 -10.727 0.076 1 98.06 366 GLU B N 1
ATOM 6297 C CA . GLU B 1 366 ? -12.141 -11.164 0.844 1 98.06 366 GLU B CA 1
ATOM 6298 C C . GLU B 1 366 ? -11.336 -12.203 0.078 1 98.06 366 GLU B C 1
ATOM 6300 O O . GLU B 1 366 ? -11.906 -13.078 -0.578 1 98.06 366 GLU B O 1
ATOM 6305 N N . PRO B 1 367 ? -10.047 -12.117 0.232 1 98.69 367 PRO B N 1
ATOM 6306 C CA . PRO B 1 367 ? -9.219 -13.086 -0.483 1 98.69 367 PRO B CA 1
ATOM 6307 C C . PRO B 1 367 ? -9.391 -14.508 0.046 1 98.69 367 PRO B C 1
ATOM 6309 O O . PRO B 1 367 ? -9.93 -14.703 1.137 1 98.69 367 PRO B O 1
ATOM 6312 N N . ILE B 1 368 ? -8.969 -15.453 -0.722 1 98.88 368 ILE B N 1
ATOM 6313 C CA . ILE B 1 368 ? -9.055 -16.859 -0.334 1 98.88 368 ILE B CA 1
ATOM 6314 C C . ILE B 1 368 ? -7.73 -17.547 -0.644 1 98.88 368 ILE B C 1
ATOM 6316 O O . ILE B 1 368 ? -7.164 -17.375 -1.726 1 98.88 368 ILE B O 1
ATOM 6320 N N . ILE B 1 369 ? -7.23 -18.281 0.291 1 98.88 369 ILE B N 1
ATOM 6321 C CA . ILE B 1 369 ? -6.012 -19.078 0.12 1 98.88 369 ILE B CA 1
ATOM 6322 C C . ILE B 1 369 ? -6.324 -20.344 -0.674 1 98.88 369 ILE B C 1
ATOM 6324 O O . ILE B 1 369 ? -7.223 -21.094 -0.313 1 98.88 369 ILE B O 1
ATOM 6328 N N . LEU B 1 370 ? -5.641 -20.484 -1.753 1 98.81 370 LEU B N 1
ATOM 6329 C CA . LEU B 1 370 ? -5.699 -21.703 -2.551 1 98.81 370 LEU B CA 1
ATOM 6330 C C . LEU B 1 370 ? -4.434 -22.531 -2.369 1 98.81 370 LEU B C 1
ATOM 6332 O O . LEU B 1 370 ? -3.426 -22.297 -3.039 1 98.81 370 LEU B O 1
ATOM 6336 N N . SER B 1 371 ? -4.508 -23.469 -1.452 1 98.31 371 SER B N 1
ATOM 6337 C CA . SER B 1 371 ? -3.348 -24.266 -1.078 1 98.31 371 SER B CA 1
ATOM 6338 C C . SER B 1 371 ? -3.75 -25.688 -0.721 1 98.31 371 SER B C 1
ATOM 6340 O O . SER B 1 371 ? -4.902 -25.953 -0.356 1 98.31 371 SER B O 1
ATOM 6342 N N . VAL B 1 372 ? -2.764 -26.594 -0.842 1 98.31 372 VAL B N 1
ATOM 6343 C CA . VAL B 1 372 ? -2.912 -27.906 -0.226 1 98.31 372 VAL B CA 1
ATOM 6344 C C . VAL B 1 372 ? -2.977 -27.75 1.292 1 98.31 372 VAL B C 1
ATOM 6346 O O . VAL B 1 372 ? -2.754 -26.672 1.828 1 98.31 372 VAL B O 1
ATOM 6349 N N . GLY B 1 373 ? -3.277 -28.812 1.945 1 96.69 373 GLY B N 1
ATOM 6350 C CA . GLY B 1 373 ? -3.428 -28.766 3.391 1 96.69 373 GLY B CA 1
ATOM 6351 C C . GLY B 1 373 ? -2.102 -28.75 4.129 1 96.69 373 GLY B C 1
ATOM 6352 O O . GLY B 1 373 ? -1.055 -29.016 3.539 1 96.69 373 GLY B O 1
ATOM 6353 N N . GLU B 1 374 ? -2.176 -28.438 5.414 1 95.88 374 GLU B N 1
ATOM 6354 C CA . GLU B 1 374 ? -0.996 -28.422 6.273 1 95.88 374 GLU B CA 1
ATOM 6355 C C . GLU B 1 374 ? -0.329 -29.797 6.309 1 95.88 374 GLU B C 1
ATOM 6357 O O . GLU B 1 374 ? 0.896 -29.906 6.406 1 95.88 374 GLU B O 1
ATOM 6362 N N . GLU B 1 375 ? -1.1 -30.812 6.188 1 94.88 375 GLU B N 1
ATOM 6363 C CA . GLU B 1 375 ? -0.621 -32.188 6.23 1 94.88 375 GLU B CA 1
ATOM 6364 C C . GLU B 1 375 ? 0.197 -32.531 4.988 1 94.88 375 GLU B C 1
ATOM 6366 O O . GLU B 1 375 ? 0.927 -33.531 4.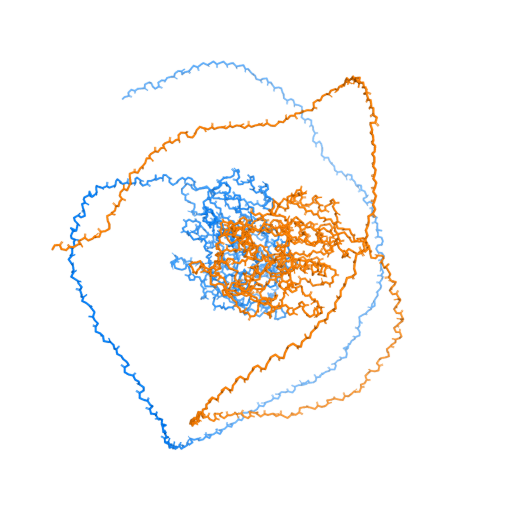973 1 94.88 375 GLU B O 1
ATOM 6371 N N . ASP B 1 376 ? 0.073 -31.719 4.004 1 96.56 376 ASP B N 1
ATOM 6372 C CA . ASP B 1 376 ? 0.755 -32 2.74 1 96.56 376 ASP B CA 1
ATOM 6373 C C . ASP B 1 376 ? 2.029 -31.172 2.613 1 96.56 376 ASP B C 1
ATOM 6375 O O . ASP B 1 376 ? 2.635 -31.109 1.541 1 96.56 376 ASP B O 1
ATOM 6379 N N . GLU B 1 377 ? 2.428 -30.578 3.648 1 96.19 377 GLU B N 1
ATOM 6380 C CA . GLU B 1 377 ? 3.713 -29.875 3.652 1 96.19 377 GLU B CA 1
ATOM 6381 C C . GLU B 1 377 ? 4.867 -30.859 3.451 1 96.19 377 GLU B C 1
ATOM 6383 O O . GLU B 1 377 ? 4.859 -31.953 3.998 1 96.19 377 GLU B O 1
ATOM 6388 N N . VAL B 1 378 ? 5.867 -30.391 2.643 1 97 378 VAL B N 1
ATOM 6389 C CA . VAL B 1 378 ? 7.043 -31.234 2.414 1 97 378 VAL B CA 1
ATOM 6390 C C . VAL B 1 378 ? 8.312 -30.422 2.656 1 97 378 VAL B C 1
ATOM 6392 O O . VAL B 1 378 ? 8.344 -29.219 2.398 1 97 378 VAL B O 1
ATOM 6395 N N . SER B 1 379 ? 9.312 -31.078 3.133 1 95.94 379 SER B N 1
ATOM 6396 C CA . SER B 1 379 ? 10.609 -30.422 3.279 1 95.94 379 SER B CA 1
ATOM 6397 C C . SER B 1 379 ? 11.305 -30.266 1.931 1 95.94 379 SER B C 1
ATOM 6399 O O . SER B 1 379 ? 10.961 -30.953 0.964 1 95.94 379 SER B O 1
ATOM 6401 N N . ILE B 1 380 ? 12.219 -29.406 1.905 1 94.69 380 ILE B N 1
ATOM 6402 C CA . ILE B 1 380 ? 13.008 -29.234 0.693 1 94.69 380 ILE B CA 1
ATOM 6403 C C . ILE B 1 380 ? 13.734 -30.547 0.363 1 94.69 380 ILE B C 1
ATOM 6405 O O . ILE B 1 380 ? 13.898 -30.891 -0.809 1 94.69 380 ILE B O 1
ATOM 6409 N N . GLN B 1 381 ? 14.188 -31.234 1.371 1 95.56 381 GLN B N 1
ATOM 6410 C CA . GLN B 1 381 ? 14.805 -32.562 1.16 1 95.56 381 GLN B CA 1
ATOM 6411 C C . GLN B 1 381 ? 13.828 -33.5 0.484 1 95.56 381 GLN B C 1
ATOM 6413 O O . GLN B 1 381 ? 14.195 -34.188 -0.471 1 95.56 381 GLN B O 1
ATOM 6418 N N . GLU B 1 382 ? 12.641 -33.594 0.993 1 97 382 GLU B N 1
ATOM 6419 C CA . GLU B 1 382 ? 11.625 -34.469 0.399 1 97 382 GLU B CA 1
ATOM 6420 C C . GLU B 1 382 ? 11.32 -34.031 -1.038 1 97 382 GLU B C 1
ATOM 6422 O O . GLU B 1 382 ? 11.086 -34.906 -1.897 1 97 382 GLU B O 1
ATOM 6427 N N . ALA B 1 383 ? 11.289 -32.75 -1.282 1 97.25 383 ALA B N 1
ATOM 6428 C CA . ALA B 1 383 ? 11.086 -32.25 -2.639 1 97.25 383 ALA B CA 1
ATOM 6429 C C . ALA B 1 383 ? 12.219 -32.688 -3.559 1 97.25 383 ALA B C 1
ATOM 6431 O O . ALA B 1 383 ? 11.984 -33.125 -4.684 1 97.25 383 ALA B O 1
ATOM 6432 N N . ALA B 1 384 ? 13.43 -32.594 -3.041 1 96.56 384 ALA B N 1
ATOM 6433 C CA . ALA B 1 384 ? 14.594 -33 -3.812 1 96.56 384 ALA B CA 1
ATOM 6434 C C . ALA B 1 384 ? 14.523 -34.5 -4.129 1 96.56 384 ALA B C 1
ATOM 6436 O O . ALA B 1 384 ? 14.805 -34.906 -5.254 1 96.56 384 ALA B O 1
ATOM 6437 N N . GLU B 1 385 ? 14.156 -35.219 -3.205 1 96.75 385 GLU B N 1
ATOM 6438 C CA . GLU B 1 385 ? 14.031 -36.688 -3.387 1 96.75 385 GLU B CA 1
ATOM 6439 C C . GLU B 1 385 ? 12.969 -37 -4.43 1 96.75 385 GLU B C 1
ATOM 6441 O O . GLU B 1 385 ? 13.148 -37.938 -5.234 1 96.75 385 GLU B O 1
ATOM 6446 N N . ALA B 1 386 ? 11.898 -36.312 -4.348 1 98.06 386 ALA B N 1
ATOM 6447 C CA . ALA B 1 386 ? 10.836 -36.5 -5.336 1 98.06 386 ALA B CA 1
ATOM 6448 C C . ALA B 1 386 ? 11.336 -36.219 -6.746 1 98.06 386 ALA B C 1
ATOM 6450 O O . ALA B 1 386 ? 11.008 -36.938 -7.688 1 98.06 386 ALA B O 1
ATOM 6451 N N . VAL B 1 387 ? 12.086 -35.156 -6.883 1 98.19 387 VAL B N 1
ATOM 6452 C CA . VAL B 1 387 ? 12.633 -34.812 -8.188 1 98.19 387 VAL B CA 1
ATOM 6453 C C . VAL B 1 387 ? 13.625 -35.875 -8.648 1 98.19 387 VAL B C 1
ATOM 6455 O O . VAL B 1 387 ? 13.617 -36.281 -9.812 1 98.19 387 VAL B O 1
ATOM 6458 N N . VAL B 1 388 ? 14.523 -36.312 -7.766 1 97.56 388 VAL B N 1
ATOM 6459 C CA . VAL B 1 388 ? 15.523 -37.344 -8.047 1 97.56 388 VAL B CA 1
ATOM 6460 C C . VAL B 1 388 ? 14.836 -38.594 -8.539 1 97.56 388 VAL B C 1
ATOM 6462 O O . VAL B 1 388 ? 15.266 -39.219 -9.531 1 97.56 388 VAL B O 1
ATOM 6465 N N . GLU B 1 389 ? 13.789 -38.969 -7.871 1 97.75 389 GLU B N 1
ATOM 6466 C CA . GLU B 1 389 ? 13.016 -40.156 -8.25 1 97.75 389 GLU B CA 1
ATOM 6467 C C . GLU B 1 389 ? 12.352 -39.969 -9.609 1 97.75 389 GLU B C 1
ATOM 6469 O O . GLU B 1 389 ? 12.422 -40.844 -10.469 1 97.75 389 GLU B O 1
ATOM 6474 N N . ALA B 1 390 ? 11.734 -38.875 -9.828 1 98.19 390 ALA B N 1
ATOM 6475 C CA . ALA B 1 390 ? 11 -38.562 -11.055 1 98.19 390 ALA B CA 1
ATOM 6476 C C . ALA B 1 390 ? 11.938 -38.562 -12.258 1 98.19 390 ALA B C 1
ATOM 6478 O O . ALA B 1 390 ? 11.555 -38.969 -13.359 1 98.19 390 ALA B O 1
ATOM 6479 N N . MET B 1 391 ? 13.164 -38.156 -12.047 1 97.31 391 MET B N 1
ATOM 6480 C CA . MET B 1 391 ? 14.117 -38 -13.141 1 97.31 391 MET B CA 1
ATOM 6481 C C . MET B 1 391 ? 15.008 -39.219 -13.258 1 97.31 391 MET B C 1
ATOM 6483 O O . MET B 1 391 ? 15.898 -39.25 -14.117 1 97.31 391 MET B O 1
ATOM 6487 N N . ASP B 1 392 ? 14.773 -40.125 -12.398 1 96.5 392 ASP B N 1
ATOM 6488 C CA . ASP B 1 392 ? 15.586 -41.344 -12.375 1 96.5 392 ASP B CA 1
ATOM 6489 C C . ASP B 1 392 ? 17.078 -41 -12.258 1 96.5 392 ASP B C 1
ATOM 6491 O O . ASP B 1 392 ? 17.891 -41.5 -13.055 1 96.5 392 ASP B O 1
ATOM 6495 N N . PHE B 1 393 ? 17.344 -40.094 -11.375 1 97 393 PHE B N 1
ATOM 6496 C CA . PHE B 1 393 ? 18.719 -39.688 -11.094 1 97 393 PHE B CA 1
ATOM 6497 C C . PHE B 1 393 ? 19.359 -40.625 -10.078 1 97 393 PHE B C 1
ATOM 6499 O O . PHE B 1 393 ? 18.781 -40.875 -9.008 1 97 393 PHE B O 1
ATOM 6506 N N . HIS B 1 394 ? 20.562 -41.094 -10.328 1 94.62 394 HIS B N 1
ATOM 6507 C CA . HIS B 1 394 ? 21.188 -42.094 -9.469 1 94.62 394 HIS B CA 1
ATOM 6508 C C . HIS B 1 394 ? 22.531 -41.562 -8.93 1 94.62 394 HIS B C 1
ATOM 6510 O O . HIS B 1 394 ? 23.281 -42.344 -8.312 1 94.62 394 HIS B O 1
ATOM 6516 N N . GLY B 1 395 ? 22.797 -40.375 -9.109 1 94 395 GLY B N 1
ATOM 6517 C CA . GLY B 1 395 ? 24.016 -39.781 -8.578 1 94 395 GLY B CA 1
ATOM 6518 C C . GLY B 1 395 ? 23.922 -39.406 -7.117 1 94 395 GLY B C 1
ATOM 6519 O O . GLY B 1 395 ? 22.891 -39.594 -6.484 1 94 395 GLY B O 1
ATOM 6520 N N . ASP B 1 396 ? 25.078 -38.812 -6.664 1 94.88 396 ASP B N 1
ATOM 6521 C CA . ASP B 1 396 ? 25.141 -38.406 -5.266 1 94.88 396 ASP B CA 1
ATOM 6522 C C . ASP B 1 396 ? 24.344 -37.094 -5.027 1 94.88 396 ASP B C 1
ATOM 6524 O O . ASP B 1 396 ? 24.359 -36.219 -5.875 1 94.88 396 ASP B O 1
ATOM 6528 N N . VAL B 1 397 ? 23.656 -37.094 -3.939 1 94.62 397 VAL B N 1
ATOM 6529 C CA . VAL B 1 397 ? 22.938 -35.906 -3.502 1 94.62 397 VAL B CA 1
ATOM 6530 C C . VAL B 1 397 ? 23.594 -35.344 -2.246 1 94.62 397 VAL B C 1
ATOM 6532 O O . VAL B 1 397 ? 23.734 -36.031 -1.24 1 94.62 397 VAL B O 1
ATOM 6535 N N . THR B 1 398 ? 24.062 -34.094 -2.324 1 94.12 398 THR B N 1
ATOM 6536 C CA . THR B 1 398 ? 24.688 -33.438 -1.183 1 94.12 398 THR B CA 1
ATOM 6537 C C . THR B 1 398 ? 23.922 -32.156 -0.812 1 94.12 398 THR B C 1
ATOM 6539 O O . THR B 1 398 ? 23.312 -31.516 -1.675 1 94.12 398 THR B O 1
ATOM 6542 N N . PHE B 1 399 ? 23.922 -31.875 0.51 1 93.19 399 PHE B N 1
ATOM 6543 C CA . PHE B 1 399 ? 23.312 -30.656 1.02 1 93.19 399 PHE B CA 1
ATOM 6544 C C . PHE B 1 399 ? 24.375 -29.641 1.441 1 93.19 399 PHE B C 1
ATOM 6546 O O . PHE B 1 399 ? 25.219 -29.938 2.289 1 93.19 399 PHE B O 1
ATOM 6553 N N . ASP B 1 400 ? 24.344 -28.5 0.809 1 91.56 400 ASP B N 1
ATOM 6554 C CA . ASP B 1 400 ? 25.312 -27.453 1.107 1 91.56 400 ASP B CA 1
ATOM 6555 C C . ASP B 1 400 ? 24.797 -26.547 2.236 1 91.56 400 ASP B C 1
ATOM 6557 O O . ASP B 1 400 ? 24.156 -25.531 1.983 1 91.56 400 ASP B O 1
ATOM 6561 N N . THR B 1 401 ? 25.156 -26.781 3.42 1 90.19 401 THR B N 1
ATOM 6562 C CA . THR B 1 401 ? 24.641 -26.109 4.613 1 90.19 401 THR B CA 1
ATOM 6563 C C . THR B 1 401 ? 25.266 -24.734 4.785 1 90.19 401 THR B C 1
ATOM 6565 O O . THR B 1 401 ? 24.906 -23.984 5.691 1 90.19 401 THR B O 1
ATOM 6568 N N . THR B 1 402 ? 26.203 -24.391 3.906 1 87.81 402 THR B N 1
ATOM 6569 C CA . THR B 1 402 ? 26.781 -23.047 3.945 1 87.81 402 THR B CA 1
ATOM 6570 C C . THR B 1 402 ? 25.797 -22.031 3.361 1 87.81 402 THR B C 1
ATOM 6572 O O . THR B 1 402 ? 25.938 -20.828 3.602 1 87.81 402 THR B O 1
ATOM 6575 N N . LYS B 1 403 ? 24.938 -22.531 2.648 1 80.81 403 LYS B N 1
ATOM 6576 C CA . LYS B 1 403 ? 23.875 -21.688 2.09 1 80.81 403 LYS B CA 1
ATOM 6577 C C . LYS B 1 403 ? 22.688 -21.594 3.037 1 80.81 403 LYS B C 1
ATOM 6579 O O . LYS B 1 403 ? 22.406 -22.531 3.777 1 80.81 403 LYS B O 1
ATOM 6584 N N . SER B 1 404 ? 22.062 -20.453 3.041 1 76.5 404 SER B N 1
ATOM 6585 C CA . SER B 1 404 ? 20.969 -20.156 3.975 1 76.5 404 SER B CA 1
ATOM 6586 C C . SER B 1 404 ? 19.75 -21 3.672 1 76.5 404 SER B C 1
ATOM 6588 O O . SER B 1 404 ? 19.438 -21.266 2.508 1 76.5 404 SER B O 1
ATOM 6590 N N . ASP B 1 405 ? 19 -21.484 4.762 1 81 405 ASP B N 1
ATOM 6591 C CA . ASP B 1 405 ? 17.734 -22.188 4.656 1 81 405 ASP B CA 1
ATOM 6592 C C . ASP B 1 405 ? 16.594 -21.219 4.328 1 81 405 ASP B C 1
ATOM 6594 O O . ASP B 1 405 ? 15.531 -21.641 3.869 1 81 405 ASP B O 1
ATOM 6598 N N . GLY B 1 406 ? 16.828 -19.969 4.383 1 71.56 406 GLY B N 1
ATOM 6599 C CA . GLY B 1 406 ? 15.703 -19.047 4.301 1 71.56 406 GLY B CA 1
ATOM 6600 C C . GLY B 1 406 ? 14.664 -19.266 5.383 1 71.56 406 GLY B C 1
ATOM 6601 O O . GLY B 1 406 ? 15 -19.656 6.504 1 71.56 406 GLY B O 1
ATOM 6602 N N . GLN B 1 407 ? 13.477 -18.906 5.168 1 76.75 407 GLN B N 1
ATOM 6603 C CA . GLN B 1 407 ? 12.367 -19.078 6.102 1 76.75 407 GLN B CA 1
ATOM 6604 C C . GLN B 1 407 ? 12.039 -20.562 6.301 1 76.75 407 GLN B C 1
ATOM 6606 O O . GLN B 1 407 ? 11.906 -21.312 5.328 1 76.75 407 GLN B O 1
ATOM 6611 N N . PHE B 1 408 ? 12.031 -21 7.602 1 78.25 408 PHE B N 1
ATOM 6612 C CA . PHE B 1 408 ? 11.836 -22.406 7.918 1 78.25 408 PHE B CA 1
ATOM 6613 C C . PHE B 1 408 ? 10.492 -22.906 7.398 1 78.25 408 PHE B C 1
ATOM 6615 O O . PHE B 1 408 ? 10.414 -23.953 6.762 1 78.25 408 PHE B O 1
ATOM 6622 N N . LYS B 1 409 ? 9.492 -22.125 7.84 1 82.81 409 LYS B N 1
ATOM 6623 C CA . LYS B 1 409 ? 8.18 -22.516 7.32 1 82.81 409 LYS B CA 1
ATOM 6624 C C . LYS B 1 409 ? 7.242 -21.312 7.258 1 82.81 409 LYS B C 1
ATOM 6626 O O . LYS B 1 409 ? 7.445 -20.312 7.957 1 82.81 409 LYS B O 1
ATOM 6631 N N . LYS B 1 410 ? 6.281 -21.344 6.359 1 88.12 410 LYS B N 1
ATOM 6632 C CA . LYS B 1 410 ? 5.168 -20.422 6.215 1 88.12 410 LYS B CA 1
ATOM 6633 C C . LYS B 1 410 ? 3.869 -21.156 5.898 1 88.12 410 LYS B C 1
ATOM 6635 O O . LYS B 1 410 ? 3.295 -20.969 4.824 1 88.12 410 LYS B O 1
ATOM 6640 N N . THR B 1 411 ? 3.42 -21.875 6.914 1 96.69 411 THR B N 1
ATOM 6641 C CA . THR B 1 411 ? 2.268 -22.766 6.746 1 96.69 411 THR B CA 1
ATOM 6642 C C . THR B 1 411 ? 0.984 -21.953 6.605 1 96.69 411 THR B C 1
ATOM 6644 O O . THR B 1 411 ? 0.708 -21.062 7.426 1 96.69 411 THR B O 1
ATOM 6647 N N . ALA B 1 412 ? 0.281 -22.234 5.539 1 98.19 412 ALA B N 1
ATOM 6648 C CA . ALA B 1 412 ? -0.993 -21.562 5.293 1 98.19 412 ALA B CA 1
ATOM 6649 C C . ALA B 1 412 ? -2.166 -22.516 5.535 1 98.19 412 ALA B C 1
ATOM 6651 O O . ALA B 1 412 ? -2.105 -23.688 5.176 1 98.19 412 ALA B O 1
ATOM 6652 N N . SER B 1 413 ? -3.193 -22.016 6.168 1 98.38 413 SER B N 1
ATOM 6653 C CA . SER B 1 413 ? -4.422 -22.781 6.355 1 98.38 413 SER B CA 1
ATOM 6654 C C . SER B 1 413 ? -5.297 -22.734 5.105 1 98.38 413 SER B C 1
ATOM 6656 O O . SER B 1 413 ? -5.523 -21.656 4.543 1 98.38 413 SER B O 1
ATOM 6658 N N . ASN B 1 414 ? -5.781 -23.875 4.672 1 98.31 414 ASN B N 1
ATOM 6659 C CA . ASN B 1 414 ? -6.746 -23.891 3.576 1 98.31 414 ASN B CA 1
ATOM 6660 C C . ASN B 1 414 ? -8.164 -24.125 4.086 1 98.31 414 ASN B C 1
ATOM 6662 O O . ASN B 1 414 ? -9.023 -24.609 3.344 1 98.31 414 ASN B O 1
ATOM 6666 N N . GLY B 1 415 ? -8.336 -23.812 5.367 1 98.44 415 GLY B N 1
ATOM 6667 C CA . GLY B 1 415 ? -9.633 -24.016 5.996 1 98.44 415 GLY B CA 1
ATOM 6668 C C . GLY B 1 415 ? -10.773 -23.375 5.23 1 98.44 415 GLY B C 1
ATOM 6669 O O . GLY B 1 415 ? -11.82 -24 5.027 1 98.44 415 GLY B O 1
ATOM 6670 N N . LYS B 1 416 ? -10.664 -22.172 4.82 1 98.62 416 LYS B N 1
ATOM 6671 C CA . LYS B 1 416 ? -11.703 -21.484 4.074 1 98.62 416 LYS B CA 1
ATOM 6672 C C . LYS B 1 416 ? -12.008 -22.188 2.758 1 98.62 416 LYS B C 1
ATOM 6674 O O . LYS B 1 416 ? -13.172 -22.375 2.395 1 98.62 416 LYS B O 1
ATOM 6679 N N . LEU B 1 417 ? -10.992 -22.594 2.031 1 98.81 417 LEU B N 1
ATOM 6680 C CA . LEU B 1 417 ? -11.172 -23.328 0.788 1 98.81 417 LEU B CA 1
ATOM 6681 C C . LEU B 1 417 ? -11.953 -24.609 1.03 1 98.81 417 LEU B C 1
ATOM 6683 O O . LEU B 1 417 ? -12.906 -24.922 0.305 1 98.81 417 LEU B O 1
ATOM 6687 N N . ARG B 1 418 ? -11.602 -25.328 2.057 1 98.69 418 ARG B N 1
ATOM 6688 C CA . ARG B 1 418 ? -12.219 -26.625 2.359 1 98.69 418 ARG B CA 1
ATOM 6689 C C . ARG B 1 418 ? -13.672 -26.438 2.777 1 98.69 418 ARG B C 1
ATOM 6691 O O . ARG B 1 418 ? -14.508 -27.328 2.539 1 98.69 418 ARG B O 1
ATOM 6698 N N . ALA B 1 419 ? -13.961 -25.328 3.373 1 98.5 419 ALA B N 1
ATOM 6699 C CA . ALA B 1 419 ? -15.352 -25.047 3.707 1 98.5 419 ALA B CA 1
ATOM 6700 C C . ALA B 1 419 ? -16.203 -24.922 2.445 1 98.5 419 ALA B C 1
ATOM 6702 O O . ALA B 1 419 ? -17.375 -25.328 2.438 1 98.5 419 ALA B O 1
ATOM 6703 N N . TYR B 1 420 ? -15.664 -24.422 1.374 1 98.5 420 TYR B N 1
ATOM 6704 C CA . TYR B 1 420 ? -16.375 -24.266 0.112 1 98.5 420 TYR B CA 1
ATOM 6705 C C . TYR B 1 420 ? -16.312 -25.547 -0.717 1 98.5 420 TYR B C 1
ATOM 6707 O O . TYR B 1 420 ? -17.297 -25.922 -1.354 1 98.5 420 TYR B O 1
ATOM 6715 N N . LEU B 1 421 ? -15.062 -26.109 -0.735 1 98.44 421 LEU B N 1
ATOM 6716 C CA . LEU B 1 421 ? -14.805 -27.266 -1.576 1 98.44 421 LEU B CA 1
ATOM 6717 C C . LEU B 1 421 ? -14.234 -28.422 -0.754 1 98.44 421 LEU B C 1
ATOM 6719 O O . LEU B 1 421 ? -13.086 -28.812 -0.942 1 98.44 421 LEU B O 1
ATOM 6723 N N . PRO B 1 422 ? -15.031 -29.062 0.018 1 97.56 422 PRO B N 1
ATOM 6724 C CA . PRO B 1 422 ? -14.516 -30.141 0.873 1 97.56 422 PRO B CA 1
ATOM 6725 C C . PRO B 1 422 ? -14.008 -31.344 0.076 1 97.56 422 PRO B C 1
ATOM 6727 O O . PRO B 1 422 ? -13.141 -32.094 0.545 1 97.56 422 PRO B O 1
ATOM 6730 N N . ASP B 1 423 ? -14.477 -31.484 -1.175 1 97 423 ASP B N 1
ATOM 6731 C CA . ASP B 1 423 ? -14.172 -32.719 -1.909 1 97 423 ASP B CA 1
ATOM 6732 C C . ASP B 1 423 ? -13.148 -32.438 -3.01 1 97 423 ASP B C 1
ATOM 6734 O O . ASP B 1 423 ? -12.883 -33.312 -3.842 1 97 423 ASP B O 1
ATOM 6738 N N . PHE B 1 424 ? -12.664 -31.25 -3.09 1 98.06 424 PHE B N 1
ATOM 6739 C CA . PHE B 1 424 ? -11.648 -30.984 -4.105 1 98.06 424 PHE B CA 1
ATOM 6740 C C . PHE B 1 424 ? -10.422 -31.859 -3.883 1 98.06 424 PHE B C 1
ATOM 6742 O O . PHE B 1 424 ? -9.914 -31.953 -2.764 1 98.06 424 PHE B O 1
ATOM 6749 N N . ARG B 1 425 ? -9.938 -32.5 -4.895 1 97.88 425 ARG B N 1
ATOM 6750 C CA . ARG B 1 425 ? -8.766 -33.344 -4.797 1 97.88 425 ARG B CA 1
ATOM 6751 C C . ARG B 1 425 ? -7.562 -32.75 -5.496 1 97.88 425 ARG B C 1
ATOM 6753 O O . ARG B 1 425 ? -7.598 -32.5 -6.703 1 97.88 425 ARG B O 1
ATOM 6760 N N . PHE B 1 426 ? -6.574 -32.594 -4.758 1 98.62 426 PHE B N 1
ATOM 6761 C CA . PHE B 1 426 ? -5.32 -32.125 -5.324 1 98.62 426 PHE B CA 1
ATOM 6762 C C . PHE B 1 426 ? -4.535 -33.25 -5.957 1 98.62 426 PHE B C 1
ATOM 6764 O O . PHE B 1 426 ? -4.594 -34.375 -5.48 1 98.62 426 PHE B O 1
ATOM 6771 N N . THR B 1 427 ? -3.805 -32.938 -7.043 1 98.62 427 THR B N 1
ATOM 6772 C CA . THR B 1 427 ? -2.855 -33.906 -7.586 1 98.62 427 THR B CA 1
ATOM 6773 C C . THR B 1 427 ? -1.792 -34.25 -6.555 1 98.62 427 THR B C 1
ATOM 6775 O O . THR B 1 427 ? -1.186 -33.375 -5.949 1 98.62 427 THR B O 1
ATOM 6778 N N . PRO B 1 428 ? -1.635 -35.531 -6.336 1 98.12 428 PRO B N 1
ATOM 6779 C CA . PRO B 1 428 ? -0.583 -35.906 -5.387 1 98.12 428 PRO B CA 1
ATOM 6780 C C . PRO B 1 428 ? 0.776 -35.312 -5.75 1 98.12 428 PRO B C 1
ATOM 6782 O O . PRO B 1 428 ? 1.134 -35.25 -6.93 1 98.12 428 PRO B O 1
ATOM 6785 N N . PHE B 1 429 ? 1.561 -34.969 -4.715 1 98.31 429 PHE B N 1
ATOM 6786 C CA . PHE B 1 429 ? 2.787 -34.219 -4.887 1 98.31 429 PHE B CA 1
ATOM 6787 C C . PHE B 1 429 ? 3.752 -34.938 -5.82 1 98.31 429 PHE B C 1
ATOM 6789 O O . PHE B 1 429 ? 4.27 -34.344 -6.77 1 98.31 429 PHE B O 1
ATOM 6796 N N . LYS B 1 430 ? 3.982 -36.188 -5.625 1 98.25 430 LYS B N 1
ATOM 6797 C CA . LYS B 1 430 ? 4.941 -36.938 -6.418 1 98.25 430 LYS B CA 1
ATOM 6798 C C . LYS B 1 430 ? 4.496 -37.031 -7.875 1 98.25 430 LYS B C 1
ATOM 6800 O O . LYS B 1 430 ? 5.32 -36.969 -8.789 1 98.25 430 LYS B O 1
ATOM 6805 N N . GLN B 1 431 ? 3.213 -37.188 -8.047 1 98.56 431 GLN B N 1
ATOM 6806 C CA . GLN B 1 431 ? 2.682 -37.219 -9.406 1 98.56 431 GLN B CA 1
ATOM 6807 C C . GLN B 1 431 ? 2.9 -35.875 -10.109 1 98.56 431 GLN B C 1
ATOM 6809 O O . GLN B 1 431 ? 3.318 -35.844 -11.266 1 98.56 431 GLN B O 1
ATOM 6814 N N . ALA B 1 432 ? 2.576 -34.812 -9.422 1 98.75 432 ALA B N 1
ATOM 6815 C CA . ALA B 1 432 ? 2.752 -33.469 -9.977 1 98.75 432 ALA B CA 1
ATOM 6816 C C . ALA B 1 432 ? 4.215 -33.188 -10.328 1 98.75 432 ALA B C 1
ATOM 6818 O O . ALA B 1 432 ? 4.516 -32.625 -11.367 1 98.75 432 ALA B O 1
ATOM 6819 N N . VAL B 1 433 ? 5.113 -33.656 -9.453 1 98.69 433 VAL B N 1
ATOM 6820 C CA . VAL B 1 433 ? 6.547 -33.469 -9.688 1 98.69 433 VAL B CA 1
ATOM 6821 C C . VAL B 1 433 ? 6.965 -34.281 -10.914 1 98.69 433 VAL B C 1
ATOM 6823 O O . VAL B 1 433 ? 7.684 -33.781 -11.781 1 98.69 433 VAL B O 1
ATOM 6826 N N . LYS B 1 434 ? 6.508 -35.5 -11.016 1 98.62 434 LYS B N 1
ATOM 6827 C CA . LYS B 1 434 ? 6.836 -36.344 -12.156 1 98.62 434 LYS B CA 1
ATOM 6828 C C . LYS B 1 434 ? 6.387 -35.719 -13.469 1 98.62 434 LYS B C 1
ATOM 6830 O O . LYS B 1 434 ? 7.145 -35.688 -14.438 1 98.62 434 LYS B O 1
ATOM 6835 N N . GLU B 1 435 ? 5.184 -35.219 -13.445 1 98.5 435 GLU B N 1
ATOM 6836 C CA . GLU B 1 435 ? 4.641 -34.594 -14.648 1 98.5 435 GLU B CA 1
ATOM 6837 C C . GLU B 1 435 ? 5.422 -33.344 -15.016 1 98.5 435 GLU B C 1
ATOM 6839 O O . GLU B 1 435 ? 5.652 -33.062 -16.203 1 98.5 435 GLU B O 1
ATOM 6844 N N . THR B 1 436 ? 5.816 -32.562 -14.008 1 98.62 436 THR B N 1
ATOM 6845 C CA . THR B 1 436 ? 6.574 -31.344 -14.242 1 98.62 436 THR B CA 1
ATOM 6846 C C . THR B 1 436 ? 7.965 -31.656 -14.789 1 98.62 436 THR B C 1
ATOM 6848 O O . THR B 1 436 ? 8.43 -31.016 -15.734 1 98.62 436 THR B O 1
ATOM 6851 N N . CYS B 1 437 ? 8.625 -32.656 -14.195 1 98.44 437 CYS B N 1
ATOM 6852 C CA . CYS B 1 437 ? 9.945 -33.094 -14.656 1 98.44 437 CYS B CA 1
ATOM 6853 C C . CYS B 1 437 ? 9.883 -33.594 -16.094 1 98.44 437 CYS B C 1
ATOM 6855 O O . CYS B 1 437 ? 10.75 -33.281 -16.906 1 98.44 437 CYS B O 1
ATOM 6857 N N . ALA B 1 438 ? 8.867 -34.438 -16.406 1 98.19 438 ALA B N 1
ATOM 6858 C CA . ALA B 1 438 ? 8.695 -34.938 -17.766 1 98.19 438 ALA B CA 1
ATOM 6859 C C . ALA B 1 438 ? 8.523 -33.812 -18.766 1 98.19 438 ALA B C 1
ATOM 6861 O O . ALA B 1 438 ? 9.141 -33.812 -19.828 1 98.19 438 ALA B O 1
ATOM 6862 N N . TRP B 1 439 ? 7.695 -32.844 -18.391 1 98.19 439 TRP B N 1
ATOM 6863 C CA . TRP B 1 439 ? 7.492 -31.688 -19.266 1 98.19 439 TRP B CA 1
ATOM 6864 C C . TRP B 1 439 ? 8.805 -30.938 -19.5 1 98.19 439 TRP B C 1
ATOM 6866 O O . TRP B 1 439 ? 9.117 -30.562 -20.625 1 98.19 439 TRP B O 1
ATOM 6876 N N . PHE B 1 440 ? 9.531 -30.688 -18.422 1 98 440 PHE B N 1
ATOM 6877 C CA . PHE B 1 440 ? 10.789 -29.953 -18.5 1 98 440 PHE B CA 1
ATOM 6878 C C . PHE B 1 440 ? 11.773 -30.672 -19.422 1 98 440 PHE B C 1
ATOM 6880 O O . PHE B 1 440 ? 12.406 -30.047 -20.266 1 98 440 PHE B O 1
ATOM 6887 N N . THR B 1 441 ? 11.859 -31.984 -19.281 1 96.56 441 THR B N 1
ATOM 6888 C CA . THR B 1 441 ? 12.781 -32.781 -20.078 1 96.56 441 THR B CA 1
ATOM 6889 C C . THR B 1 441 ? 12.375 -32.75 -21.547 1 96.56 441 THR B C 1
ATOM 6891 O O . THR B 1 441 ? 13.219 -32.562 -22.438 1 96.56 441 THR B O 1
ATOM 6894 N N . ASP B 1 442 ? 11.109 -32.844 -21.781 1 97.19 442 ASP B N 1
ATOM 6895 C CA . ASP B 1 442 ? 10.602 -32.875 -23.156 1 97.19 442 ASP B CA 1
ATOM 6896 C C . ASP B 1 442 ? 10.711 -31.516 -23.812 1 97.19 442 ASP B C 1
ATOM 6898 O O . ASP B 1 442 ? 10.766 -31.422 -25.047 1 97.19 442 ASP B O 1
ATOM 6902 N N . ASN B 1 443 ? 10.742 -30.453 -22.984 1 97.31 443 ASN B N 1
ATOM 6903 C CA . ASN B 1 443 ? 10.727 -29.094 -23.516 1 97.31 443 ASN B CA 1
ATOM 6904 C C . ASN B 1 443 ? 11.977 -28.312 -23.125 1 97.31 443 ASN B C 1
ATOM 6906 O O . ASN B 1 443 ? 11.953 -27.094 -23.047 1 97.31 443 ASN B O 1
ATOM 6910 N N . TYR B 1 444 ? 13.039 -28.984 -22.859 1 95.44 444 TYR B N 1
ATOM 6911 C CA . TYR B 1 444 ? 14.25 -28.391 -22.297 1 95.44 444 TYR B CA 1
ATOM 6912 C C . TYR B 1 444 ? 14.742 -27.234 -23.156 1 95.44 444 TYR B C 1
ATOM 6914 O O . TYR B 1 444 ? 15.133 -26.188 -22.625 1 95.44 444 TYR B O 1
ATOM 6922 N N . GLU B 1 445 ? 14.695 -27.375 -24.5 1 93.5 445 GLU B N 1
ATOM 6923 C CA . GLU B 1 445 ? 15.234 -26.375 -25.406 1 93.5 445 GLU B CA 1
ATOM 6924 C C . GLU B 1 445 ? 14.391 -25.094 -25.375 1 93.5 445 GLU B C 1
ATOM 6926 O O . GLU B 1 445 ? 14.906 -24 -25.562 1 93.5 445 GLU B O 1
ATOM 6931 N N . GLN B 1 446 ? 13.094 -25.156 -25.062 1 92.38 446 GLN B N 1
ATOM 6932 C CA . GLN B 1 446 ? 12.172 -24.031 -25.141 1 92.38 446 GLN B CA 1
ATOM 6933 C C . GLN B 1 446 ? 11.852 -23.5 -23.75 1 92.38 446 GLN B C 1
ATOM 6935 O O . GLN B 1 446 ? 11.328 -22.391 -23.609 1 92.38 446 GLN B O 1
ATOM 6940 N N . ALA B 1 447 ? 12.141 -24.281 -22.75 1 92.25 447 ALA B N 1
ATOM 6941 C CA . ALA B 1 447 ? 11.773 -23.922 -21.375 1 92.25 447 ALA B CA 1
ATOM 6942 C C . ALA B 1 447 ? 12.547 -22.672 -20.922 1 92.25 447 ALA B C 1
ATOM 6944 O O . ALA B 1 447 ? 13.695 -22.469 -21.328 1 92.25 447 ALA B O 1
ATOM 6945 N N . ARG B 1 448 ? 11.875 -21.797 -20.188 1 83.81 448 ARG B N 1
ATOM 6946 C CA . ARG B 1 448 ? 12.562 -20.672 -19.531 1 83.81 448 ARG B CA 1
ATOM 6947 C C . ARG B 1 448 ? 13.578 -21.172 -18.516 1 83.81 448 ARG B C 1
ATOM 6949 O O . ARG B 1 448 ? 13.211 -21.859 -17.547 1 83.81 448 ARG B O 1
ATOM 6956 N N . LYS B 1 449 ? 14.883 -20.828 -18.797 1 82.62 449 LYS B N 1
ATOM 6957 C CA . LYS B 1 449 ? 15.914 -21.359 -17.906 1 82.62 449 LYS B CA 1
ATOM 6958 C C . LYS B 1 449 ? 17.141 -20.453 -17.891 1 82.62 449 LYS B C 1
ATOM 6960 O O . LYS B 1 449 ? 17.375 -19.688 -18.828 1 82.62 449 LYS B O 1
#

Organism: Equus caballus (NCBI:txid9796)

InterPro domains:
  IPR001509 NAD-dependent epimerase/dehydratase [PF01370] (138-373)
  IPR028614 GDP-L-fucose synthase/GDP-L-colitose synthase [MF_00956] (135-442)
  IPR028614 GDP-L-fucose synthase/GDP-L-colitose synthase [cd05239] (137-440)
  IPR036291 NAD(P)-binding domain superfamily [SSF51735] (133-446)

Sequence (898 aa):
MWRPVPGHWVLGDSQRAVRRAGILGAWEGTSRSGVSPRGCCWAVPAIGSSRCLGRAPSRRGWPWGPAGEAAELSCSCRIRFPAPRIGSSGARECCPKACPVLSPKRDLPSRTRLAKTLGDQPAAGAANMGEPQGSMRILVTGSSGLVGRAIQKVVADGARLPGEDWVFVSSKDADLTDAAQTRALFEKVRPTHVIHLAAMVGGLFRNIKYNLDFWRKNVHINDNVLHSAFEVGARKVVSCLSTCIFPDKTTYPIDETMIHNGPPHSSNFGYSYAKRMIDVQNRAYFQQHGCTFTAVIPTNVFGPHDNFNIEDGHVLPGLIHKVHLAKSSGSALTVWGTGKPRRQFIYSLDLARLFIWVLREYNEVEPIILSVGEEDEVSIQEAAEAVVEAMDFHGDVTFDTTKSDGQFKKTASNGKLRAYLPDFRFTPFKQAVKETCAWFTDNYEQARKMWRPVPGHWVLGDSQRAVRRAGILGAWEGTSRSGVSPRGCCWAVPAIGSSRCLGRAPSRRGWPWGPAGEAAELSCSCRIRFPAPRIGSSGARECCPKACPVLSPKRDLPSRTRLAKTLGDQPAAGAANMGEPQGSMRILVTGSSGLVGRAIQKVVADGARLPGEDWVFVSSKDADLTDAAQTRALFEKVRPTHVIHLAAMVGGLFRNIKYNLDFWRKNVHINDNVLHSAFEVGARKVVSCLSTCIFPDKTTYPIDETMIHNGPPHSSNFGYSYAKRMIDVQNRAYFQQHGCTFTAVIPTNVFGPHDNFNIEDGHVLPGLIHKVHLAKSSGSALTVWGTGKPRRQFIYSLDLARLFIWVLREYNEVEPIILSVGEEDEVSIQEAAEAVVEAMDFHGDVTFDTTKSDGQFKKTASNGKLRAYLPDFRFTPFKQAVKETCAWFTDNYEQARK

Foldseek 3Di:
DDDDPDDDDDDDYDDDDDDDDDDDDDPDDDDDDDPDPPPPVVCPDPPDDDPDDDDDPDDPPPPPDDPDDDDDDDDDDDDDDDDDDDDDDDDPDDDDDDDDDPDDDDDDDDDPPPPPDPDDPDDPDPPDPCPPPAQAEEEEEPLLALLNVLLVVLCVVPPPDPRYHYHYDYVVQFQLLDLVRLLVVCVVRLGQEYEYEDADDWDLVVQQVPLVCRQSSLLSNLVSNVVSCVVSNHQEYEYEAELQQFDPDDDPDDELVRSVVHQGDPSRRSNNVSRSCSLVVLVVCCVVPNHQYAYEYEWAEDAFQAALDLPIGDLLSVLLVQLVVCQVVVHEGEHEAPQQAKTFYAYSNLVSVVSVCCRPPVRHRGYAYDTDAPVLIDTSVVSNVLSCVLLVPDHHYHYDNVGDPPDRYHRYHNVVVCVVVVPRDGDRPSRRSSNRSVSCVVCVVPHND/DDDPDDDDPCPDDDDPPPPPPDPPPPDDDDDDDDDYDDDDDDDDDDDDDDDYDDYDDDDDDDDDDDDDDDDDDDDDDDDDDDDDDDDDDDDPDDPDPDDDDPDDDDDDDDDDDDPPDPPDPDDPPPPDPPPPPAQAEEEEEPLLALLNVLLVVLCVVPPPDPRYHYHYDYVVQFQLLDLVRLLVVCVVRLGQEYEYEDADDWDLVVQQVPLVCRQSSLLSNLVSNVVSCVVSNHQEYEYEAELQQFDPDDDPDDELVRNVVHQGDPSRRSNNVSRSCSLVVLVVCCVVPNHQYAYEYEWAEDAFLAALDLPIGDLLSVLLVQLVVCQVVVHEGEHEAPQQAKTFYAYSNLVSVVSVCCRPPVRHRGYAYDTDALVLIDTSVVSNVLSCVLLVPDHHYHYHNVGDPPDRYHRYHNVVVCVVVVPRDGDRPSRRSNNRSVSCVVCVVPHND